Protein 6NIE (pdb70)

InterPro domains:
  IPR053701 L-lysine 4-chlorinase BesD [NF042920] (13-241)
  IPR056470 L-lysine 4-chlorinase BesD/L-lysine 5-chlorinase HalB-like [PF23169] (6-229)

Foldseek 3Di:
DPCFFDDDDPVRLVVLLVCCVVFQKGWDLNGTDLVLLVVVLVLLVVQCVVAWDFAWWFFQLQVRWTAGWTKHWQVSCVVPDPSVVCLLPPCSNQVSVCSSPVAHWAQQPDSRAQKMKTKDFFQFHKFTKDFDLAFKKKKFWQADDDPVQWFKKKKFFQAAGDSVCRPVVVSCVVTPIDIGDDHHGIIMMGGRGGIIMMTTGGRGGDITMMMIGGTHTPVSPDDDDDAQRSCSSPVVGPRIGGDD/DDPFFDDDDPVNLVVLLVCCQVFQKGWCLNTTDLVLLVVVLVLLVVQCVPAWDFAWWFFLLQVGWTAGWTKHWQLSSVVPDPSLVCLLPPCSNQVSVCSSNVAHWAQDPDSRAQKMKTKAFFFFHKFTKDFDLAFKKKKNWAADDDVVQWFKKKKFFQAARDSVCRCLVVSPVVTPIDIGDDHHSIIMMGGRGGITMMTTGGRGGDITMMMIGGTHTPVNPPDDDDAQGSCNSPVVRPSIGGDD/DPFFDDDDPVVLVVLLVCCVVFQKDWDLNTTDLVLLQVVLVLLVVQCVPAWAFAFWFFLLQVGWTAGWTKHWQLSSVVRPPSVVCLLPPPSNQVSVCSSNVAHWAQDPDSRPQKMKTKDFFFQHKFTKDFDLAFKKKKFWAADDDVVQWFKKKKDFQAAGDSVCRPVVVSCVVTPIDIGDDHHGIIMMGRRGGITMMTTGGRGGDITMMMMGGTHTPVNPPDDDPAQGSCSNPVPGPRIGGDDD/DPQQFDDDDPVRLVVLLVCCVVFQKGWCLNTGDLVLLVVVLVLVVVQCVVAWDWAWWFFLLQVRWTAGWTKGWQVSCCVRDPSVVCLLPPCSNQVSVCSSNVAHWAQAPDSRAQKMKTKFFFQQHKFTWDFDLAFKKKKFFAADDDVVQWFKKKKDFQAAGDSVCRPVVVSCVVTPIDIGDDHHGIIMMGGRGGITMMTTGGRGGDITMMMMGGTHTPVSPPDDPPAQGSCSSPVPGPRIHHDD

Radius of gyration: 30.17 Å; Cα contacts (8 Å, |Δi|>4): 2289; chains: 4; bounding box: 73×75×80 Å

Structure (mmCIF, N/CA/C/O backbone):
data_6NIE
#
_entry.id   6NIE
#
_cell.length_a   61.358
_cell.length_b   68.916
_cell.length_c   79.702
_cell.angle_alpha   115.36
_cell.angle_beta   91.57
_cell.angle_gamma   112.95
#
_symmetry.space_group_name_H-M   'P 1'
#
loop_
_entity.id
_entity.type
_entity.pdbx_description
1 polymer 'BesD, lysine halogenase'
2 non-polymer LYSINE
3 non-polymer 'FE (II) ION'
4 non-polymer 'CHLORIDE ION'
5 non-polymer '2-OXOGLUTARIC ACID'
6 non-polymer 'FE (III) ION'
7 water water
#
loop_
_atom_site.group_PDB
_atom_site.id
_atom_site.type_symbol
_atom_site.label_atom_id
_atom_site.label_alt_id
_atom_site.label_comp_id
_atom_site.label_asym_id
_atom_site.label_entity_id
_atom_site.label_seq_id
_atom_site.pdbx_PDB_ins_code
_atom_site.Cartn_x
_atom_site.Cartn_y
_atom_site.Cartn_z
_atom_site.occupancy
_atom_site.B_iso_or_equiv
_atom_site.auth_seq_id
_atom_site.auth_comp_id
_atom_site.auth_asym_id
_atom_site.auth_atom_id
_atom_site.pdbx_PDB_model_num
ATOM 1 N N . LEU A 1 11 ? -2.863 87.575 15.887 1.00 64.07 8 LEU A N 1
ATOM 2 C CA . LEU A 1 11 ? -2.568 86.184 15.530 1.00 62.49 8 LEU A CA 1
ATOM 3 C C . LEU A 1 11 ? -2.598 86.063 14.003 1.00 63.41 8 LEU A C 1
ATOM 4 O O . LEU A 1 11 ? -3.593 86.425 13.372 1.00 63.46 8 LEU A O 1
ATOM 6 N N . LYS A 1 12 ? -1.508 85.568 13.406 1.00 64.63 9 LYS A N 1
ATOM 7 C CA . LYS A 1 12 ? -1.281 85.744 11.972 1.00 66.76 9 LYS A CA 1
ATOM 8 C C . LYS A 1 12 ? -1.125 84.427 11.223 1.00 65.96 9 LYS A C 1
ATOM 9 O O . LYS A 1 12 ? -1.856 84.193 10.254 1.00 66.67 9 LYS A O 1
ATOM 11 N N . ASP A 1 13 ? -0.175 83.573 11.603 1.00 65.13 10 ASP A N 1
ATOM 12 C CA . ASP A 1 13 ? 0.070 82.353 10.834 1.00 64.79 10 ASP A CA 1
ATOM 13 C C . ASP A 1 13 ? -0.173 81.116 11.686 1.00 60.63 10 ASP A C 1
ATOM 14 O O . ASP A 1 13 ? 0.721 80.289 11.886 1.00 60.17 10 ASP A O 1
ATOM 19 N N . VAL A 1 14 ? -1.405 80.983 12.166 1.00 57.85 11 VAL A N 1
ATOM 20 C CA . VAL A 1 14 ? -1.747 79.900 13.081 1.00 54.39 11 VAL A CA 1
ATOM 21 C C . VAL A 1 14 ? -1.759 78.559 12.361 1.00 53.97 11 VAL A C 1
ATOM 22 O O . VAL A 1 14 ? -1.241 77.564 12.879 1.00 53.57 11 VAL A O 1
ATOM 26 N N . CYS A 1 15 ? -2.358 78.494 11.173 1.00 53.75 12 CYS A N 1
ATOM 27 C CA . CYS A 1 15 ? -2.642 77.213 10.542 1.00 52.70 12 CYS A CA 1
ATOM 28 C C . CYS A 1 15 ? -1.935 77.069 9.206 1.00 55.25 12 CYS A C 1
ATOM 29 O O . CYS A 1 15 ? -1.916 78.000 8.392 1.00 56.60 12 CYS A O 1
ATOM 32 N N . ALA A 1 16 ? -1.372 75.892 8.984 1.00 56.28 13 ALA A N 1
ATOM 33 C CA . ALA A 1 16 ? -0.889 75.533 7.675 1.00 60.14 13 ALA A CA 1
ATOM 34 C C . ALA A 1 16 ? -2.074 75.383 6.722 1.00 62.19 13 ALA A C 1
ATOM 35 O O . ALA A 1 16 ? -3.207 75.149 7.155 1.00 61.60 13 ALA A O 1
ATOM 37 N N . PRO A 1 17 ? -1.847 75.558 5.418 1.00 64.27 14 PRO A N 1
ATOM 38 C CA . PRO A 1 17 ? -2.938 75.374 4.450 1.00 65.05 14 PRO A CA 1
ATOM 39 C C . PRO A 1 17 ? -3.126 73.899 4.112 1.00 65.86 14 PRO A C 1
ATOM 40 O O . PRO A 1 17 ? -2.168 73.197 3.771 1.00 67.90 14 PRO A O 1
ATOM 44 N N . LEU A 1 18 ? -4.367 73.430 4.202 1.00 63.17 15 LEU A N 1
ATOM 45 C CA . LEU A 1 18 ? -4.704 72.065 3.824 1.00 62.68 15 LEU A CA 1
ATOM 46 C C . LEU A 1 18 ? -5.365 72.044 2.450 1.00 62.86 15 LEU A C 1
ATOM 47 O O . LEU A 1 18 ? -6.252 72.855 2.166 1.00 63.87 15 LEU A O 1
ATOM 52 N N . GLU A 1 19 ? -4.941 71.098 1.608 1.00 61.58 16 GLU A N 1
ATOM 53 C CA . GLU A 1 19 ? -5.491 70.938 0.270 1.00 61.94 16 GLU A CA 1
ATOM 54 C C . GLU A 1 19 ? -6.835 70.208 0.312 1.00 56.40 16 GLU A C 1
ATOM 55 O O . GLU A 1 19 ? -7.259 69.683 1.342 1.00 51.83 16 GLU A O 1
ATOM 61 N N . LYS A 1 20 ? -7.507 70.172 -0.843 1.00 56.35 17 LYS A N 1
ATOM 62 C CA . LYS A 1 20 ? -8.824 69.550 -0.906 1.00 55.38 17 LYS A CA 1
ATOM 63 C C . LYS A 1 20 ? -8.756 68.079 -0.501 1.00 52.78 17 LYS A C 1
ATOM 64 O O . LYS A 1 20 ? -9.612 67.593 0.244 1.00 49.93 17 LYS A O 1
ATOM 70 N N . ASP A 1 21 ? -7.733 67.359 -0.970 1.00 53.10 18 ASP A N 1
ATOM 71 C CA . ASP A 1 21 ? -7.614 65.949 -0.635 1.00 52.50 18 ASP A CA 1
ATOM 72 C C . ASP A 1 21 ? -7.232 65.734 0.819 1.00 48.22 18 ASP A C 1
ATOM 73 O O . ASP A 1 21 ? -7.546 64.677 1.382 1.00 44.72 18 ASP A O 1
ATOM 78 N N . ASP A 1 22 ? -6.525 66.689 1.435 1.00 47.76 19 ASP A N 1
ATOM 79 C CA . ASP A 1 22 ? -6.273 66.567 2.868 1.00 46.59 19 ASP A CA 1
ATOM 80 C C . ASP A 1 22 ? -7.576 66.665 3.649 1.00 42.27 19 ASP A C 1
ATOM 81 O O . ASP A 1 22 ? -7.824 65.863 4.558 1.00 39.22 19 ASP A O 1
ATOM 86 N N . ILE A 1 23 ? -8.434 67.627 3.291 1.00 41.56 20 ILE A N 1
ATOM 87 C CA . ILE A 1 23 ? -9.706 67.793 3.995 1.00 40.40 20 ILE A CA 1
ATOM 88 C C . ILE A 1 23 ? -10.581 66.547 3.827 1.00 38.22 20 ILE A C 1
ATOM 89 O O . ILE A 1 23 ? -11.242 66.113 4.777 1.00 35.52 20 ILE A O 1
ATOM 94 N N . ARG A 1 24 ? -10.555 65.920 2.644 1.00 38.84 21 ARG A N 1
ATOM 95 C CA A ARG A 1 24 ? -11.324 64.690 2.426 0.52 39.38 21 ARG A CA 1
ATOM 96 C CA B ARG A 1 24 ? -11.343 64.704 2.448 0.48 39.35 21 ARG A CA 1
ATOM 97 C C . ARG A 1 24 ? -10.830 63.554 3.321 1.00 36.43 21 ARG A C 1
ATOM 98 O O . ARG A 1 24 ? -11.619 62.858 3.972 1.00 33.65 21 ARG A O 1
ATOM 113 N N . ARG A 1 25 ? -9.516 63.337 3.361 1.00 35.71 22 ARG A N 1
ATOM 114 C CA . ARG A 1 25 ? -8.979 62.277 4.211 1.00 33.59 22 ARG A CA 1
ATOM 115 C C . ARG A 1 25 ? -9.254 62.533 5.701 1.00 29.72 22 ARG A C 1
ATOM 116 O O . ARG A 1 25 ? -9.589 61.607 6.459 1.00 27.84 22 ARG A O 1
ATOM 124 N N . LEU A 1 26 ? -9.073 63.770 6.161 1.00 28.10 23 LEU A N 1
ATOM 125 C CA . LEU A 1 26 ? -9.344 64.055 7.566 1.00 26.48 23 LEU A CA 1
ATOM 126 C C . LEU A 1 26 ? -10.827 63.909 7.869 1.00 24.48 23 LEU A C 1
ATOM 127 O O . LEU A 1 26 ? -11.200 63.345 8.893 1.00 24.59 23 LEU A O 1
ATOM 132 N N . SER A 1 27 ? -11.684 64.433 6.999 1.00 25.25 24 SER A N 1
ATOM 133 C CA . SER A 1 27 ? -13.120 64.288 7.200 1.00 25.66 24 SER A CA 1
ATOM 134 C C . SER A 1 27 ? -13.511 62.825 7.305 1.00 25.41 24 SER A C 1
ATOM 135 O O . SER A 1 27 ? -14.271 62.432 8.195 1.00 26.13 24 SER A O 1
ATOM 138 N N . GLN A 1 28 ? -13.013 62.002 6.383 1.00 26.42 25 GLN A N 1
ATOM 139 C CA . GLN A 1 28 ? -13.386 60.586 6.362 1.00 25.78 25 GLN A CA 1
ATOM 140 C C . GLN A 1 28 ? -13.060 59.924 7.690 1.00 24.01 25 GLN A C 1
ATOM 141 O O . GLN A 1 28 ? -13.935 59.333 8.323 1.00 22.93 25 GLN A O 1
ATOM 147 N N . ALA A 1 29 ? -11.824 60.089 8.170 1.00 23.95 26 ALA A N 1
ATOM 148 C CA . ALA A 1 29 ? -11.439 59.529 9.455 1.00 22.55 26 ALA A CA 1
ATOM 149 C C . ALA A 1 29 ? -12.282 60.102 10.595 1.00 22.05 26 ALA A C 1
ATOM 150 O O . ALA A 1 29 ? -12.706 59.365 11.489 1.00 18.64 26 ALA A O 1
ATOM 152 N N . PHE A 1 30 ? -12.510 61.426 10.600 1.00 21.76 27 PHE A N 1
ATOM 153 C CA . PHE A 1 30 ? -13.237 62.051 11.691 1.00 20.27 27 PHE A CA 1
ATOM 154 C C . PHE A 1 30 ? -14.624 61.463 11.829 1.00 20.29 27 PHE A C 1
ATOM 155 O O . PHE A 1 30 ? -15.094 61.205 12.946 1.00 19.99 27 PHE A O 1
ATOM 163 N N . HIS A 1 31 ? -15.317 61.270 10.715 1.00 21.99 28 HIS A N 1
ATOM 164 C CA . HIS A 1 31 ? -16.654 60.690 10.824 1.00 23.57 28 HIS A CA 1
ATOM 165 C C . HIS A 1 31 ? -16.612 59.190 11.181 1.00 24.02 28 HIS A C 1
ATOM 166 O O . HIS A 1 31 ? -17.438 58.714 11.965 1.00 23.29 28 HIS A O 1
ATOM 173 N N . ARG A 1 32 ? -15.705 58.428 10.570 1.00 23.54 29 ARG A N 1
ATOM 174 C CA . ARG A 1 32 ? -15.659 56.983 10.821 1.00 22.89 29 ARG A CA 1
ATOM 175 C C . ARG A 1 32 ? -15.342 56.691 12.282 1.00 21.50 29 ARG A C 1
ATOM 176 O O . ARG A 1 32 ? -16.073 55.959 12.961 1.00 21.23 29 ARG A O 1
ATOM 184 N N . PHE A 1 33 ? -14.254 57.272 12.780 1.00 21.07 30 PHE A N 1
ATOM 185 C CA . PHE A 1 33 ? -13.665 57.008 14.084 1.00 21.24 30 PHE A CA 1
ATOM 186 C C . PHE A 1 33 ? -14.088 57.999 15.180 1.00 22.11 30 PHE A C 1
ATOM 187 O O . PHE A 1 33 ? -13.897 57.705 16.378 1.00 22.88 30 PHE A O 1
ATOM 195 N N . GLY A 1 34 ? -14.738 59.110 14.827 1.00 21.24 31 GLY A N 1
ATOM 196 C CA . GLY A 1 34 ? -15.112 60.096 15.834 1.00 21.46 31 GLY A CA 1
ATOM 197 C C . GLY A 1 34 ? -13.978 61.005 16.249 1.00 22.29 31 GLY A C 1
ATOM 198 O O . GLY A 1 34 ? -14.156 61.855 17.147 1.00 23.22 31 GLY A O 1
ATOM 199 N N . ILE A 1 35 ? -12.814 60.846 15.630 1.00 21.79 32 ILE A N 1
ATOM 200 C CA . ILE A 1 35 ? -11.593 61.500 16.066 1.00 21.97 32 ILE A CA 1
ATOM 201 C C . ILE A 1 35 ? -10.663 61.510 14.867 1.00 22.88 32 ILE A C 1
ATOM 202 O O . ILE A 1 35 ? -10.665 60.579 14.056 1.00 23.38 32 ILE A O 1
ATOM 207 N N . VAL A 1 36 ? -9.868 62.566 14.739 1.00 23.48 33 VAL A N 1
ATOM 208 C CA . VAL A 1 36 ? -8.787 62.558 13.759 1.00 24.43 33 VAL A CA 1
ATOM 209 C C . VAL A 1 36 ? -7.660 63.458 14.249 1.00 26.09 33 VAL A C 1
ATOM 210 O O . VAL A 1 36 ? -7.894 64.486 14.889 1.00 26.15 33 VAL A O 1
ATOM 214 N N . THR A 1 37 ? -6.428 63.077 13.932 1.00 25.81 34 THR A N 1
ATOM 215 C CA . THR A 1 37 ? -5.287 63.910 14.283 1.00 27.32 34 THR A CA 1
ATOM 216 C C . THR A 1 37 ? -5.218 65.115 13.353 1.00 28.22 34 THR A C 1
ATOM 217 O O . THR A 1 37 ? -5.312 64.969 12.135 1.00 27.91 34 THR A O 1
ATOM 221 N N . VAL A 1 38 ? -5.105 66.319 13.916 1.00 28.83 35 VAL A N 1
ATOM 222 C CA . VAL A 1 38 ? -5.017 67.502 13.070 1.00 30.05 35 VAL A CA 1
ATOM 223 C C . VAL A 1 38 ? -3.738 68.300 13.331 1.00 31.96 35 VAL A C 1
ATOM 224 O O . VAL A 1 38 ? -3.691 69.483 13.064 1.00 33.19 35 VAL A O 1
ATOM 228 N N . THR A 1 39 ? -2.694 67.661 13.854 1.00 32.28 36 THR A N 1
ATOM 229 C CA . THR A 1 39 ? -1.442 68.369 14.108 1.00 33.53 36 THR A CA 1
ATOM 230 C C . THR A 1 39 ? -0.966 69.153 12.887 1.00 36.17 36 THR A C 1
ATOM 231 O O . THR A 1 39 ? -0.561 70.315 13.003 1.00 36.41 36 THR A O 1
ATOM 235 N N . GLU A 1 40 ? -1.026 68.536 11.704 1.00 38.00 37 GLU A N 1
ATOM 236 C CA . GLU A 1 40 ? -0.560 69.163 10.466 1.00 41.75 37 GLU A CA 1
ATOM 237 C C . GLU A 1 40 ? -1.286 70.464 10.156 1.00 41.34 37 GLU A C 1
ATOM 238 O O . GLU A 1 40 ? -0.827 71.234 9.298 1.00 42.28 37 GLU A O 1
ATOM 244 N N . LEU A 1 41 ? -2.428 70.712 10.793 1.00 39.47 38 LEU A N 1
ATOM 245 C CA . LEU A 1 41 ? -3.191 71.921 10.524 1.00 40.26 38 LEU A CA 1
ATOM 246 C C . LEU A 1 41 ? -2.659 73.128 11.276 1.00 40.91 38 LEU A C 1
ATOM 247 O O . LEU A 1 41 ? -2.868 74.261 10.829 1.00 42.05 38 LEU A O 1
ATOM 252 N N . ILE A 1 42 ? -1.941 72.924 12.372 1.00 39.58 39 ILE A N 1
ATOM 253 C CA . ILE A 1 42 ? -1.560 74.009 13.264 1.00 38.94 39 ILE A CA 1
ATOM 254 C C . ILE A 1 42 ? -0.042 74.139 13.255 1.00 40.56 39 ILE A C 1
ATOM 255 O O . ILE A 1 42 ? 0.674 73.179 13.556 1.00 39.58 39 ILE A O 1
ATOM 260 N N . GLU A 1 43 ? 0.435 75.322 12.912 1.00 43.32 40 GLU A N 1
ATOM 261 C CA . GLU A 1 43 ? 1.863 75.592 12.822 1.00 45.63 40 GLU A CA 1
ATOM 262 C C . GLU A 1 43 ? 2.571 75.227 14.126 1.00 44.27 40 GLU A C 1
ATOM 263 O O . GLU A 1 43 ? 2.012 75.414 15.218 1.00 42.33 40 GLU A O 1
ATOM 269 N N . PRO A 1 44 ? 3.813 74.751 14.063 1.00 44.84 41 PRO A N 1
ATOM 270 C CA . PRO A 1 44 ? 4.491 74.368 15.310 1.00 43.41 41 PRO A CA 1
ATOM 271 C C . PRO A 1 44 ? 4.646 75.529 16.277 1.00 42.21 41 PRO A C 1
ATOM 272 O O . PRO A 1 44 ? 4.566 75.323 17.494 1.00 41.02 41 PRO A O 1
ATOM 276 N N . HIS A 1 45 ? 4.880 76.748 15.783 1.00 42.66 42 HIS A N 1
ATOM 277 C CA . HIS A 1 45 ? 5.038 77.865 16.710 1.00 42.20 42 HIS A CA 1
ATOM 278 C C . HIS A 1 45 ? 3.795 78.041 17.564 1.00 40.45 42 HIS A C 1
ATOM 279 O O . HIS A 1 45 ? 3.885 78.233 18.782 1.00 39.70 42 HIS A O 1
ATOM 286 N N . THR A 1 46 ? 2.620 78.012 16.931 1.00 39.40 43 THR A N 1
ATOM 287 C CA . THR A 1 46 ? 1.380 78.102 17.682 1.00 38.73 43 THR A CA 1
ATOM 288 C C . THR A 1 46 ? 1.303 76.991 18.727 1.00 37.69 43 THR A C 1
ATOM 289 O O . THR A 1 46 ? 0.976 77.242 19.895 1.00 36.91 43 THR A O 1
ATOM 293 N N . ARG A 1 47 ? 1.617 75.749 18.336 1.00 37.51 44 ARG A N 1
ATOM 294 C CA . ARG A 1 47 ? 1.591 74.681 19.330 1.00 36.43 44 ARG A CA 1
ATOM 295 C C . ARG A 1 47 ? 2.592 74.948 20.452 1.00 37.77 44 ARG A C 1
ATOM 296 O O . ARG A 1 47 ? 2.301 74.685 21.621 1.00 37.50 44 ARG A O 1
ATOM 304 N N . LYS A 1 48 ? 3.760 75.505 20.128 1.00 39.70 45 LYS A N 1
ATOM 305 C CA . LYS A 1 48 ? 4.709 75.867 21.178 1.00 42.43 45 LYS A CA 1
ATOM 306 C C . LYS A 1 48 ? 4.170 76.991 22.066 1.00 42.46 45 LYS A C 1
ATOM 307 O O . LYS A 1 48 ? 4.413 76.999 23.279 1.00 42.84 45 LYS A O 1
ATOM 313 N N . LEU A 1 49 ? 3.445 77.951 21.485 1.00 41.33 46 LEU A N 1
ATOM 314 C CA . LEU A 1 49 ? 2.898 79.047 22.284 1.00 41.62 46 LEU A CA 1
ATOM 315 C C . LEU A 1 49 ? 1.825 78.549 23.250 1.00 39.65 46 LEU A C 1
ATOM 316 O O . LEU A 1 49 ? 1.743 79.023 24.388 1.00 39.38 46 LEU A O 1
ATOM 321 N N . VAL A 1 50 ? 1.014 77.573 22.828 1.00 37.55 47 VAL A N 1
ATOM 322 C CA . VAL A 1 50 ? -0.052 77.074 23.693 1.00 35.47 47 VAL A CA 1
ATOM 323 C C . VAL A 1 50 ? 0.528 76.273 24.849 1.00 36.40 47 VAL A C 1
ATOM 324 O O . VAL A 1 50 ? 0.103 76.435 26.003 1.00 36.69 47 VAL A O 1
ATOM 328 N N . ARG A 1 51 ? 1.511 75.406 24.567 1.00 37.00 48 ARG A N 1
ATOM 329 C CA . ARG A 1 51 ? 2.204 74.691 25.638 1.00 39.14 48 ARG A CA 1
ATOM 330 C C . ARG A 1 51 ? 2.755 75.639 26.697 1.00 40.21 48 ARG A C 1
ATOM 331 O O . ARG A 1 51 ? 2.685 75.348 27.898 1.00 38.98 48 ARG A O 1
ATOM 339 N N . ALA A 1 52 ? 3.338 76.769 26.269 1.00 41.42 49 ALA A N 1
ATOM 340 C CA . ALA A 1 52 ? 3.897 77.716 27.233 1.00 43.00 49 ALA A CA 1
ATOM 341 C C . ALA A 1 52 ? 2.787 78.385 28.025 1.00 42.54 49 ALA A C 1
ATOM 342 O O . ALA A 1 52 ? 2.884 78.538 29.246 1.00 43.15 49 ALA A O 1
ATOM 344 N N . GLU A 1 53 ? 1.695 78.734 27.350 1.00 41.85 50 GLU A N 1
ATOM 345 C CA . GLU A 1 53 ? 0.566 79.338 28.037 1.00 42.48 50 GLU A CA 1
ATOM 346 C C . GLU A 1 53 ? -0.043 78.383 29.054 1.00 40.51 50 GLU A C 1
ATOM 347 O O . GLU A 1 53 ? -0.390 78.798 30.167 1.00 41.48 50 GLU A O 1
ATOM 353 N N . ALA A 1 54 ? -0.206 77.100 28.687 1.00 38.24 51 ALA A N 1
ATOM 354 C CA . ALA A 1 54 ? -0.796 76.144 29.612 1.00 36.23 51 ALA A CA 1
ATOM 355 C C . ALA A 1 54 ? 0.069 75.978 30.851 1.00 37.14 51 ALA A C 1
ATOM 356 O O . ALA A 1 54 ? -0.451 75.888 31.971 1.00 36.11 51 ALA A O 1
ATOM 358 N N . ASP A 1 55 ? 1.393 75.921 30.671 1.00 39.61 52 ASP A N 1
ATOM 359 C CA . ASP A 1 55 ? 2.291 75.813 31.816 1.00 42.44 52 ASP A CA 1
ATOM 360 C C . ASP A 1 55 ? 2.101 76.993 32.755 1.00 43.63 52 ASP A C 1
ATOM 361 O O . ASP A 1 55 ? 1.960 76.815 33.970 1.00 43.66 52 ASP A O 1
ATOM 366 N N . ARG A 1 56 ? 2.072 78.213 32.201 1.00 44.32 53 ARG A N 1
ATOM 367 C CA . ARG A 1 56 ? 1.860 79.401 33.021 1.00 46.13 53 ARG A CA 1
ATOM 368 C C . ARG A 1 56 ? 0.528 79.330 33.762 1.00 44.08 53 ARG A C 1
ATOM 369 O O . ARG A 1 56 ? 0.461 79.629 34.962 1.00 45.27 53 ARG A O 1
ATOM 377 N N . LEU A 1 57 ? -0.541 78.912 33.076 1.00 41.68 54 LEU A N 1
ATOM 378 C CA . LEU A 1 57 ? -1.847 78.820 33.731 1.00 40.67 54 LEU A CA 1
ATOM 379 C C . LEU A 1 57 ? -1.856 77.766 34.835 1.00 40.52 54 LEU A C 1
ATOM 380 O O . LEU A 1 57 ? -2.374 78.013 35.935 1.00 40.23 54 LEU A O 1
ATOM 385 N N . LEU A 1 58 ? -1.272 76.595 34.571 1.00 39.35 55 LEU A N 1
ATOM 386 C CA . LEU A 1 58 ? -1.227 75.546 35.585 1.00 39.54 55 LEU A CA 1
ATOM 387 C C . LEU A 1 58 ? -0.454 75.998 36.808 1.00 44.32 55 LEU A C 1
ATOM 388 O O . LEU A 1 58 ? -0.891 75.772 37.943 1.00 45.85 55 LEU A O 1
ATOM 393 N N . ASP A 1 59 ? 0.696 76.649 36.604 1.00 47.27 56 ASP A N 1
ATOM 394 C CA . ASP A 1 59 ? 1.520 77.072 37.734 1.00 51.90 56 ASP A CA 1
ATOM 395 C C . ASP A 1 59 ? 0.763 77.972 38.698 1.00 53.08 56 ASP A C 1
ATOM 396 O O . ASP A 1 59 ? 1.098 78.028 39.887 1.00 55.34 56 ASP A O 1
ATOM 401 N N . GLN A 1 60 ? -0.236 78.701 38.209 1.00 51.96 57 GLN A N 1
ATOM 402 C CA . GLN A 1 60 ? -0.954 79.665 39.032 1.00 52.57 57 GLN A CA 1
ATOM 403 C C . GLN A 1 60 ? -2.282 79.148 39.555 1.00 48.74 57 GLN A C 1
ATOM 404 O O . GLN A 1 60 ? -2.688 79.537 40.650 1.00 48.77 57 GLN A O 1
ATOM 410 N N . TYR A 1 61 ? -2.966 78.278 38.805 1.00 44.91 58 TYR A N 1
ATOM 411 C CA . TYR A 1 61 ? -4.374 78.004 39.055 1.00 42.98 58 TYR A CA 1
ATOM 412 C C . TYR A 1 61 ? -4.740 76.519 39.078 1.00 41.04 58 TYR A C 1
ATOM 413 O O . TYR A 1 61 ? -5.931 76.202 39.129 1.00 39.62 58 TYR A O 1
ATOM 422 N N . ALA A 1 62 ? -3.778 75.599 39.026 1.00 41.58 59 ALA A N 1
ATOM 423 C CA . ALA A 1 62 ? -4.131 74.177 38.979 1.00 40.96 59 ALA A CA 1
ATOM 424 C C . ALA A 1 62 ? -4.908 73.781 40.230 1.00 42.91 59 ALA A C 1
ATOM 425 O O . ALA A 1 62 ? -4.497 74.084 41.345 1.00 44.76 59 ALA A O 1
ATOM 427 N N . GLU A 1 63 ? -6.044 73.111 40.047 1.00 42.55 60 GLU A N 1
ATOM 428 C CA . GLU A 1 63 ? -6.824 72.560 41.153 1.00 43.25 60 GLU A CA 1
ATOM 429 C C . GLU A 1 63 ? -6.919 71.052 40.973 1.00 39.43 60 GLU A C 1
ATOM 430 O O . GLU A 1 63 ? -7.024 70.567 39.850 1.00 36.76 60 GLU A O 1
ATOM 436 N N . ARG A 1 64 ? -6.931 70.329 42.085 1.00 39.50 61 ARG A N 1
ATOM 437 C CA . ARG A 1 64 ? -6.974 68.881 42.076 1.00 38.89 61 ARG A CA 1
ATOM 438 C C . ARG A 1 64 ? -8.416 68.384 42.073 1.00 37.42 61 ARG A C 1
ATOM 439 O O . ARG A 1 64 ? -9.284 68.972 42.707 1.00 38.00 61 ARG A O 1
ATOM 447 N N . ARG A 1 65 ? -8.675 67.319 41.318 1.00 35.35 62 ARG A N 1
ATOM 448 C CA . ARG A 1 65 ? -9.978 66.659 41.284 1.00 34.86 62 ARG A CA 1
ATOM 449 C C . ARG A 1 65 ? -9.769 65.165 41.521 1.00 36.71 62 ARG A C 1
ATOM 450 O O . ARG A 1 65 ? -8.921 64.554 40.872 1.00 35.84 62 ARG A O 1
ATOM 458 N N . ASP A 1 66 ? -10.539 64.574 42.442 1.00 37.89 63 ASP A N 1
ATOM 459 C CA . ASP A 1 66 ? -10.494 63.131 42.704 1.00 37.53 63 ASP A CA 1
ATOM 460 C C . ASP A 1 66 ? -11.920 62.688 43.010 1.00 37.27 63 ASP A C 1
ATOM 461 O O . ASP A 1 66 ? -12.372 62.818 44.145 1.00 40.96 63 ASP A O 1
ATOM 466 N N . LEU A 1 67 ? -12.635 62.170 42.021 1.00 34.07 64 LEU A N 1
ATOM 467 C CA . LEU A 1 67 ? -14.061 61.972 42.232 1.00 35.01 64 LEU A CA 1
ATOM 468 C C . LEU A 1 67 ? -14.574 60.928 41.270 1.00 34.45 64 LEU A C 1
ATOM 469 O O . LEU A 1 67 ? -13.923 60.601 40.278 1.00 32.65 64 LEU A O 1
ATOM 474 N N . ARG A 1 68 ? -15.767 60.424 41.557 1.00 36.09 65 ARG A N 1
ATOM 475 C CA . ARG A 1 68 ? -16.456 59.590 40.585 1.00 36.37 65 ARG A CA 1
ATOM 476 C C . ARG A 1 68 ? -17.737 60.303 40.188 1.00 36.05 65 ARG A C 1
ATOM 477 O O . ARG A 1 68 ? -18.327 61.022 40.993 1.00 38.25 65 ARG A O 1
ATOM 485 N N . LEU A 1 69 ? -18.141 60.150 38.931 1.00 32.77 66 LEU A N 1
ATOM 486 C CA . LEU A 1 69 ? -19.229 60.945 38.374 1.00 31.44 66 LEU A CA 1
ATOM 487 C C . LEU A 1 69 ? -20.456 60.066 38.149 1.00 31.28 66 LEU A C 1
ATOM 488 O O . LEU A 1 69 ? -20.429 59.136 37.323 1.00 29.72 66 LEU A O 1
ATOM 493 N N . ALA A 1 70 ? -21.542 60.394 38.841 1.00 33.50 67 ALA A N 1
ATOM 494 C CA . ALA A 1 70 ? -22.735 59.556 38.781 1.00 34.41 67 ALA A CA 1
ATOM 495 C C . ALA A 1 70 ? -23.276 59.455 37.360 1.00 35.29 67 ALA A C 1
ATOM 496 O O . ALA A 1 70 ? -23.783 58.395 36.960 1.00 38.39 67 ALA A O 1
ATOM 498 N N . THR A 1 71 ? -23.176 60.532 36.576 1.00 32.60 68 THR A N 1
ATOM 499 C CA . THR A 1 71 ? -23.801 60.501 35.262 1.00 32.71 68 THR A CA 1
ATOM 500 C C . THR A 1 71 ? -22.980 59.739 34.247 1.00 31.60 68 THR A C 1
ATOM 501 O O . THR A 1 71 ? -23.434 59.591 33.103 1.00 32.39 68 THR A O 1
ATOM 505 N N . THR A 1 72 ? -21.769 59.295 34.602 1.00 30.91 69 THR A N 1
ATOM 506 C CA . THR A 1 72 ? -21.040 58.379 33.731 1.00 27.53 69 THR A CA 1
ATOM 507 C C . THR A 1 72 ? -20.701 57.084 34.468 1.00 28.26 69 THR A C 1
ATOM 508 O O . THR A 1 72 ? -19.541 56.666 34.479 1.00 27.64 69 THR A O 1
ATOM 512 N N . ASP A 1 73 ? -21.702 56.445 35.075 1.00 30.30 70 ASP A N 1
ATOM 513 C CA . ASP A 1 73 ? -21.564 55.131 35.719 1.00 33.08 70 ASP A CA 1
ATOM 514 C C . ASP A 1 73 ? -20.506 55.138 36.831 1.00 32.58 70 ASP A C 1
ATOM 515 O O . ASP A 1 73 ? -19.894 54.108 37.124 1.00 30.48 70 ASP A O 1
ATOM 520 N N . TYR A 1 74 ? -20.270 56.310 37.420 1.00 32.00 71 TYR A N 1
ATOM 521 C CA . TYR A 1 74 ? -19.311 56.505 38.507 1.00 32.38 71 TYR A CA 1
ATOM 522 C C . TYR A 1 74 ? -17.884 56.259 38.046 1.00 32.36 71 TYR A C 1
ATOM 523 O O . TYR A 1 74 ? -17.055 55.789 38.822 1.00 34.53 71 TYR A O 1
ATOM 532 N N . THR A 1 75 ? -17.561 56.568 36.784 1.00 29.65 72 THR A N 1
ATOM 533 C CA . THR A 1 75 ? -16.156 56.463 36.404 1.00 28.49 72 THR A CA 1
ATOM 534 C C . THR A 1 75 ? -15.356 57.586 37.060 1.00 29.95 72 THR A C 1
ATOM 535 O O . THR A 1 75 ? -15.911 58.595 37.517 1.00 29.76 72 THR A O 1
ATOM 539 N N . ARG A 1 76 ? -14.033 57.402 37.113 1.00 31.01 73 ARG A N 1
ATOM 540 C CA . ARG A 1 76 ? -13.173 58.309 37.869 1.00 32.30 73 ARG A CA 1
ATOM 541 C C . ARG A 1 76 ? -12.720 59.518 37.059 1.00 30.33 73 ARG A C 1
ATOM 542 O O . ARG A 1 76 ? -12.531 59.452 35.848 1.00 28.12 73 ARG A O 1
ATOM 550 N N . ARG A 1 77 ? -12.527 60.628 37.773 1.00 30.32 74 ARG A N 1
ATOM 551 C CA . ARG A 1 77 ? -11.789 61.789 37.305 1.00 29.53 74 ARG A CA 1
ATOM 552 C C . ARG A 1 77 ? -10.716 62.028 38.355 1.00 30.98 74 ARG A C 1
ATOM 553 O O . ARG A 1 77 ? -11.034 62.398 39.488 1.00 33.14 74 ARG A O 1
ATOM 561 N N . SER A 1 78 ? -9.460 61.804 37.993 1.00 30.24 75 SER A N 1
ATOM 562 C CA . SER A 1 78 ? -8.316 61.961 38.894 1.00 32.45 75 SER A CA 1
ATOM 563 C C . SER A 1 78 ? -7.228 62.713 38.135 1.00 32.01 75 SER A C 1
ATOM 564 O O . SER A 1 78 ? -6.566 62.131 37.270 1.00 31.90 75 SER A O 1
ATOM 567 N N . MET A 1 79 ? -7.057 63.997 38.449 1.00 32.15 76 MET A N 1
ATOM 568 C CA . MET A 1 79 ? -6.260 64.923 37.650 1.00 32.43 76 MET A CA 1
ATOM 569 C C . MET A 1 79 ? -6.385 66.312 38.275 1.00 33.65 76 MET A C 1
ATOM 570 O O . MET A 1 79 ? -7.292 66.579 39.073 1.00 34.53 76 MET A O 1
ATOM 575 N N . SER A 1 80 ? -5.476 67.196 37.885 1.00 32.87 77 SER A N 1
ATOM 576 C CA . SER A 1 80 ? -5.616 68.616 38.169 1.00 32.90 77 SER A CA 1
ATOM 577 C C . SER A 1 80 ? -6.260 69.300 36.972 1.00 31.52 77 SER A C 1
ATOM 578 O O . SER A 1 80 ? -6.213 68.799 35.852 1.00 29.62 77 SER A O 1
ATOM 581 N N . VAL A 1 81 ? -6.872 70.461 37.215 1.00 31.59 78 VAL A N 1
ATOM 582 C CA . VAL A 1 81 ? -7.546 71.195 36.154 1.00 30.41 78 VAL A CA 1
ATOM 583 C C . VAL A 1 81 ? -7.245 72.683 36.287 1.00 31.34 78 VAL A C 1
ATOM 584 O O . VAL A 1 81 ? -6.792 73.160 37.323 1.00 32.99 78 VAL A O 1
ATOM 588 N N . VAL A 1 82 ? -7.475 73.406 35.199 1.00 31.23 79 VAL A N 1
ATOM 589 C CA . VAL A 1 82 ? -7.648 74.851 35.227 1.00 32.17 79 VAL A CA 1
ATOM 590 C C . VAL A 1 82 ? -9.026 75.122 34.634 1.00 31.85 79 VAL A C 1
ATOM 591 O O . VAL A 1 82 ? -9.269 74.777 33.477 1.00 30.66 79 VAL A O 1
ATOM 595 N N . PRO A 1 83 ? -9.954 75.738 35.371 1.00 32.95 80 PRO A N 1
ATOM 596 C CA . PRO A 1 83 ? -11.309 75.952 34.841 1.00 31.83 80 PRO A CA 1
ATOM 597 C C . PRO A 1 83 ? -11.358 76.977 33.711 1.00 31.18 80 PRO A C 1
ATOM 598 O O . PRO A 1 83 ? -10.455 77.796 33.517 1.00 32.81 80 PRO A O 1
ATOM 602 N N . SER A 1 84 ? -12.478 76.936 32.984 1.00 29.75 81 SER A N 1
ATOM 603 C CA . SER A 1 84 ? -12.630 77.694 31.744 1.00 29.84 81 SER A CA 1
ATOM 604 C C . SER A 1 84 ? -12.620 79.211 31.975 1.00 32.67 81 SER A C 1
ATOM 605 O O . SER A 1 84 ? -11.988 79.964 31.223 1.00 33.34 81 SER A O 1
ATOM 608 N N . GLU A 1 85 ? -13.373 79.698 32.954 1.00 33.76 82 GLU A N 1
ATOM 609 C CA . GLU A 1 85 ? -13.428 81.156 33.073 1.00 35.71 82 GLU A CA 1
ATOM 610 C C . GLU A 1 85 ? -12.082 81.715 33.502 1.00 36.33 82 GLU A C 1
ATOM 611 O O . GLU A 1 85 ? -11.724 82.839 33.122 1.00 36.68 82 GLU A O 1
ATOM 617 N N . THR A 1 86 ? -11.298 80.924 34.235 1.00 36.10 83 THR A N 1
ATOM 618 C CA . THR A 1 86 ? -9.952 81.353 34.612 1.00 37.44 83 THR A CA 1
ATOM 619 C C . THR A 1 86 ? -9.026 81.410 33.399 1.00 37.31 83 THR A C 1
ATOM 620 O O . THR A 1 86 ? -8.217 82.339 33.276 1.00 39.16 83 THR A O 1
ATOM 624 N N . ILE A 1 87 ? -9.120 80.419 32.502 1.00 35.79 84 ILE A N 1
ATOM 625 C CA . ILE A 1 87 ? -8.337 80.439 31.264 1.00 35.36 84 ILE A CA 1
ATOM 626 C C . ILE A 1 87 ? -8.756 81.618 30.400 1.00 36.99 84 ILE A C 1
ATOM 627 O O . ILE A 1 87 ? -7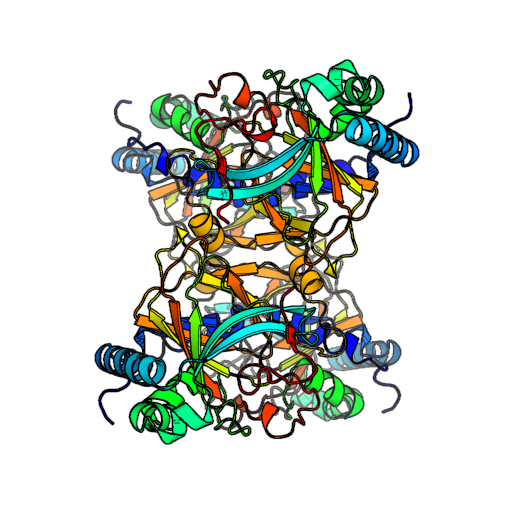.916 82.351 29.864 1.00 38.40 84 ILE A O 1
ATOM 632 N N . ALA A 1 88 ? -10.068 81.804 30.235 1.00 36.27 85 ALA A N 1
ATOM 633 C CA . ALA A 1 88 ? -10.569 82.902 29.412 1.00 36.64 85 ALA A CA 1
ATOM 634 C C . ALA A 1 88 ? -10.113 84.258 29.949 1.00 38.83 85 ALA A C 1
ATOM 635 O O . ALA A 1 88 ? -9.756 85.161 29.175 1.00 39.58 85 ALA A O 1
ATOM 637 N N . ALA A 1 89 ? -10.112 84.426 31.271 1.00 39.50 86 ALA A N 1
ATOM 638 C CA . ALA A 1 89 ? -9.746 85.733 31.814 1.00 41.42 86 ALA A CA 1
ATOM 639 C C . ALA A 1 89 ? -8.250 86.000 31.755 1.00 42.24 86 ALA A C 1
ATOM 640 O O . ALA A 1 89 ? -7.843 87.153 31.901 1.00 41.63 86 ALA A O 1
ATOM 642 N N . ASN A 1 90 ? -7.414 84.989 31.518 1.00 41.50 87 ASN A N 1
ATOM 643 C CA . ASN A 1 90 ? -5.980 85.201 31.668 1.00 44.50 87 ASN A CA 1
ATOM 644 C C . ASN A 1 90 ? -5.163 84.768 30.461 1.00 46.29 87 ASN A C 1
ATOM 645 O O . ASN A 1 90 ? -3.933 84.693 30.568 1.00 50.37 87 ASN A O 1
ATOM 650 N N . SER A 1 91 ? -5.791 84.483 29.321 1.00 43.17 88 SER A N 1
ATOM 651 C CA . SER A 1 91 ? -5.036 84.064 28.140 1.00 41.89 88 SER A CA 1
ATOM 652 C C . SER A 1 91 ? -5.657 84.651 26.877 1.00 41.10 88 SER A C 1
ATOM 653 O O . SER A 1 91 ? -6.595 84.064 26.323 1.00 38.17 88 SER A O 1
ATOM 656 N N . GLU A 1 92 ? -5.105 85.780 26.402 1.00 42.88 89 GLU A N 1
ATOM 657 C CA . GLU A 1 92 ? -5.522 86.304 25.097 1.00 43.08 89 GLU A CA 1
ATOM 658 C C . GLU A 1 92 ? -5.190 85.335 23.968 1.00 39.53 89 GLU A C 1
ATOM 659 O O . GLU A 1 92 ? -5.885 85.304 22.942 1.00 37.73 89 GLU A O 1
ATOM 665 N N . LEU A 1 93 ? -4.116 84.567 24.120 1.00 39.09 90 LEU A N 1
ATOM 666 C CA . LEU A 1 93 ? -3.771 83.575 23.099 1.00 39.06 90 LEU A CA 1
ATOM 667 C C . LEU A 1 93 ? -4.877 82.542 22.914 1.00 36.46 90 LEU A C 1
ATOM 668 O O . LEU A 1 93 ? -5.298 82.251 21.787 1.00 36.16 90 LEU A O 1
ATOM 673 N N . VAL A 1 94 ? -5.356 81.966 24.013 1.00 35.14 91 VAL A N 1
ATOM 674 C CA . VAL A 1 94 ? -6.328 80.885 23.909 1.00 32.02 91 VAL A CA 1
ATOM 675 C C . VAL A 1 94 ? -7.684 81.417 23.442 1.00 31.25 91 VAL A C 1
ATOM 676 O O . VAL A 1 94 ? -8.339 80.800 22.586 1.00 30.71 91 VAL A O 1
ATOM 680 N N . THR A 1 95 ? -8.137 82.555 23.992 1.00 31.76 92 THR A N 1
ATOM 681 C CA . THR A 1 95 ? -9.419 83.092 23.542 1.00 32.37 92 THR A CA 1
ATOM 682 C C . THR A 1 95 ? -9.349 83.609 22.100 1.00 32.95 92 THR A C 1
ATOM 683 O O . THR A 1 95 ? -10.327 83.484 21.353 1.00 31.70 92 THR A O 1
ATOM 687 N N . GLY A 1 96 ? -8.206 84.169 21.694 1.00 34.48 93 GLY A N 1
ATOM 688 C CA . GLY A 1 96 ? -8.007 84.503 20.292 1.00 35.39 93 GLY A CA 1
ATOM 689 C C . GLY A 1 96 ? -8.067 83.297 19.368 1.00 33.64 93 GLY A C 1
ATOM 690 O O . GLY A 1 96 ? -8.777 83.310 18.362 1.00 32.55 93 GLY A O 1
ATOM 691 N N . LEU A 1 97 ? -7.302 82.244 19.674 1.00 33.78 94 LEU A N 1
ATOM 692 C CA . LEU A 1 97 ? -7.368 81.034 18.850 1.00 33.81 94 LEU A CA 1
ATOM 693 C C . LEU A 1 97 ? -8.782 80.464 18.811 1.00 33.19 94 LEU A C 1
ATOM 694 O O . LEU A 1 97 ? -9.254 80.002 17.767 1.00 31.62 94 LEU A O 1
ATOM 699 N N . TYR A 1 98 ? -9.467 80.482 19.951 1.00 32.79 95 TYR A N 1
ATOM 700 C CA . TYR A 1 98 ? -10.811 79.931 20.028 1.00 30.64 95 TYR A CA 1
ATOM 701 C C . TYR A 1 98 ? -11.761 80.581 19.018 1.00 32.10 95 TYR A C 1
ATOM 702 O O . TYR A 1 98 ? -12.716 79.936 18.566 1.00 31.57 95 TYR A O 1
ATOM 711 N N . ALA A 1 99 ? -11.547 81.868 18.681 1.00 32.07 96 ALA A N 1
ATOM 712 C CA . ALA A 1 99 ? -12.416 82.596 17.757 1.00 32.58 96 ALA A CA 1
ATOM 713 C C . ALA A 1 99 ? -11.778 82.824 16.391 1.00 35.12 96 ALA A C 1
ATOM 714 O O . ALA A 1 99 ? -12.319 83.595 15.581 1.00 35.70 96 ALA A O 1
ATOM 716 N N . HIS A 1 100 ? -10.639 82.197 16.124 1.00 36.58 97 HIS A N 1
ATOM 717 C CA . HIS A 1 100 ? -9.812 82.538 14.974 1.00 38.85 97 HIS A CA 1
ATOM 718 C C . HIS A 1 100 ? -10.347 81.866 13.720 1.00 38.42 97 HIS A C 1
ATOM 719 O O . HIS A 1 100 ? -10.457 80.647 13.669 1.00 36.20 97 HIS A O 1
ATOM 726 N N . ARG A 1 101 ? -10.667 82.660 12.711 1.00 41.13 98 ARG A N 1
ATOM 727 C CA . ARG A 1 101 ? -11.236 82.116 11.486 1.00 43.25 98 ARG A CA 1
ATOM 728 C C . ARG A 1 101 ? -10.318 81.080 10.848 1.00 42.16 98 ARG A C 1
ATOM 729 O O . ARG A 1 101 ? -10.786 80.079 10.305 1.00 40.71 98 ARG A O 1
ATOM 737 N N . GLU A 1 102 ? -9.012 81.336 10.859 1.00 43.07 99 GLU A N 1
ATOM 738 C CA . GLU A 1 102 ? -8.033 80.469 10.225 1.00 43.99 99 GLU A CA 1
ATOM 739 C C . GLU A 1 102 ? -7.937 79.112 10.916 1.00 40.52 99 GLU A C 1
ATOM 740 O O . GLU A 1 102 ? -7.413 78.164 10.331 1.00 40.62 99 GLU A O 1
ATOM 746 N N . LEU A 1 103 ? -8.421 79.003 12.151 1.00 37.51 100 LEU A N 1
ATOM 747 C CA . LEU A 1 103 ? -8.540 77.717 12.816 1.00 35.55 100 LEU A CA 1
ATOM 748 C C . LEU A 1 103 ? -9.927 77.105 12.623 1.00 33.50 100 LEU A C 1
ATOM 749 O O . LEU A 1 103 ? -10.053 75.901 12.344 1.00 31.50 100 LEU A O 1
ATOM 754 N N . LEU A 1 104 ? -10.971 77.915 12.761 1.00 32.91 101 LEU A N 1
ATOM 755 C CA . LEU A 1 104 ? -12.329 77.391 12.713 1.00 32.26 101 LEU A CA 1
ATOM 756 C C . LEU A 1 104 ? -12.727 76.957 11.311 1.00 32.87 101 LEU A C 1
ATOM 757 O O . LEU A 1 104 ? -13.495 76.002 11.168 1.00 33.13 101 LEU A O 1
ATOM 762 N N . ALA A 1 105 ? -12.231 77.644 10.269 1.00 32.63 102 ALA A N 1
ATOM 763 C CA . ALA A 1 105 ? -12.641 77.299 8.910 1.00 35.56 102 ALA A CA 1
ATOM 764 C C . ALA A 1 105 ? -12.286 75.871 8.552 1.00 35.61 102 ALA A C 1
ATOM 765 O O . ALA A 1 105 ? -13.164 75.142 8.060 1.00 36.38 102 ALA A O 1
ATOM 767 N N . PRO A 1 106 ? -11.047 75.414 8.722 1.00 35.25 103 PRO A N 1
ATOM 768 C CA . PRO A 1 106 ? -10.751 74.024 8.354 1.00 34.00 103 PRO A CA 1
ATOM 769 C C . PRO A 1 106 ? -11.395 73.018 9.294 1.00 32.57 103 PRO A C 1
ATOM 770 O O . PRO A 1 106 ? -11.792 71.939 8.838 1.00 33.20 103 PRO A O 1
ATOM 774 N N . LEU A 1 107 ? -11.544 73.330 10.590 1.00 30.58 104 LEU A N 1
ATOM 775 C CA . LEU A 1 107 ? -12.278 72.415 11.464 1.00 28.54 104 LEU A CA 1
ATOM 776 C C . LEU A 1 107 ? -13.712 72.232 10.979 1.00 29.39 104 LEU A C 1
ATOM 777 O O . LEU A 1 107 ? -14.227 71.105 10.953 1.00 29.17 104 LEU A O 1
ATOM 782 N N . GLU A 1 108 ? -14.376 73.333 10.596 1.00 30.57 105 GLU A N 1
ATOM 783 C CA . GLU A 1 108 ? -15.705 73.219 10.000 1.00 30.11 105 GLU A CA 1
ATOM 784 C C . GLU A 1 108 ? -15.673 72.373 8.726 1.00 30.08 105 GLU A C 1
ATOM 785 O O . GLU A 1 108 ? -16.617 71.624 8.455 1.00 29.59 105 GLU A O 1
ATOM 791 N N . ALA A 1 109 ? -14.610 72.491 7.925 1.00 30.19 106 ALA A N 1
ATOM 792 C CA . ALA A 1 109 ? -14.509 71.665 6.720 1.00 31.31 106 ALA A CA 1
ATOM 793 C C . ALA A 1 109 ? -14.383 70.187 7.072 1.00 29.98 106 ALA A C 1
ATOM 794 O O . ALA A 1 109 ? -15.037 69.342 6.453 1.00 29.83 106 ALA A O 1
ATOM 796 N N . ILE A 1 110 ? -13.570 69.858 8.079 1.00 29.28 107 ILE A N 1
ATOM 797 C CA . ILE A 1 110 ? -13.410 68.467 8.504 1.00 28.12 107 ILE A CA 1
ATOM 798 C C . ILE A 1 110 ? -14.706 67.948 9.110 1.00 28.39 107 ILE A C 1
ATOM 799 O O . ILE A 1 110 ? -15.157 66.839 8.801 1.00 28.63 107 ILE A O 1
ATOM 804 N N . ALA A 1 111 ? -15.299 68.722 10.028 1.00 27.14 108 ALA A N 1
ATOM 805 C CA . ALA A 1 111 ? -16.535 68.309 10.677 1.00 25.11 108 ALA A CA 1
ATOM 806 C C . ALA A 1 111 ? -17.708 68.295 9.710 1.00 27.48 108 ALA A C 1
ATOM 807 O O . ALA A 1 111 ? -18.705 67.606 9.961 1.00 27.79 108 ALA A O 1
ATOM 809 N N . GLY A 1 112 ? -17.626 69.062 8.622 1.00 29.20 109 GLY A N 1
ATOM 810 C CA . GLY A 1 112 ? -18.758 69.161 7.722 1.00 30.46 109 GLY A CA 1
ATOM 811 C C . GLY A 1 112 ? -19.907 70.001 8.242 1.00 30.35 109 GLY A C 1
ATOM 812 O O . GLY A 1 112 ? -21.031 69.846 7.764 1.00 30.89 109 GLY A O 1
ATOM 813 N N . GLU A 1 113 ? -19.663 70.880 9.216 1.00 29.99 110 GLU A N 1
ATOM 814 C CA . GLU A 1 113 ? -20.712 71.749 9.751 1.00 30.40 110 GLU A CA 1
ATOM 815 C C . GLU A 1 113 ? -20.059 72.896 10.515 1.00 29.74 110 GLU A C 1
ATOM 816 O O . GLU A 1 113 ? -18.850 72.880 10.798 1.00 28.28 110 GLU A O 1
ATOM 822 N N . ARG A 1 114 ? -20.892 73.859 10.910 1.00 30.53 111 ARG A N 1
ATOM 823 C CA . ARG A 1 114 ? -20.410 75.078 11.562 1.00 30.54 111 ARG A CA 1
ATOM 824 C C . ARG A 1 114 ? -20.217 74.904 13.072 1.00 29.05 111 ARG A C 1
ATOM 825 O O . ARG A 1 114 ? -21.003 74.236 13.750 1.00 28.01 111 ARG A O 1
ATOM 833 N N . LEU A 1 115 ? -19.140 75.508 13.580 1.00 28.45 112 LEU A N 1
ATOM 834 C CA . LEU A 1 115 ? -18.781 75.554 14.990 1.00 27.36 112 LEU A CA 1
ATOM 835 C C . LEU A 1 115 ? -19.235 76.888 15.605 1.00 28.43 112 LEU A C 1
ATOM 836 O O . LEU A 1 115 ? -19.268 77.912 14.927 1.00 28.39 112 LEU A O 1
ATOM 841 N N . HIS A 1 116 ? -19.682 76.852 16.857 1.00 29.06 113 HIS A N 1
ATOM 842 C CA . HIS A 1 116 ? -20.124 78.048 17.562 1.00 30.83 113 HIS A CA 1
ATOM 843 C C . HIS A 1 116 ? -19.442 78.102 18.909 1.00 29.20 113 HIS A C 1
ATOM 844 O O . HIS A 1 116 ? -19.122 77.056 19.477 1.00 28.56 113 HIS A O 1
ATOM 851 N N . PRO A 1 117 ? -19.238 79.295 19.455 1.00 29.11 114 PRO A N 1
ATOM 852 C CA . PRO A 1 117 ? -18.815 79.394 20.851 1.00 28.02 114 PRO A CA 1
ATOM 853 C C . PRO A 1 117 ? -19.722 78.549 21.721 1.00 27.77 114 PRO A C 1
ATOM 854 O O . PRO A 1 117 ? -20.942 78.480 21.501 1.00 26.75 114 PRO A O 1
ATOM 858 N N . CYS A 1 118 ? -19.122 77.907 22.710 1.00 29.04 115 CYS A N 1
ATOM 859 C CA . CYS A 1 118 ? -19.907 77.122 23.655 1.00 29.05 115 CYS A CA 1
ATOM 860 C C . CYS A 1 118 ? -20.827 78.057 24.435 1.00 29.34 115 CYS A C 1
ATOM 861 O O . CYS A 1 118 ? -20.359 79.048 24.995 1.00 28.80 115 CYS A O 1
ATOM 864 N N . PRO A 1 119 ? -22.139 77.826 24.442 1.00 31.00 116 PRO A N 1
ATOM 865 C CA . PRO A 1 119 ? -23.026 78.697 25.218 1.00 33.98 116 PRO A CA 1
ATOM 866 C C . PRO A 1 119 ? -22.793 78.620 26.728 1.00 33.96 116 PRO A C 1
ATOM 867 O O . PRO A 1 119 ? -23.240 79.522 27.443 1.00 33.19 116 PRO A O 1
ATOM 871 N N . LYS A 1 120 ? -22.083 77.606 27.225 1.00 32.70 117 LYS A N 1
ATOM 872 C CA . LYS A 1 120 ? -21.789 77.496 28.655 1.00 33.39 117 LYS A CA 1
ATOM 873 C C . LYS A 1 120 ? -20.404 78.075 28.907 1.00 32.22 117 LYS A C 1
ATOM 874 O O . LYS A 1 120 ? -19.404 77.480 28.499 1.00 30.73 117 LYS A O 1
ATOM 880 N N . ALA A 1 121 ? -20.348 79.221 29.598 1.00 31.50 118 ALA A N 1
ATOM 881 C CA . ALA A 1 121 ? -19.066 79.860 29.900 1.00 32.00 118 ALA A CA 1
ATOM 882 C C . ALA A 1 121 ? -18.094 78.932 30.626 1.00 31.33 118 ALA A C 1
ATOM 883 O O . ALA A 1 121 ? -16.870 79.090 30.500 1.00 30.96 118 ALA A O 1
ATOM 885 N N . ASP A 1 122 ? -18.606 78.020 31.452 1.00 30.65 119 ASP A N 1
ATOM 886 C CA . ASP A 1 122 ? -17.732 77.145 32.239 1.00 31.43 119 ASP A CA 1
ATOM 887 C C . ASP A 1 122 ? -17.128 75.992 31.436 1.00 31.01 119 ASP A C 1
ATOM 888 O O . ASP A 1 122 ? -16.411 75.170 32.029 1.00 31.30 119 ASP A O 1
ATOM 893 N N . GLU A 1 123 ? -17.389 75.900 30.105 1.00 29.71 120 GLU A N 1
ATOM 894 C CA . GLU A 1 123 ? -16.863 74.782 29.326 1.00 29.16 120 GLU A CA 1
ATOM 895 C C . GLU A 1 123 ? -16.270 75.197 27.977 1.00 29.18 120 GLU A C 1
ATOM 896 O O . GLU A 1 123 ? -16.043 74.337 27.122 1.00 28.88 120 GLU A O 1
ATOM 902 N N . GLU A 1 124 ? -15.974 76.483 27.758 1.00 28.55 121 GLU A N 1
ATOM 903 C CA . GLU A 1 124 ? -15.198 76.876 26.582 1.00 28.75 121 GLU A CA 1
ATOM 904 C C . GLU A 1 124 ? -13.833 76.202 26.572 1.00 28.28 121 GLU A C 1
ATOM 905 O O . GLU A 1 124 ? -13.372 75.683 25.539 1.00 26.15 121 GLU A O 1
ATOM 911 N N . PHE A 1 125 ? -13.143 76.261 27.696 1.00 28.95 122 PHE A N 1
ATOM 912 C CA . PHE A 1 125 ? -11.775 75.793 27.790 1.00 28.40 122 PHE A CA 1
ATOM 913 C C . PHE A 1 125 ? -11.627 74.902 29.001 1.00 27.52 122 PHE A C 1
ATOM 914 O O . PHE A 1 125 ? -12.300 75.101 30.012 1.00 29.07 122 PHE A O 1
ATOM 922 N N . LEU A 1 126 ? -10.708 73.943 28.909 1.00 27.06 123 LEU A N 1
ATOM 923 C CA . LEU A 1 126 ? -10.296 73.200 30.091 1.00 28.15 123 LEU A CA 1
ATOM 924 C C . LEU A 1 126 ? -8.860 72.756 29.899 1.00 27.52 123 LEU A C 1
ATOM 925 O O . LEU A 1 126 ? -8.524 72.207 28.851 1.00 28.70 123 LEU A O 1
ATOM 930 N N . ILE A 1 127 ? -8.019 72.997 30.893 1.00 27.43 124 ILE A N 1
ATOM 931 C CA . ILE A 1 127 ? -6.706 72.367 30.953 1.00 28.81 124 ILE A CA 1
ATOM 932 C C . ILE A 1 127 ? -6.785 71.205 31.937 1.00 28.59 124 ILE A C 1
ATOM 933 O O . ILE A 1 127 ? -7.345 71.359 33.028 1.00 29.06 124 ILE A O 1
ATOM 938 N N . THR A 1 128 ? -6.248 70.031 31.562 1.00 27.61 125 THR A N 1
ATOM 939 C CA . THR A 1 128 ? -6.068 68.978 32.555 1.00 28.22 125 THR A CA 1
ATOM 940 C C . THR A 1 128 ? -4.611 68.540 32.617 1.00 28.69 125 THR A C 1
ATOM 941 O O . THR A 1 128 ? -3.884 68.558 31.625 1.00 28.88 125 THR A O 1
ATOM 945 N N . ARG A 1 129 ? -4.191 68.151 33.806 1.00 29.92 126 ARG A N 1
ATOM 946 C CA . ARG A 1 129 ? -2.849 67.635 34.021 1.00 31.22 126 ARG A CA 1
ATOM 947 C C . ARG A 1 129 ? -2.980 66.376 34.865 1.00 32.69 126 ARG A C 1
ATOM 948 O O . ARG A 1 129 ? -3.410 66.428 36.024 1.00 33.95 126 ARG A O 1
ATOM 956 N N . GLN A 1 130 ? -2.648 65.241 34.274 1.00 33.01 127 GLN A N 1
ATOM 957 C CA . GLN A 1 130 ? -2.521 64.016 35.035 1.00 34.20 127 GLN A CA 1
ATOM 958 C C . GLN A 1 130 ? -1.071 63.851 35.460 1.00 36.95 127 GLN A C 1
ATOM 959 O O . GLN A 1 130 ? -0.144 64.082 34.677 1.00 37.95 127 GLN A O 1
ATOM 965 N N . GLU A 1 131 ? -0.883 63.486 36.711 1.00 38.89 128 GLU A N 1
ATOM 966 C CA . GLU A 1 131 ? 0.434 63.525 37.335 1.00 42.96 128 GLU A CA 1
ATOM 967 C C . GLU A 1 131 ? 0.735 62.318 38.209 1.00 44.45 128 GLU A C 1
ATOM 968 O O . GLU A 1 131 ? 1.911 61.957 38.342 1.00 46.74 128 GLU A O 1
ATOM 974 N N . GLN A 1 132 ? -0.266 61.682 38.809 1.00 43.67 129 GLN A N 1
ATOM 975 C CA . GLN A 1 132 ? -0.039 60.595 39.747 1.00 45.72 129 GLN A CA 1
ATOM 976 C C . GLN A 1 132 ? -0.325 59.249 39.092 1.00 42.82 129 GLN A C 1
ATOM 977 O O . GLN A 1 132 ? -1.239 59.119 38.271 1.00 39.79 129 GLN A O 1
ATOM 983 N N . ARG A 1 133 ? 0.453 58.243 39.482 1.00 43.91 130 ARG A N 1
ATOM 984 C CA . ARG A 1 133 ? 0.081 56.866 39.190 1.00 43.12 130 ARG A CA 1
ATOM 985 C C . ARG A 1 133 ? -1.409 56.670 39.443 1.00 40.52 130 ARG A C 1
ATOM 986 O O . ARG A 1 133 ? -1.929 57.034 40.506 1.00 41.06 130 ARG A O 1
ATOM 994 N N . GLY A 1 134 ? -2.101 56.131 38.449 1.00 37.45 131 GLY A N 1
ATOM 995 C CA . GLY A 1 134 ? -3.529 55.939 38.537 1.00 36.87 131 GLY A CA 1
ATOM 996 C C . GLY A 1 134 ? -4.382 57.073 37.989 1.00 35.60 131 GLY A C 1
ATOM 997 O O . GLY A 1 134 ? -5.595 56.882 37.814 1.00 35.18 131 GLY A O 1
ATOM 998 N N . ASP A 1 135 ? -3.805 58.235 37.692 1.00 34.99 132 ASP A N 1
ATOM 999 C CA . ASP A 1 135 ? -4.636 59.332 37.200 1.00 33.52 132 ASP A CA 1
ATOM 1000 C C . ASP A 1 135 ? -5.298 58.942 35.888 1.00 31.38 132 ASP A C 1
ATOM 1001 O O . ASP A 1 135 ? -4.749 58.181 35.087 1.00 29.09 132 ASP A O 1
ATOM 1006 N N . THR A 1 136 ? -6.487 59.495 35.652 1.00 30.69 133 THR A N 1
ATOM 1007 C CA . THR A 1 136 ? -7.246 59.055 34.497 1.00 28.46 133 THR A CA 1
ATOM 1008 C C . THR A 1 136 ? -8.373 60.034 34.246 1.00 27.44 133 THR A C 1
ATOM 1009 O O . THR A 1 136 ? -8.887 60.675 35.174 1.00 27.76 133 THR A O 1
ATOM 1013 N N . HIS A 1 137 ? -8.753 60.140 32.998 1.00 24.62 134 HIS A N 1
ATOM 1014 C CA . HIS A 1 137 ? -9.986 60.819 32.637 1.00 25.15 134 HIS A CA 1
ATOM 1015 C C . HIS A 1 137 ? -10.950 59.697 32.241 1.00 24.57 134 HIS A C 1
ATOM 1016 O O . HIS A 1 137 ? -10.920 59.224 31.104 1.00 24.46 134 HIS A O 1
ATOM 1023 N N . GLY A 1 138 ? -11.779 59.254 33.188 1.00 25.29 135 GLY A N 1
ATOM 1024 C CA . GLY A 1 138 ? -12.528 58.015 33.025 1.00 25.71 135 GLY A CA 1
ATOM 1025 C C . GLY A 1 138 ? -13.602 58.115 31.964 1.00 24.73 135 GLY A C 1
ATOM 1026 O O . GLY A 1 138 ? -13.908 59.188 31.439 1.00 23.64 135 GLY A O 1
ATOM 1027 N N . TRP A 1 139 ? -14.177 56.959 31.615 1.00 23.78 136 TRP A N 1
ATOM 1028 C CA . TRP A 1 139 ? -15.086 56.926 30.467 1.00 23.33 136 TRP A CA 1
ATOM 1029 C C . TRP A 1 139 ? -16.182 57.981 30.586 1.00 23.11 136 TRP A C 1
ATOM 1030 O O . TRP A 1 139 ? -16.795 58.125 31.644 1.00 24.42 136 TRP A O 1
ATOM 1041 N N . HIS A 1 140 ? -16.483 58.652 29.469 1.00 23.55 137 HIS A N 1
ATOM 1042 C CA . HIS A 1 140 ? -17.484 59.720 29.444 1.00 24.11 137 HIS A CA 1
ATOM 1043 C C . HIS A 1 140 ? -17.751 60.164 28.009 1.00 22.02 137 HIS A C 1
ATOM 1044 O O . HIS A 1 140 ? -17.052 59.775 27.068 1.00 20.02 137 HIS A O 1
ATOM 1051 N N . TRP A 1 141 ? -18.783 60.985 27.865 1.00 21.36 138 TRP A N 1
ATOM 1052 C CA . TRP A 1 141 ? -19.061 61.757 26.665 1.00 21.39 138 TRP A CA 1
ATOM 1053 C C . TRP A 1 141 ? -19.020 63.253 27.011 1.00 22.71 138 TRP A C 1
ATOM 1054 O O . TRP A 1 141 ? -18.873 63.631 28.173 1.00 22.81 138 TRP A O 1
ATOM 1065 N N . GLY A 1 142 ? -19.204 64.095 25.988 1.00 22.26 139 GLY A N 1
ATOM 1066 C CA . GLY A 1 142 ? -19.348 65.531 26.165 1.00 21.53 139 GLY A CA 1
ATOM 1067 C C . GLY A 1 142 ? -20.782 65.990 26.014 1.00 22.62 139 GLY A C 1
ATOM 1068 O O . GLY A 1 142 ? -21.574 65.396 25.277 1.00 21.69 139 GLY A O 1
ATOM 1069 N N . ASP A 1 143 ? -21.107 67.083 26.731 1.00 23.00 140 ASP A N 1
ATOM 1070 C CA . ASP A 1 143 ? -22.362 67.781 26.512 1.00 24.58 140 ASP A CA 1
ATOM 1071 C C . ASP A 1 143 ? -22.431 68.393 25.116 1.00 23.87 140 ASP A C 1
ATOM 1072 O O . ASP A 1 143 ? -23.516 68.487 24.525 1.00 24.68 140 ASP A O 1
ATOM 1077 N N . PHE A 1 144 ? -21.297 68.797 24.566 1.00 21.05 141 PHE A N 1
ATOM 1078 C CA . PHE A 1 144 ? -21.283 69.479 23.284 1.00 23.16 141 PHE A CA 1
ATOM 1079 C C . PHE A 1 144 ? -20.600 68.606 22.230 1.00 22.80 141 PHE A C 1
ATOM 1080 O O . PHE A 1 144 ? -19.994 67.574 22.535 1.00 23.10 141 PHE A O 1
ATOM 1088 N N . SER A 1 145 ? -20.676 69.055 20.962 1.00 23.18 142 SER A N 1
ATOM 1089 C CA . SER A 1 145 ? -20.325 68.173 19.858 1.00 22.61 142 SER A CA 1
ATOM 1090 C C . SER A 1 145 ? -18.832 68.079 19.611 1.00 22.71 142 SER A C 1
ATOM 1091 O O . SER A 1 145 ? -18.348 67.015 19.174 1.00 22.49 142 SER A O 1
ATOM 1094 N N . PHE A 1 146 ? -18.088 69.162 19.848 1.00 21.52 143 PHE A N 1
ATOM 1095 C CA . PHE A 1 146 ? -16.728 69.220 19.347 1.00 22.56 143 PHE A CA 1
ATOM 1096 C C . PHE A 1 146 ? -15.743 69.618 20.410 1.00 23.56 143 PHE A C 1
ATOM 1097 O O . PHE A 1 146 ? -16.021 70.495 21.238 1.00 25.02 143 PHE A O 1
ATOM 1105 N N . ALA A 1 147 ? -14.566 68.994 20.355 1.00 22.74 144 ALA A N 1
ATOM 1106 C CA . ALA A 1 147 ? -13.439 69.460 21.150 1.00 23.28 144 ALA A CA 1
ATOM 1107 C C . ALA A 1 147 ? -12.178 69.360 20.303 1.00 25.31 144 ALA A C 1
ATOM 1108 O O . ALA A 1 147 ? -11.984 68.377 19.574 1.00 24.53 144 ALA A O 1
ATOM 1110 N N . LEU A 1 148 ? -11.342 70.393 20.391 1.00 24.28 145 LEU A N 1
ATOM 1111 C CA . LEU A 1 148 ? -9.982 70.373 19.866 1.00 23.70 145 LEU A CA 1
ATOM 1112 C C . LEU A 1 148 ? -9.059 70.159 21.053 1.00 23.62 145 LEU A C 1
ATOM 1113 O O . LEU A 1 148 ? -9.026 70.988 21.970 1.00 23.35 145 LEU A O 1
ATOM 1118 N N . ILE A 1 149 ? -8.338 69.043 21.051 1.00 22.05 146 ILE A N 1
ATOM 1119 C CA . ILE A 1 149 ? -7.519 68.635 22.182 1.00 22.96 146 ILE A CA 1
ATOM 1120 C C . ILE A 1 149 ? -6.072 68.841 21.789 1.00 23.81 146 ILE A C 1
ATOM 1121 O O . ILE A 1 149 ? -5.575 68.169 20.879 1.00 26.45 146 ILE A O 1
ATOM 1126 N N . TRP A 1 150 ? -5.387 69.704 22.520 1.00 25.48 147 TRP A N 1
ATOM 1127 C CA . TRP A 1 150 ? -3.976 69.987 22.326 1.00 26.81 147 TRP A CA 1
ATOM 1128 C C . TRP A 1 150 ? -3.234 69.140 23.340 1.00 26.89 147 TRP A C 1
ATOM 1129 O O . TRP A 1 150 ? -3.352 69.378 24.541 1.00 27.60 147 TRP A O 1
ATOM 1140 N N . VAL A 1 151 ? -2.502 68.146 22.860 1.00 27.75 148 VAL A N 1
ATOM 1141 C CA . VAL A 1 151 ? -1.697 67.290 23.719 1.00 29.03 148 VAL A CA 1
ATOM 1142 C C . VAL A 1 151 ? -0.368 67.996 23.950 1.00 31.68 148 VAL A C 1
ATOM 1143 O O . VAL A 1 151 ? 0.562 67.876 23.156 1.00 33.40 148 VAL A O 1
ATOM 1147 N N . LEU A 1 152 ? -0.281 68.764 25.028 1.00 32.41 149 LEU A N 1
ATOM 1148 C CA . LEU A 1 152 ? 0.895 69.592 25.241 1.00 33.08 149 LEU A CA 1
ATOM 1149 C C . LEU A 1 152 ? 2.058 68.800 25.803 1.00 35.51 149 LEU A C 1
ATOM 1150 O O . LEU A 1 152 ? 3.214 69.146 25.544 1.00 38.93 149 LEU A O 1
ATOM 1155 N N . GLN A 1 153 ? 1.777 67.768 26.594 1.00 34.81 150 GLN A N 1
ATOM 1156 C CA A GLN A 1 153 ? 2.809 66.906 27.159 0.57 36.03 150 GLN A CA 1
ATOM 1157 C CA B GLN A 1 153 ? 2.813 66.907 27.153 0.43 36.04 150 GLN A CA 1
ATOM 1158 C C . GLN A 1 153 ? 2.184 65.543 27.406 1.00 34.88 150 GLN A C 1
ATOM 1159 O O . GLN A 1 153 ? 1.108 65.453 28.006 1.00 33.85 150 GLN A O 1
ATOM 1170 N N . ALA A 1 154 ? 2.845 64.494 26.924 1.00 34.52 151 ALA A N 1
ATOM 1171 C CA . ALA A 1 154 ? 2.344 63.149 27.035 1.00 33.07 151 ALA A CA 1
ATOM 1172 C C . ALA A 1 154 ? 3.522 62.235 27.328 1.00 33.87 151 ALA A C 1
ATOM 1173 O O . ALA A 1 154 ? 4.591 62.402 26.727 1.00 34.31 151 ALA A O 1
ATOM 1175 N N . PRO A 1 155 ? 3.359 61.268 28.231 1.00 33.31 152 PRO A N 1
ATOM 1176 C CA . PRO A 1 155 ? 4.432 60.318 28.503 1.00 33.34 152 PRO A CA 1
ATOM 1177 C C . PRO A 1 155 ? 4.579 59.303 27.380 1.00 31.28 152 PRO A C 1
ATOM 1178 O O . PRO A 1 155 ? 3.729 59.209 26.471 1.00 29.16 152 PRO A O 1
ATOM 1182 N N . PRO A 1 156 ? 5.652 58.521 27.413 1.00 32.36 153 PRO A N 1
ATOM 1183 C CA . PRO A 1 156 ? 5.813 57.425 26.445 1.00 32.75 153 PRO A CA 1
ATOM 1184 C C . PRO A 1 156 ? 4.705 56.382 26.565 1.00 32.45 153 PRO A C 1
ATOM 1185 O O . PRO A 1 156 ? 4.090 56.203 27.619 1.00 32.36 153 PRO A O 1
ATOM 1189 N N . ILE A 1 157 ? 4.524 55.625 25.475 1.00 33.15 154 ILE A N 1
ATOM 1190 C CA . ILE A 1 157 ? 3.334 54.787 25.285 1.00 32.18 154 ILE A CA 1
ATOM 1191 C C . ILE A 1 157 ? 3.145 53.779 26.421 1.00 32.53 154 ILE A C 1
ATOM 1192 O O . ILE A 1 157 ? 2.010 53.472 26.810 1.00 31.38 154 ILE A O 1
ATOM 1197 N N . ASP A 1 158 ? 4.225 53.226 26.950 1.00 33.73 155 ASP A N 1
ATOM 1198 C CA . ASP A 1 158 ? 4.043 52.218 27.986 1.00 36.44 155 ASP A CA 1
ATOM 1199 C C . ASP A 1 158 ? 3.691 52.800 29.355 1.00 37.78 155 ASP A C 1
ATOM 1200 O O . ASP A 1 158 ? 3.335 52.036 30.255 1.00 38.80 155 ASP A O 1
ATOM 1205 N N . VAL A 1 159 ? 3.762 54.120 29.538 1.00 36.53 156 VAL A N 1
ATOM 1206 C CA . VAL A 1 159 ? 3.384 54.710 30.817 1.00 37.30 156 VAL A CA 1
ATOM 1207 C C . VAL A 1 159 ? 1.883 54.934 30.933 1.00 37.11 156 VAL A C 1
ATOM 1208 O O . VAL A 1 159 ? 1.381 55.158 32.042 1.00 38.85 156 VAL A O 1
ATOM 1212 N N . GLY A 1 160 ? 1.150 54.863 29.835 1.00 34.45 157 GLY A N 1
ATOM 1213 C CA . GLY A 1 160 ? -0.282 55.033 29.855 1.00 32.73 157 GLY A CA 1
ATOM 1214 C C . GLY A 1 160 ? -0.692 56.383 29.297 1.00 32.30 157 GLY A C 1
ATOM 1215 O O . GLY A 1 160 ? 0.060 57.060 28.591 1.00 31.85 157 GLY A O 1
ATOM 1216 N N . GLY A 1 161 ? -1.921 56.776 29.622 1.00 31.49 158 GLY A N 1
ATOM 1217 C CA . GLY A 1 161 ? -2.429 58.056 29.174 1.00 30.11 158 GLY A CA 1
ATOM 1218 C C . GLY A 1 161 ? -2.938 58.046 27.756 1.00 29.56 158 GLY A C 1
ATOM 1219 O O . GLY A 1 161 ? -3.220 59.119 27.204 1.00 28.95 158 GLY A O 1
ATOM 1220 N N . LEU A 1 162 ? -3.044 56.867 27.144 1.00 27.93 159 LEU A N 1
ATOM 1221 C CA . LEU A 1 162 ? -3.577 56.752 25.799 1.00 26.91 159 LEU A CA 1
ATOM 1222 C C . LEU A 1 162 ? -5.062 57.075 25.798 1.00 25.14 159 LEU A C 1
ATOM 1223 O O . LEU A 1 162 ? -5.763 56.816 26.771 1.00 26.13 159 LEU A O 1
ATOM 1228 N N . LEU A 1 163 ? -5.557 57.576 24.672 1.00 23.42 160 LEU A N 1
ATOM 1229 C CA . LEU A 1 163 ? -6.992 57.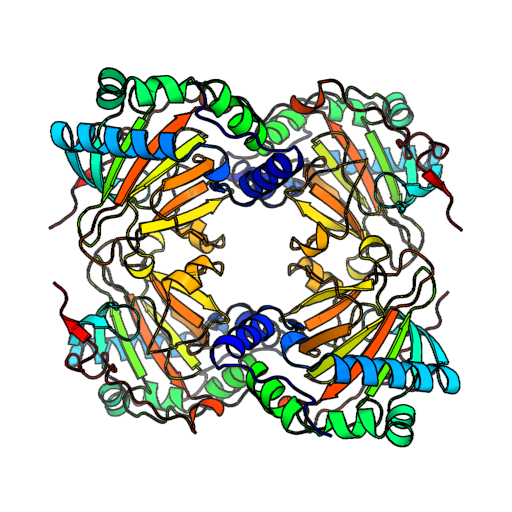794 24.509 1.00 22.60 160 LEU A CA 1
ATOM 1230 C C . LEU A 1 163 ? -7.660 56.542 23.943 1.00 21.92 160 LEU A C 1
ATOM 1231 O O . LEU A 1 163 ? -7.154 55.934 23.003 1.00 22.05 160 LEU A O 1
ATOM 1236 N N . GLN A 1 164 ? -8.820 56.186 24.490 1.00 20.24 161 GLN A N 1
ATOM 1237 C CA . GLN A 1 164 ? -9.653 55.149 23.916 1.00 20.15 161 GLN A CA 1
ATOM 1238 C C . GLN A 1 164 ? -10.994 55.739 23.525 1.00 21.28 161 GLN A C 1
ATOM 1239 O O . GLN A 1 164 ? -11.513 56.649 24.187 1.00 21.68 161 GLN A O 1
ATOM 1245 N N . CYS A 1 165 ? -11.521 55.262 22.410 1.00 21.60 162 CYS A N 1
ATOM 1246 C CA . CYS A 1 165 ? -12.726 55.814 21.819 1.00 21.62 162 CYS A CA 1
ATOM 1247 C C . CYS A 1 165 ? -13.642 54.705 21.372 1.00 21.16 162 CYS A C 1
ATOM 1248 O O . CYS A 1 165 ? -13.197 53.702 20.795 1.00 21.21 162 CYS A O 1
ATOM 1251 N N . VAL A 1 166 ? -14.928 54.934 21.555 1.00 20.67 163 VAL A N 1
ATOM 1252 C CA . VAL A 1 166 ? -15.948 54.129 20.899 1.00 20.30 163 VAL A CA 1
ATOM 1253 C C . VAL A 1 166 ? -16.869 55.094 20.173 1.00 20.22 163 VAL A C 1
ATOM 1254 O O . VAL A 1 166 ? -17.700 55.717 20.833 1.00 21.75 163 VAL A O 1
ATOM 1258 N N . PRO A 1 167 ? -16.753 55.295 18.858 1.00 20.64 164 PRO A N 1
ATOM 1259 C CA . PRO A 1 167 ? -17.601 56.292 18.191 1.00 21.40 164 PRO A CA 1
ATOM 1260 C C . PRO A 1 167 ? -18.999 55.726 17.980 1.00 22.09 164 PRO A C 1
ATOM 1261 O O . PRO A 1 167 ? -19.271 54.551 18.227 1.00 21.35 164 PRO A O 1
ATOM 1265 N N . HIS A 1 168 ? -19.877 56.585 17.477 1.00 21.56 165 HIS A N 1
ATOM 1266 C CA . HIS A 1 168 ? -21.229 56.198 17.100 1.00 23.03 165 HIS A CA 1
ATOM 1267 C C . HIS A 1 168 ? -21.987 55.621 18.291 1.00 23.07 165 HIS A C 1
ATOM 1268 O O . HIS A 1 168 ? -22.662 54.586 18.197 1.00 25.02 165 HIS A O 1
ATOM 1275 N N . THR A 1 169 ? -21.873 56.314 19.424 1.00 20.71 166 THR A N 1
ATOM 1276 C CA . THR A 1 169 ? -22.693 56.031 20.592 1.00 22.38 166 THR A CA 1
ATOM 1277 C C . THR A 1 169 ? -23.357 57.339 21.024 1.00 24.34 166 THR A C 1
ATOM 1278 O O . THR A 1 169 ? -23.255 58.334 20.296 1.00 23.78 166 THR A O 1
ATOM 1282 N N . THR A 1 170 ? -24.058 57.344 22.170 1.00 26.57 167 THR A N 1
ATOM 1283 C CA . THR A 1 170 ? -24.566 58.584 22.756 1.00 29.85 167 THR A CA 1
ATOM 1284 C C . THR A 1 170 ? -24.673 58.460 24.272 1.00 28.77 167 THR A C 1
ATOM 1285 O O . THR A 1 170 ? -24.611 57.368 24.855 1.00 28.66 167 THR A O 1
ATOM 1289 N N . TRP A 1 171 ? -24.867 59.616 24.897 1.00 27.77 168 TRP A N 1
ATOM 1290 C CA . TRP A 1 171 ? -24.802 59.787 26.339 1.00 27.91 168 TRP A CA 1
ATOM 1291 C C . TRP A 1 171 ? -26.213 59.941 26.867 1.00 29.56 168 TRP A C 1
ATOM 1292 O O . TRP A 1 171 ? -26.843 60.987 26.668 1.00 29.59 168 TRP A O 1
ATOM 1303 N N . ASP A 1 172 ? -26.700 58.926 27.563 1.00 28.95 169 ASP A N 1
ATOM 1304 C CA . ASP A 1 172 ? -27.975 59.009 28.263 1.00 31.00 169 ASP A CA 1
ATOM 1305 C C . ASP A 1 172 ? -27.662 59.145 29.751 1.00 30.78 169 ASP A C 1
ATOM 1306 O O . ASP A 1 172 ? -27.243 58.182 30.393 1.00 30.44 169 ASP A O 1
ATOM 1311 N N . LYS A 1 173 ? -27.843 60.353 30.292 1.00 29.34 170 LYS A N 1
ATOM 1312 C CA . LYS A 1 173 ? -27.365 60.640 31.640 1.00 29.41 170 LYS A CA 1
ATOM 1313 C C . LYS A 1 173 ? -28.143 59.861 32.673 1.00 31.49 170 LYS A C 1
ATOM 1314 O O . LYS A 1 173 ? -27.598 59.522 33.727 1.00 32.02 170 LYS A O 1
ATOM 1320 N N . ALA A 1 174 ? -29.414 59.572 32.398 1.00 33.35 171 ALA A N 1
ATOM 1321 C CA . ALA A 1 174 ? -30.180 58.728 33.294 1.00 37.22 171 ALA A CA 1
ATOM 1322 C C . ALA A 1 174 ? -29.779 57.258 33.221 1.00 38.10 171 ALA A C 1
ATOM 1323 O O . ALA A 1 174 ? -30.035 56.518 34.180 1.00 39.71 171 ALA A O 1
ATOM 1325 N N . SER A 1 175 ? -29.164 56.797 32.126 1.00 36.75 172 SER A N 1
ATOM 1326 C CA . SER A 1 175 ? -28.879 55.366 31.955 1.00 37.02 172 SER A CA 1
ATOM 1327 C C . SER A 1 175 ? -27.673 55.205 31.041 1.00 34.86 172 SER A C 1
ATOM 1328 O O . SER A 1 175 ? -27.803 54.840 29.870 1.00 36.79 172 SER A O 1
ATOM 1331 N N . PRO A 1 176 ? -26.470 55.480 31.555 1.00 32.13 173 PRO A N 1
ATOM 1332 C CA . PRO A 1 176 ? -25.324 55.650 30.649 1.00 28.69 173 PRO A CA 1
ATOM 1333 C C . PRO A 1 176 ? -24.903 54.355 29.953 1.00 27.53 173 PRO A C 1
ATOM 1334 O O . PRO A 1 176 ? -24.505 54.399 28.784 1.00 25.48 173 PRO A O 1
ATOM 1338 N N . GLN A 1 177 ? -24.944 53.229 30.665 1.00 28.71 174 GLN A N 1
ATOM 1339 C CA . GLN A 1 177 ? -24.637 51.890 30.133 1.00 29.91 174 GLN A CA 1
ATOM 1340 C C . GLN A 1 177 ? -23.336 51.884 29.343 1.00 28.10 174 GLN A C 1
ATOM 1341 O O . GLN A 1 177 ? -23.281 51.465 28.187 1.00 29.74 174 GLN A O 1
ATOM 1347 N N . ILE A 1 178 ? -22.277 52.389 29.975 1.00 24.86 175 ILE A N 1
ATOM 1348 C CA . ILE A 1 178 ? -20.991 52.505 29.303 1.00 22.53 175 ILE A CA 1
ATOM 1349 C C . ILE A 1 178 ? -20.445 51.116 28.970 1.00 23.73 175 ILE A C 1
ATOM 1350 O O . ILE A 1 178 ? -19.965 50.873 27.859 1.00 23.80 175 ILE A O 1
ATOM 1355 N N . ASN A 1 179 ? -20.556 50.174 29.902 1.00 25.49 176 ASN A N 1
ATOM 1356 C CA . ASN A 1 179 ? -19.991 48.844 29.643 1.00 26.93 176 ASN A CA 1
ATOM 1357 C C . ASN A 1 179 ? -20.747 48.121 28.535 1.00 26.96 176 ASN A C 1
ATOM 1358 O O . ASN A 1 179 ? -20.136 47.417 27.716 1.00 27.81 176 ASN A O 1
ATOM 1363 N N . ARG A 1 180 ? -22.068 48.289 28.474 1.00 27.06 177 ARG A N 1
ATOM 1364 C CA A ARG A 1 180 ? -22.811 47.772 27.333 0.47 28.16 177 ARG A CA 1
ATOM 1365 C CA B ARG A 1 180 ? -22.810 47.769 27.329 0.53 28.16 177 ARG A CA 1
ATOM 1366 C C . ARG A 1 180 ? -22.245 48.318 26.023 1.00 27.85 177 ARG A C 1
ATOM 1367 O O . ARG A 1 180 ? -22.066 47.567 25.053 1.00 29.15 177 ARG A O 1
ATOM 1382 N N . TYR A 1 181 ? -21.933 49.623 25.977 1.00 26.06 178 TYR A N 1
ATOM 1383 C CA . TYR A 1 181 ? -21.367 50.157 24.743 1.00 26.37 178 TYR A CA 1
ATOM 1384 C C . TYR A 1 181 ? -20.028 49.509 24.425 1.00 26.36 178 TYR A C 1
ATOM 1385 O O . TYR A 1 181 ? -19.709 49.295 23.245 1.00 23.12 178 TYR A O 1
ATOM 1394 N N . LEU A 1 182 ? -19.219 49.207 25.459 1.00 26.17 179 LEU A N 1
ATOM 1395 C CA . LEU A 1 182 ? -17.962 48.512 25.199 1.00 26.13 179 LEU A CA 1
ATOM 1396 C C . LEU A 1 182 ? -18.216 47.104 24.673 1.00 27.04 179 LEU A C 1
ATOM 1397 O O . LEU A 1 182 ? -17.535 46.660 23.743 1.00 28.54 179 LEU A O 1
ATOM 1402 N N . VAL A 1 183 ? -19.207 46.406 25.237 1.00 27.96 180 VAL A N 1
ATOM 1403 C CA . VAL A 1 183 ? -19.515 45.029 24.846 1.00 29.05 180 VAL A CA 1
ATOM 1404 C C . VAL A 1 183 ? -19.982 44.989 23.400 1.00 29.35 180 VAL A C 1
ATOM 1405 O O . VAL A 1 183 ? -19.698 44.027 22.664 1.00 28.45 180 VAL A O 1
ATOM 1409 N N . GLU A 1 184 ? -20.670 46.050 22.956 1.00 27.37 181 GLU A N 1
ATOM 1410 C CA . GLU A 1 184 ? -21.353 46.038 21.671 1.00 28.62 181 GLU A CA 1
ATOM 1411 C C . GLU A 1 184 ? -20.517 46.626 20.537 1.00 27.07 181 GLU A C 1
ATOM 1412 O O . GLU A 1 184 ? -20.947 46.567 19.379 1.00 28.19 181 GLU A O 1
ATOM 1418 N N . ASN A 1 185 ? -19.312 47.124 20.815 1.00 25.11 182 ASN A N 1
ATOM 1419 C CA . ASN A 1 185 ? -18.541 47.858 19.828 1.00 24.68 182 ASN A CA 1
ATOM 1420 C C . ASN A 1 185 ? -17.080 47.571 20.071 1.00 24.68 182 ASN A C 1
ATOM 1421 O O . ASN A 1 185 ? -16.670 47.397 21.223 1.00 26.52 182 ASN A O 1
ATOM 1426 N N . PRO A 1 186 ? -16.265 47.579 19.034 1.00 23.78 183 PRO A N 1
ATOM 1427 C CA . PRO A 1 186 ? -14.820 47.627 19.247 1.00 23.95 183 PRO A CA 1
ATOM 1428 C C . PRO A 1 186 ? -14.371 48.943 19.873 1.00 24.22 183 PRO A C 1
ATOM 1429 O O . PRO A 1 186 ? -14.965 50.015 19.669 1.00 23.53 183 PRO A O 1
ATOM 1433 N N . ILE A 1 187 ? -13.280 48.852 20.631 1.00 23.43 184 ILE A N 1
ATOM 1434 C CA . ILE A 1 187 ? -12.606 50.018 21.206 1.00 22.50 184 ILE A CA 1
ATOM 1435 C C . ILE A 1 187 ? -11.363 50.308 20.391 1.00 21.45 184 ILE A C 1
ATOM 1436 O O . ILE A 1 187 ? -10.555 49.389 20.133 1.00 18.82 184 ILE A O 1
ATOM 1441 N N . ASP A 1 188 ? -11.191 51.582 20.004 1.00 19.41 185 ASP A N 1
ATOM 1442 C CA . ASP A 1 188 ? -9.980 52.058 19.342 1.00 21.12 185 ASP A CA 1
ATOM 1443 C C . ASP A 1 188 ? -9.102 52.771 20.361 1.00 21.33 185 ASP A C 1
ATOM 1444 O O . ASP A 1 188 ? -9.595 53.561 21.177 1.00 21.27 185 ASP A O 1
ATOM 1449 N N . THR A 1 189 ? -7.798 52.540 20.278 1.00 20.08 186 THR A N 1
ATOM 1450 C CA . THR A 1 189 ? -6.844 53.100 21.227 1.00 21.73 186 THR A CA 1
ATOM 1451 C C . THR A 1 189 ? -5.824 53.919 20.467 1.00 23.31 186 THR A C 1
ATOM 1452 O O . THR A 1 189 ? -5.359 53.488 19.408 1.00 23.20 186 THR A O 1
ATOM 1456 N N . TYR A 1 190 ? -5.532 55.127 20.972 1.00 24.26 187 TYR A N 1
ATOM 1457 C CA . TYR A 1 190 ? -4.663 56.080 20.288 1.00 22.91 187 TYR A CA 1
ATOM 1458 C C . TYR A 1 190 ? -3.540 56.495 21.211 1.00 23.55 187 TYR A C 1
ATOM 1459 O O . TYR A 1 190 ? -3.758 56.732 22.395 1.00 25.22 187 TYR A O 1
ATOM 1468 N N . HIS A 1 191 ? -2.356 56.619 20.657 1.00 24.49 188 HIS A N 1
ATOM 1469 C CA . HIS A 1 191 ? -1.196 57.122 21.371 1.00 27.12 188 HIS A CA 1
ATOM 1470 C C . HIS A 1 191 ? -0.850 58.490 20.796 1.00 27.82 188 HIS A C 1
ATOM 1471 O O . HIS A 1 191 ? -0.535 58.600 19.612 1.00 27.82 188 HIS A O 1
ATOM 1478 N N . PHE A 1 192 ? -0.943 59.544 21.606 1.00 28.19 189 PHE A N 1
ATOM 1479 C CA . PHE A 1 192 ? -0.559 60.867 21.126 1.00 28.59 189 PHE A CA 1
ATOM 1480 C C . PHE A 1 192 ? 0.748 61.292 21.774 1.00 30.69 189 PHE A C 1
ATOM 1481 O O . PHE A 1 192 ? 1.000 60.980 22.939 1.00 33.25 189 PHE A O 1
ATOM 1489 N N . GLU A 1 193 ? 1.589 61.979 21.015 1.00 30.29 190 GLU A N 1
ATOM 1490 C CA . GLU A 1 193 ? 2.830 62.516 21.553 1.00 32.97 190 GLU A CA 1
ATOM 1491 C C . GLU A 1 193 ? 2.715 64.012 21.843 1.00 31.60 190 GLU A C 1
ATOM 1492 O O . GLU A 1 193 ? 1.803 64.689 21.378 1.00 28.81 190 GLU A O 1
ATOM 1498 N N . SER A 1 194 ? 3.674 64.506 22.621 1.00 32.66 191 SER A N 1
ATOM 1499 C CA . SER A 1 194 ? 3.749 65.911 22.983 1.00 32.49 191 SER A CA 1
ATOM 1500 C C . SER A 1 194 ? 3.697 66.771 21.737 1.00 32.19 191 SER A C 1
ATOM 1501 O O . SER A 1 194 ? 4.462 66.559 20.801 1.00 32.94 191 SER A O 1
ATOM 1504 N N . GLY A 1 195 ? 2.794 67.755 21.735 1.00 31.47 192 GLY A N 1
ATOM 1505 C CA . GLY A 1 195 ? 2.646 68.638 20.593 1.00 33.56 192 GLY A CA 1
ATOM 1506 C C . GLY A 1 195 ? 1.617 68.197 19.570 1.00 33.49 192 GLY A C 1
ATOM 1507 O O . GLY A 1 195 ? 1.361 68.943 18.616 1.00 34.04 192 GLY A O 1
ATOM 1508 N N . ASP A 1 196 ? 1.033 67.004 19.731 1.00 32.10 193 ASP A N 1
ATOM 1509 C CA . ASP A 1 196 ? -0.068 66.572 18.886 1.00 30.64 193 ASP A CA 1
ATOM 1510 C C . ASP A 1 196 ? -1.323 67.390 19.196 1.00 28.07 193 ASP A C 1
ATOM 1511 O O . ASP A 1 196 ? -1.481 67.951 20.285 1.00 26.93 193 ASP A O 1
ATOM 1516 N N . VAL A 1 197 ? -2.207 67.479 18.207 1.00 26.23 194 VAL A N 1
ATOM 1517 C CA . VAL A 1 197 ? -3.522 68.086 18.376 1.00 24.78 194 VAL A CA 1
ATOM 1518 C C . VAL A 1 197 ? -4.503 67.153 17.688 1.00 23.40 194 VAL A C 1
ATOM 1519 O O . VAL A 1 197 ? -4.222 66.664 16.594 1.00 24.28 194 VAL A O 1
ATOM 1523 N N . TYR A 1 198 ? -5.620 66.862 18.332 1.00 22.29 195 TYR A N 1
ATOM 1524 C CA . TYR A 1 198 ? -6.638 66.049 17.702 1.00 20.95 195 TYR A CA 1
ATOM 1525 C C . TYR A 1 198 ? -8.007 66.681 17.903 1.00 22.22 195 TYR A C 1
ATOM 1526 O O . TYR A 1 198 ? -8.237 67.498 18.807 1.00 25.40 195 TYR A O 1
ATOM 1535 N N . PHE A 1 199 ? -8.894 66.324 16.991 1.00 20.21 196 PHE A N 1
ATOM 1536 C CA . PHE A 1 199 ? -10.228 66.871 16.885 1.00 20.99 196 PHE A CA 1
ATOM 1537 C C . PHE A 1 199 ? -11.178 65.713 17.137 1.00 21.61 196 PHE A C 1
ATOM 1538 O O . PHE A 1 199 ? -11.066 64.663 16.491 1.00 21.10 196 PHE A O 1
ATOM 1546 N N . LEU A 1 200 ? -12.087 65.893 18.109 1.00 21.95 197 LEU A N 1
ATOM 1547 C CA . LEU A 1 200 ? -12.912 64.821 18.648 1.00 19.99 197 LEU A CA 1
ATOM 1548 C C . LEU A 1 200 ? -14.383 65.201 18.596 1.00 18.99 197 LEU A C 1
ATOM 1549 O O . LEU A 1 200 ? -14.768 66.281 19.062 1.00 20.47 197 LEU A O 1
ATOM 1554 N N . ARG A 1 201 ? -15.212 64.293 18.099 1.00 17.76 198 ARG A N 1
ATOM 1555 C CA . ARG A 1 201 ? -16.672 64.455 18.151 1.00 17.76 198 ARG A CA 1
ATOM 1556 C C . ARG A 1 201 ? -17.142 63.909 19.502 1.00 18.76 198 ARG A C 1
ATOM 1557 O O . ARG A 1 201 ? -17.381 62.700 19.653 1.00 18.33 198 ARG A O 1
ATOM 1565 N N . THR A 1 202 ? -17.307 64.816 20.498 1.00 16.91 199 THR A N 1
ATOM 1566 C CA . THR A 1 202 ? -17.369 64.373 21.896 1.00 18.33 199 THR A CA 1
ATOM 1567 C C . THR A 1 202 ? -18.754 63.921 22.337 1.00 19.45 199 THR A C 1
ATOM 1568 O O . THR A 1 202 ? -18.859 63.118 23.287 1.00 20.99 199 THR A O 1
ATOM 1572 N N . ASP A 1 203 ? -19.808 64.360 21.655 1.00 19.80 200 ASP A N 1
ATOM 1573 C CA . ASP A 1 203 ? -21.139 63.957 22.097 1.00 22.50 200 ASP A CA 1
ATOM 1574 C C . ASP A 1 203 ? -21.473 62.520 21.686 1.00 22.70 200 ASP A C 1
ATOM 1575 O O . ASP A 1 203 ? -22.280 61.865 22.361 1.00 24.25 200 ASP A O 1
ATOM 1580 N N . THR A 1 204 ? -20.920 62.030 20.582 1.00 22.22 201 THR A N 1
ATOM 1581 C CA . THR A 1 204 ? -21.211 60.679 20.119 1.00 23.34 201 THR A CA 1
ATOM 1582 C C . THR A 1 204 ? -20.026 59.733 20.240 1.00 24.01 201 THR A C 1
ATOM 1583 O O . THR A 1 204 ? -20.136 58.571 19.834 1.00 24.70 201 THR A O 1
ATOM 1587 N N . THR A 1 205 ? -18.901 60.178 20.779 1.00 23.51 202 THR A N 1
ATOM 1588 C CA . THR A 1 205 ? -17.725 59.314 20.910 1.00 20.93 202 THR A CA 1
ATOM 1589 C C . THR A 1 205 ? -17.427 59.122 22.387 1.00 20.77 202 THR A C 1
ATOM 1590 O O . THR A 1 205 ? -16.968 60.054 23.058 1.00 19.58 202 THR A O 1
ATOM 1594 N N . LEU A 1 206 ? -17.696 57.914 22.879 1.00 20.79 203 LEU A N 1
ATOM 1595 C CA . LEU A 1 206 ? -17.379 57.547 24.244 1.00 20.06 203 LEU A CA 1
ATOM 1596 C C . LEU A 1 206 ? -15.873 57.451 24.366 1.00 20.01 203 LEU A C 1
ATOM 1597 O O . LEU A 1 206 ? -15.224 56.835 23.517 1.00 22.50 203 LEU A O 1
ATOM 1602 N N . HIS A 1 207 ? -15.290 58.078 25.379 1.00 17.71 204 HIS A N 1
ATOM 1603 C CA . HIS A 1 207 ? -13.837 58.080 25.407 1.00 18.88 204 HIS A CA 1
ATOM 1604 C C . HIS A 1 207 ? -13.330 58.220 26.831 1.00 19.68 204 HIS A C 1
ATOM 1605 O O . HIS A 1 207 ? -14.063 58.632 27.739 1.00 20.53 204 HIS A O 1
ATOM 1612 N N . ARG A 1 208 ? -12.037 57.905 26.997 1.00 19.14 205 ARG A N 1
ATOM 1613 C CA . ARG A 1 208 ? -11.351 57.987 28.277 1.00 19.90 205 ARG A CA 1
ATOM 1614 C C . ARG A 1 208 ? -9.850 58.074 28.021 1.00 20.46 205 ARG A C 1
ATOM 1615 O O . ARG A 1 208 ? -9.375 57.925 26.890 1.00 20.83 205 ARG A O 1
ATOM 1623 N N . THR A 1 209 ? -9.095 58.319 29.089 1.00 21.16 206 THR A N 1
ATOM 1624 C CA . THR A 1 209 ? -7.658 58.098 29.027 1.00 23.59 206 THR A CA 1
ATOM 1625 C C . THR A 1 209 ? -7.321 56.893 29.894 1.00 25.77 206 THR A C 1
ATOM 1626 O O . THR A 1 209 ? -7.915 56.694 30.966 1.00 26.85 206 THR A O 1
ATOM 1630 N N . ILE A 1 210 ? -6.388 56.083 29.416 1.00 25.77 207 ILE A N 1
ATOM 1631 C CA . ILE A 1 210 ? -5.980 54.896 30.173 1.00 26.36 207 ILE A CA 1
ATOM 1632 C C . ILE A 1 210 ? -5.196 55.331 31.405 1.00 28.30 207 ILE A C 1
ATOM 1633 O O . ILE A 1 210 ? -4.251 56.133 31.274 1.00 29.72 207 ILE A O 1
ATOM 1638 N N . PRO A 1 211 ? -5.511 54.820 32.601 1.00 28.45 208 PRO A N 1
ATOM 1639 C CA . PRO A 1 211 ? -4.839 55.315 33.809 1.00 28.92 208 PRO A CA 1
ATOM 1640 C C . PRO A 1 211 ? -3.327 55.264 33.655 1.00 30.01 208 PRO A C 1
ATOM 1641 O O . PRO A 1 211 ? -2.782 54.317 33.084 1.00 31.76 208 PRO A O 1
ATOM 1645 N N . LEU A 1 212 ? -2.642 56.272 34.202 1.00 29.37 209 LEU A N 1
ATOM 1646 C CA . LEU A 1 212 ? -1.180 56.272 34.198 1.00 31.68 209 LEU A CA 1
ATOM 1647 C C . LEU A 1 212 ? -0.644 55.116 35.022 1.00 35.16 209 LEU A C 1
ATOM 1648 O O . LEU A 1 212 ? -1.121 54.857 36.130 1.00 36.66 209 LEU A O 1
ATOM 1653 N N . ARG A 1 213 ? 0.403 54.469 34.522 1.00 36.49 210 ARG A N 1
ATOM 1654 C CA . ARG A 1 213 ? 1.015 53.378 35.261 1.00 39.02 210 ARG A CA 1
ATOM 1655 C C . ARG A 1 213 ? 2.050 53.858 36.260 1.00 42.27 210 ARG A C 1
ATOM 1656 O O . ARG A 1 213 ? 2.522 53.062 37.079 1.00 44.53 210 ARG A O 1
ATOM 1664 N N . GLU A 1 214 ? 2.421 55.126 36.219 1.00 43.01 211 GLU A N 1
ATOM 1665 C CA . GLU A 1 214 ? 3.373 55.643 37.187 1.00 46.41 211 GLU A CA 1
ATOM 1666 C C . GLU A 1 214 ? 3.275 57.158 37.177 1.00 45.53 211 GLU A C 1
ATOM 1667 O O . GLU A 1 214 ? 2.716 57.746 36.251 1.00 43.08 211 GLU A O 1
ATOM 1673 N N . ASP A 1 215 ? 3.793 57.782 38.237 1.00 47.79 212 ASP A N 1
ATOM 1674 C CA . ASP A 1 215 ? 3.901 59.236 38.271 1.00 48.34 212 ASP A CA 1
ATOM 1675 C C . ASP A 1 215 ? 4.612 59.720 37.016 1.00 47.53 212 ASP A C 1
ATOM 1676 O O . ASP A 1 215 ? 5.599 59.121 36.571 1.00 48.36 212 ASP A O 1
ATOM 1681 N N . THR A 1 216 ? 4.091 60.801 36.441 1.00 45.38 213 THR A N 1
ATOM 1682 C CA . THR A 1 216 ? 4.608 61.391 35.212 1.00 44.78 213 THR A CA 1
ATOM 1683 C C . THR A 1 216 ? 3.822 62.674 35.013 1.00 44.81 213 THR A C 1
ATOM 1684 O O . THR A 1 216 ? 3.258 63.194 35.980 1.00 46.40 213 THR A O 1
ATOM 1688 N N . THR A 1 217 ? 3.765 63.196 33.791 1.00 42.57 214 THR A N 1
ATOM 1689 C CA . THR A 1 217 ? 3.074 64.451 33.527 1.00 41.45 214 THR A CA 1
ATOM 1690 C C . THR A 1 217 ? 2.373 64.338 32.188 1.00 37.79 214 THR A C 1
ATOM 1691 O O . THR A 1 217 ? 3.025 64.088 31.181 1.00 37.57 214 THR A O 1
ATOM 1695 N N . ARG A 1 218 ? 1.055 64.531 32.172 1.00 35.72 215 ARG A N 1
ATOM 1696 C CA . ARG A 1 218 ? 0.265 64.543 30.947 1.00 32.42 215 ARG A CA 1
ATOM 1697 C C . ARG A 1 218 ? -0.648 65.767 30.984 1.00 30.82 215 ARG A C 1
ATOM 1698 O O . ARG A 1 218 ? -1.458 65.917 31.912 1.00 28.42 215 ARG A O 1
ATOM 1706 N N . ILE A 1 219 ? -0.517 66.642 29.983 1.00 31.22 216 ILE A N 1
ATOM 1707 C CA . ILE A 1 219 ? -1.191 67.940 29.969 1.00 29.72 216 ILE A CA 1
ATOM 1708 C C . ILE A 1 219 ? -1.876 68.104 28.627 1.00 28.09 216 ILE A C 1
ATOM 1709 O O . ILE A 1 219 ? -1.242 67.950 27.580 1.00 29.06 216 ILE A O 1
ATOM 1714 N N . ILE A 1 220 ? -3.177 68.398 28.651 1.00 27.35 217 ILE A N 1
ATOM 1715 C CA . ILE A 1 220 ? -3.906 68.750 27.443 1.00 25.84 217 ILE A CA 1
ATOM 1716 C C . ILE A 1 220 ? -4.617 70.082 27.680 1.00 25.15 217 ILE A C 1
ATOM 1717 O O . ILE A 1 220 ? -4.881 70.486 28.818 1.00 25.81 217 ILE A O 1
ATOM 1722 N N . LEU A 1 221 ? -4.905 70.772 26.582 1.00 23.40 218 LEU A N 1
ATOM 1723 C CA . LEU A 1 221 ? -5.853 71.878 26.552 1.00 23.31 218 LEU A CA 1
ATOM 1724 C C . LEU A 1 221 ? -7.045 71.458 25.701 1.00 21.18 218 LEU A C 1
ATOM 1725 O O . LEU A 1 221 ? -6.871 70.912 24.609 1.00 22.60 218 LEU A O 1
ATOM 1730 N N . ASN A 1 222 ? -8.244 71.691 26.212 1.00 21.19 219 ASN A N 1
ATOM 1731 C CA . ASN A 1 222 ? -9.482 71.353 25.524 1.00 22.30 219 ASN A CA 1
ATOM 1732 C C . ASN A 1 222 ? -10.171 72.671 25.182 1.00 23.78 219 ASN A C 1
ATOM 1733 O O . ASN A 1 222 ? -10.416 73.495 26.070 1.00 23.83 219 ASN A O 1
ATOM 1738 N N . MET A 1 223 ? -10.409 72.903 23.893 1.00 23.46 220 MET A N 1
ATOM 1739 C CA . MET A 1 223 ? -11.346 73.928 23.445 1.00 23.01 220 MET A CA 1
ATOM 1740 C C . MET A 1 223 ? -12.598 73.212 22.976 1.00 22.87 220 MET A C 1
ATOM 1741 O O . MET A 1 223 ? -12.506 72.313 22.130 1.00 21.90 220 MET A O 1
ATOM 1746 N N . THR A 1 224 ? -13.754 73.619 23.486 1.00 22.94 221 THR A N 1
ATOM 1747 C CA . THR A 1 224 ? -15.023 72.976 23.160 1.00 22.77 221 THR A CA 1
ATOM 1748 C C . THR A 1 224 ? -15.936 73.941 22.430 1.00 23.55 221 THR A C 1
ATOM 1749 O O . THR A 1 224 ? -16.113 75.084 22.874 1.00 23.11 221 THR A O 1
ATOM 1753 N N . TRP A 1 225 ? -16.513 73.487 21.311 1.00 22.47 222 TRP A N 1
ATOM 1754 C CA . TRP A 1 225 ? -17.474 74.298 20.577 1.00 23.46 222 TRP A CA 1
ATOM 1755 C C . TRP A 1 225 ? -18.792 73.551 20.460 1.00 24.45 222 TRP A C 1
ATOM 1756 O O . TRP A 1 225 ? -18.858 72.323 20.584 1.00 24.30 222 TRP A O 1
ATOM 1767 N N . ALA A 1 226 ? -19.837 74.321 20.221 1.00 23.93 223 ALA A N 1
ATOM 1768 C CA . ALA A 1 226 ? -21.179 73.825 19.975 1.00 23.65 223 ALA A CA 1
ATOM 1769 C C . ALA A 1 226 ? -21.396 73.709 18.468 1.00 26.06 223 ALA A C 1
ATOM 1770 O O . ALA A 1 226 ? -21.039 74.612 17.712 1.00 27.92 223 ALA A O 1
ATOM 1772 N N . GLY A 1 227 ? -21.987 72.592 18.030 1.00 25.56 224 GLY A N 1
ATOM 1773 C CA . GLY A 1 227 ? -22.625 72.576 16.731 1.00 25.33 224 GLY A CA 1
ATOM 1774 C C . GLY A 1 227 ? -24.040 73.108 16.833 1.00 27.85 224 GLY A C 1
ATOM 1775 O O . GLY A 1 227 ? -24.556 73.362 17.924 1.00 29.41 224 GLY A O 1
ATOM 1776 N N . GLU A 1 228 ? -24.692 73.298 15.681 1.00 29.76 225 GLU A N 1
ATOM 1777 C CA . GLU A 1 228 ? -26.086 73.739 15.723 1.00 32.95 225 GLU A CA 1
ATOM 1778 C C . GLU A 1 228 ? -26.928 72.865 16.654 1.00 31.19 225 GLU A C 1
ATOM 1779 O O . GLU A 1 228 ? -27.795 73.377 17.366 1.00 31.98 225 GLU A O 1
ATOM 1785 N N . ARG A 1 229 ? -26.699 71.547 16.663 1.00 29.02 226 ARG A N 1
ATOM 1786 C CA . ARG A 1 229 ? -27.506 70.660 17.509 1.00 29.18 226 ARG A CA 1
ATOM 1787 C C . ARG A 1 229 ? -27.377 70.981 18.994 1.00 30.07 226 ARG A C 1
ATOM 1788 O O . ARG A 1 229 ? -28.220 70.549 19.784 1.00 31.67 226 ARG A O 1
ATOM 1796 N N . ASP A 1 230 ? -26.328 71.692 19.394 1.00 28.93 227 ASP A N 1
ATOM 1797 C CA . ASP A 1 230 ? -26.060 72.023 20.782 1.00 27.72 227 ASP A CA 1
ATOM 1798 C C . ASP A 1 230 ? -26.716 73.330 21.231 1.00 29.41 227 ASP A C 1
ATOM 1799 O O . ASP A 1 230 ? -26.757 73.597 22.429 1.00 29.47 227 ASP A O 1
ATOM 1804 N N . LEU A 1 231 ? -27.223 74.145 20.308 1.00 30.48 228 LEU A N 1
ATOM 1805 C CA . LEU A 1 231 ? -27.730 75.465 20.657 1.00 32.69 228 LEU A CA 1
ATOM 1806 C C . LEU A 1 231 ? -29.135 75.416 21.232 1.00 36.66 228 LEU A C 1
ATOM 1807 O O . LEU A 1 231 ? -29.565 76.386 21.867 1.00 37.22 228 LEU A O 1
ATOM 1812 N N . SER A 1 232 ? -29.854 74.314 21.037 1.00 38.81 229 SER A N 1
ATOM 1813 C CA . SER A 1 232 ? -31.161 74.150 21.656 1.00 42.68 229 SER A CA 1
ATOM 1814 C C . SER A 1 232 ? -31.014 73.778 23.137 1.00 44.23 229 SER A C 1
ATOM 1815 O O . SER A 1 232 ? -29.947 73.369 23.603 1.00 43.72 229 SER A O 1
ATOM 1818 N N . ARG A 1 233 ? -32.106 73.929 23.882 1.00 47.28 230 ARG A N 1
ATOM 1819 C CA . ARG A 1 233 ? -32.063 73.693 25.320 1.00 48.62 230 ARG A CA 1
ATOM 1820 C C . ARG A 1 233 ? -31.552 72.288 25.615 1.00 49.54 230 ARG A C 1
ATOM 1821 O O . ARG A 1 233 ? -31.911 71.326 24.933 1.00 49.58 230 ARG A O 1
ATOM 1823 N N . LYS A 1 234 ? -30.690 72.170 26.620 1.00 50.64 231 LYS A N 1
ATOM 1824 C CA . LYS A 1 234 ? -30.186 70.873 27.049 1.00 51.98 231 LYS A CA 1
ATOM 1825 C C . LYS A 1 234 ? -30.797 70.508 28.395 1.00 55.77 231 LYS A C 1
ATOM 1826 O O . LYS A 1 234 ? -31.295 71.367 29.124 1.00 57.45 231 LYS A O 1
ATOM 1832 N N . LEU A 1 235 ? -30.782 69.210 28.702 1.00 57.51 232 LEU A N 1
ATOM 1833 C CA . LEU A 1 235 ? -31.274 68.736 29.992 1.00 60.45 232 LEU A CA 1
ATOM 1834 C C . LEU A 1 235 ? -30.273 69.100 31.085 1.00 59.85 232 LEU A C 1
ATOM 1835 O O . LEU A 1 235 ? -29.079 68.810 30.971 1.00 58.82 232 LEU A O 1
ATOM 1837 N N . ALA A 1 236 ? -30.752 69.759 32.138 1.00 58.92 233 ALA A N 1
ATOM 1838 C CA . ALA A 1 236 ? -29.856 70.187 33.205 1.00 57.22 233 ALA A CA 1
ATOM 1839 C C . ALA A 1 236 ? -29.449 68.992 34.065 1.00 54.72 233 ALA A C 1
ATOM 1840 O O . ALA A 1 236 ? -30.281 68.146 34.413 1.00 55.30 233 ALA A O 1
ATOM 1842 N N . ALA A 1 237 ? -28.154 68.900 34.366 1.00 50.87 234 ALA A N 1
ATOM 1843 C CA . ALA A 1 237 ? -27.625 67.893 35.276 1.00 47.57 234 ALA A CA 1
ATOM 1844 C C . ALA A 1 237 ? -26.538 68.555 36.107 1.00 43.84 234 ALA A C 1
ATOM 1845 O O . ALA A 1 237 ? -25.719 69.313 35.579 1.00 41.20 234 ALA A O 1
ATOM 1847 N N . ASP A 1 238 ? -26.541 68.284 37.410 1.00 42.68 235 ASP A N 1
ATOM 1848 C CA . ASP A 1 238 ? -25.520 68.844 38.290 1.00 40.46 235 ASP A CA 1
ATOM 1849 C C . ASP A 1 238 ? -24.273 67.961 38.282 1.00 38.24 235 ASP A C 1
ATOM 1850 O O . ASP A 1 238 ? -23.881 67.390 39.298 1.00 38.56 235 ASP A O 1
ATOM 1855 N N . ASP A 1 239 ? -23.637 67.855 37.104 1.00 35.27 236 ASP A N 1
ATOM 1856 C CA . ASP A 1 239 ? -22.487 66.967 36.963 1.00 34.72 236 ASP A CA 1
ATOM 1857 C C . ASP A 1 239 ? -21.249 67.674 36.422 1.00 32.84 236 ASP A C 1
ATOM 1858 O O . ASP A 1 239 ? -20.340 67.000 35.930 1.00 31.21 236 ASP A O 1
ATOM 1863 N N . ARG A 1 240 ? -21.171 69.001 36.540 1.00 33.22 237 ARG A N 1
ATOM 1864 C CA . ARG A 1 240 ? -20.110 69.777 35.874 1.00 32.49 237 ARG A CA 1
ATOM 1865 C C . ARG A 1 240 ? -18.914 69.906 36.823 1.00 33.56 237 ARG A C 1
ATOM 1866 O O . ARG A 1 240 ? -18.550 70.989 37.305 1.00 33.55 237 ARG A O 1
ATOM 1874 N N . TRP A 1 241 ? -18.294 68.733 37.057 1.00 32.37 238 TRP A N 1
ATOM 1875 C CA . TRP A 1 241 ? -17.295 68.520 38.109 1.00 31.66 238 TRP A CA 1
ATOM 1876 C C . TRP A 1 241 ? -16.005 69.316 37.872 1.00 30.53 238 TRP A C 1
ATOM 1877 O O . TRP A 1 241 ? -15.310 69.650 38.836 1.00 31.76 238 TRP A O 1
ATOM 1888 N N . TRP A 1 242 ? -15.636 69.581 36.610 1.00 29.32 239 TRP A N 1
ATOM 1889 C CA . TRP A 1 242 ? -14.353 70.231 36.342 1.00 30.37 239 TRP A CA 1
ATOM 1890 C C . TRP A 1 242 ? -14.378 71.671 36.824 1.00 33.18 239 TRP A C 1
ATOM 1891 O O . TRP A 1 242 ? -13.340 72.223 37.218 1.00 35.09 239 TRP A O 1
ATOM 1902 N N . ASP A 1 243 ? -15.558 72.274 36.840 1.00 33.46 240 ASP A N 1
ATOM 1903 C CA . ASP A 1 243 ? -15.711 73.647 37.288 1.00 34.55 240 ASP A CA 1
ATOM 1904 C C . ASP A 1 243 ? -16.019 73.734 38.772 1.00 37.75 240 ASP A C 1
ATOM 1905 O O . ASP A 1 243 ? -15.775 74.779 39.376 1.00 39.76 240 ASP A O 1
ATOM 1910 N N . ASN A 1 244 ? -16.504 72.641 39.376 1.00 39.09 241 ASN A N 1
ATOM 1911 C CA . ASN A 1 244 ? -16.861 72.615 40.796 1.00 41.59 241 ASN A CA 1
ATOM 1912 C C . ASN A 1 244 ? -16.918 71.157 41.234 1.00 42.05 241 ASN A C 1
ATOM 1913 O O . ASN A 1 244 ? -17.852 70.438 40.861 1.00 40.90 241 ASN A O 1
ATOM 1918 N N . ALA A 1 245 ? -15.946 70.727 42.044 1.00 43.78 242 ALA A N 1
ATOM 1919 C CA . ALA A 1 245 ? -15.908 69.322 42.457 1.00 44.34 242 ALA A CA 1
ATOM 1920 C C . ALA A 1 245 ? -17.084 68.948 43.349 1.00 45.37 242 ALA A C 1
ATOM 1921 O O . ALA A 1 245 ? -17.386 67.759 43.488 1.00 44.49 242 ALA A O 1
ATOM 1923 N N . GLU A 1 246 ? -17.766 69.923 43.944 1.00 47.14 243 GLU A N 1
ATOM 1924 C CA . GLU A 1 246 ? -18.833 69.606 44.883 1.00 49.83 243 GLU A CA 1
ATOM 1925 C C . GLU A 1 246 ? -20.194 69.409 44.213 1.00 46.01 243 GLU A C 1
ATOM 1926 O O . GLU A 1 246 ? -21.190 69.282 44.922 1.00 47.39 243 GLU A O 1
ATOM 1932 N N . VAL A 1 247 ? -20.264 69.354 42.880 1.00 41.81 244 VAL A N 1
ATOM 1933 C CA . VAL A 1 247 ? -21.528 69.090 42.186 1.00 40.35 244 VAL A CA 1
ATOM 1934 C C . VAL A 1 247 ? -22.155 67.793 42.700 1.00 40.54 244 VAL A C 1
ATOM 1935 O O . VAL A 1 247 ? -21.445 66.847 43.083 1.00 40.28 244 VAL A O 1
ATOM 1939 N N . SER A 1 248 ? -23.491 67.717 42.675 1.00 40.47 245 SER A N 1
ATOM 1940 C CA . SER A 1 248 ? -24.165 66.610 43.357 1.00 43.35 245 SER A CA 1
ATOM 1941 C C . SER A 1 248 ? -23.932 65.270 42.688 1.00 41.09 245 SER A C 1
ATOM 1942 O O . SER A 1 248 ? -24.115 64.232 43.333 1.00 41.34 245 SER A O 1
ATOM 1945 N N . ALA A 1 249 ? -23.555 65.260 41.411 1.00 38.41 246 ALA A N 1
ATOM 1946 C CA . ALA A 1 249 ? -23.296 64.002 40.724 1.00 37.87 246 ALA A CA 1
ATOM 1947 C C . ALA A 1 249 ? -21.926 63.442 41.058 1.00 38.83 246 ALA A C 1
ATOM 1948 O O . ALA A 1 249 ? -21.621 62.311 40.670 1.00 40.18 246 ALA A O 1
ATOM 1950 N N . ALA A 1 250 ? -21.092 64.195 41.767 1.00 39.34 247 ALA A N 1
ATOM 1951 C CA . ALA A 1 250 ? -19.720 63.781 42.013 1.00 40.45 247 ALA A CA 1
ATOM 1952 C C . ALA A 1 250 ? -19.597 63.154 43.397 1.00 44.33 247 ALA A C 1
ATOM 1953 O O . ALA A 1 250 ? -20.139 63.666 44.377 1.00 45.06 247 ALA A O 1
ATOM 1955 N N . ARG A 1 251 ? -18.891 62.030 43.465 1.00 46.31 248 ARG A N 1
ATOM 1956 C CA . ARG A 1 251 ? -18.573 61.373 44.727 1.00 50.40 248 ARG A CA 1
ATOM 1957 C C . ARG A 1 251 ? -17.064 61.417 44.911 1.00 51.06 248 ARG A C 1
ATOM 1958 O O . ARG A 1 251 ? -16.325 60.983 44.026 1.00 48.32 248 ARG A O 1
ATOM 1966 N N . ALA A 1 252 ? -16.601 61.955 46.040 1.00 54.85 249 ALA A N 1
ATOM 1967 C CA . ALA A 1 252 ? -15.166 61.940 46.309 1.00 56.71 249 ALA A CA 1
ATOM 1968 C C . ALA A 1 252 ? -14.677 60.497 46.484 1.00 58.35 249 ALA A C 1
ATOM 1969 O O . ALA A 1 252 ? -15.458 59.583 46.758 1.00 58.08 249 ALA A O 1
ATOM 1971 N N . ILE A 1 253 ? -13.352 60.290 46.285 1.00 60.31 250 ILE A N 1
ATOM 1972 C CA . ILE A 1 253 ? -12.758 58.951 46.215 1.00 62.64 250 ILE A CA 1
ATOM 1973 C C . ILE A 1 253 ? -12.369 58.468 47.608 1.00 68.45 250 ILE A C 1
ATOM 1974 O O . ILE A 1 253 ? -11.879 59.247 48.435 1.00 70.48 250 ILE A O 1
ATOM 1979 N N . LYS A 1 254 ? -12.548 57.165 47.856 1.00 71.48 251 LYS A N 1
ATOM 1980 C CA . LYS A 1 254 ? -12.142 56.543 49.125 1.00 76.81 251 LYS A CA 1
ATOM 1981 C C . LYS A 1 254 ? -10.633 56.652 49.355 1.00 78.89 251 LYS A C 1
ATOM 1982 O O . LYS A 1 254 ? -9.855 55.833 48.855 1.00 78.92 251 LYS A O 1
ATOM 1986 N N . LEU B 1 11 ? 19.375 25.024 -6.735 1.00 82.43 8 LEU B N 1
ATOM 1987 C CA . LEU B 1 11 ? 18.683 26.253 -6.360 1.00 80.79 8 LEU B CA 1
ATOM 1988 C C . LEU B 1 11 ? 19.312 26.900 -5.124 1.00 80.74 8 LEU B C 1
ATOM 1989 O O . LEU B 1 11 ? 19.582 26.223 -4.126 1.00 80.45 8 LEU B O 1
ATOM 1994 N N . LYS B 1 12 ? 19.531 28.212 -5.193 1.00 80.78 9 LYS B N 1
ATOM 1995 C CA . LYS B 1 12 ? 20.230 28.931 -4.137 1.00 81.25 9 LYS B CA 1
ATOM 1996 C C . LYS B 1 12 ? 19.797 30.390 -4.150 1.00 79.96 9 LYS B C 1
ATOM 1997 O O . LYS B 1 12 ? 19.233 30.884 -5.131 1.00 80.06 9 LYS B O 1
ATOM 1999 N N . ASP B 1 13 ? 20.062 31.079 -3.039 1.00 78.90 10 ASP B N 1
ATOM 2000 C CA . ASP B 1 13 ? 19.681 32.484 -2.897 1.00 77.22 10 ASP B CA 1
ATOM 2001 C C . ASP B 1 13 ? 18.207 32.685 -3.244 1.00 73.96 10 ASP B C 1
ATOM 2002 O O . ASP B 1 13 ? 17.833 33.623 -3.947 1.00 73.09 10 ASP B O 1
ATOM 2004 N N . VAL B 1 14 ? 17.359 31.782 -2.748 1.00 72.16 11 VAL B N 1
ATOM 2005 C CA . VAL B 1 14 ? 15.941 31.807 -3.095 1.00 69.07 11 VAL B CA 1
ATOM 2006 C C . VAL B 1 14 ? 15.182 32.763 -2.191 1.00 68.26 11 VAL B C 1
ATOM 2007 O O . VAL B 1 14 ? 14.343 33.553 -2.641 1.00 67.71 11 VAL B O 1
ATOM 2011 N N . CYS B 1 15 ? 15.441 32.695 -0.901 1.00 68.01 12 CYS B N 1
ATOM 2012 C CA . CYS B 1 15 ? 14.688 33.476 0.054 1.00 68.30 12 CYS B CA 1
ATOM 2013 C C . CYS B 1 15 ? 15.616 34.422 0.795 1.00 72.16 12 CYS B C 1
ATOM 2014 O O . CYS B 1 15 ? 16.765 34.079 1.096 1.00 73.32 12 CYS B O 1
ATOM 2017 N N . ALA B 1 16 ? 15.110 35.621 1.056 1.00 74.56 13 ALA B N 1
ATOM 2018 C CA . ALA B 1 16 ? 15.813 36.591 1.867 1.00 79.14 13 ALA B CA 1
ATOM 2019 C C . ALA B 1 16 ? 15.639 36.255 3.343 1.00 80.31 13 ALA B C 1
ATOM 2020 O O . ALA B 1 16 ? 14.742 35.490 3.723 1.00 78.84 13 ALA B O 1
ATOM 2022 N N . PRO B 1 17 ? 16.496 36.806 4.198 1.00 82.75 14 PRO B N 1
ATOM 2023 C CA . PRO B 1 17 ? 16.348 36.566 5.634 1.00 82.42 14 PRO B CA 1
ATOM 2024 C C . PRO B 1 17 ? 15.138 37.306 6.183 1.00 80.41 14 PRO B C 1
ATOM 2025 O O . PRO B 1 17 ? 14.892 38.468 5.851 1.00 80.95 14 PRO B O 1
ATOM 2029 N N . LEU B 1 18 ? 14.365 36.608 7.008 1.00 75.40 15 LEU B N 1
ATOM 2030 C CA . LEU B 1 18 ? 13.295 37.213 7.788 1.00 72.83 15 LEU B CA 1
ATOM 2031 C C . LEU B 1 18 ? 13.711 37.167 9.253 1.00 71.84 15 LEU B C 1
ATOM 2032 O O . LEU B 1 18 ? 13.985 36.084 9.789 1.00 70.22 15 LEU B O 1
ATOM 2037 N N . GLU B 1 19 ? 13.778 38.336 9.888 1.00 72.25 16 GLU B N 1
ATOM 2038 C CA . GLU B 1 19 ? 14.132 38.394 11.296 1.00 72.95 16 GLU B CA 1
ATOM 2039 C C . GLU B 1 19 ? 12.957 37.933 12.169 1.00 69.25 16 GLU B C 1
ATOM 2040 O O . GLU B 1 19 ? 11.811 37.849 11.722 1.00 68.25 16 GLU B O 1
ATOM 2042 N N . LYS B 1 20 ? 13.265 37.630 13.437 1.00 66.71 17 LYS B N 1
ATOM 2043 C CA . LYS B 1 20 ? 12.255 37.124 14.370 1.00 65.91 17 LYS B CA 1
ATOM 2044 C C . LYS B 1 20 ? 11.029 38.029 14.438 1.00 63.16 17 LYS B C 1
ATOM 2045 O O . LYS B 1 20 ? 9.892 37.549 14.536 1.00 60.46 17 LYS B O 1
ATOM 2051 N N . ASP B 1 21 ? 11.239 39.343 14.423 1.00 63.33 18 ASP B N 1
ATOM 2052 C CA . ASP B 1 21 ? 10.113 40.254 14.552 1.00 61.99 18 ASP B CA 1
ATOM 2053 C C . ASP B 1 21 ? 9.310 40.364 13.258 1.00 58.47 18 ASP B C 1
ATOM 2054 O O . ASP B 1 21 ? 8.108 40.653 13.305 1.00 56.47 18 ASP B O 1
ATOM 2059 N N . ASP B 1 22 ? 9.935 40.119 12.102 1.00 57.22 19 ASP B N 1
ATOM 2060 C CA . ASP B 1 22 ? 9.173 40.077 10.856 1.00 55.19 19 ASP B CA 1
ATOM 2061 C C . ASP B 1 22 ? 8.294 38.833 10.797 1.00 49.95 19 ASP B C 1
ATOM 2062 O O . ASP B 1 22 ? 7.184 38.870 10.252 1.00 47.52 19 ASP B O 1
ATOM 2067 N N . ILE B 1 23 ? 8.783 37.716 11.336 1.00 48.44 20 ILE B N 1
ATOM 2068 C CA . ILE B 1 23 ? 7.965 36.510 11.373 1.00 45.48 20 ILE B CA 1
ATOM 2069 C C . ILE B 1 23 ? 6.775 36.710 12.305 1.00 41.35 20 ILE B C 1
ATOM 2070 O O . ILE B 1 23 ? 5.652 36.289 11.999 1.00 37.91 20 ILE B O 1
ATOM 2075 N N . ARG B 1 24 ? 7.000 37.338 13.463 1.00 40.75 21 ARG B N 1
ATOM 2076 C CA A ARG B 1 24 ? 5.898 37.680 14.359 0.60 39.59 21 ARG B CA 1
ATOM 2077 C CA B ARG B 1 24 ? 5.883 37.645 14.346 0.39 39.51 21 ARG B CA 1
ATOM 2078 C C . ARG B 1 24 ? 4.824 38.471 13.622 1.00 37.02 21 ARG B C 1
ATOM 2079 O O . ARG B 1 24 ? 3.642 38.109 13.617 1.00 33.75 21 ARG B O 1
ATOM 2094 N N . ARG B 1 25 ? 5.234 39.582 13.004 1.00 37.37 22 ARG B N 1
ATOM 2095 C CA . ARG B 1 25 ? 4.297 40.453 12.307 1.00 36.05 22 ARG B CA 1
ATOM 2096 C C . ARG B 1 25 ? 3.521 39.694 11.246 1.00 32.60 22 ARG B C 1
ATOM 2097 O O . ARG B 1 25 ? 2.289 39.803 11.161 1.00 30.33 22 ARG B O 1
ATOM 2105 N N . LEU B 1 26 ? 4.234 38.908 10.425 1.00 32.50 23 LEU B N 1
ATOM 2106 C CA . LEU B 1 26 ? 3.600 38.186 9.326 1.00 30.94 23 LEU B CA 1
ATOM 2107 C C . LEU B 1 26 ? 2.679 37.091 9.845 1.00 28.75 23 LEU B C 1
ATOM 2108 O O . LEU B 1 26 ? 1.582 36.899 9.313 1.00 28.23 23 LEU B O 1
ATOM 2113 N N . SER B 1 27 ? 3.092 36.377 10.892 1.00 28.19 24 SER B N 1
ATOM 2114 C CA . SER B 1 27 ? 2.214 35.370 11.486 1.00 26.69 24 SER B CA 1
ATOM 2115 C C . SER B 1 27 ? 0.911 35.990 11.987 1.00 25.74 24 SER B C 1
ATOM 2116 O O . SER B 1 27 ? -0.190 35.483 11.704 1.00 25.52 24 SER B O 1
ATOM 2119 N N . GLN B 1 28 ? 1.012 37.080 12.759 1.00 25.35 25 GLN B N 1
ATOM 2120 C CA . GLN B 1 28 ? -0.184 37.729 13.289 1.00 23.40 25 GLN B CA 1
ATOM 2121 C C . GLN B 1 28 ? -1.137 38.111 12.169 1.00 22.19 25 GLN B C 1
ATOM 2122 O O . GLN B 1 28 ? -2.347 37.859 12.258 1.00 21.36 25 GLN B O 1
ATOM 2128 N N . ALA B 1 29 ? -0.601 38.702 11.092 1.00 22.16 26 ALA B N 1
ATOM 2129 C CA . ALA B 1 29 ? -1.437 39.122 9.969 1.00 22.68 26 ALA B CA 1
ATOM 2130 C C . ALA B 1 29 ? -2.055 37.915 9.260 1.00 21.64 26 ALA B C 1
ATOM 2131 O O . ALA B 1 29 ? -3.253 37.916 8.924 1.00 20.17 26 ALA B O 1
ATOM 2133 N N . PHE B 1 30 ? -1.241 36.883 9.012 1.00 22.30 27 PHE B N 1
ATOM 2134 C CA . PHE B 1 30 ? -1.717 35.672 8.351 1.00 22.01 27 PHE B CA 1
ATOM 2135 C C . PHE B 1 30 ? -2.866 35.038 9.136 1.00 21.88 27 PHE B C 1
ATOM 2136 O O . PHE B 1 30 ? -3.888 34.642 8.555 1.00 21.12 27 PHE B O 1
ATOM 2144 N N . HIS B 1 31 ? -2.758 34.999 10.460 1.00 22.48 28 HIS B N 1
ATOM 2145 C CA . HIS B 1 31 ? -3.862 34.416 11.217 1.00 24.12 28 HIS B CA 1
ATOM 2146 C C . HIS B 1 31 ? -5.079 35.353 11.302 1.00 23.87 28 HIS B C 1
ATOM 2147 O O . HIS B 1 31 ? -6.226 34.892 11.206 1.00 25.42 28 HIS B O 1
ATOM 2154 N N . ARG B 1 32 ? -4.864 36.654 11.529 1.00 22.61 29 ARG B N 1
ATOM 2155 C CA . ARG B 1 32 ? -5.992 37.575 11.607 1.00 20.97 29 ARG B CA 1
ATOM 2156 C C . ARG B 1 32 ? -6.760 37.604 10.301 1.00 20.11 29 ARG B C 1
ATOM 2157 O O . ARG B 1 32 ? -7.991 37.523 10.288 1.00 18.57 29 ARG B O 1
ATOM 2165 N N . PHE B 1 33 ? -6.047 37.762 9.191 1.00 19.97 30 PHE B N 1
ATOM 2166 C CA . PHE B 1 33 ? -6.669 38.043 7.910 1.00 21.07 30 PHE B CA 1
ATOM 2167 C C . PHE B 1 33 ? -6.725 36.850 6.969 1.00 21.42 30 PHE B C 1
ATOM 2168 O O . PHE B 1 33 ? -7.377 36.946 5.913 1.00 23.38 30 PHE B O 1
ATOM 2176 N N . GLY B 1 34 ? -6.130 35.710 7.333 1.00 22.21 31 GLY B N 1
ATOM 2177 C CA . GLY B 1 34 ? -6.103 34.591 6.401 1.00 22.27 31 GLY B CA 1
ATOM 2178 C C . GLY B 1 34 ? -5.109 34.744 5.268 1.00 24.18 31 GLY B C 1
ATOM 2179 O O . GLY B 1 34 ? -4.999 33.836 4.427 1.00 25.63 31 GLY B O 1
ATOM 2180 N N . ILE B 1 35 ? -4.363 35.845 5.229 1.00 23.61 32 ILE B N 1
ATOM 2181 C CA . ILE B 1 35 ? -3.506 36.154 4.093 1.00 24.95 32 ILE B CA 1
ATOM 2182 C C . ILE B 1 35 ? -2.402 37.074 4.573 1.00 26.68 32 ILE B C 1
ATOM 2183 O O . ILE B 1 35 ? -2.624 37.942 5.426 1.00 29.15 32 ILE B O 1
ATOM 2188 N N . VAL B 1 36 ? -1.220 36.908 4.006 1.00 26.54 33 VAL B N 1
ATOM 2189 C CA . VAL B 1 36 ? -0.177 37.898 4.241 1.00 28.74 33 VAL B CA 1
ATOM 2190 C C . VAL B 1 36 ? 0.705 38.003 2.993 1.00 29.51 33 VAL B C 1
ATOM 2191 O O . VAL B 1 36 ? 0.966 37.015 2.306 1.00 28.85 33 VAL B O 1
ATOM 2195 N N . THR B 1 37 ? 1.160 39.218 2.695 1.00 29.98 34 THR B N 1
ATOM 2196 C CA . THR B 1 37 ? 2.092 39.444 1.605 1.00 31.74 34 THR B CA 1
ATOM 2197 C C . THR B 1 37 ? 3.481 38.992 2.029 1.00 33.08 34 THR B C 1
ATOM 2198 O O . THR B 1 37 ? 3.941 39.347 3.119 1.00 33.77 34 THR B O 1
ATOM 2202 N N . VAL B 1 38 ? 4.129 38.172 1.196 1.00 32.84 35 VAL B N 1
ATOM 2203 C CA . VAL B 1 38 ? 5.448 37.629 1.508 1.00 33.96 35 VAL B CA 1
ATOM 2204 C C . VAL B 1 38 ? 6.440 37.920 0.377 1.00 38.14 35 VAL B C 1
ATOM 2205 O O . VAL B 1 38 ? 7.500 37.283 0.282 1.00 39.95 35 VAL B O 1
ATOM 2209 N N . THR B 1 39 ? 6.109 38.886 -0.483 1.00 39.48 36 THR B N 1
ATOM 2210 C CA . THR B 1 39 ? 7.049 39.353 -1.501 1.00 42.51 36 THR B CA 1
ATOM 2211 C C . THR B 1 39 ? 8.449 39.513 -0.926 1.00 46.66 36 THR B C 1
ATOM 2212 O O . THR B 1 39 ? 9.431 39.005 -1.480 1.00 48.07 36 THR B O 1
ATOM 2216 N N . GLU B 1 40 ? 8.532 40.196 0.221 1.00 48.37 37 GLU B N 1
ATOM 2217 C CA . GLU B 1 40 ? 9.789 40.548 0.877 1.00 52.42 37 GLU B CA 1
ATOM 2218 C C . GLU B 1 40 ? 10.652 39.335 1.169 1.00 52.13 37 GLU B C 1
ATOM 2219 O O . GLU B 1 40 ? 11.865 39.478 1.323 1.00 54.35 37 GLU B O 1
ATOM 2225 N N . LEU B 1 41 ? 10.056 38.151 1.265 1.00 49.89 38 LEU B N 1
ATOM 2226 C CA . LEU B 1 41 ? 10.783 36.964 1.681 1.00 50.35 38 LEU B CA 1
ATOM 2227 C C . LEU B 1 41 ? 11.496 36.264 0.531 1.00 50.50 38 LEU B C 1
ATOM 2228 O O . LEU B 1 41 ? 12.381 35.435 0.776 1.00 51.81 38 LEU B O 1
ATOM 2233 N N . ILE B 1 42 ? 11.165 36.592 -0.713 1.00 49.14 39 ILE B N 1
ATOM 2234 C CA . ILE B 1 42 ? 11.646 35.855 -1.876 1.00 48.90 39 ILE B CA 1
ATOM 2235 C C . ILE B 1 42 ? 12.474 36.804 -2.739 1.00 50.57 39 ILE B C 1
ATOM 2236 O O . ILE B 1 42 ? 12.051 37.933 -3.009 1.00 50.30 39 ILE B O 1
ATOM 2241 N N . GLU B 1 43 ? 13.660 36.363 -3.136 1.00 51.97 40 GLU B N 1
ATOM 2242 C CA . GLU B 1 43 ? 14.547 37.237 -3.880 1.00 54.83 40 GLU B CA 1
ATOM 2243 C C . GLU B 1 43 ? 13.905 37.619 -5.211 1.00 53.89 40 GLU B C 1
ATOM 2244 O O . GLU B 1 43 ? 13.323 36.766 -5.887 1.00 53.50 40 GLU B O 1
ATOM 2250 N N . PRO B 1 44 ? 14.001 38.885 -5.625 1.00 54.15 41 PRO B N 1
ATOM 2251 C CA . PRO B 1 44 ? 13.456 39.268 -6.945 1.00 53.67 41 PRO B CA 1
ATOM 2252 C C . PRO B 1 44 ? 13.940 38.396 -8.100 1.00 54.29 41 PRO B C 1
ATOM 2253 O O . PRO B 1 44 ? 13.192 38.212 -9.068 1.00 53.23 41 PRO B O 1
ATOM 2257 N N . HIS B 1 45 ? 15.158 37.853 -8.049 1.00 56.07 42 HIS B N 1
ATOM 2258 C CA . HIS B 1 45 ? 15.596 37.029 -9.174 1.00 58.30 42 HIS B CA 1
ATOM 2259 C C . HIS B 1 45 ? 14.793 35.734 -9.259 1.00 56.40 42 HIS B C 1
ATOM 2260 O O . HIS B 1 45 ? 14.498 35.252 -10.361 1.00 57.50 42 HIS B O 1
ATOM 2267 N N . THR B 1 46 ? 14.459 35.146 -8.108 1.00 54.21 43 THR B N 1
ATOM 2268 C CA . THR B 1 46 ? 13.575 33.984 -8.075 1.00 53.07 43 THR B CA 1
ATOM 2269 C C . THR B 1 46 ? 12.195 34.327 -8.625 1.00 49.70 43 THR B C 1
ATOM 2270 O O . THR B 1 46 ? 11.611 33.548 -9.392 1.00 48.14 43 THR B O 1
ATOM 2274 N N . ARG B 1 47 ? 11.644 35.480 -8.216 1.00 47.59 44 ARG B N 1
ATOM 2275 C CA . ARG B 1 47 ? 10.371 35.945 -8.764 1.00 47.59 44 ARG B CA 1
ATOM 2276 C C . ARG B 1 47 ? 10.454 36.190 -10.272 1.00 49.99 44 ARG B C 1
ATOM 2277 O O . ARG B 1 47 ? 9.491 35.932 -11.007 1.00 48.83 44 ARG B O 1
ATOM 2285 N N . LYS B 1 48 ? 11.590 36.691 -10.755 1.00 53.69 45 LYS B N 1
ATOM 2286 C CA . LYS B 1 48 ? 11.758 36.880 -12.197 1.00 49.38 45 LYS B CA 1
ATOM 2287 C C . LYS B 1 48 ? 11.781 35.539 -12.935 1.00 52.83 45 LYS B C 1
ATOM 2288 O O . LYS B 1 48 ? 11.114 35.364 -13.964 1.00 50.49 45 LYS B O 1
ATOM 2290 N N . LEU B 1 49 ? 12.546 34.576 -12.429 1.00 53.12 46 LEU B N 1
ATOM 2291 C CA . LEU B 1 49 ? 12.613 33.277 -13.092 1.00 52.89 46 LEU B CA 1
ATOM 2292 C C . LEU B 1 49 ? 11.240 32.614 -13.165 1.00 49.56 46 LEU B C 1
ATOM 2293 O O . LEU B 1 49 ? 10.902 31.987 -14.173 1.00 50.20 46 LEU B O 1
ATOM 2298 N N . VAL B 1 50 ? 10.438 32.729 -12.104 1.00 47.07 47 VAL B N 1
ATOM 2299 C CA . VAL B 1 50 ? 9.123 32.090 -12.098 1.00 45.60 47 VAL B CA 1
ATOM 2300 C C . VAL B 1 50 ? 8.199 32.759 -13.110 1.00 45.93 47 VAL B C 1
ATOM 2301 O O . VAL B 1 50 ? 7.425 32.087 -13.796 1.00 46.20 47 VAL B O 1
ATOM 2305 N N . ARG B 1 51 ? 8.247 34.088 -13.212 1.00 46.24 48 ARG B N 1
ATOM 2306 C CA . ARG B 1 51 ? 7.449 34.759 -14.234 1.00 49.12 48 ARG B CA 1
ATOM 2307 C C . ARG B 1 51 ? 7.785 34.250 -15.633 1.00 52.41 48 ARG B C 1
ATOM 2308 O O . ARG B 1 51 ? 6.885 33.954 -16.430 1.00 48.84 48 ARG B O 1
ATOM 2316 N N . ALA B 1 52 ? 9.077 34.190 -15.963 1.00 50.68 49 ALA B N 1
ATOM 2317 C CA . ALA B 1 52 ? 9.487 33.728 -17.293 1.00 55.59 49 ALA B CA 1
ATOM 2318 C C . ALA B 1 52 ? 9.150 32.253 -17.514 1.00 54.53 49 ALA B C 1
ATOM 2319 O O . ALA B 1 52 ? 8.839 31.848 -18.639 1.00 54.83 49 ALA B O 1
ATOM 2321 N N . GLU B 1 53 ? 9.201 31.441 -16.456 1.00 52.80 50 GLU B N 1
ATOM 2322 C CA . GLU B 1 53 ? 8.774 30.049 -16.554 1.00 53.41 50 GLU B CA 1
ATOM 2323 C C . GLU B 1 53 ? 7.275 29.948 -16.807 1.00 52.25 50 GLU B C 1
ATOM 2324 O O . GLU B 1 53 ? 6.830 29.115 -17.606 1.00 53.13 50 GLU B O 1
ATOM 2330 N N . ALA B 1 54 ? 6.480 30.794 -16.142 1.00 49.84 51 ALA B N 1
ATOM 2331 C CA . ALA B 1 54 ? 5.036 30.757 -16.349 1.00 48.98 51 ALA B CA 1
ATOM 2332 C C . ALA B 1 54 ? 4.679 31.110 -17.783 1.00 48.63 51 ALA B C 1
ATOM 2333 O O . ALA B 1 54 ? 3.740 30.541 -18.351 1.00 48.94 51 ALA B O 1
ATOM 2335 N N . ASP B 1 55 ? 5.395 32.073 -18.371 1.00 54.94 52 ASP B N 1
ATOM 2336 C CA . ASP B 1 55 ? 5.092 32.494 -19.739 1.00 57.63 52 ASP B CA 1
ATOM 2337 C C . ASP B 1 55 ? 5.426 31.392 -20.738 1.00 58.14 52 ASP B C 1
ATOM 2338 O O . ASP B 1 55 ? 4.648 31.116 -21.658 1.00 56.83 52 ASP B O 1
ATOM 2343 N N . ARG B 1 56 ? 6.575 30.743 -20.562 1.00 58.09 53 ARG B N 1
ATOM 2344 C CA . ARG B 1 56 ? 6.935 29.615 -21.420 1.00 58.23 53 ARG B CA 1
ATOM 2345 C C . ARG B 1 56 ? 5.876 28.516 -21.358 1.00 57.02 53 ARG B C 1
ATOM 2346 O O . ARG B 1 56 ? 5.459 27.988 -22.394 1.00 58.99 53 ARG B O 1
ATOM 2354 N N . LEU B 1 57 ? 5.409 28.175 -20.143 1.00 53.96 54 LEU B N 1
ATOM 2355 C CA . LEU B 1 57 ? 4.377 27.150 -19.987 1.00 52.85 54 LEU B CA 1
ATOM 2356 C C . LEU B 1 57 ? 3.042 27.606 -20.557 1.00 53.06 54 LEU B C 1
ATOM 2357 O O . LEU B 1 57 ? 2.291 26.799 -21.113 1.00 53.90 54 LEU B O 1
ATOM 2362 N N . LEU B 1 58 ? 2.712 28.883 -20.397 1.00 52.42 55 LEU B N 1
ATOM 2363 C CA . LEU B 1 58 ? 1.477 29.403 -20.968 1.00 54.55 55 LEU B CA 1
ATOM 2364 C C . LEU B 1 58 ? 1.507 29.344 -22.488 1.00 56.42 55 LEU B C 1
ATOM 2365 O O . LEU B 1 58 ? 0.491 29.027 -23.111 1.00 57.39 55 LEU B O 1
ATOM 2370 N N . ASP B 1 59 ? 2.657 29.661 -23.101 1.00 58.55 56 ASP B N 1
ATOM 2371 C CA . ASP B 1 59 ? 2.769 29.602 -24.562 1.00 63.40 56 ASP B CA 1
ATOM 2372 C C . ASP B 1 59 ? 2.428 28.212 -25.088 1.00 64.78 56 ASP B C 1
ATOM 2373 O O . ASP B 1 59 ? 1.752 28.077 -26.109 1.00 65.50 56 ASP B O 1
ATOM 2378 N N . GLN B 1 60 ? 2.874 27.170 -24.387 1.00 64.14 57 GLN B N 1
ATOM 2379 C CA . GLN B 1 60 ? 2.768 25.789 -24.859 1.00 66.46 57 GLN B CA 1
ATOM 2380 C C . GLN B 1 60 ? 1.472 25.098 -24.444 1.00 61.55 57 GLN B C 1
ATOM 2381 O O . GLN B 1 60 ? 0.977 24.241 -25.181 1.00 63.39 57 GLN B O 1
ATOM 2387 N N . TYR B 1 61 ? 0.895 25.460 -23.288 1.00 60.78 58 TYR B N 1
ATOM 2388 C CA . TYR B 1 61 ? -0.131 24.636 -22.655 1.00 56.76 58 TYR B CA 1
ATOM 2389 C C . TYR B 1 61 ? -1.349 25.395 -22.127 1.00 54.96 58 TYR B C 1
ATOM 2390 O O . TYR B 1 61 ? -2.195 24.781 -21.475 1.00 53.50 58 TYR B O 1
ATOM 2399 N N . ALA B 1 62 ? -1.474 26.696 -22.362 1.00 55.17 59 ALA B N 1
ATOM 2400 C CA . ALA B 1 62 ? -2.642 27.397 -21.835 1.00 56.06 59 ALA B CA 1
ATOM 2401 C C . ALA B 1 62 ? -3.920 26.815 -22.442 1.00 57.01 59 ALA B C 1
ATOM 2402 O O . ALA B 1 62 ? -3.996 26.590 -23.649 1.00 57.92 59 ALA B O 1
ATOM 2404 N N . GLU B 1 63 ? -4.920 26.551 -21.601 1.00 54.66 60 GLU B N 1
ATOM 2405 C CA . GLU B 1 63 ? -6.241 26.126 -22.058 1.00 56.24 60 GLU B CA 1
ATOM 2406 C C . GLU B 1 63 ? -7.323 26.961 -21.383 1.00 54.62 60 GLU B C 1
ATOM 2407 O O . GLU B 1 63 ? -7.248 27.241 -20.183 1.00 50.12 60 GLU B O 1
ATOM 2413 N N . ARG B 1 64 ? -8.353 27.308 -22.151 1.00 54.90 61 ARG B N 1
ATOM 2414 C CA . ARG B 1 64 ? -9.410 28.183 -21.669 1.00 56.69 61 ARG B CA 1
ATOM 2415 C C . ARG B 1 64 ? -10.364 27.449 -20.728 1.00 54.91 61 ARG B C 1
ATOM 2416 O O . ARG B 1 64 ? -10.657 26.269 -20.911 1.00 53.37 61 ARG B O 1
ATOM 2424 N N . ARG B 1 65 ? -10.835 28.158 -19.700 1.00 50.26 62 ARG B N 1
ATOM 2425 C CA . ARG B 1 65 ? -11.912 27.694 -18.831 1.00 49.13 62 ARG B CA 1
ATOM 2426 C C . ARG B 1 65 ? -12.987 28.769 -18.791 1.00 51.63 62 ARG B C 1
ATOM 2427 O O . ARG B 1 65 ? -12.681 29.942 -18.562 1.00 48.62 62 ARG B O 1
ATOM 2435 N N . ASP B 1 66 ? -14.235 28.363 -18.998 1.00 51.03 63 ASP B N 1
ATOM 2436 C CA . ASP B 1 66 ? -15.398 29.244 -18.881 1.00 51.60 63 ASP B CA 1
ATOM 2437 C C . ASP B 1 66 ? -16.514 28.397 -18.274 1.00 52.85 63 ASP B C 1
ATOM 2438 O O . ASP B 1 66 ? -17.118 27.573 -18.965 1.00 5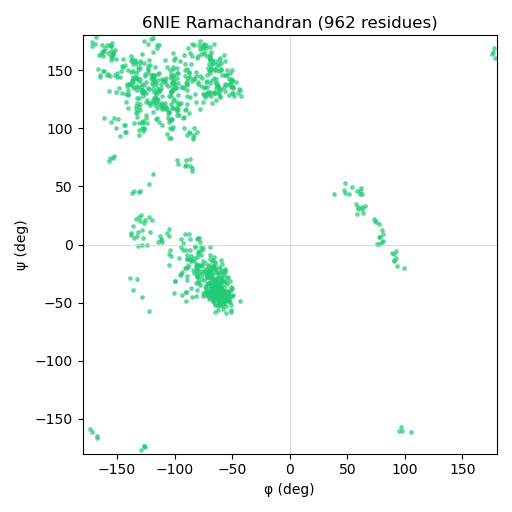5.69 63 ASP B O 1
ATOM 2443 N N . LEU B 1 67 ? -16.779 28.575 -16.984 1.00 50.26 64 LEU B N 1
ATOM 2444 C CA . LEU B 1 67 ? -17.724 27.687 -16.320 1.00 50.06 64 LEU B CA 1
ATOM 2445 C C . LEU B 1 67 ? -18.180 28.324 -15.023 1.00 47.30 64 LEU B C 1
ATOM 2446 O O . LEU B 1 67 ? -17.589 29.298 -14.543 1.00 45.13 64 LEU B O 1
ATOM 2451 N N . ARG B 1 68 ? -19.257 27.767 -14.471 1.00 47.97 65 ARG B N 1
ATOM 2452 C CA . ARG B 1 68 ? -19.694 28.050 -13.106 1.00 46.39 65 ARG B CA 1
ATOM 2453 C C . ARG B 1 68 ? -19.633 26.745 -12.318 1.00 46.94 65 ARG B C 1
ATOM 2454 O O . ARG B 1 68 ? -19.931 25.682 -12.864 1.00 46.45 65 ARG B O 1
ATOM 2462 N N . LEU B 1 69 ? -19.245 26.808 -11.045 1.00 44.32 66 LEU B N 1
ATOM 2463 C CA . LEU B 1 69 ? -18.980 25.608 -10.250 1.00 43.64 66 LEU B CA 1
ATOM 2464 C C . LEU B 1 69 ? -20.064 25.394 -9.196 1.00 43.03 66 LEU B C 1
ATOM 2465 O O . LEU B 1 69 ? -20.220 26.212 -8.284 1.00 39.59 66 LEU B O 1
ATOM 2470 N N . ALA B 1 70 ? -20.767 24.264 -9.295 1.00 45.48 67 ALA B N 1
ATOM 2471 C CA . ALA B 1 70 ? -21.878 23.983 -8.389 1.00 45.45 67 ALA B CA 1
ATOM 2472 C C . ALA B 1 70 ? -21.433 23.971 -6.933 1.00 43.71 67 ALA B C 1
ATOM 2473 O O . ALA B 1 70 ? -22.129 24.513 -6.066 1.00 44.65 67 ALA B O 1
ATOM 2475 N N . THR B 1 71 ? -20.258 23.400 -6.640 1.00 41.75 68 THR B N 1
ATOM 2476 C CA . THR B 1 71 ? -19.813 23.339 -5.248 1.00 40.15 68 THR B CA 1
ATOM 2477 C C . THR B 1 71 ? -19.437 24.701 -4.669 1.00 37.72 68 THR B C 1
ATOM 2478 O O . THR B 1 71 ? -19.063 24.760 -3.488 1.00 36.62 68 THR B O 1
ATOM 2482 N N . THR B 1 72 ? -19.490 25.797 -5.430 1.00 37.47 69 THR B N 1
ATOM 2483 C CA . THR B 1 72 ? -19.297 27.136 -4.851 1.00 34.84 69 THR B CA 1
ATOM 2484 C C . THR B 1 72 ? -20.410 28.074 -5.300 1.00 36.96 69 THR B C 1
ATOM 2485 O O . THR B 1 72 ? -20.168 29.205 -5.721 1.00 36.66 69 THR B O 1
ATOM 2489 N N . ASP B 1 73 ? -21.658 27.592 -5.247 1.00 39.65 70 ASP B N 1
ATOM 2490 C CA . ASP B 1 73 ? -22.834 28.392 -5.586 1.00 41.94 70 ASP B CA 1
ATOM 2491 C C . ASP B 1 73 ? -22.770 28.916 -7.020 1.00 43.45 70 ASP B C 1
ATOM 2492 O O . ASP B 1 73 ? -23.311 29.968 -7.340 1.00 43.66 70 ASP B O 1
ATOM 2497 N N . TYR B 1 74 ? -22.128 28.165 -7.911 1.00 44.73 71 TYR B N 1
ATOM 2498 C CA . TYR B 1 74 ? -22.082 28.515 -9.322 1.00 45.71 71 TYR B CA 1
ATOM 2499 C C . TYR B 1 74 ? -21.345 29.827 -9.588 1.00 43.72 71 TYR B C 1
ATOM 2500 O O . TYR B 1 74 ? -21.603 30.491 -10.588 1.00 45.07 71 TYR B O 1
ATOM 2509 N N . THR B 1 75 ? -20.403 30.218 -8.736 1.00 41.07 72 THR B N 1
ATOM 2510 C CA . THR B 1 75 ? -19.536 31.316 -9.136 1.00 40.45 72 THR B CA 1
ATOM 2511 C C . THR B 1 75 ? -18.709 30.912 -10.366 1.00 42.09 72 THR B C 1
ATOM 2512 O O . THR B 1 75 ? -18.463 29.726 -10.628 1.00 43.30 72 THR B O 1
ATOM 2516 N N . ARG B 1 76 ? -18.291 31.918 -11.129 1.00 42.54 73 ARG B N 1
ATOM 2517 C CA . ARG B 1 76 ? -17.635 31.738 -12.419 1.00 44.77 73 ARG B CA 1
ATOM 2518 C C . ARG B 1 76 ? -16.153 31.418 -12.266 1.00 42.08 73 ARG B C 1
ATOM 2519 O O . ARG B 1 76 ? -15.491 31.879 -11.337 1.00 39.90 73 ARG B O 1
ATOM 2527 N N . ARG B 1 77 ? -15.636 30.624 -13.209 1.00 43.76 74 ARG B N 1
ATOM 2528 C CA . ARG B 1 77 ? -14.200 30.498 -13.450 1.00 42.32 74 ARG B CA 1
ATOM 2529 C C . ARG B 1 77 ? -14.000 30.852 -14.925 1.00 44.76 74 ARG B C 1
ATOM 2530 O O . ARG B 1 77 ? -14.311 30.051 -15.816 1.00 46.88 74 ARG B O 1
ATOM 2538 N N . SER B 1 78 ? -13.485 32.049 -15.187 1.00 43.73 75 SER B N 1
ATOM 2539 C CA . SER B 1 78 ? -13.309 32.540 -16.551 1.00 47.57 75 SER B CA 1
ATOM 2540 C C . SER B 1 78 ? -11.858 32.991 -16.685 1.00 46.13 75 SER B C 1
ATOM 2541 O O . SER B 1 78 ? -11.480 34.051 -16.169 1.00 44.86 75 SER B O 1
ATOM 2544 N N . MET B 1 79 ? -11.052 32.176 -17.369 1.00 45.30 76 MET B N 1
ATOM 2545 C CA . MET B 1 79 ? -9.597 32.316 -17.355 1.00 44.69 76 MET B CA 1
ATOM 2546 C C . MET B 1 79 ? -9.011 31.180 -18.185 1.00 46.67 76 MET B C 1
ATOM 2547 O O . MET B 1 79 ? -9.703 30.218 -18.531 1.00 47.44 76 MET B O 1
ATOM 2552 N N . SER B 1 80 ? -7.717 31.283 -18.465 1.00 46.09 77 SER B N 1
ATOM 2553 C CA . SER B 1 80 ? -6.952 30.175 -19.013 1.00 49.90 77 SER B CA 1
ATOM 2554 C C . SER B 1 80 ? -6.040 29.618 -17.934 1.00 47.57 77 SER B C 1
ATOM 2555 O O . SER B 1 80 ? -5.654 30.329 -17.004 1.00 42.85 77 SER B O 1
ATOM 2558 N N . VAL B 1 81 ? -5.711 28.329 -18.055 1.00 48.25 78 VAL B N 1
ATOM 2559 C CA . VAL B 1 81 ? -4.942 27.635 -17.036 1.00 46.02 78 VAL B CA 1
ATOM 2560 C C . VAL B 1 81 ? -3.894 26.740 -17.687 1.00 48.09 78 VAL B C 1
ATOM 2561 O O . VAL B 1 81 ? -3.997 26.354 -18.853 1.00 47.19 78 VAL B O 1
ATOM 2565 N N . VAL B 1 82 ? -2.868 26.437 -16.903 1.00 46.46 79 VAL B N 1
ATOM 2566 C CA . VAL B 1 82 ? -1.958 25.332 -17.148 1.00 46.47 79 VAL B CA 1
ATOM 2567 C C . VAL B 1 82 ? -2.132 24.394 -15.958 1.00 44.21 79 VAL B C 1
ATOM 2568 O O . VAL B 1 82 ? -1.927 24.813 -14.810 1.00 40.31 79 VAL B O 1
ATOM 2572 N N . PRO B 1 83 ? -2.543 23.143 -16.184 1.00 45.16 80 PRO B N 1
ATOM 2573 C CA . PRO B 1 83 ? -2.851 22.230 -15.070 1.00 44.21 80 PRO B CA 1
ATOM 2574 C C . PRO B 1 83 ? -1.591 21.724 -14.393 1.00 43.74 80 PRO B C 1
ATOM 2575 O O . PRO B 1 83 ? -0.474 21.859 -14.899 1.00 46.19 80 PRO B O 1
ATOM 2579 N N . SER B 1 84 ? -1.811 21.057 -13.258 1.00 39.69 81 SER B N 1
ATOM 2580 C CA . SER B 1 84 ? -0.734 20.769 -12.322 1.00 41.70 81 SER B CA 1
ATOM 2581 C C . SER B 1 84 ? 0.302 19.827 -12.927 1.00 44.24 81 SER B C 1
ATOM 2582 O O . SER B 1 84 ? 1.496 20.148 -13.001 1.00 45.40 81 SER B O 1
ATOM 2585 N N . GLU B 1 85 ? -0.131 18.649 -13.354 1.00 45.43 82 GLU B N 1
ATOM 2586 C CA . GLU B 1 85 ? 0.832 17.656 -13.823 1.00 46.63 82 GLU B CA 1
ATOM 2587 C C . GLU B 1 85 ? 1.625 18.170 -15.015 1.00 47.59 82 GLU B C 1
ATOM 2588 O O . GLU B 1 85 ? 2.810 17.837 -15.166 1.00 48.19 82 GLU B O 1
ATOM 2594 N N . THR B 1 86 ? 1.006 19.002 -15.853 1.00 47.95 83 THR B N 1
ATOM 2595 C CA . THR B 1 86 ? 1.744 19.622 -16.951 1.00 50.28 83 THR B CA 1
ATOM 2596 C C . THR B 1 86 ? 2.863 20.511 -16.424 1.00 49.13 83 THR B C 1
ATOM 2597 O O . THR B 1 86 ? 3.970 20.534 -16.982 1.00 51.11 83 THR B O 1
ATOM 2601 N N . ILE B 1 87 ? 2.592 21.246 -15.346 1.00 45.99 84 ILE B N 1
ATOM 2602 C CA . ILE B 1 87 ? 3.591 22.148 -14.790 1.00 45.95 84 ILE B CA 1
ATOM 2603 C C . ILE B 1 87 ? 4.716 21.356 -14.147 1.00 47.15 84 ILE B C 1
ATOM 2604 O O . ILE B 1 87 ? 5.900 21.650 -14.347 1.00 49.56 84 ILE B O 1
ATOM 2609 N N . ALA B 1 88 ? 4.361 20.363 -13.337 1.00 45.61 85 ALA B N 1
ATOM 2610 C CA . ALA B 1 88 ? 5.375 19.549 -12.682 1.00 45.65 85 ALA B CA 1
ATOM 2611 C C . ALA B 1 88 ? 6.217 18.803 -13.714 1.00 48.60 85 ALA B C 1
ATOM 2612 O O . ALA B 1 88 ? 7.441 18.685 -13.569 1.00 49.35 85 ALA B O 1
ATOM 2614 N N . ALA B 1 89 ? 5.592 18.337 -14.791 1.00 50.24 86 ALA B N 1
ATOM 2615 C CA . ALA B 1 89 ? 6.360 17.625 -15.806 1.00 54.31 86 ALA B CA 1
ATOM 2616 C C . ALA B 1 89 ? 7.330 18.531 -16.563 1.00 56.03 86 ALA B C 1
ATOM 2617 O O . ALA B 1 89 ? 8.298 18.028 -17.134 1.00 58.50 86 ALA B O 1
ATOM 2619 N N . ASN B 1 90 ? 7.129 19.848 -16.575 1.00 54.55 87 ASN B N 1
ATOM 2620 C CA . ASN B 1 90 ? 7.903 20.672 -17.491 1.00 56.33 87 ASN B CA 1
ATOM 2621 C C . ASN B 1 90 ? 8.689 21.806 -16.847 1.00 55.60 87 ASN B C 1
ATOM 2622 O O . ASN B 1 90 ? 9.400 22.520 -17.570 1.00 57.33 87 ASN B O 1
ATOM 2627 N N . SER B 1 91 ? 8.619 21.987 -15.527 1.00 52.62 88 SER B N 1
ATOM 2628 C CA . SER B 1 91 ? 9.375 23.048 -14.863 1.00 51.92 88 SER B CA 1
ATOM 2629 C C . SER B 1 91 ? 10.121 22.479 -13.662 1.00 51.70 88 SER B C 1
ATOM 2630 O O . SER B 1 91 ? 9.542 22.331 -12.579 1.00 49.42 88 SER B O 1
ATOM 2633 N N . GLU B 1 92 ? 11.414 22.186 -13.846 1.00 53.59 89 GLU B N 1
ATOM 2634 C CA . GLU B 1 92 ? 12.268 21.875 -12.703 1.00 52.83 89 GLU B CA 1
ATOM 2635 C C . GLU B 1 92 ? 12.429 23.068 -11.760 1.00 51.35 89 GLU B C 1
ATOM 2636 O O . GLU B 1 92 ? 12.703 22.866 -10.569 1.00 50.16 89 GLU B O 1
ATOM 2638 N N . LEU B 1 93 ? 12.240 24.301 -12.243 1.00 51.47 90 LEU B N 1
ATOM 2639 C CA . LEU B 1 93 ? 12.260 25.446 -11.330 1.00 50.20 90 LEU B CA 1
ATOM 2640 C C . LEU B 1 93 ? 11.099 25.382 -10.342 1.00 47.62 90 LEU B C 1
ATOM 2641 O O . LEU B 1 93 ? 11.296 25.479 -9.124 1.00 47.19 90 LEU B O 1
ATOM 2646 N N . VAL B 1 94 ? 9.876 25.210 -10.850 1.00 46.48 91 VAL B N 1
ATOM 2647 C CA . VAL B 1 94 ? 8.699 25.202 -9.986 1.00 44.42 91 VAL B CA 1
ATOM 2648 C C . VAL B 1 94 ? 8.743 24.023 -9.008 1.00 43.95 91 VAL B C 1
ATOM 2649 O O . VAL B 1 94 ? 8.475 24.188 -7.808 1.00 42.17 91 VAL B O 1
ATOM 2653 N N . THR B 1 95 ? 9.065 22.811 -9.504 1.00 44.64 92 THR B N 1
ATOM 2654 C CA . THR B 1 95 ? 9.087 21.640 -8.627 1.00 44.69 92 THR B CA 1
ATOM 2655 C C . THR B 1 95 ? 10.197 21.750 -7.585 1.00 44.30 92 THR B C 1
ATOM 2656 O O . THR B 1 95 ? 10.013 21.340 -6.430 1.00 41.93 92 THR B O 1
ATOM 2660 N N . GLY B 1 96 ? 11.359 22.284 -7.972 1.00 45.47 93 GLY B N 1
ATOM 2661 C CA . GLY B 1 96 ? 12.410 22.520 -6.994 1.00 45.89 93 GLY B CA 1
ATOM 2662 C C . GLY B 1 96 ? 12.013 23.521 -5.923 1.00 44.82 93 GLY B C 1
ATOM 2663 O O . GLY B 1 96 ? 12.338 23.347 -4.744 1.00 45.11 93 GLY B O 1
ATOM 2664 N N . LEU B 1 97 ? 11.306 24.586 -6.307 1.00 43.48 94 LEU B N 1
ATOM 2665 C CA . LEU B 1 97 ? 10.899 25.571 -5.310 1.00 42.82 94 LEU B CA 1
ATOM 2666 C C . LEU B 1 97 ? 9.867 24.992 -4.352 1.00 42.06 94 LEU B C 1
ATOM 2667 O O . LEU B 1 97 ? 9.916 25.255 -3.147 1.00 41.26 94 LEU B O 1
ATOM 2672 N N . TYR B 1 98 ? 8.934 24.193 -4.878 1.00 42.78 95 TYR B N 1
ATOM 2673 C CA . TYR B 1 98 ? 7.866 23.585 -4.086 1.00 41.47 95 TYR B CA 1
ATOM 2674 C C . TYR B 1 98 ? 8.401 22.740 -2.936 1.00 42.31 95 TYR B C 1
ATOM 2675 O O . TYR B 1 98 ? 7.738 22.603 -1.898 1.00 40.86 95 TYR B O 1
ATOM 2684 N N . ALA B 1 99 ? 9.572 22.127 -3.119 1.00 44.96 96 ALA B N 1
ATOM 2685 C CA . ALA B 1 99 ? 10.187 21.265 -2.118 1.00 46.22 96 ALA B CA 1
ATOM 2686 C C . ALA B 1 99 ? 11.355 21.934 -1.410 1.00 48.56 96 ALA B C 1
ATOM 2687 O O . ALA B 1 99 ? 12.132 21.248 -0.733 1.00 49.87 96 ALA B O 1
ATOM 2689 N N . HIS B 1 100 ? 11.515 23.245 -1.557 1.00 49.55 97 HIS B N 1
ATOM 2690 C CA . HIS B 1 100 ? 12.764 23.899 -1.186 1.00 52.21 97 HIS B CA 1
ATOM 2691 C C . HIS B 1 100 ? 12.732 24.344 0.271 1.00 50.99 97 HIS B C 1
ATOM 2692 O O . HIS B 1 100 ? 11.900 25.173 0.662 1.00 48.27 97 HIS B O 1
ATOM 2699 N N . ARG B 1 101 ? 13.683 23.831 1.058 1.00 53.28 98 ARG B N 1
ATOM 2700 C CA . ARG B 1 101 ? 13.670 24.080 2.495 1.00 54.02 98 ARG B CA 1
ATOM 2701 C C . ARG B 1 101 ? 13.770 25.562 2.822 1.00 52.87 98 ARG B C 1
ATOM 2702 O O . ARG B 1 101 ? 13.205 26.007 3.823 1.00 52.09 98 ARG B O 1
ATOM 2710 N N . GLU B 1 102 ? 14.481 26.340 2.010 1.00 53.96 99 GLU B N 1
ATOM 2711 C CA . GLU B 1 102 ? 14.633 27.754 2.318 1.00 54.07 99 GLU B CA 1
ATOM 2712 C C . GLU B 1 102 ? 13.349 28.530 2.066 1.00 50.78 99 GLU B C 1
ATOM 2713 O O . GLU B 1 102 ? 13.181 29.617 2.626 1.00 50.33 99 GLU B O 1
ATOM 2716 N N . LEU B 1 103 ? 12.443 27.996 1.245 1.00 48.70 100 LEU B N 1
ATOM 2717 C CA . LEU B 1 103 ? 11.130 28.601 1.047 1.00 45.82 100 LEU B CA 1
ATOM 2718 C C . LEU B 1 103 ? 10.093 28.067 2.039 1.00 44.35 100 LEU B C 1
ATOM 2719 O O . LEU B 1 103 ? 9.292 28.844 2.579 1.00 43.64 100 LEU B O 1
ATOM 2724 N N . LEU B 1 104 ? 10.105 26.759 2.314 1.00 43.49 101 LEU B N 1
ATOM 2725 C CA . LEU B 1 104 ? 9.071 26.170 3.163 1.00 41.50 101 LEU B CA 1
ATOM 2726 C C . LEU B 1 104 ? 9.251 26.545 4.632 1.00 41.42 101 LEU B C 1
ATOM 2727 O O . LEU B 1 104 ? 8.264 26.764 5.344 1.00 41.61 101 LEU B O 1
ATOM 2732 N N . ALA B 1 105 ? 10.493 26.607 5.116 1.00 41.85 102 ALA B N 1
ATOM 2733 C CA . ALA B 1 105 ? 10.708 26.856 6.544 1.00 40.84 102 ALA B CA 1
ATOM 2734 C C . ALA B 1 105 ? 10.132 28.192 7.000 1.00 38.62 102 ALA B C 1
ATOM 2735 O O . ALA B 1 105 ? 9.451 28.224 8.049 1.00 37.64 102 ALA B O 1
ATOM 2737 N N . PRO B 1 106 ? 10.344 29.312 6.292 1.00 37.80 103 PRO B N 1
ATOM 2738 C CA . PRO B 1 106 ? 9.667 30.555 6.703 1.00 36.58 103 PRO B CA 1
ATOM 2739 C C . PRO B 1 106 ? 8.159 30.464 6.582 1.00 34.44 103 PRO B C 1
ATOM 2740 O O . PRO B 1 106 ? 7.425 31.006 7.426 1.00 35.21 103 PRO B O 1
ATOM 2744 N N . LEU B 1 107 ? 7.662 29.811 5.538 1.00 32.91 104 LEU B N 1
ATOM 2745 C CA . LEU B 1 107 ? 6.219 29.663 5.433 1.00 32.63 104 LEU B CA 1
ATOM 2746 C C . LEU B 1 107 ? 5.676 28.869 6.622 1.00 32.77 104 LEU B C 1
ATOM 2747 O O . LEU B 1 107 ? 4.621 29.208 7.176 1.00 32.66 104 LEU B O 1
ATOM 2752 N N . GLU B 1 108 ? 6.408 27.833 7.054 1.00 33.41 105 GLU B N 1
ATOM 2753 C CA . GLU B 1 108 ? 5.997 27.076 8.236 1.00 32.72 105 GLU B CA 1
ATOM 2754 C C . GLU B 1 108 ? 6.062 27.935 9.502 1.00 31.49 105 GLU B C 1
ATOM 2755 O O . GLU B 1 108 ? 5.204 27.805 10.373 1.00 29.73 105 GLU B O 1
ATOM 2761 N N . ALA B 1 109 ? 7.091 28.782 9.628 1.00 32.69 106 ALA B N 1
ATOM 2762 C CA . ALA B 1 109 ? 7.146 29.759 10.716 1.00 33.41 106 ALA B CA 1
ATOM 2763 C C . ALA B 1 109 ? 5.922 30.663 10.714 1.00 31.34 106 ALA B C 1
ATOM 2764 O O . ALA B 1 109 ? 5.308 30.900 11.760 1.00 30.36 106 ALA B O 1
ATOM 2766 N N . ILE B 1 110 ? 5.554 31.186 9.548 1.00 31.00 107 ILE B N 1
ATOM 2767 C CA . ILE B 1 110 ? 4.433 32.115 9.480 1.00 30.48 107 ILE B CA 1
ATOM 2768 C C . ILE B 1 110 ? 3.133 31.399 9.805 1.00 29.81 107 ILE B C 1
ATOM 2769 O O . ILE B 1 110 ? 2.266 31.939 10.500 1.00 29.58 107 ILE B O 1
ATOM 2774 N N . ALA B 1 111 ? 2.976 30.173 9.302 1.00 29.69 108 ALA B N 1
ATOM 2775 C CA . ALA B 1 111 ? 1.744 29.432 9.463 1.00 27.70 108 ALA B CA 1
ATOM 2776 C C . ALA B 1 111 ? 1.676 28.775 10.822 1.00 27.03 108 ALA B C 1
ATOM 2777 O O . ALA B 1 111 ? 0.575 28.451 11.288 1.00 25.72 108 ALA B O 1
ATOM 2779 N N . GLY B 1 112 ? 2.828 28.575 11.462 1.00 28.33 109 GLY B N 1
ATOM 2780 C CA . GLY B 1 112 ? 2.852 27.890 12.739 1.00 30.55 109 GLY B CA 1
ATOM 2781 C C . GLY B 1 112 ? 2.655 26.389 12.673 1.00 31.82 109 GLY B C 1
ATOM 2782 O O . GLY B 1 112 ? 2.314 25.788 13.696 1.00 31.88 109 GLY B O 1
ATOM 2783 N N . GLU B 1 113 ? 2.870 25.762 11.509 1.00 32.43 110 GLU B N 1
ATOM 2784 C CA . GLU B 1 113 ? 2.724 24.313 11.362 1.00 32.95 110 GLU B CA 1
ATOM 2785 C C . GLU B 1 113 ? 3.471 23.860 10.114 1.00 33.64 110 GLU B C 1
ATOM 2786 O O . GLU B 1 113 ? 3.839 24.667 9.259 1.00 33.51 110 GLU B O 1
ATOM 2792 N N . ARG B 1 114 ? 3.663 22.538 10.002 1.00 34.31 111 ARG B N 1
ATOM 2793 C CA . ARG B 1 114 ? 4.372 21.974 8.854 1.00 35.10 111 ARG B CA 1
ATOM 2794 C C . ARG B 1 114 ? 3.519 22.034 7.585 1.00 33.23 111 ARG B C 1
ATOM 2795 O O . ARG B 1 114 ? 2.309 21.788 7.609 1.00 32.86 111 ARG B O 1
ATOM 2803 N N . LEU B 1 115 ? 4.157 22.361 6.471 1.00 32.86 112 LEU B N 1
ATOM 2804 C CA . LEU B 1 115 ? 3.541 22.214 5.161 1.00 32.86 112 LEU B CA 1
ATOM 2805 C C . LEU B 1 115 ? 3.986 20.894 4.539 1.00 34.40 112 LEU B C 1
ATOM 2806 O O . LEU B 1 115 ? 5.149 20.495 4.666 1.00 36.09 112 LEU B O 1
ATOM 2811 N N . HIS B 1 116 ? 3.052 20.200 3.907 1.00 34.20 113 HIS B N 1
ATOM 2812 C CA . HIS B 1 116 ? 3.364 18.936 3.259 1.00 36.32 113 HIS B CA 1
ATOM 2813 C C . HIS B 1 116 ? 2.974 19.011 1.795 1.00 36.23 113 HIS B C 1
ATOM 2814 O O . HIS B 1 116 ? 2.042 19.737 1.453 1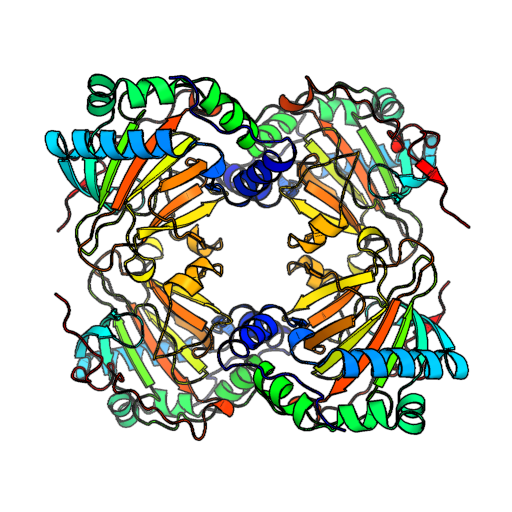.00 35.02 113 HIS B O 1
ATOM 2821 N N . PRO B 1 117 ? 3.657 18.273 0.919 1.00 37.77 114 PRO B N 1
ATOM 2822 C CA . PRO B 1 117 ? 3.247 18.233 -0.490 1.00 38.15 114 PRO B CA 1
ATOM 2823 C C . PRO B 1 117 ? 1.759 17.911 -0.602 1.00 37.13 114 PRO B C 1
ATOM 2824 O O . PRO B 1 117 ? 1.214 17.108 0.166 1.00 35.32 114 PRO B O 1
ATOM 2828 N N . CYS B 1 118 ? 1.096 18.540 -1.562 1.00 37.06 115 CYS B N 1
ATOM 2829 C CA . CYS B 1 118 ? -0.321 18.264 -1.755 1.00 36.93 115 CYS B CA 1
ATOM 2830 C C . CYS B 1 118 ? -0.522 16.788 -2.098 1.00 38.51 115 CYS B C 1
ATOM 2831 O O . CYS B 1 118 ? 0.139 16.267 -3.021 1.00 38.20 115 CYS B O 1
ATOM 2834 N N . PRO B 1 119 ? -1.383 16.063 -1.374 1.00 38.72 116 PRO B N 1
ATOM 2835 C CA . PRO B 1 119 ? -1.576 14.647 -1.707 1.00 38.61 116 PRO B CA 1
ATOM 2836 C C . PRO B 1 119 ? -2.196 14.436 -3.066 1.00 40.11 116 PRO B C 1
ATOM 2837 O O . PRO B 1 119 ? -2.095 13.325 -3.595 1.00 41.76 116 PRO B O 1
ATOM 2841 N N . LYS B 1 120 ? -2.804 15.459 -3.668 1.00 39.27 117 LYS B N 1
ATOM 2842 C CA . LYS B 1 120 ? -3.385 15.338 -5.004 1.00 41.58 117 LYS B CA 1
ATOM 2843 C C . LYS B 1 120 ? -2.417 15.876 -6.057 1.00 41.38 117 LYS B C 1
ATOM 2844 O O . LYS B 1 120 ? -2.141 17.082 -6.084 1.00 39.82 117 LYS B O 1
ATOM 2850 N N . ALA B 1 121 ? -1.949 14.985 -6.954 1.00 41.65 118 ALA B N 1
ATOM 2851 C CA . ALA B 1 121 ? -1.013 15.376 -8.014 1.00 44.08 118 ALA B CA 1
ATOM 2852 C C . ALA B 1 121 ? -1.595 16.447 -8.927 1.00 44.69 118 ALA B C 1
ATOM 2853 O O . ALA B 1 121 ? -0.847 17.236 -9.520 1.00 44.43 118 ALA B O 1
ATOM 2855 N N . ASP B 1 122 ? -2.914 16.472 -9.079 1.00 44.56 119 ASP B N 1
ATOM 2856 C CA . ASP B 1 122 ? -3.565 17.445 -9.940 1.00 43.61 119 ASP B CA 1
ATOM 2857 C C . ASP B 1 122 ? -3.725 18.823 -9.277 1.00 40.83 119 ASP B C 1
ATOM 2858 O O . ASP B 1 122 ? -4.339 19.706 -9.879 1.00 40.97 119 ASP B O 1
ATOM 2863 N N . GLU B 1 123 ? -3.178 19.049 -8.075 1.00 38.34 120 GLU B N 1
ATOM 2864 C CA . GLU B 1 123 ? -3.351 20.346 -7.437 1.00 36.78 120 GLU B CA 1
ATOM 2865 C C . GLU B 1 123 ? -2.080 20.864 -6.771 1.00 36.25 120 GLU B C 1
ATOM 2866 O O . GLU B 1 123 ? -2.139 21.890 -6.084 1.00 36.91 120 GLU B O 1
ATOM 2872 N N . GLU B 1 124 ? -0.925 20.235 -6.993 1.00 36.02 121 GLU B N 1
ATOM 2873 C CA . GLU B 1 124 ? 0.332 20.855 -6.579 1.00 35.31 121 GLU B CA 1
ATOM 2874 C C . GLU B 1 124 ? 0.442 22.288 -7.106 1.00 34.95 121 GLU B C 1
ATOM 2875 O O . GLU B 1 124 ? 0.773 23.216 -6.355 1.00 33.57 121 GLU B O 1
ATOM 2881 N N . PHE B 1 125 ? 0.198 22.483 -8.401 1.00 35.12 122 PHE B N 1
ATOM 2882 C CA . PHE B 1 125 ? 0.432 23.767 -9.054 1.00 35.57 122 PHE B CA 1
ATOM 2883 C C . PHE B 1 125 ? -0.710 24.096 -9.992 1.00 35.63 122 PHE B C 1
ATOM 2884 O O . PHE B 1 125 ? -1.301 23.216 -10.614 1.00 37.56 122 PHE B O 1
ATOM 2892 N N . LEU B 1 126 ? -0.968 25.385 -10.127 1.00 35.31 123 LEU B N 1
ATOM 2893 C CA . LEU B 1 126 ? -1.918 25.904 -11.095 1.00 35.63 123 LEU B CA 1
ATOM 2894 C C . LEU B 1 126 ? -1.393 27.252 -11.576 1.00 38.05 123 LEU B C 1
ATOM 2895 O O . LEU B 1 126 ? -1.005 28.093 -10.759 1.00 38.18 123 LEU B O 1
ATOM 2900 N N . ILE B 1 127 ? -1.348 27.443 -12.890 1.00 39.09 124 ILE B N 1
ATOM 2901 C CA . ILE B 1 127 ? -1.171 28.760 -13.484 1.00 37.28 124 ILE B CA 1
ATOM 2902 C C . ILE B 1 127 ? -2.533 29.208 -13.989 1.00 40.46 124 ILE B C 1
ATOM 2903 O O . ILE B 1 127 ? -3.229 28.445 -14.669 1.00 41.55 124 ILE B O 1
ATOM 2908 N N . THR B 1 128 ? -2.930 30.430 -13.654 1.00 40.67 125 THR B N 1
ATOM 2909 C CA . THR B 1 128 ? -4.118 31.030 -14.243 1.00 41.34 125 THR B CA 1
ATOM 2910 C C . THR B 1 128 ? -3.723 32.291 -14.989 1.00 41.67 125 THR B C 1
ATOM 2911 O O . THR B 1 128 ? -2.816 33.019 -14.579 1.00 40.95 125 THR B O 1
ATOM 2915 N N . ARG B 1 129 ? -4.408 32.541 -16.091 1.00 44.11 126 ARG B N 1
ATOM 2916 C CA . ARG B 1 129 ? -4.205 33.754 -16.868 1.00 46.16 126 ARG B CA 1
ATOM 2917 C C . ARG B 1 129 ? -5.586 34.310 -17.156 1.00 46.64 126 ARG B C 1
ATOM 2918 O O . ARG B 1 129 ? -6.365 33.701 -17.897 1.00 44.92 126 ARG B O 1
ATOM 2926 N N . GLN B 1 130 ? -5.910 35.426 -16.513 1.00 42.50 127 GLN B N 1
ATOM 2927 C CA . GLN B 1 130 ? -7.134 36.142 -16.817 1.00 46.79 127 GLN B CA 1
ATOM 2928 C C . GLN B 1 130 ? -6.816 37.141 -17.920 1.00 47.96 127 GLN B C 1
ATOM 2929 O O . GLN B 1 130 ? -5.801 37.840 -17.850 1.00 48.15 127 GLN B O 1
ATOM 2935 N N . GLU B 1 131 ? -7.658 37.184 -18.945 1.00 49.82 128 GLU B N 1
ATOM 2936 C CA . GLU B 1 131 ? -7.285 37.895 -20.166 1.00 53.30 128 GLU B CA 1
ATOM 2937 C C . GLU B 1 131 ? -8.420 38.761 -20.716 1.00 54.40 128 GLU B C 1
ATOM 2938 O O . GLU B 1 131 ? -8.177 39.879 -21.187 1.00 55.96 128 GLU B O 1
ATOM 2944 N N . GLN B 1 132 ? -9.656 38.281 -20.657 1.00 54.05 129 GLN B N 1
ATOM 2945 C CA . GLN B 1 132 ? -10.773 38.992 -21.260 1.00 56.94 129 GLN B CA 1
ATOM 2946 C C . GLN B 1 132 ? -11.499 39.829 -20.223 1.00 55.89 129 GLN B C 1
ATOM 2947 O O . GLN B 1 132 ? -11.568 39.473 -19.035 1.00 50.80 129 GLN B O 1
ATOM 2953 N N . ARG B 1 133 ? -12.038 40.955 -20.690 1.00 57.46 130 ARG B N 1
ATOM 2954 C CA . ARG B 1 133 ? -12.971 41.719 -19.879 1.00 56.65 130 ARG B CA 1
ATOM 2955 C C . ARG B 1 133 ? -13.972 40.774 -19.228 1.00 55.26 130 ARG B C 1
ATOM 2956 O O . ARG B 1 133 ? -14.540 39.897 -19.887 1.00 54.77 130 ARG B O 1
ATOM 2964 N N . GLY B 1 134 ? -14.151 40.923 -17.918 1.00 51.97 131 GLY B N 1
ATOM 2965 C CA . GLY B 1 134 ? -15.014 40.028 -17.184 1.00 50.06 131 GLY B CA 1
ATOM 2966 C C . GLY B 1 134 ? -14.357 38.790 -16.593 1.00 47.92 131 GLY B C 1
ATOM 2967 O O . GLY B 1 134 ? -14.976 38.136 -15.736 1.00 46.39 131 GLY B O 1
ATOM 2968 N N . ASP B 1 135 ? -13.131 38.440 -16.987 1.00 47.52 132 ASP B N 1
ATOM 2969 C CA . ASP B 1 135 ? -12.514 37.261 -16.375 1.00 45.55 132 ASP B CA 1
ATOM 2970 C C . ASP B 1 135 ? -12.458 37.410 -14.857 1.00 43.92 132 ASP B C 1
ATOM 2971 O O . ASP B 1 135 ? -12.277 38.508 -14.308 1.00 41.01 132 ASP B O 1
ATOM 2976 N N . THR B 1 136 ? -12.610 36.276 -14.172 1.00 42.87 133 THR B N 1
ATOM 2977 C CA . THR B 1 136 ? -12.641 36.267 -12.722 1.00 39.16 133 THR B CA 1
ATOM 2978 C C . THR B 1 136 ? -12.390 34.853 -12.246 1.00 38.41 133 THR B C 1
ATOM 2979 O O . THR B 1 136 ? -12.735 33.873 -12.928 1.00 39.73 133 THR B O 1
ATOM 2983 N N . HIS B 1 137 ? -11.778 34.763 -11.072 1.00 36.21 134 HIS B N 1
ATOM 2984 C CA . HIS B 1 137 ? -11.698 33.510 -10.330 1.00 35.53 134 HIS B CA 1
ATOM 2985 C C . HIS B 1 137 ? -12.708 33.674 -9.204 1.00 32.48 134 HIS B C 1
ATOM 2986 O O . HIS B 1 137 ? -12.396 34.241 -8.170 1.00 30.70 134 HIS B O 1
ATOM 2993 N N . GLY B 1 138 ? -13.951 33.239 -9.439 1.00 33.65 135 GLY B N 1
ATOM 2994 C CA . GLY B 1 138 ? -15.058 33.580 -8.556 1.00 32.48 135 GLY B CA 1
ATOM 2995 C C . GLY B 1 138 ? -14.921 32.987 -7.157 1.00 31.70 135 GLY B C 1
ATOM 2996 O O . GLY B 1 138 ? -14.033 32.179 -6.879 1.00 32.07 135 GLY B O 1
ATOM 2997 N N . TRP B 1 139 ? -15.835 33.388 -6.255 1.00 30.28 136 TRP B N 1
ATOM 2998 C CA . TRP B 1 139 ? -15.709 33.042 -4.834 1.00 28.47 136 TRP B CA 1
ATOM 2999 C C . TRP B 1 139 ? -15.587 31.538 -4.619 1.00 28.21 136 TRP B C 1
ATOM 3000 O O . TRP B 1 139 ? -16.352 30.751 -5.170 1.00 29.65 136 TRP B O 1
ATOM 3011 N N . HIS B 1 140 ? -14.681 31.147 -3.738 1.00 31.96 137 HIS B N 1
ATOM 3012 C CA . HIS B 1 140 ? -14.433 29.730 -3.488 1.00 32.51 137 HIS B CA 1
ATOM 3013 C C . HIS B 1 140 ? -13.569 29.605 -2.239 1.00 29.84 137 HIS B C 1
ATOM 3014 O O . HIS B 1 140 ? -13.187 30.602 -1.610 1.00 26.82 137 HIS B O 1
ATOM 3021 N N . TRP B 1 141 ? -13.293 28.355 -1.869 1.00 28.35 138 TRP B N 1
ATOM 3022 C CA . TRP B 1 141 ? -12.282 28.012 -0.893 1.00 27.35 138 TRP B CA 1
ATOM 3023 C C . TRP B 1 141 ? -11.380 26.996 -1.554 1.00 28.37 138 TRP B C 1
ATOM 3024 O O . TRP B 1 141 ? -11.651 26.547 -2.670 1.00 30.73 138 TRP B O 1
ATOM 3035 N N . GLY B 1 142 ? -10.316 26.627 -0.852 1.00 27.20 139 GLY B N 1
ATOM 3036 C CA . GLY B 1 142 ? -9.452 25.550 -1.281 1.00 27.72 139 GLY B CA 1
ATOM 3037 C C . GLY B 1 142 ? -9.820 24.275 -0.548 1.00 28.73 139 GLY B C 1
ATOM 3038 O O . GLY B 1 142 ? -10.367 24.318 0.548 1.00 26.97 139 GLY B O 1
ATOM 3039 N N . ASP B 1 143 ? -9.551 23.131 -1.205 1.00 29.49 140 ASP B N 1
ATOM 3040 C CA . ASP B 1 143 ? -9.616 21.839 -0.540 1.00 30.03 140 ASP B CA 1
ATOM 3041 C C . ASP B 1 143 ? -8.472 21.662 0.438 1.00 29.77 140 ASP B C 1
ATOM 3042 O O . ASP B 1 143 ? -8.575 20.832 1.354 1.00 29.66 140 ASP B O 1
ATOM 3047 N N . PHE B 1 144 ? -7.369 22.371 0.237 1.00 28.76 141 PHE B N 1
ATOM 3048 C CA . PHE B 1 144 ? -6.215 22.199 1.100 1.00 29.14 141 PHE B CA 1
ATOM 3049 C C . PHE B 1 144 ? -5.934 23.488 1.875 1.00 28.46 141 PHE B C 1
ATOM 3050 O O . PHE B 1 144 ? -6.517 24.546 1.620 1.00 26.86 141 PHE B O 1
ATOM 3058 N N . SER B 1 145 ? -5.038 23.367 2.860 1.00 28.68 142 SER B N 1
ATOM 3059 C CA . SER B 1 145 ? -4.853 24.445 3.826 1.00 27.00 142 SER B CA 1
ATOM 3060 C C . SER B 1 145 ? -4.142 25.664 3.245 1.00 26.29 142 SER B C 1
ATOM 3061 O O . SER B 1 145 ? -4.430 26.800 3.661 1.00 26.05 142 SER B O 1
ATOM 3064 N N . PHE B 1 146 ? -3.210 25.485 2.319 1.00 26.56 143 PHE B N 1
ATOM 3065 C CA . PHE B 1 146 ? -2.260 26.558 2.057 1.00 26.20 143 PHE B CA 1
ATOM 3066 C C . PHE B 1 146 ? -2.061 26.809 0.575 1.00 27.30 143 PHE B C 1
ATOM 3067 O O . PHE B 1 146 ? -2.029 25.878 -0.231 1.00 28.33 143 PHE B O 1
ATOM 3075 N N . ALA B 1 147 ? -1.901 28.084 0.219 1.00 27.23 144 ALA B N 1
ATOM 3076 C CA . ALA B 1 147 ? -1.440 28.401 -1.128 1.00 28.71 144 ALA B CA 1
ATOM 3077 C C . ALA B 1 147 ? -0.475 29.565 -1.050 1.00 28.85 144 ALA B C 1
ATOM 3078 O O . ALA B 1 147 ? -0.753 30.570 -0.370 1.00 28.37 144 ALA B O 1
ATOM 3080 N N . LEU B 1 148 ? 0.653 29.405 -1.743 1.00 29.44 145 LEU B N 1
ATOM 3081 C CA . LEU B 1 148 ? 1.568 30.483 -2.059 1.00 30.20 145 LEU B CA 1
ATOM 3082 C C . LEU B 1 148 ? 1.251 30.956 -3.469 1.00 31.76 145 LEU B C 1
ATOM 3083 O O . LEU B 1 148 ? 1.396 30.181 -4.425 1.00 33.33 145 LEU B O 1
ATOM 3088 N N . ILE B 1 149 ? 0.815 32.216 -3.590 1.00 30.32 146 ILE B N 1
ATOM 3089 C CA . ILE B 1 149 ? 0.341 32.778 -4.847 1.00 31.66 146 ILE B CA 1
ATOM 3090 C C . ILE B 1 149 ? 1.379 33.776 -5.345 1.00 33.31 146 ILE B C 1
ATOM 3091 O O . ILE B 1 149 ? 1.637 34.804 -4.700 1.00 34.06 146 ILE B O 1
ATOM 3096 N N . TRP B 1 150 ? 1.950 33.462 -6.494 1.00 35.09 147 TRP B N 1
ATOM 3097 C CA . TRP B 1 150 ? 2.921 34.294 -7.172 1.00 35.97 147 TRP B CA 1
ATOM 3098 C C . TRP B 1 150 ? 2.128 35.155 -8.125 1.00 37.74 147 TRP B C 1
ATOM 3099 O O . TRP B 1 150 ? 1.556 34.645 -9.092 1.00 40.56 147 TRP B O 1
ATOM 3110 N N . VAL B 1 151 ? 2.033 36.443 -7.820 1.00 36.51 148 VAL B N 1
ATOM 3111 C CA . VAL B 1 151 ? 1.412 37.373 -8.755 1.00 37.05 148 VAL B CA 1
ATOM 3112 C C . VAL B 1 151 ? 2.474 37.790 -9.777 1.00 38.20 148 VAL B C 1
ATOM 3113 O O . VAL B 1 151 ? 3.265 38.706 -9.532 1.00 39.71 148 VAL B O 1
ATOM 3117 N N . LEU B 1 152 ? 2.440 37.173 -10.962 1.00 37.44 149 LEU B N 1
ATOM 3118 C CA . LEU B 1 152 ? 3.495 37.375 -11.952 1.00 39.14 149 LEU B CA 1
ATOM 3119 C C . LEU B 1 152 ? 3.246 38.606 -12.816 1.00 44.08 149 LEU B C 1
ATOM 3120 O O . LEU B 1 152 ? 4.201 39.294 -13.203 1.00 46.43 149 LEU B O 1
ATOM 3125 N N . GLN B 1 153 ? 1.983 38.865 -13.163 1.00 43.21 150 GLN B N 1
ATOM 3126 C CA A GLN B 1 153 ? 1.595 40.055 -13.913 0.47 44.65 150 GLN B CA 1
ATOM 3127 C CA B GLN B 1 153 ? 1.592 40.048 -13.921 0.53 44.65 150 GLN B CA 1
ATOM 3128 C C . GLN B 1 153 ? 0.213 40.475 -13.435 1.00 43.51 150 GLN B C 1
ATOM 3129 O O . GLN B 1 153 ? -0.693 39.641 -13.352 1.00 39.79 150 GLN B O 1
ATOM 3140 N N . ALA B 1 154 ? 0.058 41.765 -13.102 1.00 42.98 151 ALA B N 1
ATOM 3141 C CA . ALA B 1 154 ? -1.206 42.281 -12.600 1.00 41.35 151 ALA B CA 1
ATOM 3142 C C . ALA B 1 154 ? -1.504 43.610 -13.277 1.00 43.75 151 ALA B C 1
ATOM 3143 O O . ALA B 1 154 ? -0.596 44.439 -13.431 1.00 46.17 151 ALA B O 1
ATOM 3145 N N . PRO B 1 155 ? -2.758 43.863 -13.642 1.00 43.58 152 PRO B N 1
ATOM 3146 C CA . PRO B 1 155 ? -3.106 45.152 -14.225 1.00 45.35 152 PRO B CA 1
ATOM 3147 C C . PRO B 1 155 ? -3.148 46.234 -13.161 1.00 44.80 152 PRO B C 1
ATOM 3148 O O . PRO B 1 155 ? -3.169 45.936 -11.954 1.00 41.43 152 PRO B O 1
ATOM 3152 N N . PRO B 1 156 ? -3.161 47.505 -13.567 1.00 47.29 153 PRO B N 1
ATOM 3153 C CA . PRO B 1 156 ? -3.346 48.597 -12.600 1.00 46.98 153 PRO B CA 1
ATOM 3154 C C . PRO B 1 156 ? -4.644 48.448 -11.812 1.00 45.84 153 PRO B C 1
ATOM 3155 O O . PRO B 1 156 ? -5.566 47.742 -12.226 1.00 45.21 153 PRO B O 1
ATOM 3159 N N . ILE B 1 157 ? -4.730 49.186 -10.687 1.00 45.67 154 ILE B N 1
ATOM 3160 C CA . ILE B 1 157 ? -5.744 48.898 -9.667 1.00 42.99 154 ILE B CA 1
ATOM 3161 C C . ILE B 1 157 ? -7.154 49.137 -10.191 1.00 43.05 154 ILE B C 1
ATOM 3162 O O . ILE B 1 157 ? -8.094 48.415 -9.827 1.00 42.63 154 ILE B O 1
ATOM 3167 N N . ASP B 1 158 ? -7.342 50.158 -11.011 1.00 43.30 155 ASP B N 1
ATOM 3168 C CA . ASP B 1 158 ? -8.678 50.435 -11.526 1.00 45.02 155 ASP B CA 1
ATOM 3169 C C . ASP B 1 158 ? -9.102 49.486 -12.644 1.00 45.84 155 ASP B C 1
ATOM 3170 O O . ASP B 1 158 ? -10.233 49.595 -13.122 1.00 46.81 155 ASP B O 1
ATOM 3175 N N . VAL B 1 159 ? -8.237 48.558 -13.062 1.00 45.01 156 VAL B N 1
ATOM 3176 C CA . VAL B 1 159 ? -8.632 47.534 -14.023 1.00 51.30 156 VAL B CA 1
ATOM 3177 C C . VAL B 1 159 ? -9.279 46.326 -13.347 1.00 48.37 156 VAL B C 1
ATOM 3178 O O . VAL B 1 159 ? -9.917 45.512 -14.032 1.00 48.74 156 VAL B O 1
ATOM 3182 N N . GLY B 1 160 ? -9.166 46.201 -12.031 1.00 45.07 157 GLY B N 1
ATOM 3183 C CA . GLY B 1 160 ? -9.672 45.022 -11.338 1.00 42.01 157 GLY B CA 1
ATOM 3184 C C . GLY B 1 160 ? -8.604 43.965 -11.123 1.00 40.57 157 GLY B C 1
ATOM 3185 O O . GLY B 1 160 ? -7.398 44.217 -11.161 1.00 41.21 157 GLY B O 1
ATOM 3186 N N . GLY B 1 161 ? -9.072 42.745 -10.885 1.00 39.36 158 GLY B N 1
ATOM 3187 C CA . GLY B 1 161 ? -8.173 41.670 -10.519 1.00 37.08 158 GLY B CA 1
ATOM 3188 C C . GLY B 1 161 ? -7.725 41.695 -9.080 1.00 35.66 158 GLY B C 1
ATOM 3189 O O . GLY B 1 161 ? -6.879 40.880 -8.690 1.00 36.25 158 GLY B O 1
ATOM 3190 N N . LEU B 1 162 ? -8.279 42.582 -8.268 1.00 32.94 159 LEU B N 1
ATOM 3191 C CA . LEU B 1 162 ? -7.972 42.586 -6.849 1.00 32.44 159 LEU B CA 1
ATOM 3192 C C . LEU B 1 162 ? -8.454 41.293 -6.179 1.00 32.09 159 LEU B C 1
ATOM 3193 O O . LEU B 1 162 ? -9.427 40.670 -6.602 1.00 33.07 159 LEU B O 1
ATOM 3198 N N . LEU B 1 163 ? -7.786 40.907 -5.106 1.00 29.72 160 LEU B N 1
ATOM 3199 C CA . LEU B 1 163 ? -8.248 39.793 -4.282 1.00 29.61 160 LEU B CA 1
ATOM 3200 C C . LEU B 1 163 ? -9.198 40.284 -3.200 1.00 29.20 160 LEU B C 1
ATOM 3201 O O . LEU B 1 163 ? -8.963 41.323 -2.584 1.00 30.95 160 LEU B O 1
ATOM 3206 N N . GLN B 1 164 ? -10.275 39.545 -2.976 1.00 27.92 161 GLN B N 1
ATOM 3207 C CA . GLN B 1 164 ? -11.132 39.760 -1.818 1.00 25.78 161 GLN B CA 1
ATOM 3208 C C . GLN B 1 164 ? -11.146 38.509 -0.942 1.00 25.87 161 GLN B C 1
ATOM 3209 O O . GLN B 1 164 ? -11.107 37.371 -1.444 1.00 26.38 161 GLN B O 1
ATOM 3215 N N . CYS B 1 165 ? -11.179 38.724 0.375 1.00 24.58 162 CYS B N 1
ATOM 3216 C CA . CYS B 1 165 ? -11.073 37.644 1.343 1.00 24.90 162 CYS B CA 1
ATOM 3217 C C . CYS B 1 165 ? -12.079 37.819 2.460 1.00 25.18 162 CYS B C 1
ATOM 3218 O O . CYS B 1 165 ? -12.330 38.941 2.913 1.00 24.60 162 CYS B O 1
ATOM 3221 N N . VAL B 1 166 ? -12.608 36.697 2.935 1.00 25.29 163 VAL B N 1
ATOM 3222 C CA . VAL B 1 166 ? -13.341 36.639 4.198 1.00 23.91 163 VAL B CA 1
ATOM 3223 C C . VAL B 1 166 ? -12.741 35.514 5.037 1.00 23.83 163 VAL B C 1
ATOM 3224 O O . VAL B 1 166 ? -13.057 34.343 4.810 1.00 24.48 163 VAL B O 1
ATOM 3228 N N . PRO B 1 167 ? -11.886 35.817 6.010 1.00 22.79 164 PRO B N 1
ATOM 3229 C CA . PRO B 1 167 ? -11.221 34.761 6.782 1.00 21.47 164 PRO B CA 1
ATOM 3230 C C . PRO B 1 167 ? -12.168 34.137 7.810 1.00 20.83 164 PRO B C 1
ATOM 3231 O O . PRO B 1 167 ? -13.267 34.610 8.056 1.00 20.43 164 PRO B O 1
ATOM 3235 N N . HIS B 1 168 ? -11.729 33.026 8.400 1.00 22.33 165 HIS B N 1
ATOM 3236 C CA . HIS B 1 168 ? -12.476 32.393 9.495 1.00 23.13 165 HIS B CA 1
ATOM 3237 C C . HIS B 1 168 ? -13.866 31.949 9.034 1.00 24.80 165 HIS B C 1
ATOM 3238 O O . HIS B 1 168 ? -14.885 32.212 9.675 1.00 26.49 165 HIS B O 1
ATOM 3245 N N . THR B 1 169 ? -13.897 31.264 7.895 1.00 24.69 166 THR B N 1
ATOM 3246 C CA . THR B 1 169 ? -15.106 30.651 7.371 1.00 20.68 166 THR B CA 1
ATOM 3247 C C . THR B 1 169 ? -14.752 29.199 7.041 1.00 22.54 166 THR B C 1
ATOM 3248 O O . THR B 1 169 ? -13.631 28.757 7.312 1.00 21.77 166 THR B O 1
ATOM 3252 N N . THR B 1 170 ? -15.705 28.478 6.477 1.00 26.40 167 THR B N 1
ATOM 3253 C CA . THR B 1 170 ? -15.451 27.085 6.043 1.00 29.55 167 THR B CA 1
ATOM 3254 C C . THR B 1 170 ? -16.226 26.754 4.778 1.00 29.98 167 THR B C 1
ATOM 3255 O O . THR B 1 170 ? -17.213 27.411 4.525 1.00 29.90 167 THR B O 1
ATOM 3259 N N . TRP B 1 171 ? -15.764 25.719 4.086 1.00 29.50 168 TRP B N 1
ATOM 3260 C CA . TRP B 1 171 ? -16.351 25.279 2.821 1.00 30.56 168 TRP B CA 1
ATOM 3261 C C . TRP B 1 171 ? -17.195 24.037 3.057 1.00 31.43 168 TRP B C 1
ATOM 3262 O O . TRP B 1 171 ? -16.656 22.943 3.272 1.00 31.84 168 TRP B O 1
ATOM 3273 N N . ASP B 1 172 ? -18.514 24.191 2.977 1.00 31.93 169 ASP B N 1
ATOM 3274 C CA . ASP B 1 172 ? -19.432 23.058 2.998 1.00 34.28 169 ASP B CA 1
ATOM 3275 C C . ASP B 1 172 ? -19.915 22.856 1.568 1.00 36.24 169 ASP B C 1
ATOM 3276 O O . ASP B 1 172 ? -20.708 23.657 1.053 1.00 36.37 169 ASP B O 1
ATOM 3281 N N . LYS B 1 173 ? -19.430 21.793 0.916 1.00 35.65 170 LYS B N 1
ATOM 3282 C CA . LYS B 1 173 ? -19.683 21.669 -0.518 1.00 37.28 170 LYS B CA 1
ATOM 3283 C C . LYS B 1 173 ? -21.142 21.377 -0.811 1.00 39.16 170 LYS B C 1
ATOM 3284 O O . LYS B 1 173 ? -21.607 21.681 -1.915 1.00 40.26 170 LYS B O 1
ATOM 3290 N N . ALA B 1 174 ? -21.871 20.802 0.149 1.00 37.62 171 ALA B N 1
ATOM 3291 C CA . ALA B 1 174 ? -23.296 20.592 -0.005 1.00 40.13 171 ALA B CA 1
ATOM 3292 C C . ALA B 1 174 ? -24.099 21.866 0.215 1.00 44.65 171 ALA B C 1
ATOM 3293 O O . ALA B 1 174 ? -25.253 21.936 -0.214 1.00 47.44 171 ALA B O 1
ATOM 3295 N N . SER B 1 175 ? -23.516 22.878 0.842 1.00 41.93 172 SER B N 1
ATOM 3296 C CA . SER B 1 175 ? -24.297 24.058 1.174 1.00 41.01 172 SER B CA 1
ATOM 3297 C C . SER B 1 175 ? -23.329 25.221 1.333 1.00 37.02 172 SER B C 1
ATOM 3298 O O . SER B 1 175 ? -23.046 25.662 2.452 1.00 36.55 172 SER B O 1
ATOM 3301 N N . PRO B 1 176 ? -22.756 25.712 0.239 1.00 36.83 173 PRO B N 1
ATOM 3302 C CA . PRO B 1 176 ? -21.641 26.662 0.380 1.00 34.67 173 PRO B CA 1
ATOM 3303 C C . PRO B 1 176 ? -22.016 27.949 1.124 1.00 31.72 173 PRO B C 1
ATOM 3304 O O . PRO B 1 176 ? -21.198 28.478 1.893 1.00 29.85 173 PRO B O 1
ATOM 3308 N N . GLN B 1 177 ? -23.223 28.463 0.918 1.00 33.34 174 GLN B N 1
ATOM 3309 C CA . GLN B 1 177 ? -23.708 29.703 1.568 1.00 34.51 174 GLN B CA 1
ATOM 3310 C C . GLN B 1 177 ? -22.690 30.845 1.493 1.00 32.61 174 GLN B C 1
ATOM 3311 O O . GLN B 1 177 ? -22.421 31.550 2.473 1.00 30.35 174 GLN B O 1
ATOM 3317 N N . ILE B 1 178 ? -22.130 31.048 0.298 1.00 31.79 175 ILE B N 1
ATOM 3318 C CA . ILE B 1 178 ? -21.089 32.057 0.134 1.00 29.55 175 ILE B CA 1
ATOM 3319 C C . ILE B 1 178 ? -21.648 33.441 0.442 1.00 29.76 175 ILE B C 1
ATOM 3320 O O . ILE B 1 178 ? -21.049 34.220 1.195 1.00 33.91 175 ILE B O 1
ATOM 3325 N N . ASN B 1 179 ? -22.817 33.768 -0.118 1.00 31.74 176 ASN B N 1
ATOM 3326 C CA . ASN B 1 179 ? -23.356 35.113 0.093 1.00 32.19 176 ASN B CA 1
ATOM 3327 C C . ASN B 1 179 ? -23.700 35.358 1.562 1.00 33.31 176 ASN B C 1
ATOM 3328 O O . ASN B 1 179 ? -23.535 36.485 2.060 1.00 30.96 176 ASN B O 1
ATOM 3333 N N . ARG B 1 180 ? -24.115 34.317 2.291 1.00 33.84 177 ARG B N 1
ATOM 3334 C CA . ARG B 1 180 ? -24.341 34.489 3.731 1.00 33.26 177 ARG B CA 1
ATOM 3335 C C . ARG B 1 180 ? -23.044 34.811 4.468 1.00 30.06 177 ARG B C 1
ATOM 3336 O O . ARG B 1 180 ? -23.029 35.671 5.355 1.00 28.56 177 ARG B O 1
ATOM 3344 N N . TYR B 1 181 ? -21.944 34.138 4.125 1.00 27.80 178 TYR B N 1
ATOM 3345 C CA . TYR B 1 181 ? -20.673 34.518 4.738 1.00 28.57 178 TYR B CA 1
ATOM 3346 C C . TYR B 1 181 ? -20.353 35.987 4.480 1.00 28.99 178 TYR B C 1
ATOM 3347 O O . TYR B 1 181 ? -19.890 36.692 5.389 1.00 28.82 178 TYR B O 1
ATOM 3356 N N . LEU B 1 182 ? -20.621 36.474 3.260 1.00 29.01 179 LEU B N 1
ATOM 3357 C CA . LEU B 1 182 ? -20.414 37.889 2.958 1.00 28.77 179 LEU B CA 1
ATOM 3358 C C . LEU B 1 182 ? -21.261 38.773 3.868 1.00 29.68 179 LEU B C 1
ATOM 3359 O O . LEU B 1 182 ? -20.797 39.803 4.374 1.00 29.83 179 LEU B O 1
ATOM 3364 N N . VAL B 1 183 ? -22.530 38.407 4.036 1.00 30.27 180 VAL B N 1
ATOM 3365 C CA . VAL B 1 183 ? -23.457 39.179 4.848 1.00 29.98 180 VAL B CA 1
ATOM 3366 C C . VAL B 1 183 ? -23.002 39.222 6.296 1.00 29.06 180 VAL B C 1
ATOM 3367 O O . VAL B 1 183 ? -23.204 40.235 6.987 1.00 29.42 180 VAL B O 1
ATOM 3371 N N . GLU B 1 184 ? -22.386 38.137 6.781 1.00 27.19 181 GLU B N 1
ATOM 3372 C CA . GLU B 1 184 ? -22.077 37.949 8.204 1.00 26.65 181 GLU B CA 1
ATOM 3373 C C . GLU B 1 184 ? -20.681 38.432 8.605 1.00 24.93 181 GLU B C 1
ATOM 3374 O O . GLU B 1 184 ? -20.348 38.423 9.788 1.00 24.36 181 GLU B O 1
ATOM 3380 N N . ASN B 1 185 ? -19.861 38.870 7.665 1.00 24.98 182 ASN B N 1
ATOM 3381 C CA . ASN B 1 185 ? -18.469 39.181 7.943 1.00 24.13 182 ASN B CA 1
ATOM 3382 C C . ASN B 1 185 ? -18.092 40.370 7.082 1.00 27.52 182 ASN B C 1
ATOM 3383 O O . ASN B 1 185 ? -18.633 40.528 5.979 1.00 28.83 182 ASN B O 1
ATOM 3388 N N . PRO B 1 186 ? -17.123 41.171 7.509 1.00 27.53 183 PRO B N 1
ATOM 3389 C CA . PRO B 1 186 ? -16.557 42.172 6.595 1.00 28.22 183 PRO B CA 1
ATOM 3390 C C . PRO B 1 186 ? -15.714 41.505 5.516 1.00 26.36 183 PRO B C 1
ATOM 3391 O O . PRO B 1 186 ? -15.157 40.422 5.714 1.00 27.22 183 PRO B O 1
ATOM 3395 N N . ILE B 1 187 ? -15.626 42.148 4.352 1.00 25.72 184 ILE B N 1
ATOM 3396 C CA . ILE B 1 187 ? -14.722 41.714 3.274 1.00 25.14 184 ILE B CA 1
ATOM 3397 C C . ILE B 1 187 ? -13.481 42.601 3.240 1.00 25.77 184 ILE B C 1
ATOM 3398 O O . ILE B 1 187 ? -13.585 43.843 3.248 1.00 24.84 184 ILE B O 1
ATOM 3403 N N . ASP B 1 188 ? -12.308 41.960 3.146 1.00 26.13 185 ASP B N 1
ATOM 3404 C CA . ASP B 1 188 ? -11.038 42.645 2.944 1.00 27.30 185 ASP B CA 1
ATOM 3405 C C . ASP B 1 188 ? -10.638 42.556 1.465 1.00 26.35 185 ASP B C 1
ATOM 3406 O O . ASP B 1 188 ? -10.750 41.500 0.840 1.00 25.77 185 ASP B O 1
ATOM 3411 N N . THR B 1 189 ? -10.129 43.649 0.916 1.00 26.91 186 THR B N 1
ATOM 3412 C CA . THR B 1 189 ? -9.781 43.714 -0.504 1.00 27.52 186 THR B CA 1
ATOM 3413 C C . THR B 1 189 ? -8.313 44.079 -0.620 1.00 27.82 186 THR B C 1
ATOM 3414 O O . THR B 1 189 ? -7.841 44.996 0.065 1.00 26.46 186 THR B O 1
ATOM 3418 N N . TYR B 1 190 ? -7.599 43.366 -1.487 1.00 27.60 187 TYR B N 1
ATOM 3419 C CA . TYR B 1 190 ? -6.166 43.524 -1.630 1.00 28.75 187 TYR B CA 1
ATOM 3420 C C . TYR B 1 190 ? -5.845 43.799 -3.080 1.00 32.58 187 TYR B C 1
ATOM 3421 O O . TYR B 1 190 ? -6.495 43.269 -3.978 1.00 34.63 187 TYR B O 1
ATOM 3430 N N . HIS B 1 191 ? -4.832 44.630 -3.295 1.00 33.69 188 HIS B N 1
ATOM 3431 C CA . HIS B 1 191 ? -4.345 44.966 -4.626 1.00 35.23 188 HIS B CA 1
ATOM 3432 C C . HIS B 1 191 ? -2.896 44.515 -4.708 1.00 35.95 188 HIS B C 1
ATOM 3433 O O . HIS B 1 191 ? -2.036 45.027 -3.986 1.00 36.34 188 HIS B O 1
ATOM 3440 N N . PHE B 1 192 ? -2.617 43.539 -5.555 1.00 37.05 189 PHE B N 1
ATOM 3441 C CA . PHE B 1 192 ? -1.262 43.023 -5.684 1.00 37.34 189 PHE B CA 1
ATOM 3442 C C . PHE B 1 192 ? -0.673 43.493 -7.008 1.00 40.61 189 PHE B C 1
ATOM 3443 O O . PHE B 1 192 ? -1.369 43.524 -8.026 1.00 43.35 189 PHE B O 1
ATOM 3451 N N . GLU B 1 193 ? 0.593 43.899 -6.985 1.00 41.07 190 GLU B N 1
ATOM 3452 C CA . GLU B 1 193 ? 1.272 44.326 -8.199 1.00 43.09 190 GLU B CA 1
ATOM 3453 C C . GLU B 1 193 ? 2.164 43.218 -8.759 1.00 41.76 190 GLU B C 1
ATOM 3454 O O . GLU B 1 193 ? 2.528 42.252 -8.073 1.00 39.67 190 GLU B O 1
ATOM 3460 N N . SER B 1 194 ? 2.491 43.364 -10.038 1.00 41.23 191 SER B N 1
ATOM 3461 C CA . SER B 1 194 ? 3.374 42.418 -10.699 1.00 42.84 191 SER B CA 1
ATOM 3462 C C . SER B 1 194 ? 4.609 42.181 -9.845 1.00 42.51 191 SER B C 1
ATOM 3463 O O . SER B 1 194 ? 5.271 43.129 -9.414 1.00 42.99 191 SER B O 1
ATOM 3466 N N . GLY B 1 195 ? 4.904 40.913 -9.580 1.00 40.73 192 GLY B N 1
ATOM 3467 C CA . GLY B 1 195 ? 6.052 40.541 -8.789 1.00 41.23 192 GLY B CA 1
ATOM 3468 C C . GLY B 1 195 ? 5.749 40.232 -7.335 1.00 39.40 192 GLY B C 1
ATOM 3469 O O . GLY B 1 195 ? 6.570 39.577 -6.684 1.00 38.94 192 GLY B O 1
ATOM 3470 N N . ASP B 1 196 ? 4.611 40.697 -6.813 1.00 38.36 193 ASP B N 1
ATOM 3471 C CA . ASP B 1 196 ? 4.171 40.349 -5.465 1.00 39.29 193 ASP B CA 1
ATOM 3472 C C . ASP B 1 196 ? 3.979 38.835 -5.315 1.00 37.82 193 ASP B C 1
ATOM 3473 O O . ASP B 1 196 ? 3.754 38.104 -6.283 1.00 38.46 193 ASP B O 1
ATOM 3478 N N . VAL B 1 197 ? 4.076 38.374 -4.074 1.00 35.69 194 VAL B N 1
ATOM 3479 C CA . VAL B 1 197 ? 3.745 37.003 -3.687 1.00 34.23 194 VAL B CA 1
ATOM 3480 C C . VAL B 1 197 ? 2.998 37.092 -2.367 1.00 34.51 194 VAL B C 1
ATOM 3481 O O . VAL B 1 197 ? 3.351 37.893 -1.493 1.00 35.31 194 VAL B O 1
ATOM 3485 N N . TYR B 1 198 ? 1.938 36.302 -2.227 1.00 33.28 195 TYR B N 1
ATOM 3486 C CA . TYR B 1 198 ? 1.183 36.309 -0.990 1.00 30.57 195 TYR B CA 1
ATOM 3487 C C . TYR B 1 198 ? 0.843 34.882 -0.605 1.00 29.50 195 TYR B C 1
ATOM 3488 O O . TYR B 1 198 ? 0.884 33.949 -1.419 1.00 30.10 195 TYR B O 1
ATOM 3497 N N . PHE B 1 199 ? 0.541 34.730 0.679 1.00 28.50 196 PHE B N 1
ATOM 3498 C CA . PHE B 1 199 ? 0.407 33.442 1.330 1.00 26.01 196 PHE B CA 1
ATOM 3499 C C . PHE B 1 199 ? -0.988 33.435 1.944 1.00 25.59 196 PHE B C 1
ATOM 3500 O O . PHE B 1 199 ? -1.350 34.352 2.703 1.00 24.67 196 PHE B O 1
ATOM 3508 N N . LEU B 1 200 ? -1.775 32.425 1.589 1.00 26.09 197 LEU B N 1
ATOM 3509 C CA . LEU B 1 200 ? -3.220 32.418 1.798 1.00 25.66 197 LEU B CA 1
ATOM 3510 C C . LEU B 1 200 ? -3.640 31.136 2.508 1.00 25.90 197 LEU B C 1
ATOM 3511 O O . LEU B 1 200 ? -3.228 30.037 2.114 1.00 25.83 197 LEU B O 1
ATOM 3516 N N . ARG B 1 201 ? -4.469 31.270 3.542 1.00 23.18 198 ARG B N 1
ATOM 3517 C CA . ARG B 1 201 ? -5.032 30.109 4.224 1.00 21.71 198 ARG B CA 1
ATOM 3518 C C . ARG B 1 201 ? -6.342 29.745 3.514 1.00 21.93 198 ARG B C 1
ATOM 3519 O O . ARG B 1 201 ? -7.407 30.279 3.807 1.00 22.07 198 ARG B O 1
ATOM 3527 N N . THR B 1 202 ? -6.249 28.809 2.551 1.00 20.96 199 THR B N 1
ATOM 3528 C CA . THR B 1 202 ? -7.294 28.649 1.540 1.00 21.64 199 THR B CA 1
ATOM 3529 C C . THR B 1 202 ? -8.513 27.866 2.021 1.00 24.11 199 THR B C 1
ATOM 3530 O O . THR B 1 202 ? -9.608 28.071 1.484 1.00 25.43 199 THR B O 1
ATOM 3534 N N . ASP B 1 203 ? -8.360 26.954 3.001 1.00 24.25 200 ASP B N 1
ATOM 3535 C CA . ASP B 1 203 ? -9.520 26.203 3.477 1.00 25.69 200 ASP B CA 1
ATOM 3536 C C . ASP B 1 203 ? -10.460 27.045 4.365 1.00 25.59 200 ASP B C 1
ATOM 3537 O O . ASP B 1 203 ? -11.672 26.807 4.364 1.00 27.79 200 ASP B O 1
ATOM 3542 N N . THR B 1 204 ? -9.958 28.031 5.108 1.00 24.21 201 THR B N 1
ATOM 3543 C CA . THR B 1 204 ? -10.829 28.877 5.951 1.00 23.89 201 THR B CA 1
ATOM 3544 C C . THR B 1 204 ? -10.947 30.321 5.482 1.00 24.17 201 THR B C 1
ATOM 3545 O O . THR B 1 204 ? -11.608 31.133 6.159 1.00 24.97 201 THR B O 1
ATOM 3549 N N . THR B 1 205 ? -10.355 30.681 4.343 1.00 24.16 202 THR B N 1
ATOM 3550 C CA . THR B 1 205 ? -10.483 32.041 3.816 1.00 23.72 202 THR B CA 1
ATOM 3551 C C . THR B 1 205 ? -11.268 31.980 2.516 1.00 23.73 202 THR B C 1
ATOM 3552 O O . THR B 1 205 ? -10.754 31.525 1.491 1.00 24.06 202 THR B O 1
ATOM 3556 N N . LEU B 1 206 ? -12.522 32.403 2.581 1.00 23.73 203 LEU B N 1
ATOM 3557 C CA . LEU B 1 206 ? -13.326 32.578 1.387 1.00 24.79 203 LEU B CA 1
ATOM 3558 C C . LEU B 1 206 ? -12.706 33.699 0.561 1.00 25.43 203 LEU B C 1
ATOM 3559 O O . LEU B 1 206 ? -12.403 34.756 1.117 1.00 26.10 203 LEU B O 1
ATOM 3564 N N . HIS B 1 207 ? -12.491 33.479 -0.748 1.00 24.86 204 HIS B N 1
ATOM 3565 C CA . HIS B 1 207 ? -11.792 34.481 -1.536 1.00 26.31 204 HIS B CA 1
ATOM 3566 C C . HIS B 1 207 ? -12.172 34.407 -3.009 1.00 27.40 204 HIS B C 1
ATOM 3567 O O . HIS B 1 207 ? -12.683 33.390 -3.496 1.00 27.40 204 HIS B O 1
ATOM 3574 N N . ARG B 1 208 ? -11.904 35.514 -3.719 1.00 26.98 205 ARG B N 1
ATOM 3575 C CA . ARG B 1 208 ? -12.132 35.621 -5.160 1.00 27.94 205 ARG B CA 1
ATOM 3576 C C . ARG B 1 208 ? -11.199 36.670 -5.762 1.00 29.82 205 ARG B C 1
ATOM 3577 O O . ARG B 1 208 ? -10.481 37.383 -5.056 1.00 29.89 205 ARG B O 1
ATOM 3585 N N . THR B 1 209 ? -11.207 36.778 -7.095 1.00 31.79 206 THR B N 1
ATOM 3586 C CA . THR B 1 209 ? -10.629 37.956 -7.724 1.00 33.20 206 THR B CA 1
ATOM 3587 C C . THR B 1 209 ? -11.751 38.758 -8.364 1.00 34.38 206 THR B C 1
ATOM 3588 O O . THR B 1 209 ? -12.670 38.185 -8.957 1.00 35.31 206 THR B O 1
ATOM 3592 N N . ILE B 1 210 ? -11.689 40.074 -8.204 1.00 34.65 207 ILE B N 1
ATOM 3593 C CA . ILE B 1 210 ? -12.689 40.976 -8.793 1.00 36.64 207 ILE B CA 1
ATOM 3594 C C . ILE B 1 210 ? -12.587 40.922 -10.317 1.00 39.00 207 ILE B C 1
ATOM 3595 O O . ILE B 1 210 ? -11.475 41.045 -10.866 1.00 39.09 207 ILE B O 1
ATOM 3600 N N . PRO B 1 211 ? -13.703 40.741 -11.037 1.00 40.25 208 PRO B N 1
ATOM 3601 C CA . PRO B 1 211 ? -13.649 40.647 -12.503 1.00 41.95 208 PRO B CA 1
ATOM 3602 C C . PRO B 1 211 ? -12.854 41.776 -13.155 1.00 43.15 208 PRO B C 1
ATOM 3603 O O . PRO B 1 211 ? -12.941 42.943 -12.754 1.00 40.87 208 PRO B O 1
ATOM 3607 N N . LEU B 1 212 ? -12.103 41.427 -14.207 1.00 43.40 209 LEU B N 1
ATOM 3608 C CA . LEU B 1 212 ? -11.412 42.442 -15.017 1.00 44.06 209 LEU B CA 1
ATOM 3609 C C . LEU B 1 212 ? -12.394 43.399 -15.693 1.00 46.51 209 LEU B C 1
ATOM 3610 O O . LEU B 1 212 ? -13.332 42.969 -16.372 1.00 48.10 209 LEU B O 1
ATOM 3615 N N . ARG B 1 213 ? -12.144 44.708 -15.559 1.00 47.14 210 ARG B N 1
ATOM 3616 C CA . ARG B 1 213 ? -12.988 45.696 -16.219 1.00 51.76 210 ARG B CA 1
ATOM 3617 C C . ARG B 1 213 ? -12.709 45.813 -17.715 1.00 54.77 210 ARG B C 1
ATOM 3618 O O . ARG B 1 213 ? -13.549 46.344 -18.452 1.00 55.48 210 ARG B O 1
ATOM 3626 N N . GLU B 1 214 ? -11.559 45.340 -18.181 1.00 52.98 211 GLU B N 1
ATOM 3627 C CA . GLU B 1 214 ? -11.247 45.418 -19.602 1.00 58.71 211 GLU B CA 1
ATOM 3628 C C . GLU B 1 214 ? -10.227 44.337 -19.934 1.00 57.78 211 GLU B C 1
ATOM 3629 O O . GLU B 1 214 ? -9.688 43.662 -19.041 1.00 52.86 211 GLU B O 1
ATOM 3635 N N . ASP B 1 215 ? -9.977 44.172 -21.235 1.00 59.57 212 ASP B N 1
ATOM 3636 C CA . ASP B 1 215 ? -8.956 43.226 -21.672 1.00 60.43 212 ASP B CA 1
ATOM 3637 C C . ASP B 1 215 ? -7.605 43.660 -21.123 1.00 59.81 212 ASP B C 1
ATOM 3638 O O . ASP B 1 215 ? -7.238 44.840 -21.195 1.00 60.89 212 ASP B O 1
ATOM 3643 N N . THR B 1 216 ? -6.880 42.703 -20.552 1.00 55.16 213 THR B N 1
ATOM 3644 C CA . THR B 1 216 ? -5.579 42.961 -19.953 1.00 56.96 213 THR B CA 1
ATOM 3645 C C . THR B 1 216 ? -4.923 41.611 -19.689 1.00 55.51 213 THR B C 1
ATOM 3646 O O . THR B 1 216 ? -5.355 40.596 -20.240 1.00 56.84 213 THR B O 1
ATOM 3650 N N . THR B 1 217 ? -3.873 41.581 -18.876 1.00 53.06 214 THR B N 1
ATOM 3651 C CA . THR B 1 217 ? -3.134 40.353 -18.600 1.00 51.17 214 THR B CA 1
ATOM 3652 C C . THR B 1 217 ? -2.913 40.260 -17.109 1.00 48.04 214 THR B C 1
ATOM 3653 O O . THR B 1 217 ? -2.257 41.132 -16.538 1.00 48.14 214 THR B O 1
ATOM 3657 N N . ARG B 1 218 ? -3.435 39.200 -16.487 1.00 45.92 215 ARG B N 1
ATOM 3658 C CA . ARG B 1 218 ? -3.206 38.924 -15.073 1.00 43.18 215 ARG B CA 1
ATOM 3659 C C . ARG B 1 218 ? -2.849 37.450 -14.958 1.00 42.65 215 ARG B C 1
ATOM 3660 O O . ARG B 1 218 ? -3.657 36.587 -15.312 1.00 40.79 215 ARG B O 1
ATOM 3668 N N . ILE B 1 219 ? -1.630 37.172 -14.503 1.00 42.25 216 ILE B N 1
ATOM 3669 C CA . ILE B 1 219 ? -1.075 35.820 -14.474 1.00 41.99 216 ILE B CA 1
ATOM 3670 C C . ILE B 1 219 ? -0.588 35.533 -13.061 1.00 39.71 216 ILE B C 1
ATOM 3671 O O . ILE B 1 219 ? 0.154 36.339 -12.484 1.00 38.02 216 ILE B O 1
ATOM 3676 N N . ILE B 1 220 ? -0.992 34.380 -12.507 1.00 39.58 217 ILE B N 1
ATOM 3677 C CA . ILE B 1 220 ? -0.488 33.931 -11.220 1.00 36.96 217 ILE B CA 1
ATOM 3678 C C . ILE B 1 220 ? -0.023 32.473 -11.329 1.00 36.54 217 ILE B C 1
ATOM 3679 O O . ILE B 1 220 ? -0.434 31.715 -12.216 1.00 35.44 217 ILE B O 1
ATOM 3684 N N . LEU B 1 221 ? 0.861 32.102 -10.398 1.00 35.35 218 LEU B N 1
ATOM 3685 C CA . LEU B 1 221 ? 1.238 30.719 -10.134 1.00 35.66 218 LEU B CA 1
ATOM 3686 C C . LEU B 1 221 ? 0.826 30.399 -8.707 1.00 33.55 218 LEU B C 1
ATOM 3687 O O . LEU B 1 221 ? 1.252 31.085 -7.767 1.00 33.15 218 LEU B O 1
ATOM 3692 N N . ASN B 1 222 ? 0.004 29.370 -8.554 1.00 33.11 219 ASN B N 1
ATOM 3693 C CA . ASN B 1 222 ? -0.440 28.872 -7.251 1.00 32.54 219 ASN B CA 1
ATOM 3694 C C . ASN B 1 222 ? 0.335 27.594 -6.924 1.00 33.21 219 ASN B C 1
ATOM 3695 O O . ASN B 1 222 ? 0.276 26.629 -7.684 1.00 34.09 219 ASN B O 1
ATOM 3700 N N . MET B 1 223 ? 1.070 27.592 -5.808 1.00 32.93 220 MET B N 1
ATOM 3701 C CA . MET B 1 223 ? 1.578 26.362 -5.208 1.00 33.09 220 MET B CA 1
ATOM 3702 C C . MET B 1 223 ? 0.707 26.054 -4.002 1.00 31.13 220 MET B C 1
ATOM 3703 O O . MET B 1 223 ? 0.512 26.930 -3.138 1.00 28.87 220 MET B O 1
ATOM 3708 N N . THR B 1 224 ? 0.182 24.825 -3.939 1.00 30.69 221 THR B N 1
ATOM 3709 C CA . THR B 1 224 ? -0.751 24.434 -2.877 1.00 29.23 221 THR B CA 1
ATOM 3710 C C . THR B 1 224 ? -0.149 23.323 -2.032 1.00 29.40 221 THR B C 1
ATOM 3711 O O . THR B 1 224 ? 0.297 22.299 -2.562 1.00 30.32 221 THR B O 1
ATOM 3715 N N . TRP B 1 225 ? -0.123 23.532 -0.718 1.00 28.55 222 TRP B N 1
ATOM 3716 C CA . TRP B 1 225 ? 0.379 22.533 0.203 1.00 30.58 222 TRP B CA 1
ATOM 3717 C C . TRP B 1 225 ? -0.740 22.080 1.128 1.00 30.88 222 TRP B C 1
ATOM 3718 O O . TRP B 1 225 ? -1.693 22.826 1.390 1.00 29.92 222 TRP B O 1
ATOM 3729 N N . ALA B 1 226 ? -0.611 20.842 1.613 1.00 31.00 223 ALA B N 1
ATOM 3730 C CA . ALA B 1 226 ? -1.482 20.334 2.661 1.00 30.87 223 ALA B CA 1
ATOM 3731 C C . ALA B 1 226 ? -0.974 20.778 4.029 1.00 31.45 223 ALA B C 1
ATOM 3732 O O . ALA B 1 226 ? 0.238 20.845 4.262 1.00 33.03 223 ALA B O 1
ATOM 3734 N N . GLY B 1 227 ? -1.911 21.106 4.930 1.00 28.36 224 GLY B N 1
ATOM 3735 C CA . GLY B 1 227 ? -1.641 20.954 6.348 1.00 29.03 224 GLY B CA 1
ATOM 3736 C C . GLY B 1 227 ? -1.827 19.493 6.806 1.00 30.85 224 GLY B C 1
ATOM 3737 O O . GLY B 1 227 ? -2.464 18.673 6.141 1.00 31.15 224 GLY B O 1
ATOM 3738 N N . GLU B 1 228 ? -1.232 19.168 7.956 1.00 31.30 225 GLU B N 1
ATOM 3739 C CA . GLU B 1 228 ? -1.421 17.852 8.553 1.00 34.99 225 GLU B CA 1
ATOM 3740 C C . GLU B 1 228 ? -2.902 17.509 8.656 1.00 33.24 225 GLU B C 1
ATOM 3741 O O . GLU B 1 228 ? -3.300 16.355 8.465 1.00 33.12 225 GLU B O 1
ATOM 3747 N N . ARG B 1 229 ? -3.732 18.512 8.948 1.00 31.49 226 ARG B N 1
ATOM 3748 C CA . ARG B 1 229 ? -5.175 18.316 8.971 1.00 31.36 226 ARG B CA 1
ATOM 3749 C C . ARG B 1 229 ? -5.708 17.791 7.647 1.00 32.05 226 ARG B C 1
ATOM 3750 O O . ARG B 1 229 ? -6.784 17.197 7.632 1.00 33.80 226 ARG B O 1
ATOM 3758 N N . ASP B 1 230 ? -5.009 18.023 6.530 1.00 31.20 227 ASP B N 1
ATOM 3759 C CA . ASP B 1 230 ? -5.531 17.599 5.236 1.00 32.26 227 ASP B CA 1
ATOM 3760 C C . ASP B 1 230 ? -5.151 16.178 4.851 1.00 36.74 227 ASP B C 1
ATOM 3761 O O . ASP B 1 230 ? -5.794 15.613 3.957 1.00 38.33 227 ASP B O 1
ATOM 3766 N N . LEU B 1 231 ? -4.115 15.604 5.471 1.00 39.42 228 LEU B N 1
ATOM 3767 C CA . LEU B 1 231 ? -3.584 14.313 5.044 1.00 44.33 228 LEU B CA 1
ATOM 3768 C C . LEU B 1 231 ? -4.522 13.141 5.313 1.00 50.74 228 LEU B C 1
ATOM 3769 O O . LEU B 1 231 ? -4.259 12.043 4.816 1.00 52.97 228 LEU B O 1
ATOM 3774 N N . SER B 1 232 ? -5.574 13.322 6.113 1.00 54.33 229 SER B N 1
ATOM 3775 C CA . SER B 1 232 ? -6.531 12.258 6.382 1.00 60.32 229 SER B CA 1
ATOM 3776 C C . SER B 1 232 ? -7.844 12.438 5.636 1.00 64.39 229 SER B C 1
ATOM 3777 O O . SER B 1 232 ? -8.596 11.470 5.496 1.00 67.23 229 SER B O 1
ATOM 3780 N N . ARG B 1 233 ? -8.127 13.636 5.141 1.00 65.82 230 ARG B N 1
ATOM 3781 C CA . ARG B 1 233 ? -9.425 13.933 4.560 1.00 69.28 230 ARG B CA 1
ATOM 3782 C C . ARG B 1 233 ? -9.623 13.142 3.266 1.00 72.61 230 ARG B C 1
ATOM 3783 O O . ARG B 1 233 ? -8.666 12.676 2.639 1.00 73.40 230 ARG B O 1
ATOM 3791 N N . LYS B 1 234 ? -10.889 12.972 2.881 1.00 75.00 231 LYS B N 1
ATOM 3792 C CA . LYS B 1 234 ? -11.249 12.311 1.631 1.00 77.95 231 LYS B CA 1
ATOM 3793 C C . LYS B 1 234 ? -12.085 13.259 0.779 1.00 79.10 231 LYS B C 1
ATOM 3794 O O . LYS B 1 234 ? -13.147 13.719 1.213 1.00 79.14 231 LYS B O 1
ATOM 3800 N N . LEU B 1 235 ? -11.602 13.544 -0.434 1.00 79.71 232 LEU B N 1
ATOM 3801 C CA . LEU B 1 235 ? -12.248 14.490 -1.339 1.00 79.70 232 LEU B CA 1
ATOM 3802 C C . LEU B 1 235 ? -13.244 13.749 -2.224 1.00 82.74 232 LEU B C 1
ATOM 3803 O O . LEU B 1 235 ? -12.854 12.900 -3.034 1.00 84.94 232 LEU B O 1
ATOM 3808 N N . ALA B 1 236 ? -14.524 14.085 -2.079 1.00 82.74 233 ALA B N 1
ATOM 3809 C CA . ALA B 1 236 ? -15.600 13.337 -2.719 1.00 83.98 233 ALA B CA 1
ATOM 3810 C C . ALA B 1 236 ? -16.131 13.999 -3.977 1.00 81.27 233 ALA B C 1
ATOM 3811 O O . ALA B 1 236 ? -16.392 13.310 -4.968 1.00 84.26 233 ALA B O 1
ATOM 3813 N N . ALA B 1 237 ? -16.304 15.316 -3.957 1.00 70.64 234 ALA B N 1
ATOM 3814 C CA . ALA B 1 237 ? -16.994 15.995 -5.043 1.00 64.55 234 ALA B CA 1
ATOM 3815 C C . ALA B 1 237 ? -16.215 15.863 -6.346 1.00 57.98 234 ALA B C 1
ATOM 3816 O O . ALA B 1 237 ? -14.985 15.773 -6.359 1.00 55.96 234 ALA B O 1
ATOM 3818 N N . ASP B 1 238 ? -16.954 15.868 -7.453 1.00 54.61 235 ASP B N 1
ATOM 3819 C CA . ASP B 1 238 ? -16.364 15.924 -8.790 1.00 50.36 235 ASP B CA 1
ATOM 3820 C C . ASP B 1 238 ? -16.400 17.369 -9.293 1.00 48.24 235 ASP B C 1
ATOM 3821 O O . ASP B 1 238 ? -17.185 17.736 -10.172 1.00 49.48 235 ASP B O 1
ATOM 3826 N N . ASP B 1 239 ? -15.525 18.205 -8.715 1.00 45.06 236 ASP B N 1
ATOM 3827 C CA . ASP B 1 239 ? -15.537 19.638 -9.000 1.00 45.42 236 ASP B CA 1
ATOM 3828 C C . ASP B 1 239 ? -14.154 20.168 -9.343 1.00 43.75 236 ASP B C 1
ATOM 3829 O O . ASP B 1 239 ? -13.896 21.369 -9.190 1.00 37.26 236 ASP B O 1
ATOM 3834 N N . ARG B 1 240 ? -13.256 19.309 -9.812 1.00 43.44 237 ARG B N 1
ATOM 3835 C CA . ARG B 1 240 ? -11.869 19.736 -9.976 1.00 41.80 237 ARG B CA 1
ATOM 3836 C C . ARG B 1 240 ? -11.674 20.305 -11.390 1.00 41.63 237 ARG B C 1
ATOM 3837 O O . ARG B 1 240 ? -11.021 19.734 -12.271 1.00 40.96 237 ARG B O 1
ATOM 3845 N N . TRP B 1 241 ? -12.247 21.508 -11.565 1.00 40.29 238 TRP B N 1
ATOM 3846 C CA . TRP B 1 241 ? -12.470 22.089 -12.892 1.00 42.05 238 TRP B CA 1
ATOM 3847 C C . TRP B 1 241 ? -11.176 22.544 -13.554 1.00 41.57 238 TRP B C 1
ATOM 3848 O O . TRP B 1 241 ? -11.095 22.596 -14.793 1.00 43.08 238 TRP B O 1
ATOM 3859 N N . TRP B 1 242 ? -10.171 22.917 -12.755 1.00 40.04 239 TRP B N 1
ATOM 3860 C CA . TRP B 1 242 ? -8.938 23.435 -13.342 1.00 41.69 239 TRP B CA 1
ATOM 3861 C C . TRP B 1 242 ? -8.207 22.345 -14.110 1.00 43.66 239 TRP B C 1
ATOM 3862 O O . TRP B 1 242 ? -7.551 22.625 -15.123 1.00 45.92 239 TRP B O 1
ATOM 3873 N N . ASP B 1 243 ? -8.317 21.099 -13.653 1.00 42.95 240 ASP B N 1
ATOM 3874 C CA . ASP B 1 243 ? -7.648 19.991 -14.301 1.00 44.87 240 ASP B CA 1
ATOM 3875 C C . ASP B 1 243 ? -8.513 19.346 -15.371 1.00 46.83 240 ASP B C 1
ATOM 3876 O O . ASP B 1 243 ? -7.981 18.684 -16.270 1.00 49.94 240 ASP B O 1
ATOM 3881 N N . ASN B 1 244 ? -9.827 19.551 -15.307 1.00 46.52 241 ASN B N 1
ATOM 3882 C CA . ASN B 1 244 ? -10.757 18.933 -16.247 1.00 49.70 241 ASN B CA 1
ATOM 3883 C C . ASN B 1 244 ? -11.981 19.826 -16.361 1.00 50.40 241 ASN B C 1
ATOM 3884 O O . ASN B 1 244 ? -12.789 19.887 -15.428 1.00 49.57 241 ASN B O 1
ATOM 3889 N N . ALA B 1 245 ? -12.143 20.490 -17.506 1.00 52.42 242 ALA B N 1
ATOM 3890 C CA . ALA B 1 245 ? -13.317 21.338 -17.679 1.00 54.75 242 ALA B CA 1
ATOM 3891 C C . ALA B 1 245 ? -14.620 20.554 -17.548 1.00 57.60 242 ALA B C 1
ATOM 3892 O O . ALA B 1 245 ? -15.644 21.141 -17.179 1.00 58.06 242 ALA B O 1
ATOM 3894 N N . GLU B 1 246 ? -14.596 19.242 -17.793 1.00 59.57 243 GLU B N 1
ATOM 3895 C CA . GLU B 1 246 ? -15.812 18.443 -17.930 1.00 63.01 243 GLU B CA 1
ATOM 3896 C C . GLU B 1 246 ? -16.287 17.783 -16.636 1.00 60.71 243 GLU B C 1
ATOM 3897 O O . GLU B 1 246 ? -17.300 17.078 -16.665 1.00 62.50 243 GLU B O 1
ATOM 3903 N N . VAL B 1 247 ? -15.604 17.984 -15.510 1.00 57.39 244 VAL B N 1
ATOM 3904 C CA . VAL B 1 247 ? -16.096 17.471 -14.232 1.00 55.16 244 VAL B CA 1
ATOM 3905 C C . VAL B 1 247 ? -17.551 17.905 -14.087 1.00 55.23 244 VAL B C 1
ATOM 3906 O O . VAL B 1 247 ? -17.950 18.949 -14.611 1.00 54.88 244 VAL B O 1
ATOM 3910 N N . SER B 1 248 ? -18.358 17.116 -13.380 1.00 55.52 245 SER B N 1
ATOM 3911 C CA . SER B 1 248 ? -19.800 17.313 -13.457 1.00 57.17 245 SER B CA 1
ATOM 3912 C C . SER B 1 248 ? -20.290 18.501 -12.642 1.00 55.16 245 SER B C 1
ATOM 3913 O O . SER B 1 248 ? -21.408 18.962 -12.871 1.00 56.81 245 SER B O 1
ATOM 3916 N N . ALA B 1 249 ? -19.503 19.005 -11.698 1.00 52.42 246 ALA B N 1
ATOM 3917 C CA . ALA B 1 249 ? -19.914 20.210 -10.986 1.00 51.18 246 ALA B CA 1
ATOM 3918 C C . ALA B 1 249 ? -19.726 21.480 -11.812 1.00 51.85 246 ALA B C 1
ATOM 3919 O O . ALA B 1 249 ? -20.126 22.555 -11.356 1.00 52.11 246 ALA B O 1
ATOM 3921 N N . ALA B 1 250 ? -19.145 21.402 -13.009 1.00 53.58 247 ALA B N 1
ATOM 3922 C CA . ALA B 1 250 ? -18.917 22.588 -13.834 1.00 54.72 247 ALA B CA 1
ATOM 3923 C C . ALA B 1 250 ? -20.040 22.729 -14.860 1.00 58.92 247 ALA B C 1
ATOM 3924 O O . ALA B 1 250 ? -20.245 21.833 -15.681 1.00 61.22 247 ALA B O 1
ATOM 3926 N N . ARG B 1 251 ? -20.761 23.855 -14.811 1.00 59.80 248 ARG B N 1
ATOM 3927 C CA . ARG B 1 251 ? -21.735 24.223 -15.838 1.00 64.01 248 ARG B CA 1
ATOM 3928 C C . ARG B 1 251 ? -21.088 25.201 -16.815 1.00 64.28 248 ARG B C 1
ATOM 3929 O O . ARG B 1 251 ? -20.621 26.270 -16.406 1.00 61.89 248 ARG B O 1
ATOM 3937 N N . ALA B 1 252 ? -21.081 24.848 -18.102 1.00 67.34 249 ALA B N 1
ATOM 3938 C CA . ALA B 1 252 ? -20.642 25.778 -19.140 1.00 69.70 249 ALA B CA 1
ATOM 3939 C C . ALA B 1 252 ? -21.378 27.117 -19.026 1.00 70.40 249 ALA B C 1
ATOM 3940 O O . ALA B 1 252 ? -22.542 27.179 -18.615 1.00 71.12 249 ALA B O 1
ATOM 3942 N N . ILE B 1 253 ? -20.684 28.204 -19.395 1.00 70.13 250 ILE B N 1
ATOM 3943 C CA . ILE B 1 253 ? -21.267 29.546 -19.330 1.00 70.50 250 ILE B CA 1
ATOM 3944 C C . ILE B 1 253 ? -22.360 29.689 -20.380 1.00 76.35 250 ILE B C 1
ATOM 3945 O O . ILE B 1 253 ? -22.202 29.252 -21.527 1.00 79.29 250 ILE B O 1
ATOM 3950 N N . LYS B 1 254 ? -23.463 30.340 -20.002 1.00 78.84 251 LYS B N 1
ATOM 3951 C CA . LYS B 1 254 ? -24.581 30.581 -20.923 1.00 84.54 251 LYS B CA 1
ATOM 3952 C C . LYS B 1 254 ? -24.230 31.616 -21.998 1.00 86.88 251 LYS B C 1
ATOM 3953 O O . LYS B 1 254 ? -24.948 31.769 -22.993 1.00 91.15 251 LYS B O 1
ATOM 3959 N N . LYS C 1 12 ? -52.275 58.540 5.862 1.00 92.09 9 LYS C N 1
ATOM 3960 C CA . LYS C 1 12 ? -53.094 58.504 7.072 1.00 94.13 9 LYS C CA 1
ATOM 3961 C C . LYS C 1 12 ? -52.403 57.765 8.226 1.00 93.01 9 LYS C C 1
ATOM 3962 O O . LYS C 1 12 ? -52.203 58.338 9.300 1.00 93.20 9 LYS C O 1
ATOM 3964 N N . ASP C 1 13 ? -52.048 56.498 8.016 1.00 91.98 10 ASP C N 1
ATOM 3965 C CA . ASP C 1 13 ? -51.410 55.690 9.057 1.00 90.98 10 ASP C CA 1
ATOM 3966 C C . ASP C 1 13 ? -50.257 54.884 8.468 1.00 88.87 10 ASP C C 1
ATOM 3967 O O . ASP C 1 13 ? -50.082 53.701 8.759 1.00 88.12 10 ASP C O 1
ATOM 3969 N N . VAL C 1 14 ? -49.438 55.543 7.640 1.00 87.75 11 VAL C N 1
ATOM 3970 C CA . VAL C 1 14 ? -48.366 54.861 6.923 1.00 85.15 11 VAL C CA 1
ATOM 3971 C C . VAL C 1 14 ? -47.216 54.464 7.839 1.00 83.71 11 VAL C C 1
ATOM 3972 O O . VAL C 1 14 ? -46.478 53.525 7.517 1.00 82.84 11 VAL C O 1
ATOM 3976 N N . CYS C 1 15 ? -47.039 55.143 8.973 1.00 83.71 12 CYS C N 1
ATOM 3977 C CA . CYS C 1 15 ? -45.855 54.963 9.801 1.00 82.56 12 CYS C CA 1
ATOM 3978 C C . CYS C 1 15 ? -46.210 54.402 11.171 1.00 84.31 12 CYS C C 1
ATOM 3979 O O . CYS C 1 15 ? -47.187 54.824 11.799 1.00 85.44 12 CYS C O 1
ATOM 3982 N N . ALA C 1 16 ? -45.395 53.451 11.622 1.00 85.10 13 ALA C N 1
ATOM 3983 C CA . ALA C 1 16 ? -45.466 52.843 12.934 1.00 88.12 13 ALA C CA 1
ATOM 3984 C C . ALA C 1 16 ? -44.697 53.687 13.947 1.00 88.74 13 ALA C C 1
ATOM 3985 O O . ALA C 1 16 ? -43.790 54.435 13.576 1.00 87.59 13 ALA C O 1
ATOM 3987 N N . PRO C 1 17 ? -45.044 53.583 15.237 1.00 90.82 14 PRO C N 1
ATOM 3988 C CA . PRO C 1 17 ? -44.353 54.379 16.262 1.00 91.29 14 PRO C CA 1
ATOM 3989 C C . PRO C 1 17 ? -43.086 53.723 16.799 1.00 91.26 14 PRO C C 1
ATOM 3990 O O . PRO C 1 17 ? -43.126 52.574 17.252 1.00 92.24 14 PRO C O 1
ATOM 3994 N N . LEU C 1 18 ? -41.964 54.445 16.781 1.00 90.06 15 LEU C N 1
ATOM 3995 C CA . LEU C 1 18 ? -40.706 53.968 17.347 1.00 88.62 15 LEU C CA 1
ATOM 3996 C C . LEU C 1 18 ? -40.452 54.633 18.700 1.00 88.28 15 LEU C C 1
ATOM 3997 O O . LEU C 1 18 ? -40.778 55.810 18.896 1.00 89.90 15 LEU C O 1
ATOM 4000 N N . GLU C 1 19 ? -39.878 53.874 19.635 1.00 85.63 16 GLU C N 1
ATOM 4001 C CA . GLU C 1 19 ? -39.556 54.417 20.949 1.00 83.15 16 GLU C CA 1
ATOM 4002 C C . GLU C 1 19 ? -38.214 55.152 20.913 1.00 77.48 16 GLU C C 1
ATOM 4003 O O . GLU C 1 19 ? -37.471 55.107 19.924 1.00 75.96 16 GLU C O 1
ATOM 4005 N N . LYS C 1 20 ? -37.904 55.838 22.018 1.00 73.83 17 LYS C N 1
ATOM 4006 C CA . LYS C 1 20 ? -36.662 56.604 22.087 1.00 68.30 17 LYS C CA 1
ATOM 4007 C C . LYS C 1 20 ? -35.447 55.709 21.867 1.00 62.68 17 LYS C C 1
ATOM 4008 O O . LYS C 1 20 ? -34.530 56.073 21.118 1.00 58.91 17 LYS C O 1
ATOM 4010 N N . ASP C 1 21 ? -35.427 54.529 22.507 1.00 61.37 18 ASP C N 1
ATOM 4011 C CA . ASP C 1 21 ? -34.308 53.601 22.351 1.00 59.00 18 ASP C CA 1
ATOM 4012 C C . ASP C 1 21 ? -34.159 53.130 20.911 1.00 55.52 18 ASP C C 1
ATOM 4013 O O . ASP C 1 21 ? -33.043 52.838 20.462 1.00 54.83 18 ASP C O 1
ATOM 4015 N N . ASP C 1 22 ? -35.261 53.028 20.173 1.00 52.20 19 ASP C N 1
ATOM 4016 C CA . ASP C 1 22 ? -35.148 52.564 18.799 1.00 52.08 19 ASP C CA 1
ATOM 4017 C C . ASP C 1 22 ? -34.505 53.628 17.913 1.00 48.93 19 ASP C C 1
ATOM 4018 O O . ASP C 1 22 ? -33.643 53.309 17.084 1.00 47.44 19 ASP C O 1
ATOM 4023 N N . ILE C 1 23 ? -34.894 54.893 18.089 1.00 48.21 20 ILE C N 1
ATOM 4024 C CA . ILE C 1 23 ? -34.212 55.983 17.389 1.00 47.02 20 ILE C CA 1
ATOM 4025 C C . ILE C 1 23 ? -32.730 55.992 17.741 1.00 43.51 20 ILE C C 1
ATOM 4026 O O . ILE C 1 23 ? -31.864 56.162 16.864 1.00 41.28 20 ILE C O 1
ATOM 4031 N N . ARG C 1 24 ? -32.418 55.807 19.026 1.00 42.21 21 ARG C N 1
ATOM 4032 C CA . ARG C 1 24 ? -31.025 55.769 19.448 1.00 41.96 21 ARG C CA 1
ATOM 4033 C C . ARG C 1 24 ? -30.266 54.661 18.716 1.00 38.53 21 ARG C C 1
ATOM 4034 O O . ARG C 1 24 ? -29.232 54.918 18.082 1.00 36.91 21 ARG C O 1
ATOM 4042 N N . ARG C 1 25 ? -30.805 53.433 18.735 1.00 37.24 22 ARG C N 1
ATOM 4043 C CA . ARG C 1 25 ? -30.171 52.315 18.045 1.00 36.42 22 ARG C CA 1
ATOM 4044 C C . ARG C 1 25 ? -30.008 52.602 16.555 1.00 35.31 22 ARG C C 1
ATOM 4045 O O . ARG C 1 25 ? -28.924 52.417 15.990 1.00 31.46 22 ARG C O 1
ATOM 4053 N N . LEU C 1 26 ? -31.062 53.092 15.907 1.00 35.13 23 LEU C N 1
ATOM 4054 C CA . LEU C 1 26 ? -31.009 53.311 14.459 1.00 33.77 23 LEU C CA 1
ATOM 4055 C C . LEU C 1 26 ? -30.052 54.436 14.081 1.00 32.44 23 LEU C C 1
ATOM 4056 O O . LEU C 1 26 ? -29.365 54.354 13.052 1.00 31.00 23 LEU C O 1
ATOM 4061 N N . SER C 1 27 ? -30.036 55.522 14.861 1.00 33.24 24 SER C N 1
ATOM 4062 C CA . SER C 1 27 ? -29.094 56.616 14.614 1.00 33.00 24 SER C CA 1
ATOM 4063 C C . SER C 1 27 ? -27.647 56.119 14.666 1.00 32.57 24 SER C C 1
ATOM 4064 O O . SER C 1 27 ? -26.851 56.339 13.730 1.00 29.89 24 SER C O 1
ATOM 4067 N N . GLN C 1 28 ? -27.291 55.439 15.757 1.00 30.68 25 GLN C N 1
ATOM 4068 C CA . GLN C 1 28 ? -25.930 54.934 15.913 1.00 29.72 25 GLN C CA 1
ATOM 4069 C C . GLN C 1 28 ? -25.521 54.062 14.736 1.00 28.79 25 GLN C C 1
ATOM 4070 O O . GLN C 1 28 ? -24.428 54.242 14.189 1.00 28.03 25 GLN C O 1
ATOM 4076 N N . ALA C 1 29 ? -26.417 53.192 14.263 1.00 29.03 26 ALA C N 1
ATOM 4077 C CA . ALA C 1 29 ? -26.042 52.313 13.148 1.00 28.32 26 ALA C CA 1
ATOM 4078 C C . ALA C 1 29 ? -25.973 53.087 11.834 1.00 28.07 26 ALA C C 1
ATOM 4079 O O . ALA C 1 29 ? -25.055 52.880 11.036 1.00 27.52 26 ALA C O 1
ATOM 4081 N N . PHE C 1 30 ? -26.921 53.997 11.606 1.00 28.79 27 PHE C N 1
ATOM 4082 C CA . PHE C 1 30 ? -26.905 54.834 10.411 1.00 28.78 27 PHE C CA 1
ATOM 4083 C C . PHE C 1 30 ? -25.577 55.570 10.288 1.00 28.16 27 PHE C C 1
ATOM 4084 O O . PHE C 1 30 ? -24.961 55.584 9.217 1.00 27.77 27 PHE C O 1
ATOM 4092 N N . HIS C 1 31 ? -25.125 56.198 11.380 1.00 28.25 28 HIS C N 1
ATOM 4093 C CA . HIS C 1 31 ? -23.878 56.958 11.349 1.00 28.47 28 HIS C CA 1
ATOM 4094 C C . HIS C 1 31 ? -22.666 56.037 11.240 1.00 27.48 28 HIS C C 1
ATOM 4095 O O . HIS C 1 31 ? -21.741 56.308 10.452 1.00 28.23 28 HIS C O 1
ATOM 4102 N N . ARG C 1 32 ? -22.662 54.934 11.992 1.00 26.82 29 ARG C N 1
ATOM 4103 C CA . ARG C 1 32 ? -21.521 54.021 11.967 1.00 26.16 29 ARG C CA 1
ATOM 4104 C C . ARG C 1 32 ? -21.377 53.365 10.607 1.00 28.08 29 ARG C C 1
ATOM 4105 O O . ARG C 1 32 ? -20.278 53.321 10.046 1.00 28.35 29 ARG C O 1
ATOM 4113 N N . PHE C 1 33 ? -22.475 52.854 10.055 1.00 26.06 30 PHE C N 1
ATOM 4114 C CA . PHE C 1 33 ? -22.412 52.023 8.863 1.00 25.89 30 PHE C CA 1
ATOM 4115 C C . PHE C 1 33 ? -22.832 52.747 7.586 1.00 29.53 30 PHE C C 1
ATOM 4116 O O . PHE C 1 33 ? -22.608 52.210 6.483 1.00 28.10 30 PHE C O 1
ATOM 4124 N N . GLY C 1 34 ? -23.398 53.962 7.698 1.00 26.65 31 GLY C N 1
ATOM 4125 C CA . GLY C 1 34 ? -23.905 54.689 6.551 1.00 28.87 31 GLY C CA 1
ATOM 4126 C C . GLY C 1 34 ? -25.279 54.257 6.086 1.00 29.55 31 GLY C C 1
ATOM 4127 O O . GLY C 1 34 ? -25.756 54.781 5.074 1.00 28.32 31 GLY C O 1
ATOM 4128 N N . ILE C 1 35 ? -25.918 53.319 6.794 1.00 27.84 32 ILE C N 1
ATOM 4129 C CA . ILE C 1 35 ? -27.117 52.631 6.331 1.00 28.81 32 ILE C CA 1
ATOM 4130 C C . ILE C 1 35 ? -27.730 51.954 7.539 1.00 28.99 32 ILE C C 1
ATOM 4131 O O . ILE C 1 35 ? -27.020 51.447 8.405 1.00 28.49 32 ILE C O 1
ATOM 4136 N N . VAL C 1 36 ? -29.049 51.893 7.572 1.00 29.67 33 VAL C N 1
ATOM 4137 C CA . VAL C 1 36 ? -29.730 51.139 8.612 1.00 30.16 33 VAL C CA 1
ATOM 4138 C C . VAL C 1 36 ? -31.026 50.634 8.000 1.00 33.27 33 VAL C C 1
ATOM 4139 O O . VAL C 1 36 ? -31.595 51.276 7.113 1.00 33.12 33 VAL C O 1
ATOM 4143 N N . THR C 1 37 ? -31.485 49.465 8.440 1.00 33.82 34 THR C N 1
ATOM 4144 C CA . THR C 1 37 ? -32.794 49.004 7.996 1.00 35.30 34 THR C CA 1
ATOM 4145 C C . THR C 1 37 ? -33.873 49.763 8.750 1.00 36.50 34 THR C C 1
ATOM 4146 O O . THR C 1 37 ? -33.780 49.941 9.967 1.00 37.96 34 THR C O 1
ATOM 4150 N N . VAL C 1 38 ? -34.906 50.199 8.025 1.00 36.57 35 VAL C N 1
ATOM 4151 C CA . VAL C 1 38 ? -35.979 50.986 8.626 1.00 37.94 35 VAL C CA 1
ATOM 4152 C C . VAL C 1 38 ? -37.345 50.412 8.256 1.00 40.08 35 VAL C C 1
ATOM 4153 O O . VAL C 1 38 ? -38.370 51.102 8.369 1.00 39.81 35 VAL C O 1
ATOM 4157 N N . THR C 1 39 ? -37.372 49.136 7.839 1.00 40.70 36 THR C N 1
ATOM 4158 C CA . THR C 1 39 ? -38.647 48.478 7.551 1.00 45.07 36 THR C CA 1
ATOM 4159 C C . THR C 1 39 ? -39.650 48.664 8.697 1.00 48.51 36 THR C C 1
ATOM 4160 O O . THR C 1 39 ? -40.832 48.947 8.458 1.00 48.36 36 THR C O 1
ATOM 4164 N N . GLU C 1 40 ? -39.188 48.509 9.950 1.00 50.85 37 GLU C N 1
ATOM 4165 C CA . GLU C 1 40 ? -40.059 48.593 11.126 1.00 56.05 37 GLU C CA 1
ATOM 4166 C C . GLU C 1 40 ? -40.820 49.913 11.208 1.00 56.01 37 GLU C C 1
ATOM 4167 O O . GLU C 1 40 ? -41.861 49.988 11.874 1.00 57.87 37 GLU C O 1
ATOM 4173 N N . LEU C 1 41 ? -40.339 50.948 10.530 1.00 53.65 38 LEU C N 1
ATOM 4174 C CA . LEU C 1 41 ? -40.955 52.262 10.623 1.00 53.99 38 LEU C CA 1
ATOM 4175 C C . LEU C 1 41 ? -42.186 52.419 9.735 1.00 53.39 38 LEU C C 1
ATOM 4176 O O . LEU C 1 41 ? -42.992 53.321 9.982 1.00 54.14 38 LEU C O 1
ATOM 4181 N N . ILE C 1 42 ? -42.361 51.577 8.719 1.00 51.94 39 ILE C N 1
ATOM 4182 C CA . ILE C 1 42 ? -43.397 51.764 7.705 1.00 52.09 39 ILE C CA 1
ATOM 4183 C C . ILE C 1 42 ? -44.348 50.573 7.738 1.00 51.95 39 ILE C C 1
ATOM 4184 O O . ILE C 1 42 ? -43.903 49.417 7.745 1.00 51.12 39 ILE C O 1
ATOM 4189 N N . GLU C 1 43 ? -45.651 50.851 7.708 1.00 53.11 40 GLU C N 1
ATOM 4190 C CA . GLU C 1 43 ? -46.633 49.783 7.830 1.00 55.32 40 GLU C CA 1
ATOM 4191 C C . GLU C 1 43 ? -46.577 48.836 6.626 1.00 54.36 40 GLU C C 1
ATOM 4192 O O . GLU C 1 43 ? -46.353 49.275 5.491 1.00 52.93 40 GLU C O 1
ATOM 4198 N N . PRO C 1 44 ? -46.786 47.529 6.841 1.00 55.28 41 PRO C N 1
ATOM 4199 C CA . PRO C 1 44 ? -46.690 46.569 5.717 1.00 55.33 41 PRO C CA 1
ATOM 4200 C C . PRO C 1 44 ? -47.612 46.889 4.550 1.00 54.30 41 PRO C C 1
ATOM 4201 O O . PRO C 1 44 ? -47.209 46.758 3.386 1.00 53.71 41 PRO C O 1
ATOM 4205 N N . HIS C 1 45 ? -48.848 47.294 4.833 1.00 56.49 42 HIS C N 1
ATOM 4206 C CA . HIS C 1 45 ? -49.773 47.659 3.765 1.00 58.74 42 HIS C CA 1
ATOM 4207 C C . HIS C 1 45 ? -49.234 48.807 2.923 1.00 57.80 42 HIS C C 1
ATOM 4208 O O . HIS C 1 45 ? -49.572 48.924 1.739 1.00 57.91 42 HIS C O 1
ATOM 4215 N N . THR C 1 46 ? -48.400 49.667 3.510 1.00 56.37 43 THR C N 1
ATOM 4216 C CA . THR C 1 46 ? -47.864 50.779 2.737 1.00 55.73 43 THR C CA 1
ATOM 4217 C C . THR C 1 46 ? -46.790 50.302 1.779 1.00 54.25 43 THR C C 1
ATOM 4218 O O . THR C 1 46 ? -46.763 50.704 0.608 1.00 52.88 43 THR C O 1
ATOM 4222 N N . ARG C 1 47 ? -45.899 49.443 2.264 1.00 53.16 44 ARG C N 1
ATOM 4223 C CA . ARG C 1 47 ? -44.863 48.893 1.403 1.00 52.27 44 ARG C CA 1
ATOM 4224 C C . ARG C 1 47 ? -45.464 48.052 0.283 1.00 52.82 44 ARG C C 1
ATOM 4225 O O . ARG C 1 47 ? -44.898 47.979 -0.813 1.00 51.83 44 ARG C O 1
ATOM 4233 N N . LYS C 1 48 ? -46.627 47.451 0.509 1.00 54.60 45 LYS C N 1
ATOM 4234 C CA . LYS C 1 48 ? -47.211 46.658 -0.562 1.00 54.71 45 LYS C CA 1
ATOM 4235 C C . LYS C 1 48 ? -47.899 47.533 -1.601 1.00 56.13 45 LYS C C 1
ATOM 4236 O O . LYS C 1 48 ? -47.867 47.202 -2.791 1.00 56.69 45 LYS C O 1
ATOM 4242 N N . LEU C 1 49 ? -48.483 48.665 -1.189 1.00 56.80 46 LEU C N 1
ATOM 4243 C CA . LEU C 1 49 ? -49.018 49.609 -2.168 1.00 58.05 46 LEU C CA 1
ATOM 4244 C C . LEU C 1 49 ? -47.908 50.163 -3.050 1.00 56.40 46 LEU C C 1
ATOM 4245 O O . LEU C 1 49 ? -48.088 50.334 -4.261 1.00 57.37 46 LEU C O 1
ATOM 4250 N N . VAL C 1 50 ? -46.748 50.446 -2.457 1.00 54.06 47 VAL C N 1
ATOM 4251 C CA . VAL C 1 50 ? -45.648 51.013 -3.224 1.00 52.58 47 VAL C CA 1
ATOM 4252 C C . VAL C 1 50 ? -45.158 50.004 -4.255 1.00 52.43 47 VAL C C 1
ATOM 4253 O O . VAL C 1 50 ? -44.954 50.348 -5.426 1.00 52.83 47 VAL C O 1
ATOM 4257 N N . ARG C 1 51 ? -44.998 48.740 -3.849 1.00 52.08 48 ARG C N 1
ATOM 4258 C CA . ARG C 1 51 ? -44.725 47.671 -4.807 1.00 54.65 48 ARG C CA 1
ATOM 4259 C C . ARG C 1 51 ? -45.735 47.697 -5.950 1.00 55.96 48 ARG C C 1
ATOM 4260 O O . ARG C 1 51 ? -45.361 47.772 -7.125 1.00 55.87 48 ARG C O 1
ATOM 4268 N N . ALA C 1 52 ? -47.027 47.628 -5.621 1.00 57.23 49 ALA C N 1
ATOM 4269 C CA . ALA C 1 52 ? -48.054 47.643 -6.658 1.00 59.26 49 ALA C CA 1
ATOM 4270 C C . ALA C 1 52 ? -47.893 48.856 -7.563 1.00 64.21 49 ALA C C 1
ATOM 4271 O O . ALA C 1 52 ? -48.055 48.759 -8.786 1.00 66.33 49 ALA C O 1
ATOM 4273 N N . GLU C 1 53 ? -47.560 50.009 -6.968 1.00 62.10 50 GLU C N 1
ATOM 4274 C CA . GLU C 1 53 ? -47.423 51.254 -7.719 1.00 62.23 50 GLU C CA 1
ATOM 4275 C C . GLU C 1 53 ? -46.220 51.209 -8.660 1.00 61.24 50 GLU C C 1
ATOM 4276 O O . GLU C 1 53 ? -46.293 51.692 -9.799 1.00 60.94 50 GLU C O 1
ATOM 4282 N N . ALA C 1 54 ? -45.107 50.633 -8.198 1.00 60.60 51 ALA C N 1
ATOM 4283 C CA . ALA C 1 54 ? -43.923 50.494 -9.043 1.00 60.76 51 ALA C CA 1
ATOM 4284 C C . ALA C 1 54 ? -44.168 49.521 -10.190 1.00 62.55 51 ALA C C 1
ATOM 4285 O O . ALA C 1 54 ? -43.677 49.731 -11.306 1.00 63.33 51 ALA C O 1
ATOM 4287 N N . ASP C 1 55 ? -44.909 48.442 -9.931 1.00 62.04 52 ASP C N 1
ATOM 4288 C CA . ASP C 1 55 ? -45.250 47.512 -11.001 1.00 64.05 52 ASP C CA 1
ATOM 4289 C C . ASP C 1 55 ? -46.029 48.214 -12.111 1.00 64.82 52 ASP C C 1
ATOM 4290 O O . ASP C 1 55 ? -45.832 47.924 -13.296 1.00 65.18 52 ASP C O 1
ATOM 4295 N N . ARG C 1 56 ? -46.914 49.146 -11.758 1.00 65.54 53 ARG C N 1
ATOM 4296 C CA . ARG C 1 56 ? -47.691 49.818 -12.800 1.00 67.97 53 ARG C CA 1
ATOM 4297 C C . ARG C 1 56 ? -46.827 50.789 -13.598 1.00 66.99 53 ARG C C 1
ATOM 4298 O O . ARG C 1 56 ? -46.990 50.919 -14.817 1.00 64.91 53 ARG C O 1
ATOM 4306 N N . LEU C 1 57 ? -45.895 51.471 -12.932 1.00 64.05 54 LEU C N 1
ATOM 4307 C CA . LEU C 1 57 ? -45.021 52.406 -13.633 1.00 62.67 54 LEU C CA 1
ATOM 4308 C C . LEU C 1 57 ? -44.057 51.677 -14.560 1.00 60.07 54 LEU C C 1
ATOM 4309 O O . LEU C 1 57 ? -43.822 52.120 -15.690 1.00 61.17 54 LEU C O 1
ATOM 4314 N N . LEU C 1 58 ? -43.487 50.560 -14.102 1.00 58.71 55 LEU C N 1
ATOM 4315 C CA . LEU C 1 58 ? -42.556 49.814 -14.938 1.00 71.56 55 LEU C CA 1
ATOM 4316 C C . LEU C 1 58 ? -43.235 49.289 -16.197 1.00 72.95 55 LEU C C 1
ATOM 4317 O O . LEU C 1 58 ? -42.650 49.330 -17.285 1.00 73.44 55 LEU C O 1
ATOM 4322 N N . ASP C 1 59 ? -44.467 48.780 -16.070 1.00 72.94 56 ASP C N 1
ATOM 4323 C CA . ASP C 1 59 ? -45.153 48.205 -17.227 1.00 76.94 56 ASP C CA 1
ATOM 4324 C C . ASP C 1 59 ? -45.325 49.228 -18.337 1.00 77.91 56 ASP C C 1
ATOM 4325 O O . ASP C 1 59 ? -45.361 48.862 -19.517 1.00 79.80 56 ASP C O 1
ATOM 4330 N N . GLN C 1 60 ? -45.434 50.508 -17.980 1.00 75.85 57 GLN C N 1
ATOM 4331 C CA . GLN C 1 60 ? -45.698 51.560 -18.951 1.00 77.19 57 GLN C CA 1
ATOM 4332 C C . GLN C 1 60 ? -44.453 52.327 -19.369 1.00 74.12 57 GLN C C 1
ATOM 4333 O O . GLN C 1 60 ? -44.379 52.779 -20.519 1.00 75.03 57 GLN C O 1
ATOM 4339 N N . TYR C 1 61 ? -43.463 52.473 -18.478 1.00 69.96 58 TYR C N 1
ATOM 4340 C CA . TYR C 1 61 ? -42.364 53.404 -18.707 1.00 67.42 58 TYR C CA 1
ATOM 4341 C C . TYR C 1 61 ? -40.976 52.780 -18.576 1.00 65.49 58 TYR C C 1
ATOM 4342 O O . TYR C 1 61 ? -39.984 53.509 -18.659 1.00 64.67 58 TYR C O 1
ATOM 4351 N N . ALA C 1 62 ? -40.866 51.466 -18.379 1.00 64.94 59 ALA C N 1
ATOM 4352 C CA . ALA C 1 62 ? -39.554 50.877 -18.119 1.00 62.68 59 ALA C CA 1
ATOM 4353 C C . ALA C 1 62 ? -38.616 51.140 -19.292 1.00 63.77 59 ALA C C 1
ATOM 4354 O O . ALA C 1 62 ? -38.986 50.959 -20.458 1.00 65.69 59 ALA C O 1
ATOM 4356 N N . GLU C 1 63 ? -37.397 51.570 -18.973 1.00 62.16 60 GLU C N 1
ATOM 4357 C CA . GLU C 1 63 ? -36.383 51.938 -19.953 1.00 63.17 60 GLU C CA 1
ATOM 4358 C C . GLU C 1 63 ? -35.114 51.166 -19.636 1.00 61.89 60 GLU C C 1
ATOM 4359 O O . GLU C 1 63 ? -34.639 51.208 -18.498 1.00 58.58 60 GLU C O 1
ATOM 4365 N N . ARG C 1 64 ? -34.559 50.476 -20.632 1.00 63.94 61 ARG C N 1
ATOM 4366 C CA . ARG C 1 64 ? -33.355 49.689 -20.409 1.00 56.45 61 ARG C CA 1
ATOM 4367 C C . ARG C 1 64 ? -32.116 50.580 -20.375 1.00 56.30 61 ARG C C 1
ATOM 4368 O O . ARG C 1 64 ? -32.025 51.581 -21.094 1.00 56.64 61 ARG C O 1
ATOM 4376 N N . ARG C 1 65 ? -31.159 50.213 -19.526 1.00 53.39 62 ARG C N 1
ATOM 4377 C CA . ARG C 1 65 ? -29.865 50.877 -19.474 1.00 52.50 62 ARG C CA 1
ATOM 4378 C C . ARG C 1 65 ? -28.776 49.820 -19.477 1.00 51.87 62 ARG C C 1
ATOM 4379 O O . ARG C 1 65 ? -28.877 48.818 -18.761 1.00 50.88 62 ARG C O 1
ATOM 4387 N N . ASP C 1 66 ? -27.739 50.048 -20.290 1.00 52.70 63 ASP C N 1
ATOM 4388 C CA . ASP C 1 66 ? -26.564 49.171 -20.367 1.00 55.74 63 ASP C CA 1
ATOM 4389 C C . ASP C 1 66 ? -25.358 50.060 -20.680 1.00 55.98 63 ASP C C 1
ATOM 4390 O O . ASP C 1 66 ? -25.061 50.334 -21.853 1.00 54.41 63 ASP C O 1
ATOM 4395 N N . LEU C 1 67 ? -24.663 50.487 -19.622 1.00 50.42 64 LEU C N 1
ATOM 4396 C CA . LEU C 1 67 ? -23.606 51.476 -19.772 1.00 50.48 64 LEU C CA 1
ATOM 4397 C C . LEU C 1 67 ? -22.600 51.354 -18.639 1.00 50.76 64 LEU C C 1
ATOM 4398 O O . LEU C 1 67 ? -22.885 50.787 -17.575 1.00 46.69 64 LEU C O 1
ATOM 4403 N N . ARG C 1 68 ? -21.403 51.876 -18.902 1.00 48.71 65 ARG C N 1
ATOM 4404 C CA . ARG C 1 68 ? -20.381 52.105 -17.890 1.00 47.02 65 ARG C CA 1
ATOM 4405 C C . ARG C 1 68 ? -20.245 53.614 -17.712 1.00 47.26 65 ARG C C 1
ATOM 4406 O O . ARG C 1 68 ? -20.365 54.372 -18.679 1.00 48.78 65 ARG C O 1
ATOM 4414 N N . LEU C 1 69 ? -20.035 54.061 -16.480 1.00 45.19 66 LEU C N 1
ATOM 4415 C CA . LEU C 1 69 ? -20.082 55.495 -16.188 1.00 45.17 66 LEU C CA 1
ATOM 4416 C C . LEU C 1 69 ? -18.676 55.994 -15.882 1.00 44.90 66 LEU C C 1
ATOM 4417 O O . LEU C 1 69 ? -18.037 55.521 -14.931 1.00 43.37 66 LEU C O 1
ATOM 4422 N N . ALA C 1 70 ? -18.208 56.962 -16.688 1.00 46.54 67 ALA C N 1
ATOM 4423 C CA . ALA C 1 70 ? -16.858 57.502 -16.526 1.00 46.79 67 ALA C CA 1
ATOM 4424 C C . ALA C 1 70 ? -16.626 58.045 -15.117 1.00 45.24 67 ALA C C 1
ATOM 4425 O O . ALA C 1 70 ? -15.548 57.848 -14.535 1.00 44.13 67 ALA C O 1
ATOM 4427 N N . THR C 1 71 ? -17.623 58.719 -14.544 1.00 44.21 68 THR C N 1
ATOM 4428 C CA . THR C 1 71 ? -17.429 59.353 -13.246 1.00 42.75 68 THR C CA 1
ATOM 4429 C C . THR C 1 71 ? -17.420 58.357 -12.086 1.00 40.70 68 THR C C 1
ATOM 4430 O O . THR C 1 71 ? -17.159 58.758 -10.945 1.00 39.50 68 THR C O 1
ATOM 4434 N N . THR C 1 72 ? -17.643 57.070 -12.335 1.00 40.42 69 THR C N 1
ATOM 4435 C CA . THR C 1 72 ? -17.440 56.065 -11.285 1.00 41.49 69 THR C CA 1
ATOM 4436 C C . THR C 1 72 ? -16.581 54.926 -11.814 1.00 42.34 69 THR C C 1
ATOM 4437 O O . THR C 1 72 ? -16.866 53.741 -11.615 1.00 38.45 69 THR C O 1
ATOM 4441 N N . ASP C 1 73 ? -15.489 55.302 -12.495 1.00 43.47 70 ASP C N 1
ATOM 4442 C CA . ASP C 1 73 ? -14.450 54.370 -12.944 1.00 43.77 70 ASP C CA 1
ATOM 4443 C C . ASP C 1 73 ? -15.009 53.353 -13.938 1.00 41.80 70 ASP C C 1
ATOM 4444 O O . ASP C 1 73 ? -14.550 52.207 -14.006 1.00 41.77 70 ASP C O 1
ATOM 4449 N N . TYR C 1 74 ? -16.017 53.762 -14.700 1.00 42.78 71 TYR C N 1
ATOM 4450 C CA . TYR C 1 74 ? -16.622 52.915 -15.723 1.00 43.99 71 TYR C CA 1
ATOM 4451 C C . TYR C 1 74 ? -17.259 51.665 -15.117 1.00 44.06 71 TYR C C 1
ATOM 4452 O O . TYR C 1 74 ? -17.277 50.604 -15.753 1.00 43.61 71 TYR C O 1
ATOM 4461 N N . THR C 1 75 ? -17.788 51.770 -13.890 1.00 41.00 72 THR C N 1
ATOM 4462 C CA . THR C 1 75 ? -18.643 50.690 -13.407 1.00 40.18 72 THR C CA 1
ATOM 4463 C C . THR C 1 75 ? -19.953 50.680 -14.194 1.00 41.30 72 THR C C 1
ATOM 4464 O O . THR C 1 75 ? -20.358 51.675 -14.805 1.00 42.28 72 THR C O 1
ATOM 4468 N N . ARG C 1 76 ? -20.613 49.529 -14.160 1.00 41.25 73 ARG C N 1
ATOM 4469 C CA . ARG C 1 76 ? -21.774 49.230 -14.980 1.00 42.56 73 ARG C CA 1
ATOM 4470 C C . ARG C 1 76 ? -23.075 49.678 -14.331 1.00 41.92 73 ARG C C 1
ATOM 4471 O O . ARG C 1 76 ? -23.230 49.674 -13.110 1.00 40.33 73 ARG C O 1
ATOM 4479 N N . ARG C 1 77 ? -24.012 50.067 -15.182 1.00 43.36 74 ARG C N 1
ATOM 4480 C CA . ARG C 1 77 ? -25.425 50.167 -14.844 1.00 43.36 74 ARG C CA 1
ATOM 4481 C C . ARG C 1 77 ? -26.143 49.310 -15.877 1.00 45.10 74 ARG C C 1
ATOM 4482 O O . ARG C 1 77 ? -26.176 49.650 -17.066 1.00 46.87 74 ARG C O 1
ATOM 4490 N N . SER C 1 78 ? -26.664 48.175 -15.433 1.00 45.27 75 SER C N 1
ATOM 4491 C CA . SER C 1 78 ? -27.375 47.235 -16.291 1.00 46.61 75 SER C CA 1
ATOM 4492 C C . SER C 1 78 ? -28.708 46.952 -15.622 1.00 46.80 75 SER C C 1
ATOM 4493 O O . SER C 1 78 ? -28.758 46.242 -14.611 1.00 44.99 75 SER C O 1
ATOM 4496 N N . MET C 1 79 ? -29.779 47.515 -16.166 1.00 47.56 76 MET C N 1
ATOM 4497 C CA . MET C 1 79 ? -31.036 47.539 -15.435 1.00 47.79 76 MET C CA 1
ATOM 4498 C C . MET C 1 79 ? -32.047 48.311 -16.266 1.00 49.46 76 MET C C 1
ATOM 4499 O O . MET C 1 79 ? -31.695 48.997 -17.233 1.00 51.43 76 MET C O 1
ATOM 4504 N N . SER C 1 80 ? -33.312 48.178 -15.896 1.00 49.68 77 SER C N 1
ATOM 4505 C CA . SER C 1 80 ? -34.324 49.088 -16.404 1.00 51.18 77 SER C CA 1
ATOM 4506 C C . SER C 1 80 ? -34.630 50.119 -15.330 1.00 53.24 77 SER C C 1
ATOM 4507 O O . SER C 1 80 ? -34.456 49.871 -14.131 1.00 48.21 77 SER C O 1
ATOM 4510 N N . VAL C 1 81 ? -35.066 51.292 -15.775 1.00 53.46 78 VAL C N 1
ATOM 4511 C CA . VAL C 1 81 ? -35.373 52.391 -14.878 1.00 50.10 78 VAL C CA 1
ATOM 4512 C C . VAL C 1 81 ? -36.700 53.007 -15.282 1.00 54.75 78 VAL C C 1
ATOM 4513 O O . VAL C 1 81 ? -37.160 52.875 -16.420 1.00 54.00 78 VAL C O 1
ATOM 4517 N N . VAL C 1 82 ? -37.326 53.673 -14.315 1.00 51.49 79 VAL C N 1
ATOM 4518 C CA . VAL C 1 82 ? -38.400 54.624 -14.565 1.00 53.14 79 VAL C CA 1
ATOM 4519 C C . VAL C 1 82 ? -37.886 55.986 -14.121 1.00 52.34 79 VAL C C 1
ATOM 4520 O O . VAL C 1 82 ? -37.401 56.112 -12.995 1.00 50.49 79 VAL C O 1
ATOM 4524 N N . PRO C 1 83 ? -37.918 57.004 -14.985 1.00 53.78 80 PRO C N 1
ATOM 4525 C CA . PRO C 1 83 ? -37.352 58.316 -14.630 1.00 53.31 80 PRO C CA 1
ATOM 4526 C C . PRO C 1 83 ? -38.166 59.035 -13.559 1.00 53.70 80 PRO C C 1
ATOM 4527 O O . PRO C 1 83 ? -39.360 58.783 -13.359 1.00 54.01 80 PRO C O 1
ATOM 4531 N N . SER C 1 84 ? -37.492 59.987 -12.894 1.00 51.94 81 SER C N 1
ATOM 4532 C CA . SER C 1 84 ? -38.078 60.672 -11.743 1.00 51.59 81 SER C CA 1
ATOM 4533 C C . SER C 1 84 ? -39.334 61.447 -12.135 1.00 56.87 81 SER C C 1
ATOM 4534 O O . SER C 1 84 ? -40.388 61.309 -11.498 1.00 54.33 81 SER C O 1
ATOM 4537 N N . GLU C 1 85 ? -39.245 62.287 -13.174 1.00 58.05 82 GLU C N 1
ATOM 4538 C CA . GLU C 1 85 ? -40.385 63.146 -13.482 1.00 60.22 82 GLU C CA 1
ATOM 4539 C C . GLU C 1 85 ? -41.576 62.326 -13.964 1.00 60.94 82 GLU C C 1
ATOM 4540 O O . GLU C 1 85 ? -42.726 62.743 -13.793 1.00 62.57 82 GLU C O 1
ATOM 4546 N N . THR C 1 86 ? -41.324 61.153 -14.542 1.00 59.94 83 THR C N 1
ATOM 4547 C CA . THR C 1 86 ? -42.416 60.253 -14.899 1.00 61.99 83 THR C CA 1
ATOM 4548 C C . THR C 1 86 ? -43.087 59.671 -13.654 1.00 60.94 83 THR C C 1
ATOM 4549 O O . THR C 1 86 ? -44.315 59.555 -13.605 1.00 61.07 83 THR C O 1
ATOM 4553 N N . ILE C 1 87 ? -42.309 59.302 -12.633 1.00 58.47 84 ILE C N 1
ATOM 4554 C CA . ILE C 1 87 ? -42.912 58.783 -11.402 1.00 57.25 84 ILE C CA 1
ATOM 4555 C C . ILE C 1 87 ? -43.783 59.855 -10.750 1.00 57.94 84 ILE C C 1
ATOM 4556 O O . ILE C 1 87 ? -44.982 59.654 -10.532 1.00 58.79 84 ILE C O 1
ATOM 4561 N N . ALA C 1 88 ? -43.195 61.023 -10.464 1.00 56.78 85 ALA C N 1
ATOM 4562 C CA . ALA C 1 88 ? -43.926 62.085 -9.774 1.00 59.60 85 ALA C CA 1
ATOM 4563 C C . ALA C 1 88 ? -45.240 62.412 -10.472 1.00 62.92 85 ALA C C 1
ATOM 4564 O O . ALA C 1 88 ? -46.288 62.538 -9.827 1.00 64.67 85 ALA C O 1
ATOM 4566 N N . ALA C 1 89 ? -45.203 62.564 -11.795 1.00 64.37 86 ALA C N 1
ATOM 4567 C CA . ALA C 1 89 ? -46.401 62.918 -12.547 1.00 67.34 86 ALA C CA 1
ATOM 4568 C C . ALA C 1 89 ? -47.455 61.818 -12.553 1.00 68.73 86 ALA C C 1
ATOM 4569 O O . ALA C 1 89 ? -48.600 62.090 -12.921 1.00 71.50 86 ALA C O 1
ATOM 4571 N N . ASN C 1 90 ? -47.112 60.593 -12.162 1.00 67.18 87 ASN C N 1
ATOM 4572 C CA . ASN C 1 90 ? -48.041 59.479 -12.295 1.00 68.76 87 ASN C CA 1
ATOM 4573 C C . ASN C 1 90 ? -48.253 58.671 -11.019 1.00 67.89 87 ASN C C 1
ATOM 4574 O O . ASN C 1 90 ? -49.049 57.725 -11.037 1.00 68.78 87 ASN C O 1
ATOM 4579 N N . SER C 1 91 ? -47.589 59.013 -9.914 1.00 65.70 88 SER C N 1
ATOM 4580 C CA . SER C 1 91 ? -47.788 58.313 -8.644 1.00 64.55 88 SER C CA 1
ATOM 4581 C C . SER C 1 91 ? -48.012 59.317 -7.516 1.00 64.45 88 SER C C 1
ATOM 4582 O O . SER C 1 91 ? -47.051 59.797 -6.900 1.00 58.97 88 SER C O 1
ATOM 4585 N N . GLU C 1 92 ? -49.287 59.599 -7.226 1.00 66.02 89 GLU C N 1
ATOM 4586 C CA . GLU C 1 92 ? -49.617 60.407 -6.062 1.00 65.71 89 GLU C CA 1
ATOM 4587 C C . GLU C 1 92 ? -49.371 59.669 -4.753 1.00 62.90 89 GLU C C 1
ATOM 4588 O O . GLU C 1 92 ? -49.271 60.312 -3.705 1.00 61.33 89 GLU C O 1
ATOM 4594 N N . LEU C 1 93 ? -49.277 58.340 -4.777 1.00 61.93 90 LEU C N 1
ATOM 4595 C CA . LEU C 1 93 ? -48.855 57.643 -3.569 1.00 61.03 90 LEU C CA 1
ATOM 4596 C C . LEU C 1 93 ? -47.391 57.948 -3.248 1.00 59.79 90 LEU C C 1
ATOM 4597 O O . LEU C 1 93 ? -47.048 58.228 -2.090 1.00 59.22 90 LEU C O 1
ATOM 4602 N N . VAL C 1 94 ? -46.519 57.913 -4.265 1.00 58.37 91 VAL C N 1
ATOM 4603 C CA . VAL C 1 94 ? -45.095 58.175 -4.056 1.00 55.30 91 VAL C CA 1
ATOM 4604 C C . VAL C 1 94 ? -44.858 59.645 -3.705 1.00 55.92 91 VAL C C 1
ATOM 4605 O O . VAL C 1 94 ? -44.065 59.959 -2.809 1.00 55.20 91 VAL C O 1
ATOM 4609 N N . THR C 1 95 ? -45.524 60.573 -4.407 1.00 57.43 92 THR C N 1
ATOM 4610 C CA . THR C 1 95 ? -45.359 61.988 -4.075 1.00 58.34 92 THR C CA 1
ATOM 4611 C C . THR C 1 95 ? -45.889 62.299 -2.673 1.00 59.39 92 THR C C 1
ATOM 4612 O O . THR C 1 95 ? -45.279 63.081 -1.930 1.00 58.12 92 THR C O 1
ATOM 4616 N N . GLY C 1 96 ? -47.029 61.713 -2.297 1.00 61.34 93 GLY C N 1
ATOM 4617 C CA . GLY C 1 96 ? -47.523 61.892 -0.939 1.00 57.36 93 GLY C CA 1
ATOM 4618 C C . GLY C 1 96 ? -46.520 61.446 0.109 1.00 56.68 93 GLY C C 1
ATOM 4619 O O . GLY C 1 96 ? -46.233 62.176 1.060 1.00 54.66 93 GLY C O 1
ATOM 4620 N N . LEU C 1 97 ? -45.964 60.237 -0.052 1.00 54.93 94 LEU C N 1
ATOM 4621 C CA . LEU C 1 97 ? -45.013 59.720 0.934 1.00 52.37 94 LEU C CA 1
ATOM 4622 C C . LEU C 1 97 ? -43.767 60.601 1.045 1.00 50.01 94 LEU C C 1
ATOM 4623 O O . LEU C 1 97 ? -43.246 60.811 2.146 1.00 48.95 94 LEU C O 1
ATOM 4628 N N . TYR C 1 98 ? -43.277 61.121 -0.088 1.00 50.02 95 TYR C N 1
ATOM 4629 C CA . TYR C 1 98 ? -42.031 61.893 -0.125 1.00 49.24 95 TYR C CA 1
ATOM 4630 C C . TYR C 1 98 ? -42.116 63.165 0.715 1.00 49.03 95 TYR C C 1
ATOM 4631 O O . TYR C 1 98 ? -41.094 63.664 1.199 1.00 47.78 95 TYR C O 1
ATOM 4640 N N . ALA C 1 99 ? -43.312 63.716 0.870 1.00 51.05 96 ALA C N 1
ATOM 4641 C CA . ALA C 1 99 ? -43.527 64.886 1.707 1.00 54.06 96 ALA C CA 1
ATOM 4642 C C . ALA C 1 99 ? -44.200 64.526 3.023 1.00 54.31 96 ALA C C 1
ATOM 4643 O O . ALA C 1 99 ? -44.578 65.425 3.779 1.00 54.20 96 ALA C O 1
ATOM 4645 N N . HIS C 1 100 ? -44.364 63.235 3.315 1.00 54.00 97 HIS C N 1
ATOM 4646 C CA . HIS C 1 100 ? -45.201 62.835 4.436 1.00 55.56 97 HIS C CA 1
ATOM 4647 C C . HIS C 1 100 ? -44.475 63.092 5.748 1.00 54.59 97 HIS C C 1
ATOM 4648 O O . HIS C 1 100 ? -43.383 62.553 5.985 1.00 49.58 97 HIS C O 1
ATOM 4655 N N . ARG C 1 101 ? -45.108 63.888 6.613 1.00 56.34 98 ARG C N 1
ATOM 4656 C CA . ARG C 1 101 ? -44.458 64.312 7.847 1.00 55.78 98 ARG C CA 1
ATOM 4657 C C . ARG C 1 101 ? -44.166 63.131 8.767 1.00 53.04 98 ARG C C 1
ATOM 4658 O O . ARG C 1 101 ? -43.087 63.058 9.363 1.00 50.59 98 ARG C O 1
ATOM 4666 N N . GLU C 1 102 ? -45.112 62.197 8.900 1.00 53.76 99 GLU C N 1
ATOM 4667 C CA . GLU C 1 102 ? -44.896 61.051 9.778 1.00 53.52 99 GLU C CA 1
ATOM 4668 C C . GLU C 1 102 ? -43.768 60.140 9.296 1.00 50.93 99 GLU C C 1
ATOM 4669 O O . GLU C 1 102 ? -43.218 59.372 10.098 1.00 48.19 99 GLU C O 1
ATOM 4671 N N . LEU C 1 103 ? -43.415 60.199 8.010 1.00 50.14 100 LEU C N 1
ATOM 4672 C CA . LEU C 1 103 ? -42.253 59.453 7.522 1.00 48.17 100 LEU C CA 1
ATOM 4673 C C . LEU C 1 103 ? -40.974 60.279 7.618 1.00 46.51 100 LEU C C 1
ATOM 4674 O O . LEU C 1 103 ? -39.931 59.753 8.024 1.00 44.76 100 LEU C O 1
ATOM 4679 N N . LEU C 1 104 ? -41.040 61.575 7.294 1.00 47.61 101 LEU C N 1
ATOM 4680 C CA . LEU C 1 104 ? -39.845 62.406 7.367 1.00 46.44 101 LEU C CA 1
ATOM 4681 C C . LEU C 1 104 ? -39.353 62.557 8.808 1.00 46.63 101 LEU C C 1
ATOM 4682 O O . LEU C 1 104 ? -38.138 62.554 9.046 1.00 45.81 101 LEU C O 1
ATOM 4687 N N . ALA C 1 105 ? -40.273 62.660 9.787 1.00 47.63 102 ALA C N 1
ATOM 4688 C CA . ALA C 1 105 ? -39.868 62.904 11.174 1.00 48.13 102 ALA C CA 1
ATOM 4689 C C . ALA C 1 105 ? -38.879 61.876 11.697 1.00 43.57 102 ALA C C 1
ATOM 4690 O O . ALA C 1 105 ? -37.772 62.261 12.111 1.00 42.49 102 ALA C O 1
ATOM 4692 N N . PRO C 1 106 ? -39.200 60.579 11.730 1.00 44.89 103 PRO C N 1
ATOM 4693 C CA . PRO C 1 106 ? -38.210 59.595 12.221 1.00 43.17 103 PRO C CA 1
ATOM 4694 C C . PRO C 1 106 ? -36.936 59.550 11.395 1.00 39.87 103 PRO C C 1
ATOM 4695 O O . PRO C 1 106 ? -35.845 59.438 11.962 1.00 38.68 103 PRO C O 1
ATOM 4699 N N . LEU C 1 107 ? -37.032 59.689 10.073 1.00 39.76 104 LEU C N 1
ATOM 4700 C CA . LEU C 1 107 ? -35.828 59.735 9.243 1.00 38.26 104 LEU C CA 1
ATOM 4701 C C . LEU C 1 107 ? -34.880 60.858 9.675 1.00 38.96 104 LEU C C 1
ATOM 4702 O O . LEU C 1 107 ? -33.666 60.636 9.813 1.00 36.47 104 LEU C O 1
ATOM 4707 N N . GLU C 1 108 ? -35.414 62.075 9.903 1.00 39.11 105 GLU C N 1
ATOM 4708 C CA . GLU C 1 108 ? -34.564 63.183 10.340 1.00 39.57 105 GLU C CA 1
ATOM 4709 C C . GLU C 1 108 ? -33.982 62.936 11.738 1.00 39.08 105 GLU C C 1
ATOM 4710 O O . GLU C 1 108 ? -32.831 63.304 12.010 1.00 37.65 105 GLU C O 1
ATOM 4716 N N . ALA C 1 109 ? -34.760 62.336 12.646 1.00 39.18 106 ALA C N 1
ATOM 4717 C CA . ALA C 1 109 ? -34.200 61.976 13.947 1.00 38.82 106 ALA C CA 1
ATOM 4718 C C . ALA C 1 109 ? -33.095 60.935 13.786 1.00 37.22 106 ALA C C 1
ATOM 4719 O O . ALA C 1 109 ? -32.051 61.012 14.443 1.00 37.15 106 ALA C O 1
ATOM 4721 N N . ILE C 1 110 ? -33.289 59.974 12.893 1.00 36.44 107 ILE C N 1
ATOM 4722 C CA . ILE C 1 110 ? -32.240 58.995 12.646 1.00 34.89 107 ILE C CA 1
ATOM 4723 C C . ILE C 1 110 ? -31.020 59.674 12.040 1.00 37.76 107 ILE C C 1
ATOM 4724 O O . ILE C 1 110 ? -29.889 59.426 12.468 1.00 32.97 107 ILE C O 1
ATOM 4729 N N . ALA C 1 111 ? -31.237 60.563 11.050 1.00 37.12 108 ALA C N 1
ATOM 4730 C CA . ALA C 1 111 ? -30.140 61.222 10.345 1.00 35.06 108 ALA C CA 1
ATOM 4731 C C . ALA C 1 111 ? -29.460 62.259 11.221 1.00 34.92 108 ALA C C 1
ATOM 4732 O O . ALA C 1 111 ? -28.272 62.544 11.032 1.00 34.26 108 ALA C O 1
ATOM 4734 N N . GLY C 1 112 ? -30.205 62.833 12.164 1.00 35.56 109 GLY C N 1
ATOM 4735 C CA . GLY C 1 112 ? -29.754 63.956 12.955 1.00 36.46 109 GLY C CA 1
ATOM 4736 C C . GLY C 1 112 ? -29.795 65.307 12.276 1.00 37.49 109 GLY C C 1
ATOM 4737 O O . GLY C 1 112 ? -29.147 66.234 12.764 1.00 37.56 109 GLY C O 1
ATOM 4738 N N . GLU C 1 113 ? -30.539 65.459 11.175 1.00 38.50 110 GLU C N 1
ATOM 4739 C CA . GLU C 1 113 ? -30.567 66.718 10.419 1.00 40.43 110 GLU C CA 1
ATOM 4740 C C . GLU C 1 113 ? -31.773 66.704 9.480 1.00 41.06 110 GLU C C 1
ATOM 4741 O O . GLU C 1 113 ? -32.348 65.647 9.197 1.00 40.10 110 GLU C O 1
ATOM 4747 N N . ARG C 1 114 ? -32.119 67.885 8.974 1.00 42.62 111 ARG C N 1
ATOM 4748 C CA . ARG C 1 114 ? -33.304 68.057 8.135 1.00 45.01 111 ARG C CA 1
ATOM 4749 C C . ARG C 1 114 ? -33.149 67.353 6.792 1.00 43.77 111 ARG C C 1
ATOM 4750 O O . ARG C 1 114 ? -32.076 67.377 6.183 1.00 42.83 111 ARG C O 1
ATOM 4758 N N . LEU C 1 115 ? -34.237 66.751 6.312 1.00 44.18 112 LEU C N 1
ATOM 4759 C CA . LEU C 1 115 ? -34.302 66.217 4.956 1.00 44.27 112 LEU C CA 1
ATOM 4760 C C . LEU C 1 115 ? -35.015 67.233 4.061 1.00 45.66 112 LEU C C 1
ATOM 4761 O O . LEU C 1 115 ? -36.177 67.587 4.306 1.00 47.00 112 LEU C O 1
ATOM 4766 N N . HIS C 1 116 ? -34.271 67.756 3.015 1.00 45.30 113 HIS C N 1
ATOM 4767 C CA . HIS C 1 116 ? -34.908 68.724 2.136 1.00 47.88 113 HIS C CA 1
ATOM 4768 C C . HIS C 1 116 ? -35.302 68.079 0.816 1.00 47.00 113 HIS C C 1
ATOM 4769 O O . HIS C 1 116 ? -34.595 67.194 0.314 1.00 43.30 113 HIS C O 1
ATOM 4776 N N . PRO C 1 117 ? -36.408 68.521 0.223 1.00 47.69 114 PRO C N 1
ATOM 4777 C CA . PRO C 1 117 ? -36.749 68.052 -1.121 1.00 48.65 114 PRO C CA 1
ATOM 4778 C C . PRO C 1 117 ? -35.551 68.208 -2.044 1.00 47.73 114 PRO C C 1
ATOM 4779 O O . PRO C 1 117 ? -34.834 69.209 -1.997 1.00 46.52 114 PRO C O 1
ATOM 4783 N N . CYS C 1 118 ? -35.306 67.183 -2.845 1.00 47.11 115 CYS C N 1
ATOM 4784 C CA . CYS C 1 118 ? -34.226 67.244 -3.820 1.00 46.95 115 CYS C CA 1
ATOM 4785 C C . CYS C 1 118 ? -34.477 68.399 -4.792 1.00 48.03 115 CYS C C 1
ATOM 4786 O O . CYS C 1 118 ? -35.570 68.490 -5.361 1.00 48.75 115 CYS C O 1
ATOM 4789 N N . PRO C 1 119 ? -33.508 69.304 -4.990 1.00 48.60 116 PRO C N 1
ATOM 4790 C CA . PRO C 1 119 ? -33.737 70.461 -5.864 1.00 51.18 116 PRO C CA 1
ATOM 4791 C C . PRO C 1 119 ? -33.615 70.129 -7.333 1.00 52.80 116 PRO C C 1
ATOM 4792 O O . PRO C 1 119 ? -33.872 71.002 -8.168 1.00 54.51 116 PRO C O 1
ATOM 4796 N N . LYS C 1 120 ? -33.195 68.905 -7.661 1.00 51.97 117 LYS C N 1
ATOM 4797 C CA . LYS C 1 120 ? -33.114 68.425 -9.033 1.00 54.12 117 LYS C CA 1
ATOM 4798 C C . LYS C 1 120 ? -34.359 67.597 -9.324 1.00 54.24 117 LYS C C 1
ATOM 4799 O O . LYS C 1 120 ? -34.556 66.539 -8.713 1.00 52.03 117 LYS C O 1
ATOM 4805 N N . ALA C 1 121 ? -35.193 68.082 -10.253 1.00 56.01 118 ALA C N 1
ATOM 4806 C CA . ALA C 1 121 ? -36.437 67.398 -10.584 1.00 56.84 118 ALA C CA 1
ATOM 4807 C C . ALA C 1 121 ? -36.185 66.015 -11.163 1.00 56.65 118 ALA C C 1
ATOM 4808 O O . ALA C 1 121 ? -37.060 65.142 -11.072 1.00 57.43 118 ALA C O 1
ATOM 4810 N N . ASP C 1 122 ? -35.011 65.788 -11.743 1.00 54.45 119 ASP C N 1
ATOM 4811 C CA . ASP C 1 122 ? -34.696 64.495 -12.328 1.00 52.69 119 ASP C CA 1
ATOM 4812 C C . ASP C 1 122 ? -34.113 63.504 -11.325 1.00 49.54 119 ASP C C 1
ATOM 4813 O O . ASP C 1 122 ? -33.705 62.416 -11.742 1.00 48.51 119 ASP C O 1
ATOM 4818 N N . GLU C 1 123 ? -34.040 63.845 -10.020 1.00 48.09 120 GLU C N 1
ATOM 4819 C CA . GLU C 1 123 ? -33.484 62.902 -9.051 1.00 46.14 120 GLU C CA 1
ATOM 4820 C C . GLU C 1 123 ? -34.326 62.712 -7.786 1.00 45.67 120 GLU C C 1
ATOM 4821 O O . GLU C 1 123 ? -33.852 62.064 -6.840 1.00 44.29 120 GLU C O 1
ATOM 4827 N N . GLU C 1 124 ? -35.562 63.216 -7.742 1.00 47.35 121 GLU C N 1
ATOM 4828 C CA . GLU C 1 124 ? -36.410 62.978 -6.574 1.00 47.10 121 GLU C CA 1
ATOM 4829 C C . GLU C 1 124 ? -36.686 61.489 -6.376 1.00 46.65 121 GLU C C 1
ATOM 4830 O O . GLU C 1 124 ? -36.652 60.993 -5.244 1.00 44.25 121 GLU C O 1
ATOM 4836 N N . PHE C 1 125 ? -37.007 60.774 -7.466 1.00 47.57 122 PHE C N 1
ATOM 4837 C CA . PHE C 1 125 ? -37.375 59.362 -7.434 1.00 45.96 122 PHE C CA 1
ATOM 4838 C C . PHE C 1 125 ? -36.685 58.614 -8.561 1.00 45.92 122 PHE C C 1
ATOM 4839 O O . PHE C 1 125 ? -36.433 59.157 -9.642 1.00 46.93 122 PHE C O 1
ATOM 4847 N N . LEU C 1 126 ? -36.411 57.345 -8.296 1.00 44.91 123 LEU C N 1
ATOM 4848 C CA . LEU C 1 126 ? -35.912 56.446 -9.317 1.00 45.07 123 LEU C CA 1
ATOM 4849 C C . LEU C 1 126 ? -36.427 55.059 -8.986 1.00 45.10 123 LEU C C 1
ATOM 4850 O O . LEU C 1 126 ? -36.376 54.638 -7.824 1.00 43.70 123 LEU C O 1
ATOM 4855 N N . ILE C 1 127 ? -36.922 54.364 -10.009 1.00 46.29 124 ILE C N 1
ATOM 4856 C CA . ILE C 1 127 ? -37.254 52.947 -9.929 1.00 46.36 124 ILE C CA 1
ATOM 4857 C C . ILE C 1 127 ? -36.263 52.184 -10.800 1.00 48.87 124 ILE C C 1
ATOM 4858 O O . ILE C 1 127 ? -36.070 52.524 -11.974 1.00 47.25 124 ILE C O 1
ATOM 4863 N N . THR C 1 128 ? -35.630 51.159 -10.236 1.00 44.85 125 THR C N 1
ATOM 4864 C CA . THR C 1 128 ? -34.744 50.316 -11.026 1.00 46.50 125 THR C CA 1
ATOM 4865 C C . THR C 1 128 ? -35.250 48.884 -11.011 1.00 47.41 125 THR C C 1
ATOM 4866 O O . THR C 1 128 ? -35.816 48.400 -10.022 1.00 44.95 125 THR C O 1
ATOM 4870 N N . ARG C 1 129 ? -35.038 48.216 -12.131 1.00 46.47 126 ARG C N 1
ATOM 4871 C CA . ARG C 1 129 ? -35.381 46.815 -12.265 1.00 47.19 126 ARG C CA 1
ATOM 4872 C C . ARG C 1 129 ? -34.186 46.111 -12.879 1.00 48.43 126 ARG C C 1
ATOM 4873 O O . ARG C 1 129 ? -33.793 46.414 -14.011 1.00 47.89 126 ARG C O 1
ATOM 4881 N N . GLN C 1 130 ? -33.579 45.224 -12.103 1.00 46.41 127 GLN C N 1
ATOM 4882 C CA . GLN C 1 130 ? -32.576 44.291 -12.591 1.00 47.33 127 GLN C CA 1
ATOM 4883 C C . GLN C 1 130 ? -33.282 42.973 -12.877 1.00 48.70 127 GLN C C 1
ATOM 4884 O O . GLN C 1 130 ? -34.039 42.477 -12.039 1.00 48.46 127 GLN C O 1
ATOM 4890 N N . GLU C 1 131 ? -33.069 42.442 -14.073 1.00 51.09 128 GLU C N 1
ATOM 4891 C CA . GLU C 1 131 ? -33.940 41.412 -14.619 1.00 55.74 128 GLU C CA 1
ATOM 4892 C C . GLU C 1 131 ? -33.115 40.259 -15.176 1.00 56.08 128 GLU C C 1
ATOM 4893 O O . GLU C 1 131 ? -33.558 39.108 -15.166 1.00 57.22 128 GLU C O 1
ATOM 4899 N N . GLN C 1 132 ? -31.908 40.553 -15.651 1.00 55.04 129 GLN C N 1
ATOM 4900 C CA . GLN C 1 132 ? -31.119 39.599 -16.411 1.00 55.86 129 GLN C CA 1
ATOM 4901 C C . GLN C 1 132 ? -29.863 39.232 -15.641 1.00 52.78 129 GLN C C 1
ATOM 4902 O O . GLN C 1 132 ? -29.302 40.054 -14.905 1.00 50.15 129 GLN C O 1
ATOM 4908 N N . ARG C 1 133 ? -29.427 37.984 -15.812 1.00 52.75 130 ARG C N 1
ATOM 4909 C CA . ARG C 1 133 ? -28.130 37.566 -15.302 1.00 51.53 130 ARG C CA 1
ATOM 4910 C C . ARG C 1 133 ? -27.086 38.622 -15.619 1.00 50.15 130 ARG C C 1
ATOM 4911 O O . ARG C 1 133 ? -27.007 39.113 -16.747 1.00 51.17 130 ARG C O 1
ATOM 4919 N N . GLY C 1 134 ? -26.280 38.962 -14.621 1.00 46.47 131 GLY C N 1
ATOM 4920 C CA . GLY C 1 134 ? -25.283 39.994 -14.765 1.00 45.66 131 GLY C CA 1
ATOM 4921 C C . GLY C 1 134 ? -25.748 41.389 -14.395 1.00 49.38 131 GLY C C 1
ATOM 4922 O O . GLY C 1 134 ? -24.903 42.281 -14.228 1.00 43.75 131 GLY C O 1
ATOM 4923 N N . ASP C 1 135 ? -27.053 41.611 -14.255 1.00 49.60 132 ASP C N 1
ATOM 4924 C CA . ASP C 1 135 ? -27.534 42.957 -13.969 1.00 44.37 132 ASP C CA 1
ATOM 4925 C C . ASP C 1 135 ? -27.030 43.430 -12.612 1.00 42.22 132 ASP C C 1
ATOM 4926 O O . ASP C 1 135 ? -26.903 42.653 -11.658 1.00 41.28 132 ASP C O 1
ATOM 4931 N N . THR C 1 136 ? -26.707 44.714 -12.545 1.00 41.58 133 THR C N 1
ATOM 4932 C CA . THR C 1 136 ? -26.033 45.256 -11.377 1.00 41.51 133 THR C CA 1
ATOM 4933 C C . THR C 1 136 ? -26.202 46.764 -11.379 1.00 41.23 133 THR C C 1
ATOM 4934 O O . THR C 1 136 ? -26.327 47.384 -12.441 1.00 41.19 133 THR C O 1
ATOM 4938 N N . HIS C 1 137 ? -26.234 47.333 -10.176 1.00 39.94 134 HIS C N 1
ATOM 4939 C CA . HIS C 1 137 ? -26.064 48.768 -9.960 1.00 38.18 134 HIS C CA 1
ATOM 4940 C C . HIS C 1 137 ? -24.643 48.933 -9.442 1.00 36.45 134 HIS C C 1
ATOM 4941 O O . HIS C 1 137 ? -24.398 48.838 -8.243 1.00 35.12 134 HIS C O 1
ATOM 4948 N N . GLY C 1 138 ? -23.697 49.157 -10.363 1.00 37.13 135 GLY C N 1
ATOM 4949 C CA . GLY C 1 138 ? -22.282 49.136 -10.037 1.00 36.37 135 GLY C CA 1
ATOM 4950 C C . GLY C 1 138 ? -21.830 50.287 -9.145 1.00 39.41 135 GLY C C 1
ATOM 4951 O O . GLY C 1 138 ? -22.501 51.314 -8.995 1.00 38.73 135 GLY C O 1
ATOM 4952 N N . TRP C 1 139 ? -20.626 50.124 -8.590 1.00 34.49 136 TRP C N 1
ATOM 4953 C CA . TRP C 1 139 ? -20.145 50.994 -7.515 1.00 36.20 136 TRP C CA 1
ATOM 4954 C C . TRP C 1 139 ? -20.328 52.478 -7.852 1.00 33.93 136 TRP C C 1
ATOM 4955 O O . TRP C 1 139 ? -20.018 52.932 -8.962 1.00 35.14 136 TRP C O 1
ATOM 4966 N N . HIS C 1 140 ? -20.811 53.236 -6.868 1.00 33.17 137 HIS C N 1
ATOM 4967 C CA . HIS C 1 140 ? -21.099 54.661 -7.045 1.00 33.73 137 HIS C CA 1
ATOM 4968 C C . HIS C 1 140 ? -21.378 55.309 -5.691 1.00 36.82 137 HIS C C 1
ATOM 4969 O O . HIS C 1 140 ? -21.500 54.638 -4.659 1.00 31.68 137 HIS C O 1
ATOM 4976 N N . TRP C 1 141 ? -21.490 56.631 -5.719 1.00 33.22 138 TRP C N 1
ATOM 4977 C CA . TRP C 1 141 ? -22.076 57.426 -4.653 1.00 33.49 138 TRP C CA 1
ATOM 4978 C C . TRP C 1 141 ? -23.266 58.198 -5.219 1.00 34.53 138 TRP C C 1
ATOM 4979 O O . TRP C 1 141 ? -23.544 58.160 -6.425 1.00 34.98 138 TRP C O 1
ATOM 4990 N N . GLY C 1 142 ? -23.961 58.927 -4.350 1.00 34.29 139 GLY C N 1
ATOM 4991 C CA . GLY C 1 142 ? -24.999 59.847 -4.782 1.00 35.00 139 GLY C CA 1
ATOM 4992 C C . GLY C 1 142 ? -24.516 61.286 -4.777 1.00 35.63 139 GLY C C 1
ATOM 4993 O O . GLY C 1 142 ? -23.627 61.658 -4.007 1.00 35.88 139 GLY C O 1
ATOM 4994 N N . ASP C 1 143 ? -25.104 62.096 -5.665 1.00 37.03 140 ASP C N 1
ATOM 4995 C CA . ASP C 1 143 ? -24.877 63.538 -5.638 1.00 38.65 140 ASP C CA 1
ATOM 4996 C C . ASP C 1 143 ? -25.510 64.187 -4.418 1.00 39.42 140 ASP C C 1
ATOM 4997 O O . ASP C 1 143 ? -25.090 65.289 -4.031 1.00 39.37 140 ASP C O 1
ATOM 5002 N N . PHE C 1 144 ? -26.499 63.531 -3.809 1.00 37.07 141 PHE C N 1
ATOM 5003 C CA . PHE C 1 144 ? -27.203 64.067 -2.660 1.00 37.76 141 PHE C CA 1
ATOM 5004 C C . PHE C 1 144 ? -27.022 63.143 -1.462 1.00 37.12 141 PHE C C 1
ATOM 5005 O O . PHE C 1 144 ? -26.579 61.992 -1.588 1.00 34.60 141 PHE C O 1
ATOM 5013 N N . SER C 1 145 ? -27.379 63.685 -0.290 1.00 36.19 142 SER C N 1
ATOM 5014 C CA . SER C 1 145 ? -26.976 63.087 0.982 1.00 34.18 142 SER C CA 1
ATOM 5015 C C . SER C 1 145 ? -27.738 61.813 1.315 1.00 33.64 142 SER C C 1
ATOM 5016 O O . SER C 1 145 ? -27.173 60.908 1.947 1.00 32.86 142 SER C O 1
ATOM 5019 N N . PHE C 1 146 ? -29.025 61.727 0.962 1.00 34.53 143 PHE C N 1
ATOM 5020 C CA . PHE C 1 146 ? -29.897 60.706 1.551 1.00 36.10 143 PHE C CA 1
ATOM 5021 C C . PHE C 1 146 ? -30.723 59.981 0.495 1.00 36.13 143 PHE C C 1
ATOM 5022 O O . PHE C 1 146 ? -31.205 60.599 -0.457 1.00 36.39 143 PHE C O 1
ATOM 5030 N N . ALA C 1 147 ? -30.923 58.681 0.689 1.00 35.36 144 ALA C N 1
ATOM 5031 C CA . ALA C 1 147 ? -31.902 57.929 -0.097 1.00 36.48 144 ALA C CA 1
ATOM 5032 C C . ALA C 1 147 ? -32.648 56.961 0.816 1.00 35.95 144 ALA C C 1
ATOM 5033 O O . ALA C 1 147 ? -32.050 56.340 1.698 1.00 34.09 144 ALA C O 1
ATOM 5035 N N . LEU C 1 148 ? -33.955 56.854 0.622 1.00 36.41 145 LEU C N 1
ATOM 5036 C CA . LEU C 1 148 ? -34.755 55.818 1.260 1.00 36.65 145 LEU C CA 1
ATOM 5037 C C . LEU C 1 148 ? -35.079 54.817 0.163 1.00 37.17 145 LEU C C 1
ATOM 5038 O O . LEU C 1 148 ? -35.799 55.144 -0.796 1.00 38.43 145 LEU C O 1
ATOM 5043 N N . ILE C 1 149 ? -34.507 53.621 0.281 1.00 36.32 146 ILE C N 1
ATOM 5044 C CA . ILE C 1 149 ? -34.600 52.605 -0.755 1.00 36.75 146 ILE C CA 1
ATOM 5045 C C . ILE C 1 149 ? -35.652 51.590 -0.322 1.00 42.68 146 ILE C C 1
ATOM 5046 O O . ILE C 1 149 ? -35.516 50.935 0.722 1.00 36.98 146 ILE C O 1
ATOM 5051 N N . TRP C 1 150 ? -36.714 51.490 -1.116 1.00 39.11 147 TRP C N 1
ATOM 5052 C CA . TRP C 1 150 ? -37.769 50.510 -0.910 1.00 40.25 147 TRP C CA 1
ATOM 5053 C C . TRP C 1 150 ? -37.413 49.277 -1.727 1.00 41.77 147 TRP C C 1
ATOM 5054 O O . TRP C 1 150 ? -37.453 49.305 -2.965 1.00 41.01 147 TRP C O 1
ATOM 5065 N N . VAL C 1 151 ? -37.053 48.194 -1.046 1.00 40.61 148 VAL C N 1
ATOM 5066 C CA . VAL C 1 151 ? -36.771 46.950 -1.757 1.00 39.89 148 VAL C CA 1
ATOM 5067 C C . VAL C 1 151 ? -38.116 46.294 -2.061 1.00 41.98 148 VAL C C 1
ATOM 5068 O O . VAL C 1 151 ? -38.703 45.608 -1.218 1.00 42.31 148 VAL C O 1
ATOM 5072 N N . LEU C 1 152 ? -38.621 46.518 -3.273 1.00 43.06 149 LEU C N 1
ATOM 5073 C CA . LEU C 1 152 ? -39.949 46.032 -3.596 1.00 45.08 149 LEU C CA 1
ATOM 5074 C C . LEU C 1 152 ? -39.932 44.555 -3.965 1.00 47.71 149 LEU C C 1
ATOM 5075 O O . LEU C 1 152 ? -40.849 43.819 -3.592 1.00 49.60 149 LEU C O 1
ATOM 5080 N N . GLN C 1 153 ? -38.911 44.125 -4.691 1.00 46.59 150 GLN C N 1
ATOM 5081 C CA . GLN C 1 153 ? -38.750 42.684 -5.003 1.00 48.49 150 GLN C CA 1
ATOM 5082 C C . GLN C 1 153 ? -37.273 42.311 -4.915 1.00 46.84 150 GLN C C 1
ATOM 5083 O O . GLN C 1 153 ? -36.504 42.937 -5.566 1.00 45.99 150 GLN C O 1
ATOM 5089 N N . ALA C 1 154 ? -36.944 41.272 -4.165 1.00 46.41 151 ALA C N 1
ATOM 5090 C CA . ALA C 1 154 ? -35.566 40.818 -4.026 1.00 44.73 151 ALA C CA 1
ATOM 5091 C C . ALA C 1 154 ? -35.510 39.306 -4.220 1.00 45.04 151 ALA C C 1
ATOM 5092 O O . ALA C 1 154 ? -36.329 38.574 -3.640 1.00 44.65 151 ALA C O 1
ATOM 5094 N N . PRO C 1 155 ? -34.579 38.803 -5.021 1.00 44.94 152 PRO C N 1
ATOM 5095 C CA . PRO C 1 155 ? -34.453 37.367 -5.189 1.00 45.62 152 PRO C CA 1
ATOM 5096 C C . PRO C 1 155 ? -33.853 36.731 -3.951 1.00 44.30 152 PRO C C 1
ATOM 5097 O O . PRO C 1 155 ? -33.374 37.441 -3.047 1.00 41.24 152 PRO C O 1
ATOM 5101 N N . PRO C 1 156 ? -33.837 35.396 -3.896 1.00 45.19 153 PRO C N 1
ATOM 5102 C CA . PRO C 1 156 ? -33.151 34.701 -2.805 1.00 42.95 153 PRO C CA 1
ATOM 5103 C C . PRO C 1 156 ? -31.690 35.118 -2.718 1.00 45.31 153 PRO C C 1
ATOM 5104 O O . PRO C 1 156 ? -31.077 35.573 -3.693 1.00 40.89 153 PRO C O 1
ATOM 5108 N N . ILE C 1 157 ? -31.129 34.914 -1.521 1.00 40.15 154 ILE C N 1
ATOM 5109 C CA . ILE C 1 157 ? -29.794 35.414 -1.211 1.00 41.14 154 ILE C CA 1
ATOM 5110 C C . ILE C 1 157 ? -28.728 34.856 -2.161 1.00 40.99 154 ILE C C 1
ATOM 5111 O O . ILE C 1 157 ? -27.782 35.575 -2.524 1.00 39.67 154 ILE C O 1
ATOM 5116 N N . ASP C 1 158 ? -28.864 33.608 -2.612 1.00 42.15 155 ASP C N 1
ATOM 5117 C CA . ASP C 1 158 ? -27.802 33.033 -3.440 1.00 42.96 155 ASP C CA 1
ATOM 5118 C C . ASP C 1 158 ? -27.886 33.442 -4.914 1.00 44.72 155 ASP C C 1
ATOM 5119 O O . ASP C 1 158 ? -27.021 33.035 -5.707 1.00 45.56 155 ASP C O 1
ATOM 5124 N N . VAL C 1 159 ? -28.895 34.235 -5.292 1.00 44.87 156 VAL C N 1
ATOM 5125 C CA . VAL C 1 159 ? -29.009 34.772 -6.649 1.00 46.70 156 VAL C CA 1
ATOM 5126 C C . VAL C 1 159 ? -28.283 36.108 -6.808 1.00 44.62 156 VAL C C 1
ATOM 5127 O O . VAL C 1 159 ? -28.092 36.566 -7.945 1.00 45.17 156 VAL C O 1
ATOM 5131 N N . GLY C 1 160 ? -27.873 36.735 -5.716 1.00 42.54 157 GLY C N 1
ATOM 5132 C CA . GLY C 1 160 ? -27.252 38.044 -5.742 1.00 41.74 157 GLY C CA 1
ATOM 5133 C C . GLY C 1 160 ? -28.225 39.172 -5.463 1.00 41.33 157 GLY C C 1
ATOM 5134 O O . GLY C 1 160 ? -29.284 38.998 -4.854 1.00 41.63 157 GLY C O 1
ATOM 5135 N N . GLY C 1 161 ? -27.845 40.362 -5.932 1.00 40.39 158 GLY C N 1
ATOM 5136 C CA . GLY C 1 161 ? -28.610 41.555 -5.677 1.00 40.43 158 GLY C CA 1
ATOM 5137 C C . GLY C 1 161 ? -28.416 42.114 -4.290 1.00 39.28 158 GLY C C 1
ATOM 5138 O O . GLY C 1 161 ? -29.131 43.038 -3.910 1.00 39.69 158 GLY C O 1
ATOM 5139 N N . LEU C 1 162 ? -27.485 41.558 -3.511 1.00 37.96 159 LEU C N 1
ATOM 5140 C CA . LEU C 1 162 ? -27.150 42.124 -2.211 1.00 36.60 159 LEU C CA 1
ATOM 5141 C C . LEU C 1 162 ? -26.598 43.544 -2.371 1.00 35.58 159 LEU C C 1
ATOM 5142 O O . LEU C 1 162 ? -26.041 43.897 -3.415 1.00 32.66 159 LEU C O 1
ATOM 5147 N N . LEU C 1 163 ? -26.742 44.361 -1.322 1.00 31.58 160 LEU C N 1
ATOM 5148 C CA . LEU C 1 163 ? -26.134 45.694 -1.285 1.00 31.56 160 LEU C CA 1
ATOM 5149 C C . LEU C 1 163 ? -24.763 45.613 -0.634 1.00 30.67 160 LEU C C 1
ATOM 5150 O O . LEU C 1 163 ? -24.603 44.954 0.401 1.00 30.54 160 LEU C O 1
ATOM 5155 N N . GLN C 1 164 ? -23.769 46.254 -1.235 1.00 29.60 161 GLN C N 1
ATOM 5156 C CA . GLN C 1 164 ? -22.484 46.399 -0.563 1.00 31.58 161 GLN C CA 1
ATOM 5157 C C . GLN C 1 164 ? -22.180 47.872 -0.306 1.00 30.63 161 GLN C C 1
ATOM 5158 O O . GLN C 1 164 ? -22.459 48.732 -1.153 1.00 31.47 161 GLN C O 1
ATOM 5164 N N . CYS C 1 165 ? -21.616 48.165 0.878 1.00 28.57 162 CYS C N 1
ATOM 5165 C CA . CYS C 1 165 ? -21.365 49.546 1.315 1.00 27.37 162 CYS C CA 1
ATOM 5166 C C . CYS C 1 165 ? -19.966 49.694 1.875 1.00 27.82 162 CYS C C 1
ATOM 5167 O O . CYS C 1 165 ? -19.443 48.788 2.535 1.00 27.79 162 CYS C O 1
ATOM 5170 N N . VAL C 1 166 ? -19.379 50.851 1.607 1.00 26.65 163 VAL C N 1
ATOM 5171 C CA . VAL C 1 166 ? -18.191 51.316 2.295 1.00 26.25 163 VAL C CA 1
ATOM 5172 C C . VAL C 1 166 ? -18.499 52.717 2.817 1.00 27.00 163 VAL C C 1
ATOM 5173 O O . VAL C 1 166 ? -18.414 53.684 2.056 1.00 26.77 163 VAL C O 1
ATOM 5177 N N . PRO C 1 167 ? -18.879 52.868 4.084 1.00 26.58 164 PRO C N 1
ATOM 5178 C CA . PRO C 1 167 ? -19.241 54.195 4.603 1.00 26.37 164 PRO C CA 1
ATOM 5179 C C . PRO C 1 167 ? -18.009 55.065 4.788 1.00 26.11 164 PRO C C 1
ATOM 5180 O O . PRO C 1 167 ? -16.875 54.602 4.678 1.00 26.53 164 PRO C O 1
ATOM 5184 N N . HIS C 1 168 ? -18.247 56.364 5.046 1.00 26.50 165 HIS C N 1
ATOM 5185 C CA . HIS C 1 168 ? -17.181 57.309 5.354 1.00 26.73 165 HIS C CA 1
ATOM 5186 C C . HIS C 1 168 ? -16.185 57.447 4.201 1.00 30.62 165 HIS C C 1
ATOM 5187 O O . HIS C 1 168 ? -14.966 57.454 4.393 1.00 27.18 165 HIS C O 1
ATOM 5194 N N . THR C 1 169 ? -16.722 57.593 2.995 1.00 27.63 166 THR C N 1
ATOM 5195 C CA . THR C 1 169 ? -15.901 57.863 1.821 1.00 28.31 166 THR C CA 1
ATOM 5196 C C . THR C 1 169 ? -16.469 59.119 1.159 1.00 30.38 166 THR C C 1
ATOM 5197 O O . THR C 1 169 ? -17.362 59.744 1.734 1.00 30.26 166 THR C O 1
ATOM 5201 N N . THR C 1 170 ? -15.964 59.526 -0.008 1.00 32.54 167 THR C N 1
ATOM 5202 C CA . THR C 1 170 ? -16.631 60.594 -0.753 1.00 35.42 167 THR C CA 1
ATOM 5203 C C . THR C 1 170 ? -16.340 60.452 -2.249 1.00 35.56 167 THR C C 1
ATOM 5204 O O . THR C 1 170 ? -15.448 59.716 -2.671 1.00 34.38 167 THR C O 1
ATOM 5208 N N . TRP C 1 171 ? -17.123 61.172 -3.049 1.00 35.42 168 TRP C N 1
ATOM 5209 C CA . TRP C 1 171 ? -17.137 61.024 -4.506 1.00 34.12 168 TRP C CA 1
ATOM 5210 C C . TRP C 1 171 ? -16.362 62.178 -5.157 1.00 35.52 168 TRP C C 1
ATOM 5211 O O . TRP C 1 171 ? -16.840 63.317 -5.190 1.00 37.18 168 TRP C O 1
ATOM 5222 N N . ASP C 1 172 ? -15.171 61.888 -5.677 1.00 36.00 169 ASP C N 1
ATOM 5223 C CA . ASP C 1 172 ? -14.409 62.819 -6.517 1.00 37.64 169 ASP C CA 1
ATOM 5224 C C . ASP C 1 172 ? -14.589 62.404 -7.978 1.00 41.84 169 ASP C C 1
ATOM 5225 O O . ASP C 1 172 ? -13.934 61.470 -8.460 1.00 42.72 169 ASP C O 1
ATOM 5230 N N . LYS C 1 173 ? -15.465 63.106 -8.700 1.00 41.62 170 LYS C N 1
ATOM 5231 C CA . LYS C 1 173 ? -15.775 62.671 -10.066 1.00 42.82 170 LYS C CA 1
ATOM 5232 C C . LYS C 1 173 ? -14.580 62.766 -11.011 1.00 44.44 170 LYS C C 1
ATOM 5233 O O . LYS C 1 173 ? -14.566 62.080 -12.036 1.00 43.41 170 LYS C O 1
ATOM 5239 N N . ALA C 1 174 ? -13.580 63.591 -10.691 1.00 44.25 171 ALA C N 1
ATOM 5240 C CA . ALA C 1 174 ? -12.373 63.664 -11.502 1.00 45.63 171 ALA C CA 1
ATOM 5241 C C . ALA C 1 174 ? -11.410 62.517 -11.219 1.00 44.64 171 ALA C C 1
ATOM 5242 O O . ALA C 1 174 ? -10.554 62.222 -12.062 1.00 45.17 171 ALA C O 1
ATOM 5244 N N . SER C 1 175 ? -11.532 61.861 -10.057 1.00 42.15 172 SER C N 1
ATOM 5245 C CA . SER C 1 175 ? -10.628 60.779 -9.703 1.00 41.45 172 SER C CA 1
ATOM 5246 C C . SER C 1 175 ? -11.316 59.869 -8.692 1.00 39.46 172 SER C C 1
ATOM 5247 O O . SER C 1 175 ? -10.993 59.903 -7.498 1.00 38.50 172 SER C O 1
ATOM 5250 N N . PRO C 1 176 ? -12.269 59.044 -9.130 1.00 40.20 173 PRO C N 1
ATOM 5251 C CA . PRO C 1 176 ? -13.131 58.348 -8.150 1.00 39.00 173 PRO C CA 1
ATOM 5252 C C . PRO C 1 176 ? -12.393 57.353 -7.253 1.00 37.92 173 PRO C C 1
ATOM 5253 O O . PRO C 1 176 ? -12.726 57.215 -6.064 1.00 34.38 173 PRO C O 1
ATOM 5257 N N . GLN C 1 177 ? -11.402 56.654 -7.801 1.00 38.04 174 GLN C N 1
ATOM 5258 C CA . GLN C 1 177 ? -10.546 55.734 -7.049 1.00 37.83 174 GLN C CA 1
ATOM 5259 C C . GLN C 1 177 ? -11.365 54.788 -6.169 1.00 35.34 174 GLN C C 1
ATOM 5260 O O . GLN C 1 177 ? -11.043 54.551 -5.007 1.00 32.98 174 GLN C O 1
ATOM 5266 N N . ILE C 1 178 ? -12.435 54.243 -6.750 1.00 34.05 175 ILE C N 1
ATOM 5267 C CA . ILE C 1 178 ? -13.294 53.298 -6.042 1.00 33.10 175 ILE C CA 1
ATOM 5268 C C . ILE C 1 178 ? -12.483 52.116 -5.508 1.00 33.16 175 ILE C C 1
ATOM 5269 O O . ILE C 1 178 ? -12.530 51.805 -4.314 1.00 31.18 175 ILE C O 1
ATOM 5274 N N . ASN C 1 179 ? -11.713 51.457 -6.374 1.00 33.31 176 ASN C N 1
ATOM 5275 C CA . ASN C 1 179 ? -11.005 50.263 -5.928 1.00 35.31 176 ASN C CA 1
ATOM 5276 C C . ASN C 1 179 ? -10.016 50.588 -4.817 1.00 34.69 176 ASN C C 1
ATOM 5277 O O . ASN C 1 179 ? -9.860 49.797 -3.879 1.00 31.56 176 ASN C O 1
ATOM 5282 N N . ARG C 1 180 ? -9.405 51.776 -4.854 1.00 35.82 177 ARG C N 1
ATOM 5283 C CA . ARG C 1 180 ? -8.603 52.206 -3.709 1.00 36.12 177 ARG C CA 1
ATOM 5284 C C . ARG C 1 180 ? -9.447 52.268 -2.444 1.00 32.97 177 ARG C C 1
ATOM 5285 O O . ARG C 1 180 ? -8.997 51.843 -1.375 1.00 30.24 177 ARG C O 1
ATOM 5293 N N . TYR C 1 181 ? -10.680 52.777 -2.540 1.00 31.55 178 TYR C N 1
ATOM 5294 C CA . TYR C 1 181 ? -11.549 52.791 -1.361 1.00 29.38 178 TYR C CA 1
ATOM 5295 C C . TYR C 1 181 ? -11.844 51.382 -0.836 1.00 32.31 178 TYR C C 1
ATOM 5296 O O . TYR C 1 181 ? -11.947 51.179 0.386 1.00 27.85 178 TYR C O 1
ATOM 5305 N N . LEU C 1 182 ? -12.045 50.410 -1.743 1.00 32.16 179 LEU C N 1
ATOM 5306 C CA . LEU C 1 182 ? -12.251 49.019 -1.323 1.00 30.79 179 LEU C CA 1
ATOM 5307 C C . LEU C 1 182 ? -11.012 48.464 -0.649 1.00 28.63 179 LEU C C 1
ATOM 5308 O O . LEU C 1 182 ? -11.110 47.749 0.358 1.00 28.74 179 LEU C O 1
ATOM 5313 N N . VAL C 1 183 ? -9.839 48.783 -1.187 1.00 29.44 180 VAL C N 1
ATOM 5314 C CA . VAL C 1 183 ? -8.594 48.313 -0.593 1.00 30.62 180 VAL C CA 1
ATOM 5315 C C . VAL C 1 183 ? -8.399 48.904 0.800 1.00 30.16 180 VAL C C 1
ATOM 5316 O O . VAL C 1 183 ? -7.837 48.256 1.685 1.00 28.57 180 VAL C O 1
ATOM 5320 N N . GLU C 1 184 ? -8.825 50.161 1.006 1.00 29.48 181 GLU C N 1
ATOM 5321 C CA . GLU C 1 184 ? -8.528 50.880 2.239 1.00 28.73 181 GLU C CA 1
ATOM 5322 C C . GLU C 1 184 ? -9.568 50.690 3.352 1.00 29.00 181 GLU C C 1
ATOM 5323 O O . GLU C 1 184 ? -9.306 51.111 4.494 1.00 28.94 181 GLU C O 1
ATOM 5329 N N . ASN C 1 185 ? -10.717 50.069 3.074 1.00 26.74 182 ASN C N 1
ATOM 5330 C CA . ASN C 1 185 ? -11.795 49.921 4.051 1.00 26.01 182 ASN C CA 1
ATOM 5331 C C . ASN C 1 185 ? -12.447 48.551 3.952 1.00 28.23 182 ASN C C 1
ATOM 5332 O O . ASN C 1 185 ? -12.549 47.995 2.852 1.00 30.25 182 ASN C O 1
ATOM 5337 N N . PRO C 1 186 ? -12.972 48.017 5.059 1.00 26.65 183 PRO C N 1
ATOM 5338 C CA . PRO C 1 186 ? -13.778 46.801 4.949 1.00 26.16 183 PRO C CA 1
ATOM 5339 C C . PRO C 1 186 ? -15.081 47.119 4.232 1.00 25.76 183 PRO C C 1
ATOM 5340 O O . PRO C 1 186 ? -15.561 48.254 4.247 1.00 25.35 183 PRO C O 1
ATOM 5344 N N . ILE C 1 187 ? -15.619 46.113 3.547 1.00 25.81 184 ILE C N 1
ATOM 5345 C CA . ILE C 1 187 ? -16.903 46.200 2.861 1.00 26.06 184 ILE C CA 1
ATOM 5346 C C . ILE C 1 187 ? -17.936 45.481 3.706 1.00 26.14 184 ILE C C 1
ATOM 5347 O O . ILE C 1 187 ? -17.726 44.322 4.106 1.00 26.07 184 ILE C O 1
ATOM 5352 N N . ASP C 1 188 ? -19.074 46.117 3.915 1.00 25.93 185 ASP C N 1
ATOM 5353 C CA . ASP C 1 188 ? -20.207 45.455 4.541 1.00 31.81 185 ASP C CA 1
ATOM 5354 C C . ASP C 1 188 ? -21.215 45.052 3.469 1.00 26.80 185 ASP C C 1
ATOM 5355 O O . ASP C 1 188 ? -21.458 45.800 2.521 1.00 27.05 185 ASP C O 1
ATOM 5360 N N . THR C 1 189 ? -21.809 43.876 3.629 1.00 27.25 186 THR C N 1
ATOM 5361 C CA . THR C 1 189 ? -22.763 43.326 2.676 1.00 28.10 186 THR C CA 1
ATOM 5362 C C . THR C 1 189 ? -24.118 43.152 3.347 1.00 31.37 186 THR C C 1
ATOM 5363 O O . THR C 1 189 ? -24.201 42.717 4.505 1.00 30.64 186 THR C O 1
ATOM 5367 N N . TYR C 1 190 ? -25.182 43.455 2.622 1.00 29.19 187 TYR C N 1
ATOM 5368 C CA . TYR C 1 190 ? -26.508 43.402 3.208 1.00 29.78 187 TYR C CA 1
ATOM 5369 C C . TYR C 1 190 ? -27.449 42.658 2.285 1.00 31.15 187 TYR C C 1
ATOM 5370 O O . TYR C 1 190 ? -27.456 42.889 1.067 1.00 32.15 187 TYR C O 1
ATOM 5379 N N . HIS C 1 191 ? -28.258 41.787 2.881 1.00 31.68 188 HIS C N 1
ATOM 5380 C CA . HIS C 1 191 ? -29.255 41.024 2.155 1.00 34.52 188 HIS C CA 1
ATOM 5381 C C . HIS C 1 191 ? -30.627 41.513 2.577 1.00 35.66 188 HIS C C 1
ATOM 5382 O O . HIS C 1 191 ? -31.003 41.389 3.753 1.00 36.07 188 HIS C O 1
ATOM 5389 N N . PHE C 1 192 ? -31.378 42.038 1.619 1.00 36.38 189 PHE C N 1
ATOM 5390 C CA . PHE C 1 192 ? -32.688 42.618 1.876 1.00 37.53 189 PHE C CA 1
ATOM 5391 C C . PHE C 1 192 ? -33.742 41.748 1.215 1.00 40.70 189 PHE C C 1
ATOM 5392 O O . PHE C 1 192 ? -33.572 41.333 0.065 1.00 43.52 189 PHE C O 1
ATOM 5400 N N . GLU C 1 193 ? -34.805 41.436 1.950 1.00 41.80 190 GLU C N 1
ATOM 5401 C CA . GLU C 1 193 ? -35.907 40.678 1.385 1.00 45.44 190 GLU C CA 1
ATOM 5402 C C . GLU C 1 193 ? -36.973 41.605 0.814 1.00 46.47 190 GLU C C 1
ATOM 5403 O O . GLU C 1 193 ? -37.025 42.804 1.115 1.00 40.27 190 GLU C O 1
ATOM 5409 N N . SER C 1 194 ? -37.839 41.030 -0.017 1.00 42.54 191 SER C N 1
ATOM 5410 C CA . SER C 1 194 ? -38.946 41.802 -0.551 1.00 44.44 191 SER C CA 1
ATOM 5411 C C . SER C 1 194 ? -39.693 42.493 0.583 1.00 44.79 191 SER C C 1
ATOM 5412 O O . SER C 1 194 ? -39.954 41.893 1.629 1.00 44.34 191 SER C O 1
ATOM 5415 N N . GLY C 1 195 ? -40.018 43.769 0.375 1.00 45.74 192 GLY C N 1
ATOM 5416 C CA . GLY C 1 195 ? -40.740 44.553 1.352 1.00 44.40 192 GLY C CA 1
ATOM 5417 C C . GLY C 1 195 ? -39.872 45.272 2.361 1.00 44.49 192 GLY C C 1
ATOM 5418 O O . GLY C 1 195 ? -40.400 46.077 3.146 1.00 45.38 192 GLY C O 1
ATOM 5419 N N . ASP C 1 196 ? -38.564 45.025 2.366 1.00 41.00 193 ASP C N 1
ATOM 5420 C CA . ASP C 1 196 ? -37.680 45.749 3.264 1.00 42.02 193 ASP C CA 1
ATOM 5421 C C . ASP C 1 196 ? -37.568 47.212 2.829 1.00 41.67 193 ASP C C 1
ATOM 5422 O O . ASP C 1 196 ? -37.865 47.581 1.684 1.00 41.14 193 ASP C O 1
ATOM 5427 N N . VAL C 1 197 ? -37.131 48.052 3.761 1.00 38.18 194 VAL C N 1
ATOM 5428 C CA . VAL C 1 197 ? -36.843 49.455 3.464 1.00 37.73 194 VAL C CA 1
ATOM 5429 C C . VAL C 1 197 ? -35.614 49.845 4.259 1.00 36.13 194 VAL C C 1
ATOM 5430 O O . VAL C 1 197 ? -35.534 49.572 5.463 1.00 35.89 194 VAL C O 1
ATOM 5434 N N . TYR C 1 198 ? -34.638 50.437 3.581 1.00 35.18 195 TYR C N 1
ATOM 5435 C CA . TYR C 1 198 ? -33.453 50.924 4.266 1.00 33.83 195 TYR C CA 1
ATOM 5436 C C . TYR C 1 198 ? -33.188 52.377 3.898 1.00 34.25 195 TYR C C 1
ATOM 5437 O O . TYR C 1 198 ? -33.744 52.926 2.934 1.00 34.55 195 TYR C O 1
ATOM 5446 N N . PHE C 1 199 ? -32.342 52.992 4.726 1.00 33.02 196 PHE C N 1
ATOM 5447 C CA . PHE C 1 199 ? -32.075 54.423 4.735 1.00 32.82 196 PHE C CA 1
ATOM 5448 C C . PHE C 1 199 ? -30.574 54.571 4.583 1.00 33.43 196 PHE C C 1
ATOM 5449 O O . PHE C 1 199 ? -29.823 54.019 5.387 1.00 30.75 196 PHE C O 1
ATOM 5457 N N . LEU C 1 200 ? -30.134 55.295 3.555 1.00 33.90 197 LEU C N 1
ATOM 5458 C CA . LEU C 1 200 ? -28.737 55.275 3.138 1.00 31.90 197 LEU C CA 1
ATOM 5459 C C . LEU C 1 200 ? -28.170 56.690 3.026 1.00 32.14 197 LEU C C 1
ATOM 5460 O O . LEU C 1 200 ? -28.768 57.578 2.402 1.00 31.76 197 LEU C O 1
ATOM 5465 N N . ARG C 1 201 ? -27.008 56.887 3.626 1.00 30.01 198 ARG C N 1
ATOM 5466 C CA . ARG C 1 201 ? -26.266 58.128 3.493 1.00 31.71 198 ARG C CA 1
ATOM 5467 C C . ARG C 1 201 ? -25.455 58.020 2.191 1.00 34.18 198 ARG C C 1
ATOM 5468 O O . ARG C 1 201 ? -24.325 57.509 2.169 1.00 29.40 198 ARG C O 1
ATOM 5476 N N . THR C 1 202 ? -26.064 58.481 1.082 1.00 31.06 199 THR C N 1
ATOM 5477 C CA . THR C 1 202 ? -25.565 58.171 -0.258 1.00 32.07 199 THR C CA 1
ATOM 5478 C C . THR C 1 202 ? -24.320 58.957 -0.653 1.00 33.50 199 THR C C 1
ATOM 5479 O O . THR C 1 202 ? -23.566 58.492 -1.523 1.00 33.74 199 THR C O 1
ATOM 5483 N N . ASP C 1 203 ? -24.071 60.128 -0.052 1.00 31.56 200 ASP C N 1
ATOM 5484 C CA . ASP C 1 203 ? -22.936 60.902 -0.527 1.00 31.96 200 ASP C CA 1
ATOM 5485 C C . ASP C 1 203 ? -21.627 60.434 0.092 1.00 30.93 200 ASP C C 1
ATOM 5486 O O . ASP C 1 203 ? -20.563 60.661 -0.497 1.00 31.19 200 ASP C O 1
ATOM 5491 N N . THR C 1 204 ? -21.665 59.804 1.258 1.00 30.00 201 THR C N 1
ATOM 5492 C CA . THR C 1 204 ? -20.428 59.338 1.870 1.00 29.93 201 THR C CA 1
ATOM 5493 C C . THR C 1 204 ? -20.353 57.819 1.967 1.00 29.45 201 THR C C 1
ATOM 5494 O O . THR C 1 204 ? -19.356 57.296 2.488 1.00 27.85 201 THR C O 1
ATOM 5498 N N . THR C 1 205 ? -21.362 57.100 1.461 1.00 28.62 202 THR C N 1
ATOM 5499 C CA . THR C 1 205 ? -21.369 55.638 1.469 1.00 29.30 202 THR C CA 1
ATOM 5500 C C . THR C 1 205 ? -21.233 55.116 0.037 1.00 29.84 202 THR C C 1
ATOM 5501 O O . THR C 1 205 ? -22.187 55.162 -0.750 1.00 30.24 202 THR C O 1
ATOM 5505 N N . LEU C 1 206 ? -20.034 54.661 -0.300 1.00 28.40 203 LEU C N 1
ATOM 5506 C CA . LEU C 1 206 ? -19.799 54.016 -1.589 1.00 28.98 203 LEU C CA 1
ATOM 5507 C C . LEU C 1 206 ? -20.586 52.715 -1.617 1.00 29.01 203 LEU C C 1
ATOM 5508 O O . LEU C 1 206 ? -20.556 51.965 -0.646 1.00 28.89 203 LEU C O 1
ATOM 5513 N N . HIS C 1 207 ? -21.348 52.460 -2.674 1.00 29.97 204 HIS C N 1
ATOM 5514 C CA . HIS C 1 207 ? -22.194 51.265 -2.603 1.00 30.57 204 HIS C CA 1
ATOM 5515 C C . HIS C 1 207 ? -22.535 50.748 -3.995 1.00 31.58 204 HIS C C 1
ATOM 5516 O O . HIS C 1 207 ? -22.404 51.464 -4.996 1.00 32.13 204 HIS C O 1
ATOM 5523 N N . ARG C 1 208 ? -22.969 49.479 -4.032 1.00 30.90 205 ARG C N 1
ATOM 5524 C CA . ARG C 1 208 ? -23.365 48.788 -5.251 1.00 32.02 205 ARG C CA 1
ATOM 5525 C C . ARG C 1 208 ? -24.333 47.658 -4.904 1.00 34.57 205 ARG C C 1
ATOM 5526 O O . ARG C 1 208 ? -24.537 47.314 -3.738 1.00 31.41 205 ARG C O 1
ATOM 5534 N N . THR C 1 209 ? -24.916 47.061 -5.941 1.00 36.45 206 THR C N 1
ATOM 5535 C CA . THR C 1 209 ? -25.600 45.778 -5.801 1.00 37.33 206 THR C CA 1
ATOM 5536 C C . THR C 1 209 ? -24.773 44.706 -6.496 1.00 34.26 206 THR C C 1
ATOM 5537 O O . THR C 1 209 ? -24.215 44.947 -7.582 1.00 34.98 206 THR C O 1
ATOM 5541 N N . ILE C 1 210 ? -24.711 43.524 -5.883 1.00 34.05 207 ILE C N 1
ATOM 5542 C CA . ILE C 1 210 ? -23.921 42.420 -6.434 1.00 34.60 207 ILE C CA 1
ATOM 5543 C C . ILE C 1 210 ? -24.617 41.876 -7.677 1.00 36.25 207 ILE C C 1
ATOM 5544 O O . ILE C 1 210 ? -25.830 41.594 -7.635 1.00 36.88 207 ILE C O 1
ATOM 5549 N N . PRO C 1 211 ? -23.907 41.719 -8.795 1.00 41.23 208 PRO C N 1
ATOM 5550 C CA . PRO C 1 211 ? -24.554 41.258 -10.027 1.00 38.90 208 PRO C CA 1
ATOM 5551 C C . PRO C 1 211 ? -25.391 40.000 -9.798 1.00 40.60 208 PRO C C 1
ATOM 5552 O O . PRO C 1 211 ? -25.011 39.094 -9.040 1.00 39.13 208 PRO C O 1
ATOM 5556 N N . LEU C 1 212 ? -26.548 39.954 -10.450 1.00 40.92 209 LEU C N 1
ATOM 5557 C CA . LEU C 1 212 ? -27.393 38.772 -10.384 1.00 41.97 209 LEU C CA 1
ATOM 5558 C C . LEU C 1 212 ? -26.693 37.561 -11.008 1.00 43.02 209 LEU C C 1
ATOM 5559 O O . LEU C 1 212 ? -26.130 37.648 -12.106 1.00 43.96 209 LEU C O 1
ATOM 5564 N N . ARG C 1 213 ? -26.7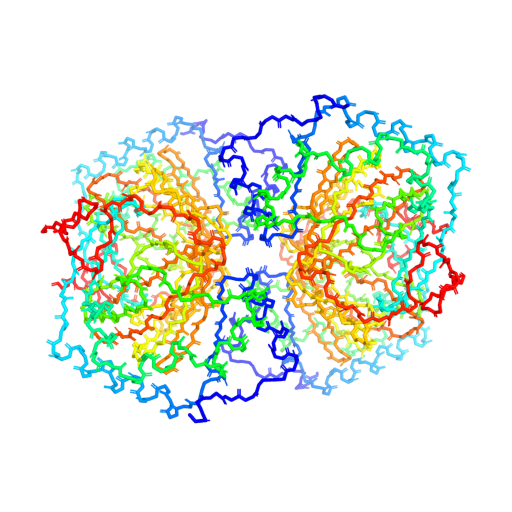62 36.419 -10.328 1.00 43.07 210 ARG C N 1
ATOM 5565 C CA . ARG C 1 213 ? -26.181 35.192 -10.869 1.00 46.65 210 ARG C CA 1
ATOM 5566 C C . ARG C 1 213 ? -27.075 34.508 -11.892 1.00 49.30 210 ARG C C 1
ATOM 5567 O O . ARG C 1 213 ? -26.614 33.580 -12.566 1.00 51.77 210 ARG C O 1
ATOM 5575 N N . GLU C 1 214 ? -28.324 34.937 -12.032 1.00 50.23 211 GLU C N 1
ATOM 5576 C CA . GLU C 1 214 ? -29.230 34.366 -13.019 1.00 54.56 211 GLU C CA 1
ATOM 5577 C C . GLU C 1 214 ? -30.366 35.347 -13.284 1.00 54.55 211 GLU C C 1
ATOM 5578 O O . GLU C 1 214 ? -30.550 36.331 -12.561 1.00 51.41 211 GLU C O 1
ATOM 5584 N N . ASP C 1 215 ? -31.147 35.048 -14.323 1.00 57.25 212 ASP C N 1
ATOM 5585 C CA . ASP C 1 215 ? -32.353 35.821 -14.579 1.00 57.96 212 ASP C CA 1
ATOM 5586 C C . ASP C 1 215 ? -33.261 35.781 -13.356 1.00 57.19 212 ASP C C 1
ATOM 5587 O O . ASP C 1 215 ? -33.477 34.730 -12.741 1.00 56.61 212 ASP C O 1
ATOM 5592 N N . THR C 1 216 ? -33.799 36.937 -12.999 1.00 56.44 213 THR C N 1
ATOM 5593 C CA . THR C 1 216 ? -34.761 36.981 -11.911 1.00 57.44 213 THR C CA 1
ATOM 5594 C C . THR C 1 216 ? -35.359 38.380 -11.874 1.00 57.06 213 THR C C 1
ATOM 5595 O O . THR C 1 216 ? -35.291 39.122 -12.864 1.00 57.65 213 THR C O 1
ATOM 5599 N N . THR C 1 217 ? -35.959 38.756 -10.756 1.00 55.34 214 THR C N 1
ATOM 5600 C CA . THR C 1 217 ? -36.600 40.054 -10.673 1.00 54.64 214 THR C CA 1
ATOM 5601 C C . THR C 1 217 ? -36.174 40.731 -9.385 1.00 51.45 214 THR C C 1
ATOM 5602 O O . THR C 1 217 ? -36.293 40.144 -8.305 1.00 50.73 214 THR C O 1
ATOM 5606 N N . ARG C 1 218 ? -35.654 41.953 -9.513 1.00 49.30 215 ARG C N 1
ATOM 5607 C CA . ARG C 1 218 ? -35.231 42.754 -8.375 1.00 46.82 215 ARG C CA 1
ATOM 5608 C C . ARG C 1 218 ? -35.636 44.184 -8.676 1.00 47.01 215 ARG C C 1
ATOM 5609 O O . ARG C 1 218 ? -35.168 44.769 -9.658 1.00 44.70 215 ARG C O 1
ATOM 5617 N N . ILE C 1 219 ? -36.518 44.736 -7.856 1.00 46.70 216 ILE C N 1
ATOM 5618 C CA . ILE C 1 219 ? -37.052 46.070 -8.081 1.00 44.86 216 ILE C CA 1
ATOM 5619 C C . ILE C 1 219 ? -36.886 46.881 -6.807 1.00 46.89 216 ILE C C 1
ATOM 5620 O O . ILE C 1 219 ? -37.112 46.376 -5.700 1.00 42.91 216 ILE C O 1
ATOM 5625 N N . ILE C 1 220 ? -36.481 48.142 -6.959 1.00 42.86 217 ILE C N 1
ATOM 5626 C CA . ILE C 1 220 ? -36.417 49.050 -5.830 1.00 44.41 217 ILE C CA 1
ATOM 5627 C C . ILE C 1 220 ? -37.004 50.383 -6.265 1.00 42.70 217 ILE C C 1
ATOM 5628 O O . ILE C 1 220 ? -37.054 50.713 -7.452 1.00 43.72 217 ILE C O 1
ATOM 5633 N N . LEU C 1 221 ? -37.490 51.122 -5.274 1.00 42.50 218 LEU C N 1
ATOM 5634 C CA . LEU C 1 221 ? -37.864 52.521 -5.416 1.00 43.10 218 LEU C CA 1
ATOM 5635 C C . LEU C 1 221 ? -36.944 53.343 -4.529 1.00 45.82 218 LEU C C 1
ATOM 5636 O O . LEU C 1 221 ? -36.771 53.028 -3.348 1.00 44.55 218 LEU C O 1
ATOM 5641 N N . ASN C 1 222 ? -36.345 54.377 -5.105 1.00 41.43 219 ASN C N 1
ATOM 5642 C CA . ASN C 1 222 ? -35.400 55.247 -4.419 1.00 40.15 219 ASN C CA 1
ATOM 5643 C C . ASN C 1 222 ? -36.063 56.613 -4.272 1.00 43.66 219 ASN C C 1
ATOM 5644 O O . ASN C 1 222 ? -36.469 57.212 -5.276 1.00 42.43 219 ASN C O 1
ATOM 5649 N N . MET C 1 223 ? -36.235 57.066 -3.022 1.00 42.39 220 MET C N 1
ATOM 5650 C CA . MET C 1 223 ? -36.543 58.463 -2.714 1.00 42.52 220 MET C CA 1
ATOM 5651 C C . MET C 1 223 ? -35.261 59.145 -2.243 1.00 40.63 220 MET C C 1
ATOM 5652 O O . MET C 1 223 ? -34.616 58.676 -1.298 1.00 38.61 220 MET C O 1
ATOM 5657 N N . THR C 1 224 ? -34.879 60.222 -2.915 1.00 40.97 221 THR C N 1
ATOM 5658 C CA . THR C 1 224 ? -33.630 60.923 -2.640 1.00 40.39 221 THR C CA 1
ATOM 5659 C C . THR C 1 224 ? -33.968 62.298 -2.087 1.00 40.29 221 THR C C 1
ATOM 5660 O O . THR C 1 224 ? -34.829 62.990 -2.639 1.00 41.86 221 THR C O 1
ATOM 5664 N N . TRP C 1 225 ? -33.313 62.668 -0.987 1.00 39.34 222 TRP C N 1
ATOM 5665 C CA . TRP C 1 225 ? -33.415 63.991 -0.378 1.00 43.10 222 TRP C CA 1
ATOM 5666 C C . TRP C 1 225 ? -32.028 64.620 -0.286 1.00 42.52 222 TRP C C 1
ATOM 5667 O O . TRP C 1 225 ? -31.009 63.924 -0.146 1.00 37.88 222 TRP C O 1
ATOM 5678 N N . ALA C 1 226 ? -32.011 65.948 -0.350 1.00 43.23 223 ALA C N 1
ATOM 5679 C CA . ALA C 1 226 ? -30.823 66.720 -0.016 1.00 42.39 223 ALA C CA 1
ATOM 5680 C C . ALA C 1 226 ? -30.699 66.898 1.491 1.00 40.50 223 ALA C C 1
ATOM 5681 O O . ALA C 1 226 ? -31.704 67.038 2.200 1.00 39.92 223 ALA C O 1
ATOM 5683 N N . GLY C 1 227 ? -29.446 66.891 1.973 1.00 38.29 224 GLY C N 1
ATOM 5684 C CA . GLY C 1 227 ? -29.129 67.558 3.217 1.00 38.19 224 GLY C CA 1
ATOM 5685 C C . GLY C 1 227 ? -28.846 69.031 2.975 1.00 41.77 224 GLY C C 1
ATOM 5686 O O . GLY C 1 227 ? -28.594 69.463 1.849 1.00 41.72 224 GLY C O 1
ATOM 5687 N N . GLU C 1 228 ? -28.902 69.830 4.043 1.00 42.42 225 GLU C N 1
ATOM 5688 C CA . GLU C 1 228 ? -28.617 71.243 3.865 1.00 44.17 225 GLU C CA 1
ATOM 5689 C C . GLU C 1 228 ? -27.274 71.440 3.173 1.00 42.23 225 GLU C C 1
ATOM 5690 O O . GLU C 1 228 ? -27.100 72.414 2.432 1.00 44.03 225 GLU C O 1
ATOM 5696 N N . ARG C 1 229 ? -26.342 70.495 3.345 1.00 39.49 226 ARG C N 1
ATOM 5697 C CA . ARG C 1 229 ? -25.030 70.603 2.712 1.00 39.44 226 ARG C CA 1
ATOM 5698 C C . ARG C 1 229 ? -25.083 70.545 1.187 1.00 41.00 226 ARG C C 1
ATOM 5699 O O . ARG C 1 229 ? -24.133 71.007 0.546 1.00 41.93 226 ARG C O 1
ATOM 5707 N N . ASP C 1 230 ? -26.160 70.013 0.596 1.00 41.22 227 ASP C N 1
ATOM 5708 C CA . ASP C 1 230 ? -26.249 69.813 -0.849 1.00 42.97 227 ASP C CA 1
ATOM 5709 C C . ASP C 1 230 ? -26.794 71.007 -1.611 1.00 48.02 227 ASP C C 1
ATOM 5710 O O . ASP C 1 230 ? -26.646 71.058 -2.842 1.00 48.31 227 ASP C O 1
ATOM 5715 N N . LEU C 1 231 ? -27.460 71.931 -0.924 1.00 51.87 228 LEU C N 1
ATOM 5716 C CA . LEU C 1 231 ? -28.196 72.967 -1.622 1.00 56.40 228 LEU C CA 1
ATOM 5717 C C . LEU C 1 231 ? -27.256 73.945 -2.326 1.00 61.00 228 LEU C C 1
ATOM 5718 O O . LEU C 1 231 ? -27.592 74.454 -3.402 1.00 62.84 228 LEU C O 1
ATOM 5723 N N . SER C 1 232 ? -26.071 74.193 -1.761 1.00 63.36 229 SER C N 1
ATOM 5724 C CA . SER C 1 232 ? -25.085 75.057 -2.398 1.00 67.95 229 SER C CA 1
ATOM 5725 C C . SER C 1 232 ? -24.420 74.422 -3.621 1.00 70.29 229 SER C C 1
ATOM 5726 O O . SER C 1 232 ? -23.953 75.154 -4.507 1.00 72.74 229 SER C O 1
ATOM 5729 N N . ARG C 1 233 ? -24.375 73.090 -3.697 1.00 70.04 230 ARG C N 1
ATOM 5730 C CA . ARG C 1 233 ? -23.550 72.406 -4.690 1.00 71.44 230 ARG C CA 1
ATOM 5731 C C . ARG C 1 233 ? -24.114 72.575 -6.100 1.00 71.04 230 ARG C C 1
ATOM 5732 O O . ARG C 1 233 ? -25.296 72.302 -6.342 1.00 70.43 230 ARG C O 1
ATOM 5740 N N . LYS C 1 234 ? -23.260 73.007 -7.037 1.00 71.33 231 LYS C N 1
ATOM 5741 C CA . LYS C 1 234 ? -23.608 73.055 -8.459 1.00 73.18 231 LYS C CA 1
ATOM 5742 C C . LYS C 1 234 ? -23.138 71.768 -9.142 1.00 71.23 231 LYS C C 1
ATOM 5743 O O . LYS C 1 234 ? -21.944 71.450 -9.112 1.00 70.40 231 LYS C O 1
ATOM 5745 N N . LEU C 1 235 ? -24.074 71.036 -9.757 1.00 70.43 232 LEU C N 1
ATOM 5746 C CA . LEU C 1 235 ? -23.818 69.694 -10.300 1.00 69.49 232 LEU C CA 1
ATOM 5747 C C . LEU C 1 235 ? -23.395 69.809 -11.759 1.00 73.53 232 LEU C C 1
ATOM 5748 O O . LEU C 1 235 ? -24.237 69.934 -12.651 1.00 74.96 232 LEU C O 1
ATOM 5753 N N . ALA C 1 236 ? -22.086 69.717 -12.011 1.00 74.94 233 ALA C N 1
ATOM 5754 C CA . ALA C 1 236 ? -21.536 70.076 -13.314 1.00 74.69 233 ALA C CA 1
ATOM 5755 C C . ALA C 1 236 ? -21.362 68.890 -14.257 1.00 72.22 233 ALA C C 1
ATOM 5756 O O . ALA C 1 236 ? -21.401 69.071 -15.481 1.00 74.38 233 ALA C O 1
ATOM 5758 N N . ALA C 1 237 ? -21.185 67.686 -13.732 1.00 64.74 234 ALA C N 1
ATOM 5759 C CA . ALA C 1 237 ? -20.832 66.562 -14.587 1.00 61.72 234 ALA C CA 1
ATOM 5760 C C . ALA C 1 237 ? -22.009 66.118 -15.453 1.00 58.94 234 ALA C C 1
ATOM 5761 O O . ALA C 1 237 ? -23.159 66.079 -15.010 1.00 57.84 234 ALA C O 1
ATOM 5763 N N . ASP C 1 238 ? -21.705 65.764 -16.698 1.00 58.09 235 ASP C N 1
ATOM 5764 C CA . ASP C 1 238 ? -22.698 65.204 -17.614 1.00 57.08 235 ASP C CA 1
ATOM 5765 C C . ASP C 1 238 ? -22.786 63.691 -17.413 1.00 55.22 235 ASP C C 1
ATOM 5766 O O . ASP C 1 238 ? -22.413 62.893 -18.275 1.00 56.18 235 ASP C O 1
ATOM 5771 N N . ASP C 1 239 ? -23.298 63.287 -16.243 1.00 52.54 236 ASP C N 1
ATOM 5772 C CA . ASP C 1 239 ? -23.333 61.859 -15.923 1.00 50.62 236 ASP C CA 1
ATOM 5773 C C . ASP C 1 239 ? -24.679 61.390 -15.372 1.00 49.11 236 ASP C C 1
ATOM 5774 O O . ASP C 1 239 ? -24.738 60.349 -14.711 1.00 45.94 236 ASP C O 1
ATOM 5779 N N . ARG C 1 240 ? -25.764 62.119 -15.637 1.00 49.80 237 ARG C N 1
ATOM 5780 C CA . ARG C 1 240 ? -27.061 61.800 -15.039 1.00 48.83 237 ARG C CA 1
ATOM 5781 C C . ARG C 1 240 ? -27.740 60.729 -15.898 1.00 49.28 237 ARG C C 1
ATOM 5782 O O . ARG C 1 240 ? -28.775 60.931 -16.539 1.00 50.48 237 ARG C O 1
ATOM 5790 N N . TRP C 1 241 ? -27.099 59.554 -15.896 1.00 48.03 238 TRP C N 1
ATOM 5791 C CA . TRP C 1 241 ? -27.403 58.475 -16.840 1.00 49.02 238 TRP C CA 1
ATOM 5792 C C . TRP C 1 241 ? -28.814 57.915 -16.668 1.00 49.75 238 TRP C C 1
ATOM 5793 O O . TRP C 1 241 ? -29.395 57.427 -17.643 1.00 50.77 238 TRP C O 1
ATOM 5804 N N . TRP C 1 242 ? -29.364 57.920 -15.440 1.00 48.22 239 TRP C N 1
ATOM 5805 C CA . TRP C 1 242 ? -30.638 57.241 -15.192 1.00 48.69 239 TRP C CA 1
ATOM 5806 C C . TRP C 1 242 ? -31.796 57.950 -15.860 1.00 51.27 239 TRP C C 1
ATOM 5807 O O . TRP C 1 242 ? -32.827 57.316 -16.126 1.00 51.83 239 TRP C O 1
ATOM 5818 N N . ASP C 1 243 ? -31.636 59.251 -16.126 1.00 52.60 240 ASP C N 1
ATOM 5819 C CA . ASP C 1 243 ? -32.620 60.082 -16.792 1.00 55.46 240 ASP C CA 1
ATOM 5820 C C . ASP C 1 243 ? -32.405 60.158 -18.300 1.00 58.06 240 ASP C C 1
ATOM 5821 O O . ASP C 1 243 ? -33.355 60.444 -19.036 1.00 59.50 240 ASP C O 1
ATOM 5826 N N . ASN C 1 244 ? -31.178 59.909 -18.764 1.00 58.94 241 ASN C N 1
ATOM 5827 C CA . ASN C 1 244 ? -30.814 60.034 -20.178 1.00 61.05 241 ASN C CA 1
ATOM 5828 C C . ASN C 1 244 ? -29.616 59.123 -20.417 1.00 61.78 241 ASN C C 1
ATOM 5829 O O . ASN C 1 244 ? -28.499 59.458 -20.007 1.00 60.68 241 ASN C O 1
ATOM 5834 N N . ALA C 1 245 ? -29.837 57.980 -21.071 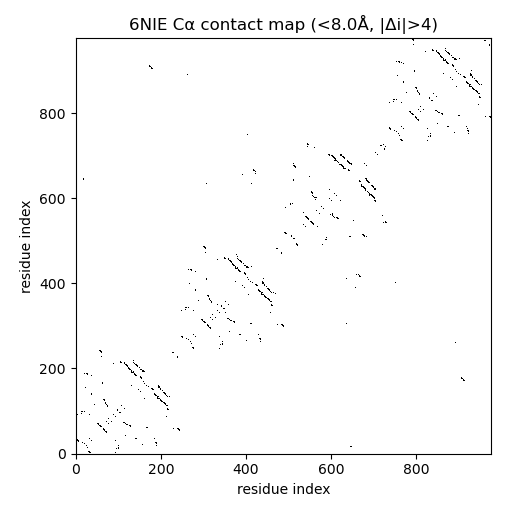1.00 63.62 242 ALA C N 1
ATOM 5835 C CA . ALA C 1 245 ? -28.719 57.091 -21.376 1.00 63.94 242 ALA C CA 1
ATOM 5836 C C . ALA C 1 245 ? -27.660 57.755 -22.248 1.00 66.14 242 ALA C C 1
ATOM 5837 O O . ALA C 1 245 ? -26.551 57.223 -22.358 1.00 66.32 242 ALA C O 1
ATOM 5839 N N . GLU C 1 246 ? -27.961 58.903 -22.853 1.00 67.95 243 GLU C N 1
ATOM 5840 C CA . GLU C 1 246 ? -27.080 59.515 -23.837 1.00 69.88 243 GLU C CA 1
ATOM 5841 C C . GLU C 1 246 ? -26.078 60.508 -23.238 1.00 67.00 243 GLU C C 1
ATOM 5842 O O . GLU C 1 246 ? -25.392 61.192 -23.999 1.00 68.07 243 GLU C O 1
ATOM 5848 N N . VAL C 1 247 ? -25.960 60.601 -21.908 1.00 63.47 244 VAL C N 1
ATOM 5849 C CA . VAL C 1 247 ? -25.078 61.604 -21.311 1.00 61.77 244 VAL C CA 1
ATOM 5850 C C . VAL C 1 247 ? -23.616 61.257 -21.592 1.00 60.78 244 VAL C C 1
ATOM 5851 O O . VAL C 1 247 ? -23.228 60.082 -21.647 1.00 56.55 244 VAL C O 1
ATOM 5855 N N . SER C 1 248 ? -22.786 62.297 -21.731 1.00 60.10 245 SER C N 1
ATOM 5856 C CA . SER C 1 248 ? -21.426 62.110 -22.233 1.00 59.53 245 SER C CA 1
ATOM 5857 C C . SER C 1 248 ? -20.606 61.176 -21.347 1.00 56.66 245 SER C C 1
ATOM 5858 O O . SER C 1 248 ? -19.743 60.445 -21.848 1.00 56.98 245 SER C O 1
ATOM 5860 N N . ALA C 1 249 ? -20.864 61.160 -20.038 1.00 54.17 246 ALA C N 1
ATOM 5861 C CA . ALA C 1 249 ? -20.101 60.287 -19.162 1.00 52.55 246 ALA C CA 1
ATOM 5862 C C . ALA C 1 249 ? -20.432 58.811 -19.375 1.00 51.67 246 ALA C C 1
ATOM 5863 O O . ALA C 1 249 ? -19.656 57.952 -18.938 1.00 50.52 246 ALA C O 1
ATOM 5865 N N . ALA C 1 250 ? -21.558 58.499 -20.020 1.00 52.67 247 ALA C N 1
ATOM 5866 C CA . ALA C 1 250 ? -22.018 57.121 -20.171 1.00 55.61 247 ALA C CA 1
ATOM 5867 C C . ALA C 1 250 ? -21.430 56.505 -21.437 1.00 56.97 247 ALA C C 1
ATOM 5868 O O . ALA C 1 250 ? -21.545 57.077 -22.522 1.00 56.53 247 ALA C O 1
ATOM 5870 N N . ARG C 1 251 ? -20.800 55.340 -21.296 1.00 55.76 248 ARG C N 1
ATOM 5871 C CA . ARG C 1 251 ? -20.254 54.613 -22.438 1.00 58.33 248 ARG C CA 1
ATOM 5872 C C . ARG C 1 251 ? -20.966 53.266 -22.555 1.00 57.58 248 ARG C C 1
ATOM 5873 O O . ARG C 1 251 ? -21.033 52.504 -21.581 1.00 55.31 248 ARG C O 1
ATOM 5881 N N . ALA C 1 252 ? -21.513 52.993 -23.742 1.00 59.50 249 ALA C N 1
ATOM 5882 C CA . ALA C 1 252 ? -22.276 51.771 -23.990 1.00 60.23 249 ALA C CA 1
ATOM 5883 C C . ALA C 1 252 ? -21.467 50.523 -23.646 1.00 60.23 249 ALA C C 1
ATOM 5884 O O . ALA C 1 252 ? -20.247 50.480 -23.824 1.00 60.04 249 ALA C O 1
ATOM 5886 N N . ILE C 1 253 ? -22.170 49.494 -23.153 1.00 60.14 250 ILE C N 1
ATOM 5887 C CA . ILE C 1 253 ? -21.540 48.202 -22.898 1.00 60.38 250 ILE C CA 1
ATOM 5888 C C . ILE C 1 253 ? -21.026 47.609 -24.199 1.00 64.78 250 ILE C C 1
ATOM 5889 O O . ILE C 1 253 ? -21.726 47.611 -25.219 1.00 66.00 250 ILE C O 1
ATOM 5894 N N . LYS C 1 254 ? -19.811 47.062 -24.161 1.00 67.36 251 LYS C N 1
ATOM 5895 C CA . LYS C 1 254 ? -19.197 46.517 -25.371 1.00 72.87 251 LYS C CA 1
ATOM 5896 C C . LYS C 1 254 ? -19.675 45.092 -25.643 1.00 76.86 251 LYS C C 1
ATOM 5897 O O . LYS C 1 254 ? -19.859 44.295 -24.717 1.00 76.08 251 LYS C O 1
ATOM 5899 N N . ASP C 1 255 ? -19.871 44.778 -26.926 1.00 82.00 252 ASP C N 1
ATOM 5900 C CA . ASP C 1 255 ? -20.380 43.472 -27.357 1.00 85.09 252 ASP C CA 1
ATOM 5901 C C . ASP C 1 255 ? -19.543 42.312 -26.815 1.00 85.64 252 ASP C C 1
ATOM 5902 O O . ASP C 1 255 ? -18.348 42.212 -27.094 1.00 87.09 252 ASP C O 1
ATOM 5904 N N . LEU D 1 11 ? -17.946 10.277 34.963 1.00 76.29 8 LEU D N 1
ATOM 5905 C CA . LEU D 1 11 ? -18.930 11.347 34.824 1.00 74.80 8 LEU D CA 1
ATOM 5906 C C . LEU D 1 11 ? -19.821 11.075 33.611 1.00 75.97 8 LEU D C 1
ATOM 5907 O O . LEU D 1 11 ? -19.402 10.399 32.663 1.00 75.01 8 LEU D O 1
ATOM 5909 N N . LYS D 1 12 ? -21.052 11.588 33.642 1.00 78.48 9 LYS D N 1
ATOM 5910 C CA . LYS D 1 12 ? -22.023 11.313 32.591 1.00 81.04 9 LYS D CA 1
ATOM 5911 C C . LYS D 1 12 ? -22.862 12.555 32.327 1.00 81.21 9 LYS D C 1
ATOM 5912 O O . LYS D 1 12 ? -23.032 13.411 33.203 1.00 81.77 9 LYS D O 1
ATOM 5914 N N . ASP D 1 13 ? -23.391 12.634 31.104 1.00 81.65 10 ASP D N 1
ATOM 5915 C CA . ASP D 1 13 ? -24.073 13.823 30.596 1.00 81.48 10 ASP D CA 1
ATOM 5916 C C . ASP D 1 13 ? -23.385 15.105 31.041 1.00 78.16 10 ASP D C 1
ATOM 5917 O O . ASP D 1 13 ? -24.049 16.065 31.444 1.00 78.00 10 ASP D O 1
ATOM 5922 N N . VAL D 1 14 ? -22.052 15.128 30.969 1.00 75.60 11 VAL D N 1
ATOM 5923 C CA . VAL D 1 14 ? -21.334 16.372 31.211 1.00 71.38 11 VAL D CA 1
ATOM 5924 C C . VAL D 1 14 ? -21.623 17.377 30.106 1.00 66.30 11 VAL D C 1
ATOM 5925 O O . VAL D 1 14 ? -21.714 18.582 30.362 1.00 63.98 11 VAL D O 1
ATOM 5929 N N . CYS D 1 15 ? -21.792 16.911 28.876 1.00 64.32 12 CYS D N 1
ATOM 5930 C CA . CYS D 1 15 ? -21.902 17.783 27.718 1.00 60.45 12 CYS D CA 1
ATOM 5931 C C . CYS D 1 15 ? -23.201 17.523 26.975 1.00 60.75 12 CYS D C 1
ATOM 5932 O O . CYS D 1 15 ? -23.754 16.420 27.023 1.00 63.59 12 CYS D O 1
ATOM 5935 N N . ALA D 1 16 ? -23.673 18.545 26.279 1.00 57.48 13 ALA D N 1
ATOM 5936 C CA . ALA D 1 16 ? -24.829 18.417 25.410 1.00 58.55 13 ALA D CA 1
ATOM 5937 C C . ALA D 1 16 ? -24.383 18.043 24.006 1.00 57.17 13 ALA D C 1
ATOM 5938 O O . ALA D 1 16 ? -23.242 18.312 23.615 1.00 53.77 13 ALA D O 1
ATOM 5940 N N . PRO D 1 17 ? -25.258 17.410 23.222 1.00 59.69 14 PRO D N 1
ATOM 5941 C CA . PRO D 1 17 ? -24.918 17.130 21.821 1.00 59.61 14 PRO D CA 1
ATOM 5942 C C . PRO D 1 17 ? -24.963 18.391 20.965 1.00 58.27 14 PRO D C 1
ATOM 5943 O O . PRO D 1 17 ? -25.883 19.209 21.069 1.00 59.09 14 PRO D O 1
ATOM 5947 N N . LEU D 1 18 ? -23.947 18.545 20.121 1.00 56.33 15 LEU D N 1
ATOM 5948 C CA . LEU D 1 18 ? -23.870 19.621 19.143 1.00 54.30 15 LEU D CA 1
ATOM 5949 C C . LEU D 1 18 ? -23.818 19.041 17.735 1.00 55.44 15 LEU D C 1
ATOM 5950 O O . LEU D 1 18 ? -23.238 17.976 17.507 1.00 57.40 15 LEU D O 1
ATOM 5955 N N . GLU D 1 19 ? -24.427 19.749 16.791 1.00 55.14 16 GLU D N 1
ATOM 5956 C CA . GLU D 1 19 ? -24.403 19.363 15.390 1.00 56.38 16 GLU D CA 1
ATOM 5957 C C . GLU D 1 19 ? -23.187 19.949 14.681 1.00 52.18 16 GLU D C 1
ATOM 5958 O O . GLU D 1 19 ? -22.486 20.828 15.200 1.00 49.21 16 GLU D O 1
ATOM 5964 N N . LYS D 1 20 ? -22.958 19.469 13.456 1.00 51.87 17 LYS D N 1
ATOM 5965 C CA . LYS D 1 20 ? -21.831 19.964 12.669 1.00 49.96 17 LYS D CA 1
ATOM 5966 C C . LYS D 1 20 ? -21.908 21.478 12.485 1.00 46.80 17 LYS D C 1
ATOM 5967 O O . LYS D 1 20 ? -20.912 22.183 12.655 1.00 44.07 17 LYS D O 1
ATOM 5969 N N . ASP D 1 21 ? -23.086 21.999 12.143 1.00 48.27 18 ASP D N 1
ATOM 5970 C CA . ASP D 1 21 ? -23.213 23.440 11.915 1.00 47.87 18 ASP D CA 1
ATOM 5971 C C . ASP D 1 21 ? -22.934 24.248 13.189 1.00 46.39 18 ASP D C 1
ATOM 5972 O O . ASP D 1 21 ? -22.430 25.372 13.111 1.00 44.68 18 ASP D O 1
ATOM 5974 N N . ASP D 1 22 ? -23.219 23.687 14.366 1.00 47.55 19 ASP D N 1
ATOM 5975 C CA . ASP D 1 22 ? -22.883 24.357 15.621 1.00 46.42 19 ASP D CA 1
ATOM 5976 C C . ASP D 1 22 ? -21.375 24.395 15.837 1.00 42.32 19 ASP D C 1
ATOM 5977 O O . ASP D 1 22 ? -20.815 25.439 16.193 1.00 41.38 19 ASP D O 1
ATOM 5982 N N . ILE D 1 23 ? -20.698 23.263 15.626 1.00 41.07 20 ILE D N 1
ATOM 5983 C CA . ILE D 1 23 ? -19.242 23.227 15.765 1.00 38.42 20 ILE D CA 1
ATOM 5984 C C . ILE D 1 23 ? -18.591 24.233 14.823 1.00 35.25 20 ILE D C 1
ATOM 5985 O O . ILE D 1 23 ? -17.646 24.943 15.189 1.00 33.78 20 ILE D O 1
ATOM 5990 N N . ARG D 1 24 ? -19.054 24.270 13.578 1.00 35.03 21 ARG D N 1
ATOM 5991 C CA A ARG D 1 24 ? -18.473 25.183 12.598 0.50 33.45 21 ARG D CA 1
ATOM 5992 C CA B ARG D 1 24 ? -18.455 25.178 12.609 0.50 33.43 21 ARG D CA 1
ATOM 5993 C C . ARG D 1 24 ? -18.662 26.637 13.023 1.00 31.98 21 ARG D C 1
ATOM 5994 O O . ARG D 1 24 ? -17.730 27.449 12.937 1.00 29.84 21 ARG D O 1
ATOM 6009 N N . ARG D 1 25 ? -19.858 26.983 13.521 1.00 34.19 22 ARG D N 1
ATOM 6010 C CA . ARG D 1 25 ? -20.091 28.349 14.008 1.00 33.70 22 ARG D CA 1
ATOM 6011 C C . ARG D 1 25 ? -19.132 28.719 15.141 1.00 30.92 22 ARG D C 1
ATOM 6012 O O . ARG D 1 25 ? -18.579 29.833 15.168 1.00 28.81 22 ARG D O 1
ATOM 6020 N N . LEU D 1 26 ? -18.943 27.799 16.098 1.00 30.82 23 LEU D N 1
ATOM 6021 C CA . LEU D 1 26 ? -18.089 28.048 17.260 1.00 28.14 23 LEU D CA 1
ATOM 6022 C C . LEU D 1 26 ? -16.619 28.096 16.868 1.00 25.96 23 LEU D C 1
ATOM 6023 O O . LEU D 1 26 ? -15.854 28.921 17.374 1.00 25.27 23 LEU D O 1
ATOM 6028 N N . SER D 1 27 ? -16.196 27.193 15.993 1.00 25.68 24 SER D N 1
ATOM 6029 C CA . SER D 1 27 ? -14.822 27.208 15.513 1.00 26.10 24 SER D CA 1
ATOM 6030 C C . SER D 1 27 ? -14.504 28.511 14.767 1.00 25.36 24 SER D C 1
ATOM 6031 O O . SER D 1 27 ? -13.429 29.103 14.951 1.00 23.88 24 SER D O 1
ATOM 6034 N N . GLN D 1 28 ? -15.409 28.960 13.897 1.00 26.14 25 GLN D N 1
ATOM 6035 C CA . GLN D 1 28 ? -15.156 30.210 13.168 1.00 25.06 25 GLN D CA 1
ATOM 6036 C C . GLN D 1 28 ? -14.994 31.398 14.124 1.00 24.42 25 GLN D C 1
ATOM 6037 O O . GLN D 1 28 ? -14.073 32.214 13.971 1.00 21.70 25 GLN D O 1
ATOM 6043 N N . ALA D 1 29 ? -15.842 31.491 15.143 1.00 25.84 26 ALA D N 1
ATOM 6044 C CA . ALA D 1 29 ? -15.717 32.612 16.087 1.00 23.98 26 ALA D CA 1
ATOM 6045 C C . ALA D 1 29 ? -14.459 32.474 16.948 1.00 23.96 26 ALA D C 1
ATOM 6046 O O . ALA D 1 29 ? -13.776 33.457 17.225 1.00 21.92 26 ALA D O 1
ATOM 6048 N N . PHE D 1 30 ? -14.144 31.248 17.382 1.00 24.86 27 PHE D N 1
ATOM 6049 C CA . PHE D 1 30 ? -12.950 31.013 18.187 1.00 23.92 27 PHE D CA 1
ATOM 6050 C C . PHE D 1 30 ? -11.698 31.430 17.433 1.00 22.33 27 PHE D C 1
ATOM 6051 O O . PHE D 1 30 ? -10.754 31.959 18.027 1.00 21.91 27 PHE D O 1
ATOM 6059 N N . HIS D 1 31 ? -11.632 31.117 16.135 1.00 22.84 28 HIS D N 1
ATOM 6060 C CA . HIS D 1 31 ? -10.471 31.516 15.343 1.00 22.19 28 HIS D CA 1
ATOM 6061 C C . HIS D 1 31 ? -10.497 33.010 15.057 1.00 20.64 28 HIS D C 1
ATOM 6062 O O . HIS D 1 31 ? -9.469 33.678 15.154 1.00 19.91 28 HIS D O 1
ATOM 6069 N N . ARG D 1 32 ? -11.647 33.555 14.695 1.00 20.55 29 ARG D N 1
ATOM 6070 C CA . ARG D 1 32 ? -11.663 34.995 14.382 1.00 21.80 29 ARG D CA 1
ATOM 6071 C C . ARG D 1 32 ? -11.292 35.822 15.604 1.00 22.08 29 ARG D C 1
ATOM 6072 O O . ARG D 1 32 ? -10.470 36.747 15.531 1.00 20.97 29 ARG D O 1
ATOM 6080 N N . PHE D 1 33 ? -11.890 35.501 16.741 1.00 23.11 30 PHE D N 1
ATOM 6081 C CA . PHE D 1 33 ? -11.826 36.364 17.912 1.00 22.50 30 PHE D CA 1
ATOM 6082 C C . PHE D 1 33 ? -10.890 35.882 19.001 1.00 21.80 30 PHE D C 1
ATOM 6083 O O . PHE D 1 33 ? -10.653 36.640 19.956 1.00 19.78 30 PHE D O 1
ATOM 6091 N N . GLY D 1 34 ? -10.339 34.655 18.888 1.00 21.13 31 GLY D N 1
ATOM 6092 C CA . GLY D 1 34 ? -9.558 34.091 19.970 1.00 21.49 31 GLY D CA 1
ATOM 6093 C C . GLY D 1 34 ? -10.370 33.550 21.124 1.00 22.24 31 GLY D C 1
ATOM 6094 O O . GLY D 1 34 ? -9.788 33.065 22.099 1.00 21.79 31 GLY D O 1
ATOM 6095 N N . ILE D 1 35 ? -11.699 33.617 21.065 1.00 22.36 32 ILE D N 1
ATOM 6096 C CA . ILE D 1 35 ? -12.517 33.275 22.213 1.00 22.99 32 ILE D CA 1
ATOM 6097 C C . ILE D 1 35 ? -13.882 32.929 21.673 1.00 24.09 32 ILE D C 1
ATOM 6098 O O . ILE D 1 35 ? -14.309 33.478 20.658 1.00 23.92 32 ILE D O 1
ATOM 6103 N N . VAL D 1 36 ? -14.563 31.996 22.329 1.00 24.22 33 VAL D N 1
ATOM 6104 C CA . VAL D 1 36 ? -15.957 31.733 21.977 1.00 26.77 33 VAL D CA 1
ATOM 6105 C C . VAL D 1 36 ? -16.674 31.251 23.228 1.00 30.31 33 VAL D C 1
ATOM 6106 O O . VAL D 1 36 ? -16.085 30.552 24.053 1.00 31.95 33 VAL D O 1
ATOM 6110 N N . THR D 1 37 ? -17.940 31.640 23.384 1.00 31.24 34 THR D N 1
ATOM 6111 C CA . THR D 1 37 ? -18.751 31.102 24.468 1.00 34.00 34 THR D CA 1
ATOM 6112 C C . THR D 1 37 ? -19.155 29.651 24.180 1.00 34.28 34 THR D C 1
ATOM 6113 O O . THR D 1 37 ? -19.669 29.339 23.101 1.00 34.83 34 THR D O 1
ATOM 6117 N N . VAL D 1 38 ? -18.914 28.759 25.144 1.00 33.72 35 VAL D N 1
ATOM 6118 C CA . VAL D 1 38 ? -19.223 27.345 24.974 1.00 35.40 35 VAL D CA 1
ATOM 6119 C C . VAL D 1 38 ? -20.223 26.857 26.021 1.00 39.15 35 VAL D C 1
ATOM 6120 O O . VAL D 1 38 ? -20.332 25.655 26.258 1.00 42.00 35 VAL D O 1
ATOM 6124 N N . THR D 1 39 ? -20.985 27.788 26.612 1.00 39.10 36 THR D N 1
ATOM 6125 C CA . THR D 1 39 ? -22.043 27.443 27.564 1.00 41.78 36 THR D CA 1
ATOM 6126 C C . THR D 1 39 ? -23.007 26.394 27.004 1.00 43.70 36 THR D C 1
ATOM 6127 O O . THR D 1 39 ? -23.388 25.450 27.711 1.00 44.70 36 THR D O 1
ATOM 6131 N N . GLU D 1 40 ? -23.432 26.560 25.740 1.00 43.53 37 GLU D N 1
ATOM 6132 C CA . GLU D 1 40 ? -24.354 25.611 25.106 1.00 47.14 37 GLU D CA 1
ATOM 6133 C C . GLU D 1 40 ? -23.792 24.201 25.077 1.00 47.25 37 GLU D C 1
ATOM 6134 O O . GLU D 1 40 ? -24.556 23.237 24.966 1.00 50.13 37 GLU D O 1
ATOM 6140 N N . LEU D 1 41 ? -22.477 24.053 25.157 1.00 45.12 38 LEU D N 1
ATOM 6141 C CA . LEU D 1 41 ? -21.897 22.720 25.084 1.00 46.05 38 LEU D CA 1
ATOM 6142 C C . LEU D 1 41 ? -21.979 21.974 26.409 1.00 48.38 38 LEU D C 1
ATOM 6143 O O . LEU D 1 41 ? -21.993 20.741 26.411 1.00 50.66 38 LEU D O 1
ATOM 6148 N N . ILE D 1 42 ? -22.048 22.668 27.541 1.00 47.72 39 ILE D N 1
ATOM 6149 C CA . ILE D 1 42 ? -21.896 22.031 28.848 1.00 48.47 39 ILE D CA 1
ATOM 6150 C C . ILE D 1 42 ? -23.220 22.068 29.609 1.00 51.56 39 ILE D C 1
ATOM 6151 O O . ILE D 1 42 ? -23.888 23.112 29.681 1.00 51.32 39 ILE D O 1
ATOM 6156 N N . GLU D 1 43 ? -23.575 20.931 30.200 1.00 53.51 40 GLU D N 1
ATOM 6157 C CA . GLU D 1 43 ? -24.860 20.790 30.870 1.00 57.59 40 GLU D CA 1
ATOM 6158 C C . GLU D 1 43 ? -24.964 21.733 32.067 1.00 57.40 40 GLU D C 1
ATOM 6159 O O . GLU D 1 43 ? -24.001 21.879 32.831 1.00 52.87 40 GLU D O 1
ATOM 6165 N N . PRO D 1 44 ? -26.128 22.372 32.269 1.00 57.75 41 PRO D N 1
ATOM 6166 C CA . PRO D 1 44 ? -26.317 23.226 33.457 1.00 57.80 41 PRO D CA 1
ATOM 6167 C C . PRO D 1 44 ? -25.963 22.540 34.762 1.00 60.28 41 PRO D C 1
ATOM 6168 O O . PRO D 1 44 ? -25.311 23.147 35.622 1.00 58.14 41 PRO D O 1
ATOM 6172 N N . HIS D 1 45 ? -26.398 21.288 34.941 1.00 62.99 42 HIS D N 1
ATOM 6173 C CA . HIS D 1 45 ? -26.038 20.541 36.140 1.00 65.99 42 HIS D CA 1
ATOM 6174 C C . HIS D 1 45 ? -24.532 20.541 36.355 1.00 63.13 42 HIS D C 1
ATOM 6175 O O . HIS D 1 45 ? -24.047 20.798 37.462 1.00 63.74 42 HIS D O 1
ATOM 6182 N N . THR D 1 46 ? -23.776 20.227 35.300 1.00 60.63 43 THR D N 1
ATOM 6183 C CA . THR D 1 46 ? -22.323 20.208 35.402 1.00 58.85 43 THR D CA 1
ATOM 6184 C C . THR D 1 46 ? -21.794 21.560 35.865 1.00 55.27 43 THR D C 1
ATOM 6185 O O . THR D 1 46 ? -20.949 21.638 36.763 1.00 55.67 43 THR D O 1
ATOM 6189 N N . ARG D 1 47 ? -22.275 22.644 35.256 1.00 52.99 44 ARG D N 1
ATOM 6190 C CA . ARG D 1 47 ? -21.822 23.971 35.671 1.00 51.22 44 ARG D CA 1
ATOM 6191 C C . ARG D 1 47 ? -22.213 24.262 37.116 1.00 54.05 44 ARG D C 1
ATOM 6192 O O . ARG D 1 47 ? -21.430 24.839 37.877 1.00 53.63 44 ARG D O 1
ATOM 6200 N N . LYS D 1 48 ? -23.416 23.866 37.519 1.00 57.57 45 LYS D N 1
ATOM 6201 C CA . LYS D 1 48 ? -23.768 23.960 38.934 1.00 62.70 45 LYS D CA 1
ATOM 6202 C C . LYS D 1 48 ? -22.797 23.153 39.801 1.00 63.42 45 LYS D C 1
ATOM 6203 O O . LYS D 1 48 ? -22.273 23.657 40.800 1.00 63.76 45 LYS D O 1
ATOM 6209 N N . LEU D 1 49 ? -22.528 21.898 39.432 1.00 63.68 46 LEU D N 1
ATOM 6210 C CA . LEU D 1 49 ? -21.605 21.098 40.239 1.00 65.52 46 LEU D CA 1
ATOM 6211 C C . LEU D 1 49 ? -20.240 21.777 40.368 1.00 64.22 46 LEU D C 1
ATOM 6212 O O . LEU D 1 49 ? -19.642 21.780 41.449 1.00 64.55 46 LEU D O 1
ATOM 6214 N N . VAL D 1 50 ? -19.739 22.385 39.283 1.00 58.31 47 VAL D N 1
ATOM 6215 C CA . VAL D 1 50 ? -18.402 22.975 39.316 1.00 55.74 47 VAL D CA 1
ATOM 6216 C C . VAL D 1 50 ? -18.361 24.199 40.232 1.00 56.02 47 VAL D C 1
ATOM 6217 O O . VAL D 1 50 ? -17.393 24.406 40.974 1.00 56.49 47 VAL D O 1
ATOM 6221 N N . ARG D 1 51 ? -19.413 25.003 40.189 1.00 56.01 48 ARG D N 1
ATOM 6222 C CA . ARG D 1 51 ? -19.397 26.187 41.073 1.00 57.97 48 ARG D CA 1
ATOM 6223 C C . ARG D 1 51 ? -19.401 25.752 42.541 1.00 62.87 48 ARG D C 1
ATOM 6224 O O . ARG D 1 51 ? -18.610 26.271 43.310 1.00 61.41 48 ARG D O 1
ATOM 6232 N N . ALA D 1 52 ? -20.246 24.782 42.872 1.00 64.33 49 ALA D N 1
ATOM 6233 C CA . ALA D 1 52 ? -20.234 24.230 44.231 1.00 73.70 49 ALA D CA 1
ATOM 6234 C C . ALA D 1 52 ? -18.832 23.759 44.599 1.00 73.74 49 ALA D C 1
ATOM 6235 O O . ALA D 1 52 ? -18.311 24.089 45.672 1.00 71.03 49 ALA D O 1
ATOM 6237 N N . GLU D 1 53 ? -18.188 23.033 43.677 1.00 66.70 50 GLU D N 1
ATOM 6238 C CA . GLU D 1 53 ? -16.824 22.560 43.887 1.00 66.56 50 GLU D CA 1
ATOM 6239 C C . GLU D 1 53 ? -15.865 23.719 44.142 1.00 64.56 50 GLU D C 1
ATOM 6240 O O . GLU D 1 53 ? -15.052 23.672 45.071 1.00 66.64 50 GLU D O 1
ATOM 6246 N N . ALA D 1 54 ? -15.944 24.777 43.321 1.00 63.69 51 ALA D N 1
ATOM 6247 C CA . ALA D 1 54 ? -15.045 25.916 43.497 1.00 62.16 51 ALA D CA 1
ATOM 6248 C C . ALA D 1 54 ? -15.306 26.636 44.815 1.00 62.03 51 ALA D C 1
ATOM 6249 O O . ALA D 1 54 ? -14.365 27.074 45.484 1.00 62.77 51 ALA D O 1
ATOM 6251 N N . ASP D 1 55 ? -16.579 26.810 45.174 1.00 63.96 52 ASP D N 1
ATOM 6252 C CA . ASP D 1 55 ? -16.937 27.324 46.499 1.00 69.63 52 ASP D CA 1
ATOM 6253 C C . ASP D 1 55 ? -16.228 26.547 47.607 1.00 72.51 52 ASP D C 1
ATOM 6254 O O . ASP D 1 55 ? -15.574 27.136 48.474 1.00 73.05 52 ASP D O 1
ATOM 6259 N N . ARG D 1 56 ? -16.346 25.215 47.588 1.00 73.36 53 ARG D N 1
ATOM 6260 C CA . ARG D 1 56 ? -15.743 24.404 48.651 1.00 77.74 53 ARG D CA 1
ATOM 6261 C C . ARG D 1 56 ? -14.229 24.552 48.651 1.00 76.41 53 ARG D C 1
ATOM 6262 O O . ARG D 1 56 ? -13.609 24.677 49.711 1.00 79.07 53 ARG D O 1
ATOM 6270 N N . LEU D 1 57 ? -13.622 24.586 47.456 1.00 71.66 54 LEU D N 1
ATOM 6271 C CA . LEU D 1 57 ? -12.176 24.760 47.346 1.00 70.21 54 LEU D CA 1
ATOM 6272 C C . LEU D 1 57 ? -11.742 26.129 47.857 1.00 69.88 54 LEU D C 1
ATOM 6273 O O . LEU D 1 57 ? -10.707 26.250 48.519 1.00 71.51 54 LEU D O 1
ATOM 6278 N N . LEU D 1 58 ? -12.507 27.175 47.547 1.00 67.97 55 LEU D N 1
ATOM 6279 C CA . LEU D 1 58 ? -12.118 28.511 47.981 1.00 67.71 55 LEU D CA 1
ATOM 6280 C C . LEU D 1 58 ? -12.219 28.643 49.495 1.00 72.69 55 LEU D C 1
ATOM 6281 O O . LEU D 1 58 ? -11.376 29.290 50.125 1.00 73.87 55 LEU D O 1
ATOM 6286 N N . ASP D 1 59 ? -13.246 28.043 50.095 1.00 76.26 56 ASP D N 1
ATOM 6287 C CA . ASP D 1 59 ? -13.384 28.097 51.553 1.00 82.03 56 ASP D CA 1
ATOM 6288 C C . ASP D 1 59 ? -12.109 27.645 52.254 1.00 83.61 56 ASP D C 1
ATOM 6289 O O . ASP D 1 59 ? -11.653 28.287 53.206 1.00 86.30 56 ASP D O 1
ATOM 6294 N N . GLN D 1 60 ? -11.492 26.571 51.770 1.00 82.84 57 GLN D N 1
ATOM 6295 C CA . GLN D 1 60 ? -10.371 25.965 52.480 1.00 85.84 57 GLN D CA 1
ATOM 6296 C C . GLN D 1 60 ? -9.004 26.459 52.014 1.00 83.18 57 GLN D C 1
ATOM 6297 O O . GLN D 1 60 ? -8.052 26.417 52.801 1.00 86.09 57 GLN D O 1
ATOM 6303 N N . TYR D 1 61 ? -8.869 26.938 50.768 1.00 78.05 58 TYR D N 1
ATOM 6304 C CA . TYR D 1 61 ? -7.540 27.172 50.219 1.00 75.73 58 TYR D CA 1
ATOM 6305 C C . TYR D 1 61 ? -7.331 28.522 49.544 1.00 72.25 58 TYR D C 1
ATOM 6306 O O . TYR D 1 61 ? -6.216 28.785 49.081 1.00 70.23 58 TYR D O 1
ATOM 6315 N N . ALA D 1 62 ? -8.348 29.377 49.465 1.00 70.91 59 ALA D N 1
ATOM 6316 C CA . ALA D 1 62 ? -8.169 30.673 48.818 1.00 67.56 59 ALA D CA 1
ATOM 6317 C C . ALA D 1 62 ? -7.017 31.430 49.473 1.00 69.26 59 ALA D C 1
ATOM 6318 O O . ALA D 1 62 ? -6.924 31.495 50.697 1.00 73.52 59 ALA D O 1
ATOM 6320 N N . GLU D 1 63 ? -6.123 31.973 48.653 1.00 66.24 60 GLU D N 1
ATOM 6321 C CA . GLU D 1 63 ? -5.022 32.810 49.110 1.00 69.20 60 GLU D CA 1
ATOM 6322 C C . GLU D 1 63 ? -4.953 34.057 48.232 1.00 65.37 60 GLU D C 1
ATOM 6323 O O . GLU D 1 63 ? -5.289 34.018 47.043 1.00 61.91 60 GLU D O 1
ATOM 6329 N N . ARG D 1 64 ? -4.529 35.172 48.823 1.00 65.91 61 ARG D N 1
ATOM 6330 C CA . ARG D 1 64 ? -4.614 36.463 48.158 1.00 62.89 61 ARG D CA 1
ATOM 6331 C C . ARG D 1 64 ? -3.346 36.766 47.369 1.00 60.88 61 ARG D C 1
ATOM 6332 O O . ARG D 1 64 ? -2.240 36.397 47.778 1.00 62.98 61 ARG D O 1
ATOM 6340 N N . ARG D 1 65 ? -3.526 37.438 46.219 1.00 57.01 62 ARG D N 1
ATOM 6341 C CA . ARG D 1 65 ? -2.441 37.920 45.370 1.00 55.59 62 ARG D CA 1
ATOM 6342 C C . ARG D 1 65 ? -2.622 39.404 45.095 1.00 55.79 62 ARG D C 1
ATOM 6343 O O . ARG D 1 65 ? -3.736 39.860 44.816 1.00 54.54 62 ARG D O 1
ATOM 6351 N N . ASP D 1 66 ? -1.515 40.150 45.170 1.00 57.53 63 ASP D N 1
ATOM 6352 C CA . ASP D 1 66 ? -1.511 41.599 44.934 1.00 57.21 63 ASP D CA 1
ATOM 6353 C C . ASP D 1 66 ? -0.127 41.951 44.394 1.00 56.96 63 ASP D C 1
ATOM 6354 O O . ASP D 1 66 ? 0.827 42.074 45.169 1.00 59.86 63 ASP D O 1
ATOM 6359 N N . LEU D 1 67 ? -0.019 42.119 43.077 1.00 53.26 64 LEU D N 1
ATOM 6360 C CA . LEU D 1 67 ? 1.308 42.291 42.505 1.00 53.58 64 LEU D CA 1
ATOM 6361 C C . LEU D 1 67 ? 1.183 42.801 41.084 1.00 49.92 64 LEU D C 1
ATOM 6362 O O . LEU D 1 67 ? 0.114 42.730 40.468 1.00 47.93 64 LEU D O 1
ATOM 6367 N N . ARG D 1 68 ? 2.290 43.331 40.580 1.00 49.85 65 ARG D N 1
ATOM 6368 C CA . ARG D 1 68 ? 2.450 43.664 39.175 1.00 47.81 65 ARG D CA 1
ATOM 6369 C C . ARG D 1 68 ? 3.526 42.744 38.602 1.00 46.61 65 ARG D C 1
ATOM 6370 O O . ARG D 1 68 ? 4.450 42.346 39.318 1.00 47.59 65 ARG D O 1
ATOM 6378 N N . LEU D 1 69 ? 3.401 42.384 37.320 1.00 43.91 66 LEU D N 1
ATOM 6379 C CA . LEU D 1 69 ? 4.237 41.340 36.713 1.00 43.90 66 LEU D CA 1
ATOM 6380 C C . LEU D 1 69 ? 5.144 41.928 35.640 1.00 44.58 66 LEU D C 1
ATOM 6381 O O . LEU D 1 69 ? 4.659 42.529 34.676 1.00 41.97 66 LEU D O 1
ATOM 6386 N N . ALA D 1 70 ? 6.453 41.704 35.782 1.00 47.68 67 ALA D N 1
ATOM 6387 C CA . ALA D 1 70 ? 7.430 42.318 34.885 1.00 49.17 67 ALA D CA 1
ATOM 6388 C C . ALA D 1 70 ? 7.285 41.842 33.441 1.00 47.70 67 ALA D C 1
ATOM 6389 O O . ALA D 1 70 ? 7.505 42.623 32.504 1.00 48.36 67 ALA D O 1
ATOM 6391 N N . THR D 1 71 ? 6.913 40.582 33.231 1.00 45.94 68 THR D N 1
ATOM 6392 C CA . THR D 1 71 ? 6.823 40.043 31.881 1.00 43.05 68 THR D CA 1
ATOM 6393 C C . THR D 1 71 ? 5.536 40.432 31.165 1.00 39.92 68 THR D C 1
ATOM 6394 O O . THR D 1 71 ? 5.296 39.968 30.053 1.00 38.38 68 THR D O 1
ATOM 6398 N N . THR D 1 72 ? 4.700 41.272 31.759 1.00 39.79 69 THR D N 1
ATOM 6399 C CA . THR D 1 72 ? 3.549 41.810 31.049 1.00 36.73 69 THR D CA 1
ATOM 6400 C C . THR D 1 72 ? 3.449 43.302 31.331 1.00 36.60 69 THR D C 1
ATOM 6401 O O . THR D 1 72 ? 2.382 43.820 31.641 1.00 36.43 69 THR D O 1
ATOM 6405 N N . ASP D 1 73 ? 4.579 44.007 31.240 1.00 37.55 70 ASP D N 1
ATOM 6406 C CA . ASP D 1 73 ? 4.636 45.464 31.399 1.00 38.51 70 ASP D CA 1
ATOM 6407 C C . ASP D 1 73 ? 4.130 45.905 32.774 1.00 39.41 70 ASP D C 1
ATOM 6408 O O . ASP D 1 73 ? 3.549 46.983 32.927 1.00 38.67 70 ASP D O 1
ATOM 6413 N N . TYR D 1 74 ? 4.347 45.065 33.779 1.00 39.86 71 TYR D N 1
ATOM 6414 C CA . TYR D 1 74 ? 3.983 45.350 35.153 1.00 41.52 71 TYR D CA 1
ATOM 6415 C C . TYR D 1 74 ? 2.492 45.642 35.314 1.00 40.56 71 TYR D C 1
ATOM 6416 O O . TYR D 1 74 ? 2.105 46.473 36.142 1.00 42.72 71 TYR D O 1
ATOM 6425 N N . THR D 1 75 ? 1.649 44.970 34.532 1.00 38.11 72 THR D N 1
ATOM 6426 C CA . THR D 1 75 ? 0.216 45.009 34.785 1.00 36.98 72 THR D CA 1
ATOM 6427 C C . THR D 1 75 ? -0.104 44.251 36.075 1.00 39.01 72 THR D C 1
ATOM 6428 O O . THR D 1 75 ? 0.663 43.412 36.549 1.00 39.49 72 THR D O 1
ATOM 6432 N N . ARG D 1 76 ? -1.267 44.548 36.633 1.00 39.77 73 ARG D N 1
ATOM 6433 C CA . ARG D 1 76 ? -1.608 44.125 37.985 1.00 41.87 73 ARG D CA 1
ATOM 6434 C C . ARG D 1 76 ? -2.269 42.752 38.023 1.00 38.89 73 ARG D C 1
ATOM 6435 O O . ARG D 1 76 ? -2.950 42.330 37.081 1.00 37.00 73 ARG D O 1
ATOM 6443 N N . ARG D 1 77 ? -2.056 42.060 39.141 1.00 40.14 74 ARG D N 1
ATOM 6444 C CA . ARG D 1 77 ? -2.802 40.856 39.510 1.00 40.88 74 ARG D CA 1
ATOM 6445 C C . ARG D 1 77 ? -3.328 41.082 40.920 1.00 43.84 74 ARG D C 1
ATOM 6446 O O . ARG D 1 77 ? -2.556 41.071 41.882 1.00 46.29 74 ARG D O 1
ATOM 6454 N N . SER D 1 78 ? -4.629 41.322 41.048 1.00 43.96 75 SER D N 1
ATOM 6455 C CA . SER D 1 78 ? -5.245 41.591 42.348 1.00 47.79 75 SER D CA 1
ATOM 6456 C C . SER D 1 78 ? -6.480 40.710 42.499 1.00 47.40 75 SER D C 1
ATOM 6457 O O . SER D 1 78 ? -7.524 40.976 41.886 1.00 45.46 75 SER D O 1
ATOM 6460 N N . MET D 1 79 ? -6.349 39.664 43.313 1.00 49.82 76 MET D N 1
ATOM 6461 C CA . MET D 1 79 ? -7.333 38.598 43.419 1.00 49.47 76 MET D CA 1
ATOM 6462 C C . MET D 1 79 ? -6.826 37.557 44.400 1.00 51.99 76 MET D C 1
ATOM 6463 O O . MET D 1 79 ? -5.622 37.442 44.651 1.00 52.88 76 MET D O 1
ATOM 6468 N N . SER D 1 80 ? -7.756 36.760 44.898 1.00 53.40 77 SER D N 1
ATOM 6469 C CA . SER D 1 80 ? -7.418 35.512 45.554 1.00 56.36 77 SER D CA 1
ATOM 6470 C C . SER D 1 80 ? -7.413 34.385 44.530 1.00 54.32 77 SER D C 1
ATOM 6471 O O . SER D 1 80 ? -8.119 34.437 43.520 1.00 51.83 77 SER D O 1
ATOM 6474 N N . VAL D 1 81 ? -6.575 33.376 44.787 1.00 55.47 78 VAL D N 1
ATOM 6475 C CA . VAL D 1 81 ? -6.403 32.229 43.907 1.00 53.20 78 VAL D CA 1
ATOM 6476 C C . VAL D 1 81 ? -6.368 30.963 44.750 1.00 56.34 78 VAL D C 1
ATOM 6477 O O . VAL D 1 81 ? -6.063 30.994 45.944 1.00 60.03 78 VAL D O 1
ATOM 6481 N N . VAL D 1 82 ? -6.672 29.837 44.113 1.00 55.56 79 VAL D N 1
ATOM 6482 C CA . VAL D 1 82 ? -6.388 28.516 44.662 1.00 58.85 79 VAL D CA 1
ATOM 6483 C C . VAL D 1 82 ? -5.458 27.810 43.677 1.00 57.20 79 VAL D C 1
ATOM 6484 O O . VAL D 1 82 ? -5.800 27.665 42.501 1.00 54.40 79 VAL D O 1
ATOM 6488 N N . PRO D 1 83 ? -4.275 27.358 44.099 1.00 58.97 80 PRO D N 1
ATOM 6489 C CA . PRO D 1 83 ? -3.281 26.854 43.138 1.00 56.27 80 PRO D CA 1
ATOM 6490 C C . PRO D 1 83 ? -3.688 25.537 42.494 1.00 54.39 80 PRO D C 1
ATOM 6491 O O . PRO D 1 83 ? -4.538 24.793 42.995 1.00 55.78 80 PRO D O 1
ATOM 6495 N N . SER D 1 84 ? -3.018 25.242 41.375 1.00 51.25 81 SER D N 1
ATOM 6496 C CA . SER D 1 84 ? -3.357 24.076 40.560 1.00 50.69 81 SER D CA 1
ATOM 6497 C C . SER D 1 84 ? -3.263 22.776 41.352 1.00 54.08 81 SER D C 1
ATOM 6498 O O . SER D 1 84 ? -4.211 21.985 41.385 1.00 55.03 81 SER D O 1
ATOM 6501 N N . GLU D 1 85 ? -2.102 22.516 41.957 1.00 56.42 82 GLU D N 1
ATOM 6502 C CA . GLU D 1 85 ? -1.900 21.229 42.624 1.00 63.04 82 GLU D CA 1
ATOM 6503 C C . GLU D 1 85 ? -2.844 21.049 43.812 1.00 66.83 82 GLU D C 1
ATOM 6504 O O . GLU D 1 85 ? -3.304 19.930 44.073 1.00 65.74 82 GLU D O 1
ATOM 6510 N N . THR D 1 86 ? -3.170 22.128 44.522 1.00 63.92 83 THR D N 1
ATOM 6511 C CA . THR D 1 86 ? -4.206 22.031 45.542 1.00 66.91 83 THR D CA 1
ATOM 6512 C C . THR D 1 86 ? -5.532 21.586 44.932 1.00 68.83 83 THR D C 1
ATOM 6513 O O . THR D 1 86 ? -6.231 20.735 45.496 1.00 68.53 83 THR D O 1
ATOM 6517 N N . ILE D 1 87 ? -5.904 22.163 43.789 1.00 61.31 84 ILE D N 1
ATOM 6518 C CA . ILE D 1 87 ? -7.147 21.771 43.125 1.00 60.04 84 ILE D CA 1
ATOM 6519 C C . ILE D 1 87 ? -7.093 20.301 42.737 1.00 61.57 84 ILE D C 1
ATOM 6520 O O . ILE D 1 87 ? -8.051 19.547 42.947 1.00 63.18 84 ILE D O 1
ATOM 6525 N N . ALA D 1 88 ? -5.978 19.883 42.132 1.00 60.06 85 ALA D N 1
ATOM 6526 C CA . ALA D 1 88 ? -5.903 18.554 41.552 1.00 60.66 85 ALA D CA 1
ATOM 6527 C C . ALA D 1 88 ? -5.967 17.473 42.625 1.00 66.85 85 ALA D C 1
ATOM 6528 O O . ALA D 1 88 ? -6.540 16.405 42.392 1.00 67.99 85 ALA D O 1
ATOM 6530 N N . ALA D 1 89 ? -5.407 17.735 43.804 1.00 68.35 86 ALA D N 1
ATOM 6531 C CA . ALA D 1 89 ? -5.412 16.736 44.867 1.00 73.31 86 ALA D CA 1
ATOM 6532 C C . ALA D 1 89 ? -6.730 16.696 45.626 1.00 75.85 86 ALA D C 1
ATOM 6533 O O . ALA D 1 89 ? -7.015 15.700 46.299 1.00 79.93 86 ALA D O 1
ATOM 6535 N N . ASN D 1 90 ? -7.552 17.743 45.518 1.00 73.76 87 ASN D N 1
ATOM 6536 C CA . ASN D 1 90 ? -8.748 17.869 46.343 1.00 76.45 87 ASN D CA 1
ATOM 6537 C C . ASN D 1 90 ? -10.042 17.967 45.544 1.00 75.90 87 ASN D C 1
ATOM 6538 O O . ASN D 1 90 ? -11.084 18.280 46.131 1.00 76.07 87 ASN D O 1
ATOM 6543 N N . SER D 1 91 ? -10.023 17.717 44.231 1.00 70.79 88 SER D N 1
ATOM 6544 C CA . SER D 1 91 ? -11.266 17.763 43.460 1.00 69.13 88 SER D CA 1
ATOM 6545 C C . SER D 1 91 ? -11.257 16.701 42.368 1.00 69.66 88 SER D C 1
ATOM 6546 O O . SER D 1 91 ? -10.662 16.898 41.304 1.00 64.48 88 SER D O 1
ATOM 6549 N N . GLU D 1 92 ? -11.976 15.607 42.617 1.00 71.42 89 GLU D N 1
ATOM 6550 C CA . GLU D 1 92 ? -12.151 14.581 41.595 1.00 73.86 89 GLU D CA 1
ATOM 6551 C C . GLU D 1 92 ? -13.081 15.056 40.485 1.00 67.73 89 GLU D C 1
ATOM 6552 O O . GLU D 1 92 ? -13.021 14.542 39.365 1.00 65.97 89 GLU D O 1
ATOM 6554 N N . LEU D 1 93 ? -13.961 16.015 40.779 1.00 67.27 90 LEU D N 1
ATOM 6555 C CA . LEU D 1 93 ? -14.813 16.561 39.731 1.00 64.33 90 LEU D CA 1
ATOM 6556 C C . LEU D 1 93 ? -13.973 17.285 38.689 1.00 59.62 90 LEU D C 1
ATOM 6557 O O . LEU D 1 93 ? -14.068 16.995 37.493 1.00 57.53 90 LEU D O 1
ATOM 6562 N N . VAL D 1 94 ? -13.099 18.193 39.135 1.00 58.23 91 VAL D N 1
ATOM 6563 C CA . VAL D 1 94 ? -12.283 18.972 38.198 1.00 55.02 91 VAL D CA 1
ATOM 6564 C C . VAL D 1 94 ? -11.294 18.070 37.454 1.00 54.05 91 VAL D C 1
ATOM 6565 O O . VAL D 1 94 ? -11.178 18.135 36.224 1.00 50.45 91 VAL D O 1
ATOM 6569 N N . THR D 1 95 ? -10.557 17.218 38.176 1.00 56.07 92 THR D N 1
ATOM 6570 C CA . THR D 1 95 ? -9.588 16.360 37.481 1.00 58.89 92 THR D CA 1
ATOM 6571 C C . THR D 1 95 ? -10.275 15.441 36.478 1.00 55.55 92 THR D C 1
ATOM 6572 O O . THR D 1 95 ? -9.751 15.209 35.387 1.00 53.43 92 THR D O 1
ATOM 6576 N N . GLY D 1 96 ? -11.441 14.894 36.841 1.00 58.19 93 GLY D N 1
ATOM 6577 C CA . GLY D 1 96 ? -12.199 14.077 35.900 1.00 58.46 93 GLY D CA 1
ATOM 6578 C C . GLY D 1 96 ? -12.628 14.839 34.654 1.00 54.69 93 GLY D C 1
ATOM 6579 O O . GLY D 1 96 ? -12.456 14.361 33.526 1.00 53.42 93 GLY D O 1
ATOM 6580 N N . LEU D 1 97 ? -13.233 16.017 34.842 1.00 53.18 94 LEU D N 1
ATOM 6581 C CA . LEU D 1 97 ? -13.613 16.854 33.702 1.00 53.18 94 LEU D CA 1
ATOM 6582 C C . LEU D 1 97 ? -12.419 17.129 32.798 1.00 46.57 94 LEU D C 1
ATOM 6583 O O . LEU D 1 97 ? -12.515 17.036 31.561 1.00 44.75 94 LEU D O 1
ATOM 6588 N N . TYR D 1 98 ? -11.277 17.453 33.410 1.00 46.24 95 TYR D N 1
ATOM 6589 C CA . TYR D 1 98 ? -10.090 17.860 32.671 1.00 43.49 95 TYR D CA 1
ATOM 6590 C C . TYR D 1 98 ? -9.687 16.835 31.625 1.00 45.75 95 TYR D C 1
ATOM 6591 O O . TYR D 1 98 ? -9.071 17.192 30.616 1.00 40.82 95 TYR D O 1
ATOM 6600 N N . ALA D 1 99 ? -9.995 15.554 31.860 1.00 48.08 96 ALA D N 1
ATOM 6601 C CA . ALA D 1 99 ? -9.620 14.468 30.962 1.00 46.85 96 ALA D CA 1
ATOM 6602 C C . ALA D 1 99 ? -10.820 13.815 30.284 1.00 49.83 96 ALA D C 1
ATOM 6603 O O . ALA D 1 99 ? -10.658 12.783 29.618 1.00 50.47 96 ALA D O 1
ATOM 6605 N N . HIS D 1 100 ? -12.017 14.368 30.449 1.00 49.93 97 HIS D N 1
ATOM 6606 C CA . HIS D 1 100 ? -13.237 13.701 30.009 1.00 53.69 97 HIS D CA 1
ATOM 6607 C C . HIS D 1 100 ? -13.397 13.840 28.497 1.00 52.11 97 HIS D C 1
ATOM 6608 O O . HIS D 1 100 ? -13.553 14.949 27.980 1.00 50.02 97 HIS D O 1
ATOM 6615 N N . ARG D 1 101 ? -13.364 12.706 27.794 1.00 53.63 98 ARG D N 1
ATOM 6616 C CA . ARG D 1 101 ? -13.442 12.707 26.336 1.00 53.32 98 ARG D CA 1
ATOM 6617 C C . ARG D 1 101 ? -14.672 13.449 25.823 1.00 51.83 98 ARG D C 1
ATOM 6618 O O . ARG D 1 101 ? -14.619 14.059 24.752 1.00 50.05 98 ARG D O 1
ATOM 6626 N N . GLU D 1 102 ? -15.794 13.396 26.540 1.00 52.88 99 GLU D N 1
ATOM 6627 C CA . GLU D 1 102 ? -16.995 14.018 25.990 1.00 52.68 99 GLU D CA 1
ATOM 6628 C C . GLU D 1 102 ? -16.932 15.543 26.044 1.00 49.09 99 GLU D C 1
ATOM 6629 O O . GLU D 1 102 ? -17.722 16.205 25.367 1.00 46.47 99 GLU D O 1
ATOM 6632 N N . LEU D 1 103 ? -16.020 16.099 26.838 1.00 47.95 100 LEU D N 1
ATOM 6633 C CA . LEU D 1 103 ? -15.722 17.517 26.864 1.00 45.83 100 LEU D CA 1
ATOM 6634 C C . LEU D 1 103 ? -14.617 17.859 25.869 1.00 41.84 100 LEU D C 1
ATOM 6635 O O . LEU D 1 103 ? -14.771 18.780 25.064 1.00 37.12 100 LEU D O 1
ATOM 6640 N N . LEU D 1 104 ? -13.521 17.089 25.901 1.00 42.93 101 LEU D N 1
ATOM 6641 C CA . LEU D 1 104 ? -12.342 17.410 25.102 1.00 40.88 101 LEU D CA 1
ATOM 6642 C C . LEU D 1 104 ? -12.618 17.258 23.611 1.00 41.03 101 LEU D C 1
ATOM 6643 O O . LEU D 1 104 ? -12.183 18.095 22.810 1.00 40.41 101 LEU D O 1
ATOM 6648 N N . ALA D 1 105 ? -13.356 16.220 23.222 1.00 42.11 102 ALA D N 1
ATOM 6649 C CA . ALA D 1 105 ? -13.714 16.008 21.821 1.00 42.43 102 ALA D CA 1
ATOM 6650 C C . ALA D 1 105 ? -14.324 17.270 21.191 1.00 39.46 102 ALA D C 1
ATOM 6651 O O . ALA D 1 105 ? -13.777 17.788 20.209 1.00 36.68 102 ALA D O 1
ATOM 6653 N N . PRO D 1 106 ? -15.425 17.818 21.722 1.00 40.85 103 PRO D N 1
ATOM 6654 C CA . PRO D 1 106 ? -15.955 19.081 21.148 1.00 38.51 103 PRO D CA 1
ATOM 6655 C C . PRO D 1 106 ? -14.969 20.236 21.153 1.00 35.86 103 PRO D C 1
ATOM 6656 O O . PRO D 1 106 ? -14.894 20.994 20.171 1.00 35.89 103 PRO D O 1
ATOM 6660 N N . LEU D 1 107 ? -14.220 20.419 22.240 1.00 34.93 104 LEU D N 1
ATOM 6661 C CA . LEU D 1 107 ? -13.250 21.507 22.291 1.00 32.26 104 LEU D CA 1
ATOM 6662 C C . LEU D 1 107 ? -12.203 21.350 21.210 1.00 31.52 104 LEU D C 1
ATOM 6663 O O . LEU D 1 107 ? -11.797 22.334 20.581 1.00 28.69 104 LEU D O 1
ATOM 6668 N N . GLU D 1 108 ? -11.728 20.121 21.010 1.00 34.12 105 GLU D N 1
ATOM 6669 C CA . GLU D 1 108 ? -10.745 19.860 19.968 1.00 32.81 105 GLU D CA 1
ATOM 6670 C C . GLU D 1 108 ? -11.325 20.110 18.579 1.00 31.25 105 GLU D C 1
ATOM 6671 O O . GLU D 1 108 ? -10.611 20.551 17.679 1.00 30.15 105 GLU D O 1
ATOM 6677 N N . ALA D 1 109 ? -12.604 19.789 18.369 1.00 32.52 106 ALA D N 1
ATOM 6678 C CA . ALA D 1 109 ? -13.232 20.110 17.096 1.00 32.43 106 ALA D CA 1
ATOM 6679 C C . ALA D 1 109 ? -13.367 21.626 16.912 1.00 31.44 106 ALA D C 1
ATOM 6680 O O . ALA D 1 109 ? -13.127 22.135 15.818 1.00 31.51 106 ALA D O 1
ATOM 6682 N N . ILE D 1 110 ? -13.687 22.371 17.974 1.00 31.22 107 ILE D N 1
ATOM 6683 C CA . ILE D 1 110 ? -13.745 23.836 17.879 1.00 28.42 107 ILE D CA 1
ATOM 6684 C C . ILE D 1 110 ? -12.366 24.418 17.605 1.00 27.21 107 ILE D C 1
ATOM 6685 O O . ILE D 1 110 ? -12.203 25.310 16.763 1.00 25.08 107 ILE D O 1
ATOM 6690 N N . ALA D 1 111 ? -11.343 23.927 18.305 1.00 30.09 108 ALA D N 1
ATOM 6691 C CA . ALA D 1 111 ? -10.000 24.464 18.108 1.00 28.32 108 ALA D CA 1
ATOM 6692 C C . ALA D 1 111 ? -9.355 23.953 16.821 1.00 28.39 108 ALA D C 1
ATOM 6693 O O . ALA D 1 111 ? -8.423 24.596 16.302 1.00 26.89 108 ALA D O 1
ATOM 6695 N N . GLY D 1 112 ? -9.822 22.813 16.317 1.00 28.64 109 GLY D N 1
ATOM 6696 C CA . GLY D 1 112 ? -9.236 22.187 15.147 1.00 28.50 109 GLY D CA 1
ATOM 6697 C C . GLY D 1 112 ? -7.902 21.527 15.383 1.00 29.06 109 GLY D C 1
ATOM 6698 O O . GLY D 1 112 ? -7.148 21.323 14.432 1.00 28.91 109 GLY D O 1
ATOM 6699 N N . GLU D 1 113 ? -7.589 21.175 16.626 1.00 29.05 110 GLU D N 1
ATOM 6700 C CA . GLU D 1 113 ? -6.335 20.503 16.952 1.00 30.57 110 GLU D CA 1
ATOM 6701 C C . GLU D 1 113 ? -6.506 19.861 18.319 1.00 31.63 110 GLU D C 1
ATOM 6702 O O . GLU D 1 113 ? -7.440 20.177 19.059 1.00 30.62 110 GLU D O 1
ATOM 6708 N N . ARG D 1 114 ? -5.583 18.973 18.657 1.00 33.28 111 ARG D N 1
ATOM 6709 C CA . ARG D 1 114 ? -5.695 18.258 19.926 1.00 36.12 111 ARG D CA 1
ATOM 6710 C C . ARG D 1 114 ? -5.391 19.174 21.101 1.00 35.99 111 ARG D C 1
ATOM 6711 O O . ARG D 1 114 ? -4.537 20.058 21.029 1.00 35.18 111 ARG D O 1
ATOM 6719 N N . LEU D 1 115 ? -6.088 18.934 22.208 1.00 37.71 112 LEU D N 1
ATOM 6720 C CA . LEU D 1 115 ? -5.744 19.504 23.501 1.00 35.97 112 LEU D CA 1
ATOM 6721 C C . LEU D 1 115 ? -4.918 18.487 24.286 1.00 38.45 112 LEU D C 1
ATOM 6722 O O . LEU D 1 115 ? -5.372 17.360 24.532 1.00 40.66 112 LEU D O 1
ATOM 6727 N N . HIS D 1 116 ? -3.706 18.878 24.665 1.00 36.82 113 HIS D N 1
ATOM 6728 C CA . HIS D 1 116 ? -2.885 17.994 25.471 1.00 36.53 113 HIS D CA 1
ATOM 6729 C C . HIS D 1 116 ? -2.922 18.406 26.931 1.00 37.62 113 HIS D C 1
ATOM 6730 O O . HIS D 1 116 ? -2.987 19.616 27.224 1.00 36.41 113 HIS D O 1
ATOM 6737 N N . PRO D 1 117 ? -2.882 17.432 27.852 1.00 38.75 114 PRO D N 1
ATOM 6738 C CA . PRO D 1 117 ? -2.710 17.779 29.262 1.00 40.65 114 PRO D CA 1
ATOM 6739 C C . PRO D 1 117 ? -1.513 18.705 29.387 1.00 40.62 114 PRO D C 1
ATOM 6740 O O . PRO D 1 117 ? -0.506 18.526 28.705 1.00 39.91 114 PRO D O 1
ATOM 6744 N N . CYS D 1 118 ? -1.648 19.716 30.246 1.00 42.07 115 CYS D N 1
ATOM 6745 C CA . CYS D 1 118 ? -0.630 20.757 30.385 1.00 42.47 115 CYS D CA 1
ATOM 6746 C C . CYS D 1 118 ? 0.635 20.174 30.996 1.00 44.89 115 CYS D C 1
ATOM 6747 O O . CYS D 1 118 ? 0.577 19.626 32.097 1.00 45.83 115 CYS D O 1
ATOM 6750 N N . PRO D 1 119 ? 1.790 20.257 30.333 1.00 45.84 116 PRO D N 1
ATOM 6751 C CA . PRO D 1 119 ? 2.987 19.573 30.864 1.00 48.99 116 PRO D CA 1
ATOM 6752 C C . PRO D 1 119 ? 3.481 20.132 32.190 1.00 51.32 116 PRO D C 1
ATOM 6753 O O . PRO D 1 119 ? 4.362 19.516 32.804 1.00 52.86 116 PRO D O 1
ATOM 6757 N N . LYS D 1 120 ? 2.962 21.276 32.643 1.00 50.26 117 LYS D N 1
ATOM 6758 C CA . LYS D 1 120 ? 3.341 21.881 33.922 1.00 52.88 117 LYS D CA 1
ATOM 6759 C C . LYS D 1 120 ? 2.218 21.653 34.926 1.00 52.61 117 LYS D C 1
ATOM 6760 O O . LYS D 1 120 ? 1.126 22.204 34.766 1.00 49.83 117 LYS D O 1
ATOM 6766 N N . ALA D 1 121 ? 2.489 20.865 35.975 1.00 54.89 118 ALA D N 1
ATOM 6767 C CA . ALA D 1 121 ? 1.475 20.596 36.997 1.00 56.08 118 ALA D CA 1
ATOM 6768 C C . ALA D 1 121 ? 1.012 21.863 37.718 1.00 55.95 118 ALA D C 1
ATOM 6769 O O . ALA D 1 121 ? -0.101 21.888 38.264 1.00 57.22 118 ALA D O 1
ATOM 6771 N N . ASP D 1 122 ? 1.830 22.908 37.754 1.00 54.72 119 ASP D N 1
ATOM 6772 C CA . ASP D 1 122 ? 1.425 24.122 38.455 1.00 54.55 119 ASP D CA 1
ATOM 6773 C C . ASP D 1 122 ? 0.463 24.982 37.639 1.00 51.43 119 ASP D C 1
ATOM 6774 O O . ASP D 1 122 ? 0.127 26.085 38.087 1.00 51.83 119 ASP D O 1
ATOM 6779 N N . GLU D 1 123 ? 0.014 24.511 36.464 1.00 48.63 120 GLU D N 1
ATOM 6780 C CA . GLU D 1 123 ? -0.885 25.312 35.644 1.00 45.73 120 GLU D CA 1
ATOM 6781 C C . GLU D 1 123 ? -2.038 24.530 35.009 1.00 45.06 120 GLU D C 1
ATOM 6782 O O . GLU D 1 123 ? -2.764 25.092 34.174 1.00 44.75 120 GLU D O 1
ATOM 6788 N N . GLU D 1 124 ? -2.241 23.264 35.360 1.00 45.46 121 GLU D N 1
ATOM 6789 C CA . GLU D 1 124 ? -3.439 22.567 34.900 1.00 44.29 121 GLU D CA 1
ATOM 6790 C C . GLU D 1 124 ? -4.706 23.343 35.271 1.00 42.86 121 GLU D C 1
ATOM 6791 O O . GLU D 1 124 ? -5.576 23.583 34.424 1.00 39.74 121 GLU D O 1
ATOM 6797 N N . PHE D 1 125 ? -4.817 23.763 36.530 1.00 44.30 122 PHE D N 1
ATOM 6798 C CA . PHE D 1 125 ? -6.035 24.375 37.039 1.00 44.69 122 PHE D CA 1
ATOM 6799 C C . PHE D 1 125 ? -5.736 25.663 37.795 1.00 46.12 122 PHE D C 1
ATOM 6800 O O . PHE D 1 125 ? -4.662 25.836 38.381 1.00 49.93 122 PHE D O 1
ATOM 6808 N N . LEU D 1 126 ? -6.722 26.553 37.810 1.00 43.33 123 LEU D N 1
ATOM 6809 C CA . LEU D 1 126 ? -6.606 27.770 38.599 1.00 44.20 123 LEU D CA 1
ATOM 6810 C C . LEU D 1 126 ? -7.994 28.294 38.892 1.00 44.13 123 LEU D C 1
ATOM 6811 O O . LEU D 1 126 ? -8.828 28.408 37.984 1.00 39.20 123 LEU D O 1
ATOM 6816 N N . ILE D 1 127 ? -8.230 28.621 40.153 1.00 45.99 124 ILE D N 1
ATOM 6817 C CA . ILE D 1 127 ? -9.404 29.367 40.558 1.00 47.49 124 ILE D CA 1
ATOM 6818 C C . ILE D 1 127 ? -8.934 30.770 40.881 1.00 44.08 124 ILE D C 1
ATOM 6819 O O . ILE D 1 127 ? -7.876 30.957 41.495 1.00 48.75 124 ILE D O 1
ATOM 6824 N N . THR D 1 128 ? -9.688 31.753 40.433 1.00 42.77 125 THR D N 1
ATOM 6825 C CA . THR D 1 128 ? -9.492 33.108 40.911 1.00 42.92 125 THR D CA 1
ATOM 6826 C C . THR D 1 128 ? -10.811 33.630 41.447 1.00 44.34 125 THR D C 1
ATOM 6827 O O . THR D 1 128 ? -11.896 33.271 40.977 1.00 43.87 125 THR D O 1
ATOM 6831 N N . ARG D 1 129 ? -10.692 34.460 42.466 1.00 46.04 126 ARG D N 1
ATOM 6832 C CA . ARG D 1 129 ? -11.812 35.180 43.038 1.00 53.19 126 ARG D CA 1
ATOM 6833 C C . ARG D 1 129 ? -11.359 36.623 43.139 1.00 51.30 126 ARG D C 1
ATOM 6834 O O . ARG D 1 129 ? -10.354 36.915 43.793 1.00 52.96 126 ARG D O 1
ATOM 6842 N N . GLN D 1 130 ? -12.052 37.509 42.452 1.00 47.37 127 GLN D N 1
ATOM 6843 C CA . GLN D 1 130 ? -11.829 38.939 42.610 1.00 47.13 127 GLN D CA 1
ATOM 6844 C C . GLN D 1 130 ? -12.898 39.474 43.547 1.00 49.32 127 GLN D C 1
ATOM 6845 O O . GLN D 1 130 ? -14.075 39.119 43.413 1.00 48.70 127 GLN D O 1
ATOM 6851 N N . GLU D 1 131 ? -12.474 40.306 44.508 1.00 52.12 128 GLU D N 1
ATOM 6852 C CA . GLU D 1 131 ? -13.227 40.582 45.724 1.00 57.21 128 GLU D CA 1
ATOM 6853 C C . GLU D 1 131 ? -13.390 42.078 45.969 1.00 57.28 128 GLU D C 1
ATOM 6854 O O . GLU D 1 131 ? -14.477 42.546 46.325 1.00 58.82 128 GLU D O 1
ATOM 6860 N N . GLN D 1 132 ? -12.302 42.823 45.813 1.00 55.82 129 GLN D N 1
ATOM 6861 C CA . GLN D 1 132 ? -12.222 44.218 46.215 1.00 56.65 129 GLN D CA 1
ATOM 6862 C C . GLN D 1 132 ? -12.403 45.125 45.013 1.00 52.78 129 GLN D C 1
ATOM 6863 O O . GLN D 1 132 ? -11.993 44.792 43.897 1.00 49.22 129 GLN D O 1
ATOM 6869 N N . ARG D 1 133 ? -13.027 46.276 45.250 1.00 53.32 130 ARG D N 1
ATOM 6870 C CA . ARG D 1 133 ? -12.929 47.376 44.308 1.00 50.56 130 ARG D CA 1
ATOM 6871 C C . ARG D 1 133 ? -11.487 47.492 43.841 1.00 49.18 130 ARG D C 1
ATOM 6872 O O . ARG D 1 133 ? -10.555 47.435 44.648 1.00 51.44 130 ARG D O 1
ATOM 6876 N N . GLY D 1 134 ? -11.306 47.619 42.531 1.00 45.71 131 GLY D N 1
ATOM 6877 C CA . GLY D 1 134 ? -9.991 47.663 41.957 1.00 44.32 131 GLY D CA 1
ATOM 6878 C C . GLY D 1 134 ? -9.456 46.321 41.495 1.00 44.94 131 GLY D C 1
ATOM 6879 O O . GLY D 1 134 ? -8.514 46.296 40.704 1.00 43.77 131 GLY D O 1
ATOM 6880 N N . ASP D 1 135 ? -10.021 45.209 41.964 1.00 45.26 132 ASP D N 1
ATOM 6881 C CA . ASP D 1 135 ? -9.464 43.903 41.629 1.00 43.43 132 ASP D CA 1
ATOM 6882 C C . ASP D 1 135 ? -9.455 43.703 40.110 1.00 40.03 132 ASP D C 1
ATOM 6883 O O . ASP D 1 135 ? -10.321 44.210 39.377 1.00 37.95 132 ASP D O 1
ATOM 6888 N N . THR D 1 136 ? -8.435 42.992 39.626 1.00 38.96 133 THR D N 1
ATOM 6889 C CA . THR D 1 136 ? -8.264 42.879 38.186 1.00 37.42 133 THR D CA 1
ATOM 6890 C C . THR D 1 136 ? -7.300 41.747 37.889 1.00 38.45 133 THR D C 1
ATOM 6891 O O . THR D 1 136 ? -6.347 41.513 38.639 1.00 41.10 133 THR D O 1
ATOM 6895 N N . HIS D 1 137 ? -7.561 41.051 36.806 1.00 36.60 134 HIS D N 1
ATOM 6896 C CA . HIS D 1 137 ? -6.573 40.168 36.186 1.00 36.09 134 HIS D CA 1
ATOM 6897 C C . HIS D 1 137 ? -6.075 40.970 34.995 1.00 32.83 134 HIS D C 1
ATOM 6898 O O . HIS D 1 137 ? -6.762 41.063 33.975 1.00 31.86 134 HIS D O 1
ATOM 6905 N N . GLY D 1 138 ? -4.911 41.607 35.145 1.00 33.03 135 GLY D N 1
ATOM 6906 C CA . GLY D 1 138 ? -4.459 42.596 34.170 1.00 30.82 135 GLY D CA 1
ATOM 6907 C C . GLY D 1 138 ? -3.876 41.986 32.905 1.00 29.75 135 GLY D C 1
ATOM 6908 O O . GLY D 1 138 ? -3.638 40.785 32.837 1.00 27.99 135 GLY D O 1
ATOM 6909 N N . TRP D 1 139 ? -3.675 42.857 31.891 1.00 28.86 136 TRP D N 1
ATOM 6910 C CA . TRP D 1 139 ? -3.343 42.442 30.531 1.00 26.01 136 TRP D CA 1
ATOM 6911 C C . TRP D 1 139 ? -2.202 41.442 30.517 1.00 27.28 136 TRP D C 1
ATOM 6912 O O . TRP D 1 139 ? -1.175 41.650 31.162 1.00 28.97 136 TRP D O 1
ATOM 6923 N N . HIS D 1 140 ? -2.361 40.380 29.730 1.00 27.38 137 HIS D N 1
ATOM 6924 C CA . HIS D 1 140 ? -1.366 39.306 29.699 1.00 29.73 137 HIS D CA 1
ATOM 6925 C C . HIS D 1 140 ? -1.712 38.340 28.579 1.00 26.15 137 HIS D C 1
ATOM 6926 O O . HIS D 1 140 ? -2.755 38.441 27.923 1.00 23.81 137 HIS D O 1
ATOM 6933 N N . TRP D 1 141 ? -0.824 37.393 28.374 1.00 27.38 138 TRP D N 1
ATOM 6934 C CA . TRP D 1 141 ? -1.082 36.225 27.552 1.00 26.59 138 TRP D CA 1
ATOM 6935 C C . TRP D 1 141 ? -0.844 34.967 28.386 1.00 28.47 138 TRP D C 1
ATOM 6936 O O . TRP D 1 141 ? -0.291 35.020 29.484 1.00 30.56 138 TRP D O 1
ATOM 6947 N N . GLY D 1 142 ? -1.185 33.811 27.817 1.00 27.48 139 GLY D N 1
ATOM 6948 C CA . GLY D 1 142 ? -0.869 32.531 28.432 1.00 29.61 139 GLY D CA 1
ATOM 6949 C C . GLY D 1 142 ? 0.393 31.907 27.850 1.00 30.76 139 GLY D C 1
ATOM 6950 O O . GLY D 1 142 ? 0.724 32.112 26.689 1.00 30.57 139 GLY D O 1
ATOM 6951 N N . ASP D 1 143 ? 1.128 31.177 28.701 1.00 33.61 140 ASP D N 1
ATOM 6952 C CA . ASP D 1 143 ? 2.241 30.373 28.216 1.00 34.53 140 ASP D CA 1
ATOM 6953 C C . ASP D 1 143 ? 1.762 29.219 27.360 1.00 31.95 140 ASP D C 1
ATOM 6954 O O . ASP D 1 143 ? 2.527 28.716 26.541 1.00 31.37 140 ASP D O 1
ATOM 6959 N N . PHE D 1 144 ? 0.527 28.763 27.552 1.00 31.05 141 PHE D N 1
ATOM 6960 C CA . PHE D 1 144 ? 0.018 27.636 26.773 1.00 31.67 141 PHE D CA 1
ATOM 6961 C C . PHE D 1 144 ? -1.134 28.110 25.907 1.00 30.23 141 PHE D C 1
ATOM 6962 O O . PHE D 1 144 ? -1.622 29.236 26.037 1.00 30.01 141 PHE D O 1
ATOM 6970 N N . SER D 1 145 ? -1.567 27.214 25.030 1.00 29.11 142 SER D N 1
ATOM 6971 C CA . SER D 1 145 ? -2.448 27.570 23.932 1.00 27.25 142 SER D CA 1
ATOM 6972 C C . SER D 1 145 ? -3.894 27.745 24.345 1.00 26.62 142 SER D C 1
ATOM 6973 O O . SER D 1 145 ? -4.567 28.599 23.771 1.00 24.94 142 SER D O 1
ATOM 6976 N N . PHE D 1 146 ? -4.408 26.963 25.318 1.00 26.95 143 PHE D N 1
ATOM 6977 C CA . PHE D 1 146 ? -5.859 26.894 25.502 1.00 28.48 143 PHE D CA 1
ATOM 6978 C C . PHE D 1 146 ? -6.265 27.044 26.965 1.00 31.60 143 PHE D C 1
ATOM 6979 O O . PHE D 1 146 ? -5.595 26.528 27.864 1.00 33.33 143 PHE D O 1
ATOM 6987 N N . ALA D 1 147 ? -7.375 27.742 27.208 1.00 31.20 144 ALA D N 1
ATOM 6988 C CA . ALA D 1 147 ? -7.989 27.738 28.532 1.00 30.73 144 ALA D CA 1
ATOM 6989 C C . ALA D 1 147 ? -9.494 27.626 28.374 1.00 29.74 144 ALA D C 1
ATOM 6990 O O . ALA D 1 147 ? -10.093 28.259 27.498 1.00 29.04 144 ALA D O 1
ATOM 6992 N N . LEU D 1 148 ? -10.089 26.803 29.211 1.00 30.29 145 LEU D N 1
ATOM 6993 C CA . LEU D 1 148 ? -11.529 26.733 29.350 1.00 30.91 145 LEU D CA 1
ATOM 6994 C C . LEU D 1 148 ? -11.837 27.434 30.665 1.00 32.55 145 LEU D C 1
ATOM 6995 O O . LEU D 1 148 ? -11.397 26.991 31.727 1.00 34.66 145 LEU D O 1
ATOM 7000 N N . ILE D 1 149 ? -12.531 28.559 30.581 1.00 31.54 146 ILE D N 1
ATOM 7001 C CA . ILE D 1 149 ? -12.822 29.402 31.735 1.00 31.92 146 ILE D CA 1
ATOM 7002 C C . ILE D 1 149 ? -14.283 29.222 32.080 1.00 33.23 146 ILE D C 1
ATOM 7003 O O . ILE D 1 149 ? -15.163 29.565 31.279 1.00 33.09 146 ILE D O 1
ATOM 7008 N N . TRP D 1 150 ? -14.534 28.691 33.270 1.00 35.24 147 TRP D N 1
ATOM 7009 C CA . TRP D 1 150 ? -15.877 28.569 33.805 1.00 36.88 147 TRP D CA 1
ATOM 7010 C C . TRP D 1 150 ? -16.174 29.834 34.609 1.00 36.31 147 TRP D C 1
ATOM 7011 O O . TRP D 1 150 ? -15.535 30.079 35.635 1.00 36.70 147 TRP D O 1
ATOM 7022 N N . VAL D 1 151 ? -17.147 30.624 34.174 1.00 36.39 148 VAL D N 1
ATOM 7023 C CA . VAL D 1 151 ? -17.524 31.828 34.922 1.00 37.84 148 VAL D CA 1
ATOM 7024 C C . VAL D 1 151 ? -18.565 31.387 35.950 1.00 40.82 148 VAL D C 1
ATOM 7025 O O . VAL D 1 151 ? -19.750 31.242 35.644 1.00 42.20 148 VAL D O 1
ATOM 7029 N N . LEU D 1 152 ? -18.099 31.140 37.175 1.00 42.22 149 LEU D N 1
ATOM 7030 C CA . LEU D 1 152 ? -18.925 30.536 38.226 1.00 46.40 149 LEU D CA 1
ATOM 7031 C C . LEU D 1 152 ? -19.814 31.572 38.905 1.00 48.50 149 LEU D C 1
ATOM 7032 O O . LEU D 1 152 ? -21.004 31.321 39.122 1.00 50.69 149 LEU D O 1
ATOM 7037 N N . GLN D 1 153 ? -19.259 32.737 39.232 1.00 44.73 150 GLN D N 1
ATOM 7038 C CA . GLN D 1 153 ? -20.031 33.860 39.747 1.00 49.32 150 GLN D CA 1
ATOM 7039 C C . GLN D 1 153 ? -19.504 35.151 39.138 1.00 46.29 150 GLN D C 1
ATOM 7040 O O . GLN D 1 153 ? -18.295 35.407 39.182 1.00 45.15 150 GLN D O 1
ATOM 7046 N N . ALA D 1 154 ? -20.407 35.970 38.583 1.00 44.80 151 ALA D N 1
ATOM 7047 C CA . ALA D 1 154 ? -20.008 37.237 37.984 1.00 41.82 151 ALA D CA 1
ATOM 7048 C C . ALA D 1 154 ? -20.993 38.321 38.388 1.00 42.85 151 ALA D C 1
ATOM 7049 O O . ALA D 1 154 ? -22.210 38.080 38.437 1.00 43.76 151 ALA D O 1
ATOM 7051 N N . PRO D 1 155 ? -20.507 39.516 38.683 1.00 43.19 152 PRO D N 1
ATOM 7052 C CA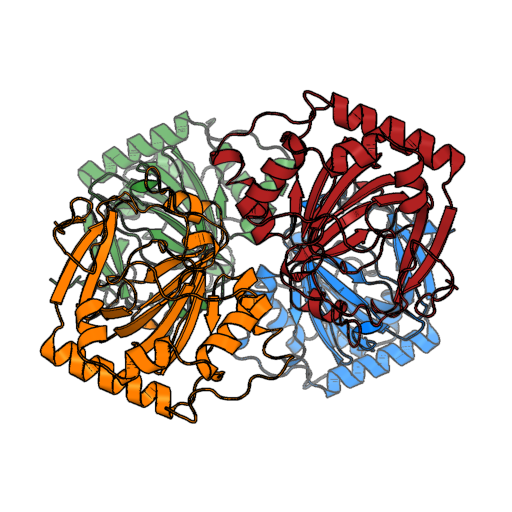 . PRO D 1 155 ? -21.412 40.601 39.039 1.00 43.79 152 PRO D CA 1
ATOM 7053 C C . PRO D 1 155 ? -22.122 41.151 37.815 1.00 42.35 152 PRO D C 1
ATOM 7054 O O . PRO D 1 155 ? -21.795 40.793 36.662 1.00 38.62 152 PRO D O 1
ATOM 7058 N N . PRO D 1 156 ? -23.100 42.032 38.039 1.00 44.59 153 PRO D N 1
ATOM 7059 C CA . PRO D 1 156 ? -23.776 42.719 36.935 1.00 44.00 153 PRO D CA 1
ATOM 7060 C C . PRO D 1 156 ? -22.808 43.554 36.095 1.00 41.36 153 PRO D C 1
ATOM 7061 O O . PRO D 1 156 ? -21.725 43.946 36.538 1.00 37.00 153 PRO D O 1
ATOM 7065 N N . ILE D 1 157 ? -23.247 43.860 34.870 1.00 39.90 154 ILE D N 1
ATOM 7066 C CA . ILE D 1 157 ? -22.346 44.375 33.835 1.00 36.85 154 ILE D CA 1
ATOM 7067 C C . ILE D 1 157 ? -21.708 45.708 34.236 1.00 37.05 154 ILE D C 1
ATOM 7068 O O . ILE D 1 157 ? -20.554 45.984 33.869 1.00 36.44 154 ILE D O 1
ATOM 7073 N N . ASP D 1 158 ? -22.425 46.552 34.969 1.00 39.04 155 ASP D N 1
ATOM 7074 C CA . ASP D 1 158 ? -21.894 47.877 35.295 1.00 40.82 155 ASP D CA 1
ATOM 7075 C C . ASP D 1 158 ? -20.948 47.882 36.492 1.00 41.50 155 ASP D C 1
ATOM 7076 O O . ASP D 1 158 ? -20.384 48.934 36.798 1.00 40.81 155 ASP D O 1
ATOM 7081 N N . VAL D 1 159 ? -20.727 46.737 37.143 1.00 41.98 156 VAL D N 1
ATOM 7082 C CA . VAL D 1 159 ? -19.718 46.626 38.195 1.00 43.45 156 VAL D CA 1
ATOM 7083 C C . VAL D 1 159 ? -18.334 46.295 37.654 1.00 41.64 156 VAL D C 1
ATOM 7084 O O . VAL D 1 159 ? -17.345 46.397 38.399 1.00 42.91 156 VAL D O 1
ATOM 7088 N N . GLY D 1 160 ? -18.230 45.900 36.395 1.00 38.73 157 GLY D N 1
ATOM 7089 C CA . GLY D 1 160 ? -16.959 45.521 35.801 1.00 37.63 157 GLY D CA 1
ATOM 7090 C C . GLY D 1 160 ? -16.737 44.014 35.803 1.00 37.72 157 GLY D C 1
ATOM 7091 O O . GLY D 1 160 ? -17.661 43.198 35.944 1.00 39.13 157 GLY D O 1
ATOM 7092 N N . GLY D 1 161 ? -15.465 43.645 35.664 1.00 36.04 158 GLY D N 1
ATOM 7093 C CA . GLY D 1 161 ? -15.118 42.237 35.554 1.00 35.32 158 GLY D CA 1
ATOM 7094 C C . GLY D 1 161 ? -15.329 41.682 34.169 1.00 33.40 158 GLY D C 1
ATOM 7095 O O . GLY D 1 161 ? -15.297 40.457 33.986 1.00 34.58 158 GLY D O 1
ATOM 7096 N N . LEU D 1 162 ? -15.549 42.547 33.189 1.00 31.78 159 LEU D N 1
ATOM 7097 C CA . LEU D 1 162 ? -15.663 42.120 31.810 1.00 30.74 159 LEU D CA 1
ATOM 7098 C C . LEU D 1 162 ? -14.307 41.648 31.284 1.00 29.60 159 LEU D C 1
ATOM 7099 O O . LEU D 1 162 ? -13.244 42.108 31.710 1.00 31.35 159 LEU D O 1
ATOM 7104 N N . LEU D 1 163 ? -14.339 40.721 30.346 1.00 26.47 160 LEU D N 1
ATOM 7105 C CA . LEU D 1 163 ? -13.109 40.298 29.694 1.00 24.86 160 LEU D CA 1
ATOM 7106 C C . LEU D 1 163 ? -12.896 41.181 28.487 1.00 24.09 160 LEU D C 1
ATOM 7107 O O . LEU D 1 163 ? -13.856 41.505 27.775 1.00 25.91 160 LEU D O 1
ATOM 7112 N N . GLN D 1 164 ? -11.649 41.581 28.263 1.00 21.21 161 GLN D N 1
ATOM 7113 C CA . GLN D 1 164 ? -11.267 42.259 27.035 1.00 21.68 161 GLN D CA 1
ATOM 7114 C C . GLN D 1 164 ? -10.199 41.433 26.342 1.00 22.50 161 GLN D C 1
ATOM 7115 O O . GLN D 1 164 ? -9.362 40.807 27.006 1.00 24.09 161 GLN D O 1
ATOM 7121 N N . CYS D 1 165 ? -10.252 41.408 25.017 1.00 22.64 162 CYS D N 1
ATOM 7122 C CA . CYS D 1 165 ? -9.389 40.532 24.214 1.00 24.04 162 CYS D CA 1
ATOM 7123 C C . CYS D 1 165 ? -8.839 41.277 23.011 1.00 22.90 162 CYS D C 1
ATOM 7124 O O . CYS D 1 165 ? -9.550 42.065 22.382 1.00 22.97 162 CYS D O 1
ATOM 7127 N N . VAL D 1 166 ? -7.581 41.000 22.682 1.00 22.33 163 VAL D N 1
ATOM 7128 C CA . VAL D 1 166 ? -7.026 41.374 21.385 1.00 20.67 163 VAL D CA 1
ATOM 7129 C C . VAL D 1 166 ? -6.443 40.109 20.763 1.00 20.68 163 VAL D C 1
ATOM 7130 O O . VAL D 1 166 ? -5.320 39.739 21.104 1.00 21.80 163 VAL D O 1
ATOM 7134 N N . PRO D 1 167 ? -7.141 39.437 19.852 1.00 20.22 164 PRO D N 1
ATOM 7135 C CA . PRO D 1 167 ? -6.598 38.206 19.244 1.00 19.96 164 PRO D CA 1
ATOM 7136 C C . PRO D 1 167 ? -5.497 38.516 18.238 1.00 20.19 164 PRO D C 1
A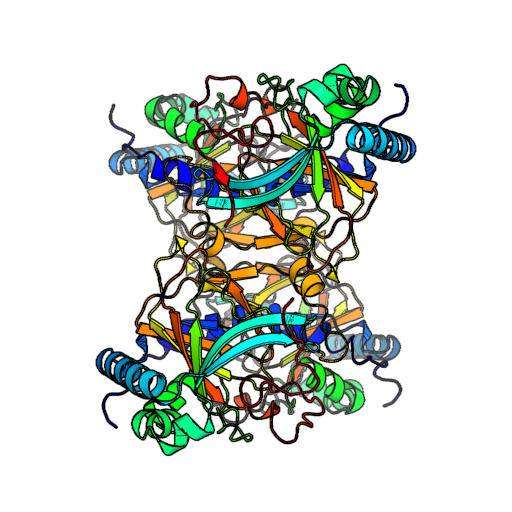TOM 7137 O O . PRO D 1 167 ? -5.223 39.668 17.912 1.00 18.47 164 PRO D O 1
ATOM 7141 N N . HIS D 1 168 ? -4.842 37.444 17.752 1.00 19.85 165 HIS D N 1
ATOM 7142 C CA . HIS D 1 168 ? -3.822 37.546 16.713 1.00 19.90 165 HIS D CA 1
ATOM 7143 C C . HIS D 1 168 ? -2.643 38.409 17.145 1.00 19.49 165 HIS D C 1
ATOM 7144 O O . HIS D 1 168 ? -2.138 39.226 16.379 1.00 20.26 165 HIS D O 1
ATOM 7151 N N . THR D 1 169 ? -2.198 38.213 18.382 1.00 19.06 166 THR D N 1
ATOM 7152 C CA . THR D 1 169 ? -0.998 38.871 18.897 1.00 21.38 166 THR D CA 1
ATOM 7153 C C . THR D 1 169 ? -0.076 37.784 19.440 1.00 25.61 166 THR D C 1
ATOM 7154 O O . THR D 1 169 ? -0.362 36.598 19.226 1.00 27.90 166 THR D O 1
ATOM 7158 N N . THR D 1 170 ? 1.044 38.143 20.086 1.00 26.92 167 THR D N 1
ATOM 7159 C CA . THR D 1 170 ? 1.871 37.155 20.773 1.00 28.14 167 THR D CA 1
ATOM 7160 C C . THR D 1 170 ? 2.639 37.809 21.905 1.00 28.09 167 THR D C 1
ATOM 7161 O O . THR D 1 170 ? 2.751 39.042 21.983 1.00 27.87 167 THR D O 1
ATOM 7165 N N . TRP D 1 171 ? 3.145 36.937 22.798 1.00 27.54 168 TRP D N 1
ATOM 7166 C CA . TRP D 1 171 ? 3.782 37.299 24.061 1.00 28.53 168 TRP D CA 1
ATOM 7167 C C . TRP D 1 171 ? 5.288 37.195 23.896 1.00 31.26 168 TRP D C 1
ATOM 7168 O O . TRP D 1 171 ? 5.830 36.095 23.775 1.00 33.16 168 TRP D O 1
ATOM 7179 N N . ASP D 1 172 ? 5.947 38.333 23.856 1.00 31.21 169 ASP D N 1
ATOM 7180 C CA . ASP D 1 172 ? 7.401 38.422 23.928 1.00 33.87 169 ASP D CA 1
ATOM 7181 C C . ASP D 1 172 ? 7.683 38.892 25.347 1.00 35.89 169 ASP D C 1
ATOM 7182 O O . ASP D 1 172 ? 7.517 40.078 25.662 1.00 35.97 169 ASP D O 1
ATOM 7187 N N . LYS D 1 173 ? 8.051 37.956 26.223 1.00 36.67 170 LYS D N 1
ATOM 7188 C CA . LYS D 1 173 ? 8.330 38.321 27.605 1.00 38.65 170 LYS D CA 1
ATOM 7189 C C . LYS D 1 173 ? 9.474 39.321 27.713 1.00 41.95 170 LYS D C 1
ATOM 7190 O O . LYS D 1 173 ? 9.574 40.033 28.720 1.00 43.98 170 LYS D O 1
ATOM 7196 N N . ALA D 1 174 ? 10.325 39.415 26.690 1.00 42.64 171 ALA D N 1
ATOM 7197 C CA . ALA D 1 174 ? 11.418 40.380 26.734 1.00 44.98 171 ALA D CA 1
ATOM 7198 C C . ALA D 1 174 ? 10.959 41.790 26.375 1.00 43.90 171 ALA D C 1
ATOM 7199 O O . ALA D 1 174 ? 11.554 42.766 26.831 1.00 46.10 171 ALA D O 1
ATOM 7201 N N . SER D 1 175 ? 9.905 41.928 25.581 1.00 40.87 172 SER D N 1
ATOM 7202 C CA . SER D 1 175 ? 9.456 43.241 25.111 1.00 38.94 172 SER D CA 1
ATOM 7203 C C . SER D 1 175 ? 7.965 43.160 24.855 1.00 34.91 172 SER D C 1
ATOM 7204 O O . SER D 1 175 ? 7.516 43.026 23.711 1.00 35.09 172 SER D O 1
ATOM 7207 N N . PRO D 1 176 ? 7.153 43.183 25.912 1.00 32.80 173 PRO D N 1
ATOM 7208 C CA . PRO D 1 176 ? 5.746 42.783 25.731 1.00 30.40 173 PRO D CA 1
ATOM 7209 C C . PRO D 1 176 ? 4.955 43.737 24.860 1.00 29.63 173 PRO D C 1
ATOM 7210 O O . PRO D 1 176 ? 4.146 43.281 24.038 1.00 27.04 173 PRO D O 1
ATOM 7214 N N . GLN D 1 177 ? 5.147 45.051 25.046 1.00 31.22 174 GLN D N 1
ATOM 7215 C CA . GLN D 1 177 ? 4.545 46.095 24.206 1.00 30.34 174 GLN D CA 1
ATOM 7216 C C . GLN D 1 177 ? 3.035 45.940 24.116 1.00 27.89 174 GLN D C 1
ATOM 7217 O O . GLN D 1 177 ? 2.436 45.992 23.044 1.00 25.34 174 GLN D O 1
ATOM 7223 N N . ILE D 1 178 ? 2.408 45.791 25.277 1.00 28.06 175 ILE D N 1
ATOM 7224 C CA . ILE D 1 178 ? 0.968 45.569 25.317 1.00 26.06 175 ILE D CA 1
ATOM 7225 C C . ILE D 1 178 ? 0.222 46.788 24.766 1.00 26.03 175 ILE D C 1
ATOM 7226 O O . ILE D 1 178 ? -0.749 46.654 24.004 1.00 24.81 175 ILE D O 1
ATOM 7231 N N . ASN D 1 179 ? 0.661 47.995 25.136 1.00 27.31 176 ASN D N 1
ATOM 7232 C CA . ASN D 1 179 ? -0.057 49.192 24.704 1.00 27.12 176 ASN D CA 1
ATOM 7233 C C . ASN D 1 179 ? 0.060 49.395 23.190 1.00 27.02 176 ASN D C 1
ATOM 7234 O O . ASN D 1 179 ? -0.904 49.841 22.550 1.00 25.93 176 ASN D O 1
ATOM 7239 N N . ARG D 1 180 ? 1.213 49.047 22.597 1.00 27.93 177 ARG D N 1
ATOM 7240 C CA . ARG D 1 180 ? 1.320 49.063 21.132 1.00 28.55 177 ARG D CA 1
ATOM 7241 C C . ARG D 1 180 ? 0.297 48.131 20.492 1.00 25.17 177 ARG D C 1
ATOM 7242 O O . ARG D 1 180 ? -0.364 48.508 19.517 1.00 24.02 177 ARG D O 1
ATOM 7250 N N . TYR D 1 181 ? 0.129 46.924 21.028 1.00 22.88 178 TYR D N 1
ATOM 7251 C CA . TYR D 1 181 ? -0.901 46.053 20.483 1.00 22.33 178 TYR D CA 1
ATOM 7252 C C . TYR D 1 181 ? -2.274 46.694 20.583 1.00 24.05 178 TYR D C 1
ATOM 7253 O O . TYR D 1 181 ? -3.110 46.517 19.688 1.00 22.85 178 TYR D O 1
ATOM 7262 N N . LEU D 1 182 ? -2.554 47.395 21.691 1.00 25.91 179 LEU D N 1
ATOM 7263 C CA . LEU D 1 182 ? -3.848 48.070 21.824 1.00 24.17 179 LEU D CA 1
ATOM 7264 C C . LEU D 1 182 ? -3.992 49.154 20.770 1.00 23.21 179 LEU D C 1
ATOM 7265 O O . LEU D 1 182 ? -5.060 49.310 20.164 1.00 23.23 179 LEU D O 1
ATOM 7270 N N . VAL D 1 183 ? -2.928 49.917 20.545 1.00 24.25 180 VAL D N 1
ATOM 7271 C CA . VAL D 1 183 ? -2.968 50.974 19.538 1.00 26.38 180 VAL D CA 1
ATOM 7272 C C . VAL D 1 183 ? -3.187 50.377 18.155 1.00 26.56 180 VAL D C 1
ATOM 7273 O O . VAL D 1 183 ? -3.904 50.943 17.324 1.00 26.84 180 VAL D O 1
ATOM 7277 N N . GLU D 1 184 ? -2.619 49.203 17.902 1.00 26.57 181 GLU D N 1
ATOM 7278 C CA . GLU D 1 184 ? -2.604 48.635 16.552 1.00 27.64 181 GLU D CA 1
ATOM 7279 C C . GLU D 1 184 ? -3.808 47.750 16.235 1.00 25.94 181 GLU D C 1
ATOM 7280 O O . GLU D 1 184 ? -3.959 47.337 15.087 1.00 24.81 181 GLU D O 1
ATOM 7286 N N . ASN D 1 185 ? -4.695 47.493 17.187 1.00 24.61 182 ASN D N 1
ATOM 7287 C CA . ASN D 1 185 ? -5.777 46.547 16.959 1.00 22.27 182 ASN D CA 1
ATOM 7288 C C . ASN D 1 185 ? -6.988 47.027 17.703 1.00 23.02 182 ASN D C 1
ATOM 7289 O O . ASN D 1 185 ? -6.851 47.698 18.730 1.00 23.89 182 ASN D O 1
ATOM 7294 N N . PRO D 1 186 ? -8.180 46.675 17.252 1.00 23.34 183 PRO D N 1
ATOM 7295 C CA . PRO D 1 186 ? -9.352 46.876 18.078 1.00 23.51 183 PRO D CA 1
ATOM 7296 C C . PRO D 1 186 ? -9.392 45.932 19.277 1.00 23.47 183 PRO D C 1
ATOM 7297 O O . PRO D 1 186 ? -8.884 44.798 19.262 1.00 23.81 183 PRO D O 1
ATOM 7301 N N . ILE D 1 187 ? -10.004 46.421 20.349 1.00 21.57 184 ILE D N 1
ATOM 7302 C CA . ILE D 1 187 ? -10.215 45.617 21.548 1.00 19.69 184 ILE D CA 1
ATOM 7303 C C . ILE D 1 187 ? -11.655 45.161 21.549 1.00 19.95 184 ILE D C 1
ATOM 7304 O O . ILE D 1 187 ? -12.556 45.977 21.373 1.00 20.91 184 ILE D O 1
ATOM 7309 N N . ASP D 1 188 ? -11.877 43.862 21.801 1.00 19.01 185 ASP D N 1
ATOM 7310 C CA . ASP D 1 188 ? -13.218 43.314 21.978 1.00 21.59 185 ASP D CA 1
ATOM 7311 C C . ASP D 1 188 ? -13.476 43.106 23.460 1.00 22.28 185 ASP D C 1
ATOM 7312 O O . ASP D 1 188 ? -12.599 42.617 24.183 1.00 23.46 185 ASP D O 1
ATOM 7317 N N . THR D 1 189 ? -14.694 43.443 23.906 1.00 21.87 186 THR D N 1
ATOM 7318 C CA . THR D 1 189 ? -15.091 43.318 25.304 1.00 22.33 186 THR D CA 1
ATOM 7319 C C . THR D 1 189 ? -16.271 42.359 25.437 1.00 22.30 186 THR D C 1
ATOM 7320 O O . THR D 1 189 ? -17.209 42.406 24.627 1.00 22.67 186 THR D O 1
ATOM 7324 N N . TYR D 1 190 ? -16.233 41.503 26.476 1.00 22.90 187 TYR D N 1
ATOM 7325 C CA . TYR D 1 190 ? -17.213 40.453 26.696 1.00 24.96 187 TYR D CA 1
ATOM 7326 C C . TYR D 1 190 ? -17.746 40.520 28.111 1.00 28.34 187 TYR D C 1
ATOM 7327 O O . TYR D 1 190 ? -16.985 40.664 29.073 1.00 30.30 187 TYR D O 1
ATOM 7336 N N . HIS D 1 191 ? -19.056 40.385 28.227 1.00 29.25 188 HIS D N 1
ATOM 7337 C CA . HIS D 1 191 ? -19.725 40.296 29.511 1.00 32.96 188 HIS D CA 1
ATOM 7338 C C . HIS D 1 191 ? -20.211 38.862 29.712 1.00 35.25 188 HIS D C 1
ATOM 7339 O O . HIS D 1 191 ? -21.000 38.358 28.908 1.00 36.00 188 HIS D O 1
ATOM 7346 N N . PHE D 1 192 ? -19.768 38.216 30.785 1.00 35.63 189 PHE D N 1
ATOM 7347 C CA . PHE D 1 192 ? -20.172 36.840 31.054 1.00 37.80 189 PHE D CA 1
ATOM 7348 C C . PHE D 1 192 ? -21.008 36.800 32.315 1.00 41.04 189 PHE D C 1
ATOM 7349 O O . PHE D 1 192 ? -20.750 37.545 33.264 1.00 43.79 189 PHE D O 1
ATOM 7357 N N . GLU D 1 193 ? -22.039 35.963 32.300 1.00 41.39 190 GLU D N 1
ATOM 7358 C CA . GLU D 1 193 ? -22.931 35.813 33.443 1.00 42.80 190 GLU D CA 1
ATOM 7359 C C . GLU D 1 193 ? -22.571 34.565 34.234 1.00 40.66 190 GLU D C 1
ATOM 7360 O O . GLU D 1 193 ? -21.918 33.646 33.734 1.00 37.51 190 GLU D O 1
ATOM 7366 N N . SER D 1 194 ? -22.985 34.553 35.494 1.00 41.15 191 SER D N 1
ATOM 7367 C CA . SER D 1 194 ? -22.741 33.385 36.321 1.00 43.71 191 SER D CA 1
ATOM 7368 C C . SER D 1 194 ? -23.173 32.112 35.592 1.00 44.14 191 SER D C 1
ATOM 7369 O O . SER D 1 194 ? -24.275 32.029 35.042 1.00 43.43 191 SER D O 1
ATOM 7372 N N . GLY D 1 195 ? -22.285 31.122 35.573 1.00 43.73 192 GLY D N 1
ATOM 7373 C CA . GLY D 1 195 ? -22.557 29.874 34.909 1.00 44.44 192 GLY D CA 1
ATOM 7374 C C . GLY D 1 195 ? -22.123 29.823 33.461 1.00 42.69 192 GLY D C 1
ATOM 7375 O O . GLY D 1 195 ? -22.155 28.746 32.863 1.00 43.19 192 GLY D O 1
ATOM 7376 N N . ASP D 1 196 ? -21.703 30.944 32.880 1.00 40.91 193 ASP D N 1
ATOM 7377 C CA . ASP D 1 196 ? -21.148 30.894 31.539 1.00 39.04 193 ASP D CA 1
ATOM 7378 C C . ASP D 1 196 ? -19.835 30.123 31.535 1.00 35.91 193 ASP D C 1
ATOM 7379 O O . ASP D 1 196 ? -19.137 29.991 32.542 1.00 34.00 193 ASP D O 1
ATOM 7384 N N . VAL D 1 197 ? -19.502 29.606 30.375 1.00 33.93 194 VAL D N 1
ATOM 7385 C CA . VAL D 1 197 ? -18.198 29.003 30.156 1.00 32.77 194 VAL D CA 1
ATOM 7386 C C . VAL D 1 197 ? -17.682 29.498 28.817 1.00 30.37 194 VAL D C 1
ATOM 7387 O O . VAL D 1 197 ? -18.432 29.535 27.832 1.00 29.07 194 VAL D O 1
ATOM 7391 N N . TYR D 1 198 ? -16.408 29.879 28.764 1.00 29.69 195 TYR D N 1
ATOM 7392 C CA . TYR D 1 198 ? -15.855 30.275 27.484 1.00 28.66 195 TYR D CA 1
ATOM 7393 C C . TYR D 1 198 ? -14.492 29.634 27.264 1.00 28.55 195 TYR D C 1
ATOM 7394 O O . TYR D 1 198 ? -13.809 29.229 28.202 1.00 31.38 195 TYR D O 1
ATOM 7403 N N . PHE D 1 199 ? -14.115 29.561 25.989 1.00 27.65 196 PHE D N 1
ATOM 7404 C CA . PHE D 1 199 ? -12.935 28.857 25.504 1.00 28.07 196 PHE D CA 1
ATOM 7405 C C . PHE D 1 199 ? -12.032 29.887 24.835 1.00 28.82 196 PHE D C 1
ATOM 7406 O O . PHE D 1 199 ? -12.458 30.576 23.903 1.00 28.36 196 PHE D O 1
ATOM 7414 N N . LEU D 1 200 ? -10.780 29.973 25.285 1.00 29.63 197 LEU D N 1
ATOM 7415 C CA . LEU D 1 200 ? -9.891 31.080 24.939 1.00 26.56 197 LEU D CA 1
ATOM 7416 C C . LEU D 1 200 ? -8.564 30.561 24.397 1.00 25.37 197 LEU D C 1
ATOM 7417 O O . LEU D 1 200 ? -7.954 29.672 24.995 1.00 24.18 197 LEU D O 1
ATOM 7422 N N . ARG D 1 201 ? -8.119 31.101 23.263 1.00 24.49 198 ARG D N 1
ATOM 7423 C CA . ARG D 1 201 ? -6.773 30.845 22.744 1.00 25.21 198 ARG D CA 1
ATOM 7424 C C . ARG D 1 201 ? -5.819 31.808 23.454 1.00 26.61 198 ARG D C 1
ATOM 7425 O O . ARG D 1 201 ? -5.603 32.949 23.028 1.00 27.46 198 ARG D O 1
ATOM 7433 N N . THR D 1 202 ? -5.217 31.330 24.534 1.00 26.31 199 THR D N 1
ATOM 7434 C CA . THR D 1 202 ? -4.546 32.207 25.487 1.00 26.07 199 THR D CA 1
ATOM 7435 C C . THR D 1 202 ? -3.167 32.669 25.041 1.00 25.73 199 THR D C 1
ATOM 7436 O O . THR D 1 202 ? -2.697 33.713 25.517 1.00 25.38 199 THR D O 1
ATOM 7440 N N . ASP D 1 203 ? -2.498 31.919 24.158 1.00 25.33 200 ASP D N 1
ATOM 7441 C CA . ASP D 1 203 ? -1.148 32.300 23.750 1.00 26.84 200 ASP D CA 1
ATOM 7442 C C . ASP D 1 203 ? -1.140 33.402 22.686 1.00 24.89 200 ASP D C 1
ATOM 7443 O O . ASP D 1 203 ? -0.171 34.158 22.611 1.00 25.41 200 ASP D O 1
ATOM 7448 N N . THR D 1 204 ? -2.176 33.509 21.852 1.00 22.41 201 THR D N 1
ATOM 7449 C CA . THR D 1 204 ? -2.244 34.559 20.842 1.00 22.92 201 THR D CA 1
ATOM 7450 C C . THR D 1 204 ? -3.342 35.594 21.124 1.00 22.22 201 THR D C 1
ATOM 7451 O O . THR D 1 204 ? -3.542 36.499 20.316 1.00 22.58 201 THR D O 1
ATOM 7455 N N . THR D 1 205 ? -4.047 35.500 22.253 1.00 22.34 202 THR D N 1
ATOM 7456 C CA . THR D 1 205 ? -5.097 36.459 22.554 1.00 22.57 202 THR D CA 1
ATOM 7457 C C . THR D 1 205 ? -4.690 37.243 23.800 1.00 23.54 202 THR D C 1
ATOM 7458 O O . THR D 1 205 ? -4.657 36.691 24.909 1.00 22.24 202 THR D O 1
ATOM 7462 N N . LEU D 1 206 ? -4.345 38.517 23.592 1.00 23.34 203 LEU D N 1
ATOM 7463 C CA . LEU D 1 206 ? -4.050 39.427 24.696 1.00 23.29 203 LEU D CA 1
ATOM 7464 C C . LEU D 1 206 ? -5.342 39.694 25.451 1.00 23.86 203 LEU D C 1
ATOM 7465 O O . LEU D 1 206 ? -6.364 40.000 24.833 1.00 25.08 203 LEU D O 1
ATOM 7470 N N . HIS D 1 207 ? -5.347 39.507 26.768 1.00 24.31 204 HIS D N 1
ATOM 7471 C CA . HIS D 1 207 ? -6.623 39.625 27.450 1.00 24.97 204 HIS D CA 1
ATOM 7472 C C . HIS D 1 207 ? -6.409 40.104 28.876 1.00 24.17 204 HIS D C 1
ATOM 7473 O O . HIS D 1 207 ? -5.303 40.009 29.432 1.00 23.34 204 HIS D O 1
ATOM 7480 N N . ARG D 1 208 ? -7.491 40.647 29.447 1.00 24.41 205 ARG D N 1
ATOM 7481 C CA . ARG D 1 208 ? -7.545 41.089 30.836 1.00 25.72 205 ARG D CA 1
ATOM 7482 C C . ARG D 1 208 ? -8.999 41.071 31.303 1.00 25.72 205 ARG D C 1
ATOM 7483 O O . ARG D 1 208 ? -9.927 40.937 30.505 1.00 23.96 205 ARG D O 1
ATOM 7491 N N . THR D 1 209 ? -9.199 41.269 32.605 1.00 28.05 206 THR D N 1
ATOM 7492 C CA . THR D 1 209 ? -10.523 41.629 33.103 1.00 29.62 206 THR D CA 1
ATOM 7493 C C . THR D 1 209 ? -10.526 43.094 33.553 1.00 30.00 206 THR D C 1
ATOM 7494 O O . THR D 1 209 ? -9.559 43.584 34.146 1.00 32.29 206 THR D O 1
ATOM 7498 N N . ILE D 1 210 ? -11.611 43.798 33.265 1.00 29.30 207 ILE D N 1
ATOM 7499 C CA . ILE D 1 210 ? -11.723 45.215 33.642 1.00 29.30 207 ILE D CA 1
ATOM 7500 C C . ILE D 1 210 ? -11.854 45.334 35.161 1.00 32.80 207 ILE D C 1
ATOM 7501 O O . ILE D 1 210 ? -12.716 44.663 35.762 1.00 34.26 207 ILE D O 1
ATOM 7506 N N . PRO D 1 211 ? -11.062 46.190 35.813 1.00 33.23 208 PRO D N 1
ATOM 7507 C CA . PRO D 1 211 ? -11.124 46.316 37.281 1.00 35.61 208 PRO D CA 1
ATOM 7508 C C . PRO D 1 211 ? -12.550 46.436 37.828 1.00 37.29 208 PRO D C 1
ATOM 7509 O O . PRO D 1 211 ? -13.409 47.110 37.250 1.00 37.53 208 PRO D O 1
ATOM 7513 N N . LEU D 1 212 ? -12.808 45.764 38.958 1.00 38.50 209 LEU D N 1
ATOM 7514 C CA . LEU D 1 212 ? -14.119 45.856 39.588 1.00 39.48 209 LEU D CA 1
ATOM 7515 C C . LEU D 1 212 ? -14.384 47.293 40.020 1.00 40.79 209 LEU D C 1
ATOM 7516 O O . LEU D 1 212 ? -13.507 47.945 40.585 1.00 41.23 209 LEU D O 1
ATOM 7521 N N . ARG D 1 213 ? -15.604 47.789 39.764 1.00 40.72 210 ARG D N 1
ATOM 7522 C CA . ARG D 1 213 ? -15.967 49.134 40.209 1.00 43.96 210 ARG D CA 1
ATOM 7523 C C . ARG D 1 213 ? -16.375 49.181 41.676 1.00 47.49 210 ARG D C 1
ATOM 7524 O O . ARG D 1 213 ? -16.366 50.252 42.278 1.00 49.42 210 ARG D O 1
ATOM 7532 N N . GLU D 1 214 ? -16.729 48.056 42.273 1.00 48.83 211 GLU D N 1
ATOM 7533 C CA . GLU D 1 214 ? -16.991 48.056 43.704 1.00 53.03 211 GLU D CA 1
ATOM 7534 C C . GLU D 1 214 ? -16.770 46.648 44.231 1.00 53.60 211 GLU D C 1
ATOM 7535 O O . GLU D 1 214 ? -16.625 45.691 43.461 1.00 49.04 211 GLU D O 1
ATOM 7539 N N . ASP D 1 215 ? -16.701 46.550 45.564 1.00 56.88 212 ASP D N 1
ATOM 7540 C CA . ASP D 1 215 ? -16.632 45.259 46.240 1.00 58.55 212 ASP D CA 1
ATOM 7541 C C . ASP D 1 215 ? -17.737 44.354 45.726 1.00 58.33 212 ASP D C 1
ATOM 7542 O O . ASP D 1 215 ? -18.902 44.756 45.654 1.00 59.69 212 ASP D O 1
ATOM 7547 N N . THR D 1 216 ? -17.366 43.139 45.355 1.00 56.77 213 THR D N 1
ATOM 7548 C CA . THR D 1 216 ? -18.326 42.153 44.875 1.00 57.43 213 THR D CA 1
ATOM 7549 C C . THR D 1 216 ? -17.609 40.804 44.837 1.00 57.17 213 THR D C 1
ATOM 7550 O O . THR D 1 216 ? -16.524 40.641 45.410 1.00 58.49 213 THR D O 1
ATOM 7554 N N . THR D 1 217 ? -18.220 39.826 44.177 1.00 55.60 214 THR D N 1
ATOM 7555 C CA . THR D 1 217 ? -17.646 38.489 44.074 1.00 54.20 214 THR D CA 1
ATOM 7556 C C . THR D 1 217 ? -17.663 38.079 42.616 1.00 50.20 214 THR D C 1
ATOM 7557 O O . THR D 1 217 ? -18.729 38.023 41.995 1.00 49.40 214 THR D O 1
ATOM 7561 N N . ARG D 1 218 ? -16.479 37.795 42.084 1.00 47.59 215 ARG D N 1
ATOM 7562 C CA . ARG D 1 218 ? -16.299 37.279 40.736 1.00 43.90 215 ARG D CA 1
ATOM 7563 C C . ARG D 1 218 ? -15.393 36.064 40.837 1.00 42.99 215 ARG D C 1
ATOM 7564 O O . ARG D 1 218 ? -14.233 36.192 41.244 1.00 43.27 215 ARG D O 1
ATOM 7572 N N . ILE D 1 219 ? -15.917 34.893 40.493 1.00 43.15 216 ILE D N 1
ATOM 7573 C CA . ILE D 1 219 ? -15.176 33.640 40.632 1.00 45.06 216 ILE D CA 1
ATOM 7574 C C . ILE D 1 219 ? -15.133 32.918 39.295 1.00 42.81 216 ILE D C 1
ATOM 7575 O O . ILE D 1 219 ? -16.172 32.722 38.655 1.00 42.75 216 ILE D O 1
ATOM 7580 N N . ILE D 1 220 ? -13.937 32.497 38.885 1.00 39.68 217 ILE D N 1
ATOM 7581 C CA . ILE D 1 220 ? -13.774 31.657 37.710 1.00 37.61 217 ILE D CA 1
ATOM 7582 C C . ILE D 1 220 ? -12.895 30.458 38.050 1.00 38.88 217 ILE D C 1
ATOM 7583 O O . ILE D 1 220 ? -12.074 30.486 38.968 1.00 40.55 217 ILE D O 1
ATOM 7588 N N . LEU D 1 221 ? -13.066 29.399 37.271 1.00 38.89 218 LEU D N 1
ATOM 7589 C CA . LEU D 1 221 ? -12.115 28.293 37.220 1.00 38.92 218 LEU D CA 1
ATOM 7590 C C . LEU D 1 221 ? -11.487 28.229 35.834 1.00 35.62 218 LEU D C 1
ATOM 7591 O O . LEU D 1 221 ? -12.197 28.280 34.829 1.00 37.68 218 LEU D O 1
ATOM 7596 N N . ASN D 1 222 ? -10.170 28.072 35.787 1.00 36.73 219 ASN D N 1
ATOM 7597 C CA . ASN D 1 222 ? -9.415 27.988 34.543 1.00 36.21 219 ASN D CA 1
ATOM 7598 C C . ASN D 1 222 ? -8.785 26.600 34.417 1.00 38.18 219 ASN D C 1
ATOM 7599 O O . ASN D 1 222 ? -7.967 26.214 35.259 1.00 41.30 219 ASN D O 1
ATOM 7604 N N . MET D 1 223 ? -9.183 25.842 33.385 1.00 36.70 220 MET D N 1
ATOM 7605 C CA . MET D 1 223 ? -8.472 24.634 32.961 1.00 37.03 220 MET D CA 1
ATOM 7606 C C . MET D 1 223 ? -7.604 24.970 31.753 1.00 34.33 220 MET D C 1
ATOM 7607 O O . MET D 1 223 ? -8.104 25.481 30.749 1.00 32.56 220 MET D O 1
ATOM 7612 N N . THR D 1 224 ? -6.316 24.682 31.838 1.00 34.08 221 THR D N 1
ATOM 7613 C CA . THR D 1 224 ? -5.392 25.058 30.781 1.00 32.28 221 THR D CA 1
ATOM 7614 C C . THR D 1 224 ? -4.835 23.800 30.124 1.00 33.21 221 THR D C 1
ATOM 7615 O O . THR D 1 224 ? -4.421 22.872 30.820 1.00 35.95 221 THR D O 1
ATOM 7619 N N . TRP D 1 225 ? -4.867 23.750 28.791 1.00 32.01 222 TRP D N 1
ATOM 7620 C CA . TRP D 1 225 ? -4.238 22.661 28.043 1.00 34.29 222 TRP D CA 1
ATOM 7621 C C . TRP D 1 225 ? -3.188 23.221 27.088 1.00 33.98 222 TRP D C 1
ATOM 7622 O O . TRP D 1 225 ? -3.248 24.385 26.662 1.00 30.53 222 TRP D O 1
ATOM 7633 N N . ALA D 1 226 ? -2.213 22.375 26.769 1.00 34.85 223 ALA D N 1
ATOM 7634 C CA . ALA D 1 226 ? -1.251 22.661 25.719 1.00 33.17 223 ALA D CA 1
ATOM 7635 C C . ALA D 1 226 ? -1.781 22.227 24.355 1.00 32.16 223 ALA D C 1
ATOM 7636 O O . ALA D 1 226 ? -2.503 21.227 24.233 1.00 33.38 223 ALA D O 1
ATOM 7638 N N . GLY D 1 227 ? -1.438 23.009 23.332 1.00 29.58 224 GLY D N 1
ATOM 7639 C CA . GLY D 1 227 ? -1.458 22.516 21.979 1.00 30.82 224 GLY D CA 1
ATOM 7640 C C . GLY D 1 227 ? -0.144 21.853 21.664 1.00 32.66 224 GLY D C 1
ATOM 7641 O O . GLY D 1 227 ? 0.832 22.014 22.399 1.00 34.77 224 GLY D O 1
ATOM 7642 N N . GLU D 1 228 ? -0.119 21.086 20.580 1.00 33.01 225 GLU D N 1
ATOM 7643 C CA . GLU D 1 228 ? 1.131 20.456 20.171 1.00 34.91 225 GLU D CA 1
ATOM 7644 C C . GLU D 1 228 ? 2.278 21.461 20.102 1.00 34.05 225 GLU D C 1
ATOM 7645 O O . GLU D 1 228 ? 3.413 21.129 20.466 1.00 33.19 225 GLU D O 1
ATOM 7651 N N . ARG D 1 229 ? 2.003 22.709 19.643 1.00 31.79 226 ARG D N 1
ATOM 7652 C CA . ARG D 1 229 ? 3.059 23.721 19.563 1.00 31.58 226 ARG D CA 1
ATOM 7653 C C . ARG D 1 229 ? 3.745 23.958 20.904 1.00 33.75 226 ARG D C 1
ATOM 7654 O O . ARG D 1 229 ? 4.880 24.436 20.927 1.00 35.25 226 ARG D O 1
ATOM 7662 N N . ASP D 1 230 ? 3.097 23.630 22.018 1.00 35.18 227 ASP D N 1
ATOM 7663 C CA . ASP D 1 230 ? 3.609 23.942 23.346 1.00 37.06 227 ASP D CA 1
ATOM 7664 C C . ASP D 1 230 ? 4.549 22.885 23.902 1.00 40.96 227 ASP D C 1
ATOM 7665 O O . ASP D 1 230 ? 5.130 23.101 24.967 1.00 42.36 227 ASP D O 1
ATOM 7670 N N . LEU D 1 231 ? 4.749 21.772 23.206 1.00 43.33 228 LEU D N 1
ATOM 7671 C CA . LEU D 1 231 ? 5.671 20.745 23.681 1.00 46.68 228 LEU D CA 1
ATOM 7672 C C . LEU D 1 231 ? 7.125 21.129 23.377 1.00 49.30 228 LEU D C 1
ATOM 7673 O O . LEU D 1 231 ? 7.436 21.677 22.313 1.00 46.77 228 LEU D O 1
ATOM 7678 N N . SER D 1 232 ? 8.003 20.892 24.360 1.00 54.45 229 SER D N 1
ATOM 7679 C CA . SER D 1 232 ? 9.440 21.219 24.295 1.00 59.32 229 SER D CA 1
ATOM 7680 C C . SER D 1 232 ? 9.720 22.725 24.159 1.00 62.42 229 SER D C 1
ATOM 7681 O O . SER D 1 232 ? 10.599 23.139 23.397 1.00 63.75 229 SER D O 1
ATOM 7684 N N . ARG D 1 233 ? 9.005 23.553 24.925 1.00 63.97 230 ARG D N 1
ATOM 7685 C CA . ARG D 1 233 ? 9.292 24.982 25.011 1.00 65.55 230 ARG D CA 1
ATOM 7686 C C . ARG D 1 233 ? 10.037 25.289 26.301 1.00 70.05 230 ARG D C 1
ATOM 7687 O O . ARG D 1 233 ? 9.706 24.756 27.364 1.00 71.07 230 ARG D O 1
ATOM 7689 N N . LYS D 1 234 ? 11.036 26.161 26.212 1.00 73.61 231 LYS D N 1
ATOM 7690 C CA . LYS D 1 234 ? 11.806 26.571 27.382 1.00 78.28 231 LYS D CA 1
ATOM 7691 C C . LYS D 1 234 ? 11.107 27.762 28.040 1.00 78.93 231 LYS D C 1
ATOM 7692 O O . LYS D 1 234 ? 11.027 28.847 27.457 1.00 77.29 231 LYS D O 1
ATOM 7694 N N . LEU D 1 235 ? 10.588 27.542 29.251 1.00 81.86 232 LEU D N 1
ATOM 7695 C CA . LEU D 1 235 ? 9.960 28.587 30.071 1.00 83.26 232 LEU D CA 1
ATOM 7696 C C . LEU D 1 235 ? 11.035 29.303 30.892 1.00 88.47 232 LEU D C 1
ATOM 7697 O O . LEU D 1 235 ? 11.168 29.137 32.108 1.00 90.48 232 LEU D O 1
ATOM 7702 N N . ALA D 1 236 ? 11.810 30.132 30.195 1.00 90.65 233 ALA D N 1
ATOM 7703 C CA . ALA D 1 236 ? 12.975 30.742 30.819 1.00 92.66 233 ALA D CA 1
ATOM 7704 C C . ALA D 1 236 ? 12.627 31.768 31.897 1.00 92.44 233 ALA D C 1
ATOM 7705 O O . ALA D 1 236 ? 13.535 32.204 32.616 1.00 96.22 233 ALA D O 1
ATOM 7707 N N . ALA D 1 237 ? 11.359 32.154 32.050 1.00 82.12 234 ALA D N 1
ATOM 7708 C CA . ALA D 1 237 ? 11.005 33.266 32.925 1.00 76.53 234 ALA D CA 1
ATOM 7709 C C . ALA D 1 237 ? 10.484 32.792 34.279 1.00 71.15 234 ALA D C 1
ATOM 7710 O O . ALA D 1 237 ? 9.735 31.815 34.374 1.00 70.08 234 ALA D O 1
ATOM 7712 N N . ASP D 1 238 ? 10.869 33.521 35.323 1.00 67.31 235 ASP D N 1
ATOM 7713 C CA . ASP D 1 238 ? 10.399 33.277 36.686 1.00 63.23 235 ASP D CA 1
ATOM 7714 C C . ASP D 1 238 ? 9.232 34.218 36.995 1.00 59.46 235 ASP D C 1
ATOM 7715 O O . ASP D 1 238 ? 9.334 35.146 37.794 1.00 61.77 235 ASP D O 1
ATOM 7720 N N . ASP D 1 239 ? 8.096 33.968 36.333 1.00 54.61 236 ASP D N 1
ATOM 7721 C CA . ASP D 1 239 ? 6.943 34.855 36.446 1.00 52.07 236 ASP D CA 1
ATOM 7722 C C . ASP D 1 239 ? 5.667 34.090 36.782 1.00 50.10 236 ASP D C 1
ATOM 7723 O O . ASP D 1 239 ? 4.565 34.533 36.446 1.00 47.88 236 ASP D O 1
ATOM 7728 N N . ARG D 1 240 ? 5.790 32.927 37.416 1.00 51.28 237 ARG D N 1
ATOM 7729 C CA . ARG D 1 240 ? 4.630 32.058 37.624 1.00 49.37 237 ARG D CA 1
ATOM 7730 C C . ARG D 1 240 ? 3.981 32.426 38.962 1.00 49.99 237 ARG D C 1
ATOM 7731 O O . ARG D 1 240 ? 3.970 31.676 39.940 1.00 51.89 237 ARG D O 1
ATOM 7739 N N . TRP D 1 241 ? 3.401 33.633 38.955 1.00 47.45 238 TRP D N 1
ATOM 7740 C CA . TRP D 1 241 ? 2.984 34.324 40.172 1.00 49.50 238 TRP D CA 1
ATOM 7741 C C . TRP D 1 241 ? 1.802 33.652 40.862 1.00 49.24 238 TRP D C 1
ATOM 7742 O O . TRP D 1 241 ? 1.628 33.829 42.068 1.00 51.91 238 TRP D O 1
ATOM 7753 N N . TRP D 1 242 ? 0.932 32.964 40.119 1.00 46.58 239 TRP D N 1
ATOM 7754 C CA . TRP D 1 242 ? -0.272 32.418 40.742 1.00 47.86 239 TRP D CA 1
ATOM 7755 C C . TRP D 1 242 ? 0.069 31.237 41.649 1.00 51.63 239 TRP D C 1
ATOM 7756 O O . TRP D 1 242 ? -0.638 30.974 42.634 1.00 53.71 239 TRP D O 1
ATOM 7767 N N . ASP D 1 243 ? 1.159 30.540 41.349 1.00 52.23 240 ASP D N 1
ATOM 7768 C CA . ASP D 1 243 ? 1.612 29.429 42.173 1.00 56.11 240 ASP D CA 1
ATOM 7769 C C . ASP D 1 243 ? 2.550 29.883 43.287 1.00 60.58 240 ASP D C 1
ATOM 7770 O O . ASP D 1 243 ? 2.606 29.244 44.339 1.00 64.19 240 ASP D O 1
ATOM 7775 N N . ASN D 1 244 ? 3.266 30.986 43.090 1.00 61.14 241 ASN D N 1
ATOM 7776 C CA . ASN D 1 244 ? 4.274 31.443 44.046 1.00 64.87 241 ASN D CA 1
ATOM 7777 C C . ASN D 1 244 ? 4.335 32.963 43.973 1.00 65.95 241 ASN D C 1
ATOM 7778 O O . ASN D 1 244 ? 4.850 33.512 42.996 1.00 64.76 241 ASN D O 1
ATOM 7783 N N . ALA D 1 245 ? 3.833 33.650 45.002 1.00 68.87 242 ALA D N 1
ATOM 7784 C CA . ALA D 1 245 ? 3.808 35.111 44.940 1.00 69.21 242 ALA D CA 1
ATOM 7785 C C . ALA D 1 245 ? 5.200 35.731 44.956 1.00 70.82 242 ALA D C 1
ATOM 7786 O O . ALA D 1 245 ? 5.326 36.926 44.652 1.00 69.88 242 ALA D O 1
ATOM 7788 N N . GLU D 1 246 ? 6.238 34.958 45.285 1.00 72.46 243 GLU D N 1
ATOM 7789 C CA . GLU D 1 246 ? 7.574 35.495 45.499 1.00 75.61 243 GLU D CA 1
ATOM 7790 C C . GLU D 1 246 ? 8.462 35.444 44.261 1.00 72.47 243 GLU D C 1
ATOM 7791 O O . GLU D 1 246 ? 9.643 35.795 44.365 1.00 73.65 243 GLU D O 1
ATOM 7797 N N . VAL D 1 247 ? 7.931 35.022 43.103 1.00 68.06 244 VAL D N 1
ATOM 7798 C CA . VAL D 1 247 ? 8.758 34.894 41.905 1.00 65.83 244 VAL D CA 1
ATOM 7799 C C . VAL D 1 247 ? 9.372 36.252 41.554 1.00 66.45 244 VAL D C 1
ATOM 7800 O O . VAL D 1 247 ? 8.793 37.313 41.827 1.00 66.58 244 VAL D O 1
ATOM 7804 N N . SER D 1 248 ? 10.553 36.219 40.923 1.00 66.03 245 SER D N 1
ATOM 7805 C CA . SER D 1 248 ? 11.322 37.447 40.745 1.00 67.94 245 SER D CA 1
ATOM 7806 C C . SER D 1 248 ? 10.650 38.452 39.813 1.00 65.05 245 SER D C 1
ATOM 7807 O O . SER D 1 248 ? 11.020 39.629 39.836 1.00 66.48 245 SER D O 1
ATOM 7810 N N . ALA D 1 249 ? 9.692 38.029 38.982 1.00 60.97 246 ALA D N 1
ATOM 7811 C CA . ALA D 1 249 ? 8.984 38.983 38.134 1.00 57.74 246 ALA D CA 1
ATOM 7812 C C . ALA D 1 249 ? 7.832 39.675 38.856 1.00 57.02 246 ALA D C 1
ATOM 7813 O O . ALA D 1 249 ? 7.278 40.649 38.325 1.00 54.63 246 ALA D O 1
ATOM 7815 N N . ALA D 1 250 ? 7.450 39.191 40.033 1.00 58.84 247 ALA D N 1
ATOM 7816 C CA . ALA D 1 250 ? 6.409 39.839 40.814 1.00 59.61 247 ALA D CA 1
ATOM 7817 C C . ALA D 1 250 ? 6.976 41.041 41.569 1.00 63.33 247 ALA D C 1
ATOM 7818 O O . ALA D 1 250 ? 8.095 41.001 42.091 1.00 65.88 247 ALA D O 1
ATOM 7820 N N . ARG D 1 251 ? 6.194 42.118 41.602 1.00 62.69 248 ARG D N 1
ATOM 7821 C CA . ARG D 1 251 ? 6.551 43.359 42.275 1.00 66.21 248 ARG D CA 1
ATOM 7822 C C . ARG D 1 251 ? 5.390 43.731 43.187 1.00 66.80 248 ARG D C 1
ATOM 7823 O O . ARG D 1 251 ? 4.227 43.676 42.770 1.00 63.95 248 ARG D O 1
ATOM 7831 N N . ALA D 1 252 ? 5.698 44.081 44.432 1.00 70.86 249 ALA D N 1
ATOM 7832 C CA . ALA D 1 252 ? 4.654 44.451 45.380 1.00 72.06 249 ALA D CA 1
ATOM 7833 C C . ALA D 1 252 ? 3.933 45.699 44.908 1.00 71.42 249 ALA D C 1
ATOM 7834 O O . ALA D 1 252 ? 4.559 46.657 44.448 1.00 70.69 249 ALA D O 1
ATOM 7836 N N . ILE D 1 253 ? 2.604 45.685 45.021 1.00 71.19 250 ILE D N 1
ATOM 7837 C CA . ILE D 1 253 ? 1.842 46.904 44.787 1.00 71.56 250 ILE D CA 1
ATOM 7838 C C . ILE D 1 253 ? 2.291 47.986 45.772 1.00 78.84 250 ILE D C 1
ATOM 7839 O O . ILE D 1 253 ? 2.734 47.698 46.894 1.00 83.44 250 ILE D O 1
ATOM 7844 N N . LYS D 1 254 ? 2.184 49.243 45.344 1.00 79.24 251 LYS D N 1
ATOM 7845 C CA . LYS D 1 254 ? 2.457 50.380 46.227 1.00 85.79 251 LYS D CA 1
ATOM 7846 C C . LYS D 1 254 ? 1.352 51.434 46.143 1.00 85.86 251 LYS D C 1
ATOM 7847 O O . LYS D 1 254 ? 0.164 51.103 46.067 1.00 84.49 251 LYS D O 1
#

Sequence (976 aa):
LKDVCAPLEKDDIRRRLSQAFHRFGIVTVTELIEPHTRKLVRAEADRLLDQYAERRDLRLATTDYTRRSMSVVPSETIAANSELVTGLYAHRELLAPLEAIAGERLHPCPKADEEFLITRQEQRGDTHGWHWGDFSFALIWVLQQAPPIDVGGLLQCVPHTTWDKASPQINRRYLVENPIDTYHFESGDVYFLRTDTTLHRTIPLREDTTRIILNMTWAGERDLSRKLAADDRWWDNAEVSAARAIKLKDVCAPLEKDDIRRRLSQAFHRFGIVTVTELIEPHTRKLVRAEADRLLDQYAERRDLRLATTDYTRRSMSVVPSETIAANSELVTGLYAHRELLAPLEAIAGERLHPCPKADEEFLITRQEQRGDTHGWHWGDFSFALIWVLQQAPPIDVGGLLQCVPHTTWDKASPQINRYLVENPIDTYHFESGDVYFLRTDTTLHRTIPLREDTTRIILNMTWAGERDLSRKLAADDRWWDNAEVSAARAIKKDVCAPLEKDDIRRLSQAFHRFGIVTVTELIEPHTRKLVRAEADRLLDQYAERRDLRLATTDYTRRSMSVVPSETIAANSELVTGLYAHRELLAPLEAIAGERLHPCPKADEEFLITRQEQRGDTHGWHWGDFSFALIWVLQAPPIDVGGLLQCVPHTTWDKASPQINRYLVENPIDTYHFESGDVYFLRTDTTLHRTIPLREDTTRIILNMTWAGERDLSRKLAADDRWWDNAEVSAARAIKDLKDVCAPLEKDDIRRRLSQAFHRFGIVTVTELIEPHTRKLVRAEADRLLDQYAERRDLRLATTDYTRRSMSVVPSETIAANSELVTGLYAHRELLAPLEAIAGERLHPCPKADEEFLITRQEQRGDTHGWHWGDFSFALIWVLQAPPIDVGGLLQCVPHTTWDKASPQINRYLVENPIDTYHFESGDVYFLRTDTTLHRTIPLREDTTRIILNMTWAGERDLSRKLAADDRWWDNAEVSAARAIK

Nearest PDB structures (foldseek):
  6nie-assembly4_D  TM=1.001E+00  e=2.024E-53  Streptantibioticus cattleyicolor NRRL 8057 = DSM 46488
  7jsd-assembly1_A  TM=9.803E-01  e=1.355E-33  Streptomyces roseifaciens
  7u6i-assembly1_A  TM=9.823E-01  e=3.532E-32  Streptomyces wuyuanensis
  7u6h-assembly4_D  TM=9.192E-01  e=8.969E-30  Pseudomonas kilonensis
  7jsd-assembly4_D  TM=9.111E-01  e=1.705E-23  Streptomyces roseifaciens

GO terms:
  GO:0062147 L-lysine 4-chlorinase activity (F, IDA)
  GO:0062142 L-beta-ethynylserine biosynthetic process (P, IMP)
  GO:0062143 L-propargylglycine biosynthetic process (P, IMP)

Organism: Streptantibioticus cattleyicolor (strain ATCC 35852 / DSM 46488 / JCM 4925 / NBRC 14057 / NRRL 8057) (NCBI:txid1003195)

Solvent-accessible surface area: 36838 Å² total

Secondary structure (DSSP, 8-state):
----BPPPPHHHHHHHHHHHHHHSEEE-GGGB-HHHHHHHHHHHHHHHHHH-EEEEEEEGGGTTEEEEEEEE-HHHHHHH-HHHHHHHT-HHHHHHHHHHHTS--EE-S-GGGSEEEEEE-STT-EE-SB--SSSEEEEEEEE---GGG---EEEE-S----TT---HHHHHHHSPBEEE---TTEEEEEETTT-EEEEPPPSSS--EEEEEEEEE-GGGSS-----S--TTT-TT-TTEEE--/--S-B----HHHHHHHHHHHHHHSEEE-GGGB-HHHHHHHHHHHHHHHHHH-EEEEEEEGGGTTEEEEEEEE-HHHHHHH-HHHHHHHT-HHHHHHHHHHHTS--EE-S-GGGSEEEEEE-STT-EE-SB--SSSEEEEEEEE---GGG---EEEE-S----TT---HHHHHHHSPBEEE---TT-EEEEETTT-EEEEPPPSSS--EEEEEEEEE-GGGTT-----S--TTT-TTSTTEEEP-/---BPPPPHHHHHHHHHHHHHHSEEE-GGGB-HHHHHHHHHHHHHHHHHH-EEEEEEEGGGTTEEEEEEEE-HHHHHHH-HHHHHHHT-HHHHHHHHHHHTSPPEEPS-TTSSEEEEEE-STT-EE-SB--SSSEEEEEEEE---GGG---EEEE-S----TT---HHHHHHHSPBEEE---TT-EEEEETTT-EEEEPPPSSS--EEEEEEEEE-GGGTT-----S--TTT-TT-TTEEEPP-/--S-B----HHHHHHHHHHHHHHSEEE-GGGB-HHHHHHHHHHHHHHHHHH-EEEEEEEGGGTTEEEEEEEE-HHHHHHH-HHHHHHHT-HHHHHHHHHHHTSPPEEPS-GGGSEEEEEE-STT-EE-SB--SSSEEEEEEEE---GGG---EEEE-S----TTS--HHHHHHHSPBEEE---TT-EEEEETTT-EEEEPPPSSS--EEEEEEEEE-GGGTT--------TTT-TT-TTEEE--

B-factor: mean 42.53, std 14.66, range [11.21, 101.14]